Protein 4H0N (pdb70)

InterPro domains:
  IPR001525 C-5 cytosine methyltransferase [PF00145] (4-329)
  IPR001525 C-5 cytosine methyltransferase [PR00105] (4-20)
  IPR001525 C-5 cytosine methyltransferase [PR00105] (110-124)
  IPR001525 C-5 cytosine methyltransferase [PR00105] (153-166)
  IPR001525 C-5 cytosine methyltransferase [PS51679] (3-332)
  IPR001525 C-5 cytosine methyltransferase [TIGR00675] (6-328)
  IPR029063 S-adenosyl-L-methionine-dependent methyltransferase superfamily [G3DSA:3.40.50.150] (5-328)
  IPR029063 S-adenosyl-L-methionine-dependent methyltransferase superfamily [SSF53335] (2-331)
  IPR031303 DNA methylase, C-5 cytosine-specific, conserved site [PS00095] (312-330)
  IPR050750 Cytosine-specific C5-methyltransferase [PTHR46098] (3-331)

GO terms:
  GO:0005634 nucleus (C, EXP)
  GO:0005737 cytoplasm (C, EXP)
  GO:0003886 DNA (cytosine-5-)-methyltransferase activity (F, EXP)

Foldseek 3Di:
DAEEEEECCFLNLVVLLQVVLVDDYDDAEYEHQDPQRVVNNCVLCVPHHYDNDAPLVDALVVLVVSLHQEYEYEFADADQDDPPGGDDQPPRRHGDVVSVLVCVLSNVRHFKYKYKYAPCVCVDPVVVSSVVSLVVNQKDKAKEFEFCQQVQFAEGDTIIMMIIGHPVDDAPDPHDDDYHYHDPDGNDGHAFLQVQDDDPDDLVQFQDLQQLLVVVAAAEGERRHRHKYQAALCVSVHRHSHIHKYAHDDVVLVVVLVVVLVPDDRSDPVNRVSVSVRRIGHDALRSLCVSLPRDPSNDGDPVDDRSVSSNSSNSDHSSNVSSVVVNNSVD/DAEEEEEQCQLNLLVLLVVLLVDDYHYAEHEHQPPQSVVNNCVLPVPHHYDNDDCLVDDLVVVVVSLHQEYEYEFADADQADVPGGDDPPDPRHGPVVRCLVCVLVNLSHFKYKYKYAPPCCVDPSVVSSVVSLVVNQKDKAKEFEFCQQQQFQEGGTIIMMIIGHNPPPQPDPHDPDYHHHDPDRNDGHFFLLVQDDDDDDLVFFLDLQLLLVVVQAAEGERRRSHKYAAALCPSPHNHDRIHKYFHDDPVLVVVLVVVLVPPDRSDDVNSVSVVVRRIGHDALSSLCVSLPRDNSRDGDPVDDRSVSSNSSNSHHRSNVSSVVVSSSVD/DAEEEEELCFLNLVVLLVVVLVDDYDHAEHEHQDPQSVVNNCVQCVPHHYDNDDPLPDDLVVLVVSLHQEYEYEFADADQADPPGGDDPPDPRHGDVVSVLVCVLSNVRHFKYKYKYAPVVCVDPSVVSSVVSLVVSQKDKAKEFEACQLQQFAEGDTIIMMIIGHPVPDAPDDHDPDYHYHDPDGNPGHAFLQVQDDPPDDLVQFQDLQQLLVVVAAAEGERRGSHKAAAALCVNVHGHRRIHKYAHDDPVLVVVLVVVLVVDDRSDDVNSVSSVVSRIGHQALSSLCVSLPRDNSRDGDPVDDRSVSSNSSNSHHRSSVSSSVVNNSVD/DAEEAEEQCQQNLLVLLVVVLVDPYDHQEAEHQDPQSVVLNCVQVVPHHYDNDDPLPDALVVVLVSLHQEYEYEWAPADQDDPPDGDDPVDPSHGDVVSVLVRLQDSLSHFKYKYKYAPCVCVDPVVVSSVVSCVNSQKDKAKEFEFCQQVQFQEGDTIIMMIIGHNPPPAPDPHDPDYHYHDPDHNDGHAFLQVQDDDDDDLVFFQDLQLLLVVVQAAEGENRRRHKYQAALCPSVHNHRRMHKYFHDDPVLVVVLVVVLVVPPGSDPVNSVSVVVRRIGHDQLSSLCVSLVGDNSRDGDPPDDRSVSSNSSNSHHSSSVSSVVVNSSVD

Sequence (1324 aa):
SHKILELYSGIGGMHCAWKESGLDGEIVAAVDINTVANSVYKHNFPETNLLNRNIQQLTPQVIKKWNVDTILMSPPCQPFTRNGKYLDDNDPRTNSFLYLIGILDQLDNVDYILMENVKGFENSTVRNLFIDKLKECNFIYQEFLLCPSTVGVPNSRLRYYCTARRNNLTWPFKRRDEIITRLPKDFGVPHSLESIIEEDVDEKFLVPEKMLRCAKVFDICYKTSKRSCCFTKAYTHYADGTGSIFTDKPREVVQKCYAAAAQNEIGGEKFVELFKELKLRYFTPKEVLMIMCFPKSYNLPTNISMKQCYRLLGNSVNVKVISELLKILFESHKILELYSGIGGMHCAWKESGLDGEIVAAVDINTVANSVYKHNFPETNLLNRNIQQLTPQVIKKWNVDTILMSPPCQPFTRNGKYLDDNDPRTNSFLYLIGILDQLDNVDYILMENVKGFENSTVRNLFIDKLKECNFIYQEFLLCPSTVGVPNSRLRYYCTARRNNLTWPFKRRDEIITRLPKDFGVPHSLESIIEEDVDEKFLVPEKMLRCAKVFDICYKTSKRSCCFTKAYTHYADGTGSIFTDKPREVVQKCYAAAAQNEIGGEKFVELFKELKLRYFTPKEVLMIMCFPKSYNLPTNISMKQCYRLLGNSVNVKVISELLKILFESHKILELYSGIGGMHCAWKESGLDGEIVAAVDINTVANSVYKHNFPETNLLNRNIQQLTPQVIKKWNVDTILMSPPCQPFTRNGKYLDDNDPRTNSFLYLIGILDQLDNVDYILMENVKGFENSTVRNLFIDKLKECNFIYQEFLLCPSTVGVPNSRLRYYCTARRNNLTWPFKRRDEIITRLPKDFGVPHSLESIIEEDVDEKFLVPEKMLRCAKVFDICYKTSKRSCCFTKAYTHYADGTGSIFTDKPREVVQKCYAAAAQNEIGGEKFVELFKELKLRYFTPKEVLMIMCFPKSYNLPTNISMKQCYRLLGNSVNVKVISELLKILFESHKILELYSGIGGMHCAWKESGLDGEIVAAVDINTVANSVYKHNFPETNLLNRNIQQLTPQVIKKWNVDTILMSPPCQPFTRNGKYLDDNDPRTNSFLYLIGILDQLDNVDYILMENVKGFENSTVRNLFIDKLKECNFIYQEFLLCPSTVGVPNSRLRYYCTARRNNLTWPFKRRDEIITRLPKDFGVPHSLESIIEEDVDEKFLVPEKMLRCAKVFDICYKTSKRSCCFTKAYTHYADGTGSIFTDKPREVVQKCYAAAAQNEIGGEKFVELFKELKLRYFTPKEVLMIMCFPKSYNLPTNISMKQCYRLLGNSVNVKVISELLKILFE

Nearest PDB structures (foldseek):
  4h0n-assembly4_D  TM=9.963E-01  e=1.352E-67  Spodoptera frugiperda
  1g55-assembly1_A  TM=9.493E-01  e=4.109E-37  Homo sapiens
  6fdf-assembly2_B  TM=8.638E-01  e=2.612E-30  Schizosaccharomyces pombe
  6fdf-assembly3_C  TM=8.790E-01  e=1.267E-29  Schizosaccharomyces pombe
  6fdf-assembly1_A  TM=8.648E-01  e=6.112E-30  Schizosaccharomyces pombe

CATH classification: 3.40.50.150 (+1 more: 3.90.120.10)

B-factor: mean 42.1, std 19.31, range [3.1, 188.21]

Solvent-accessible surface area: 63057 Å² total; per-residue (Å²): 101,37,59,0,0,0,2,34,5,22,4,0,3,2,11,4,0,7,129,106,13,69,47,101,26,98,7,27,1,0,0,20,78,52,97,41,4,14,44,0,0,122,97,30,5,104,114,13,94,33,38,91,88,37,8,46,121,0,50,12,127,34,5,134,155,56,84,0,16,0,7,0,7,25,8,62,100,48,60,66,74,120,129,79,154,194,33,87,111,118,38,76,148,10,23,14,6,84,62,15,10,42,11,9,85,83,9,103,55,1,36,27,4,0,0,10,15,62,102,27,16,22,123,31,117,28,47,81,90,4,10,69,30,0,118,116,12,88,6,50,16,1,4,0,26,1,19,2,39,44,0,10,5,0,2,49,6,79,44,0,4,1,0,0,9,35,81,118,48,127,30,98,21,186,74,88,104,126,36,14,95,138,5,90,97,28,33,3,89,16,91,26,0,101,91,26,46,58,157,130,36,80,140,128,19,60,10,55,103,127,14,5,129,56,0,121,85,20,45,21,0,22,106,23,14,70,102,0,44,34,4,45,114,24,2,9,78,144,9,80,68,10,7,0,2,2,0,76,67,41,70,48,50,5,111,164,14,35,59,38,3,71,151,51,144,107,6,12,163,127,5,17,79,31,1,124,117,2,87,4,13,15,0,8,13,121,1,1,6,36,1,2,32,3,38,160,99,8,82,31,17,148,128,18,56,72,109,60,6,8,76,8,2,8,81,10,5,2,0,62,1,0,1,19,0,0,87,17,0,34,92,86,16,51,0,1,0,6,30,6,20,6,0,5,5,13,7,0,10,132,50,1,15,27,32,19,94,12,28,0,0,2,21,80,39,94,34,2,13,43,0,0,102,82,28,16,78,180,23,76,38,16,93,100,45,10,57,112,5,49,15,115,53,4,96,170,61,103,0,26,0,5,0,1,25,6,58,103,46,46,61,70,162,132,84,154,189,44,80,98,125,44,103,158,14,22,10,3,83,54,9,7,39,21,8,69,84,6,98,48,3,43,33,1,0,0,15,7,60,108,29,14,21,125,29,107,27,43,81,82,0,11,69,29,0,130,125,15,76,8,48,16,0,6,0,20,0,21,0,41,70,0,12,5,12,1,41,4,70,43,0,2,0,0,0,17,45,57,79,172,72,18,97,29,138,66,91,106,122,48,10,85,182,11,100,122,131,43,45,111,27,54,9,0,46,51,27,28,50,182,135,37,82,140,117,20,63,9,53,101,157,28,6,121,57,0,164,62,25,49,31,1,27,74,73,8,120,115,0,38,39,4,54,123,22,3,34,82,140,27,84,62,9,10,0,11,0,1,81,78,73,109,110,60,3,114,142,13,66,65,39,1,74,155,58,123,114,3,15,140,131,10,18,92,43,2,109,126,3,113,4,9,15,0,5,14,111,1,2,2,26,1,0,39,4,61,148,100,10,67,28,19,140,123,20,55,75,140,71,12,4,77,7,2,9,88,12,7,1,4,52,0,0,1,12,0,0,58,16,0,18,89,88,39,71,0,0,0,4,30,6,19,6,0,3,3,14,5,0,6,134,104,10,67,53,97,20,79,18,31,0,0,0,20,85,47,96,43,4,12,38,0,0,128,87,30,10,98,127,18,69,37,31,87,83,46,9,49,132,3,46,26,122,18,3,61,153,42,94,0,20,0,5,0,5,23,8,65,102,59,53,59,68,143,154,61,153,189,46,96,100,136,36,83,161,14,25,16,5,79,64,18,10,43,26,13,85,102,5,93,48,0,36,27,4,0,0,10,12,63,122,39,16,36,125,30,110,29,49,75,81,6,5,70,32,0,117,106,19,88,8,51,20,0,3,0,30,0,24,1,42,34,0,8,2,0,2,41,4,73,33,0,2,1,0,0,9,43,76,113,50,122,29,92,23,186,81,114,106,108,40,18,93,107,9,93,102,14,31,5,104,17,93,26,0,102,96,18,24,51,144,138,33,72,139,123,20,54,8,48,98,132,14,6,131,58,0,134,93,28,47,32,1,17,76,33,12,81,110,0,40,34,3,45,106,18,1,14,82,103,13,70,52,5,8,0,5,0,1,96,73,46,74,56,58,1,98,156,10,50,66,28,3,69,157,59,139,102,11,16,147,97,2,16,96,28,1,102,85,2,109,4,16,14,0,6,18,130,0,1,9,62,0,0,31,4,54,174,96,14,76,28,22,147,119,18,56,56,100,66,9,4,79,9,2,9,81,11,4,0,0,61,0,0,2,20,0,0,81,13,0,31,97,88,25,61,0,0,0,0,28,7,21,6,0,4,4,10,1,0,9,85,43,1,19,30,35,19,95,14,35,0,0,0,20,78,55,94,39,3,10,38,0,0,128,83,29,18,98,135,17,70,42,34,89,91,29,9,44,105,3,52,27,107,36,3,105,165,55,90,3,15,0,0,0,0,26,9,58,107,57,51,70,66,128,148,83,154,193,40,88,90,119,56,76,174,12,21,12,3,75,56,5,8,34,20,5,69,111,2,80,86,2,38,33,2,0,0,13,7,56,104,28,16,24,130,32,114,29,47,81,88,4,12,70,25,0,128,121,12,70,6,47,18,0,5,0,27,3,20,1,43,49,5,11,11,7,1,47,3,77,46,0,3,1,0,0,16,35,66,77,176,75,21,102,25,158,77,92,113,128,49,11,89,140,15,114,125,116,42,61,77,28,42,8,0,49,49,28,14,51,173,130,34,92,117,124,18,53,8,59,97,169,30,6,135,49,0,166,56,24,50,28,0,31,59,76,7,108,113,0,42,37,3,44,130,28,3,25,80,140,26,85,61,10,14,0,10,0,1,94,70,74,110,104,62,6,115,152,12,68,66,41,1,72,151,32,143,111,16,15,152,131,8,16,79,49,0,101,103,4,90,3,14,12,0,5,16,114,0,1,5,41,0,0,25,3,40,155,104,14,65,28,18,142,129,27,56,60,143,63,8,6,71,6,2,8,89,12,7,3,0,46,1,0,1,10,0,0,93,16,0,19,89

Radius of gyration: 38.42 Å; Cα contacts (8 Å, |Δi|>4): 2451; chains: 4; bounding box: 102×78×95 Å

Structure (mmCIF, N/CA/C/O backbone):
data_4H0N
#
_entry.id   4H0N
#
_cell.length_a   97.394
_cell.length_b   106.154
_cell.length_c   151.016
_cell.angle_alpha   90.00
_cell.angle_beta   90.00
_cell.angle_gamma   90.00
#
_symmetry.space_group_name_H-M   'P 21 21 21'
#
loop_
_entity.id
_entity.type
_entity.pdbx_description
1 polymer DNMT2
2 non-polymer S-ADENOSYL-L-HOMOCYSTEINE
3 non-polymer 'CALCIUM ION'
4 water water
#
loop_
_atom_site.group_PDB
_atom_site.id
_atom_site.type_symbol
_atom_site.label_atom_id
_atom_site.label_alt_id
_atom_site.label_comp_id
_atom_site.label_asym_id
_atom_site.label_entity_id
_atom_site.label_seq_id
_atom_site.pdbx_PDB_ins_code
_atom_site.Cartn_x
_atom_site.Cartn_y
_atom_site.Cartn_z
_atom_site.occupancy
_atom_site.B_iso_or_equiv
_atom_site.auth_seq_id
_atom_site.auth_comp_id
_atom_site.auth_asym_id
_atom_site.auth_atom_id
_atom_site.pdbx_PDB_model_num
ATOM 1 N N . SER A 1 3 ? 93.073 130.328 165.183 1.00 49.61 2 SER A N 1
ATOM 2 C CA . SER A 1 3 ? 94.059 131.232 164.601 1.00 53.76 2 SER A CA 1
ATOM 3 C C . SER A 1 3 ? 94.968 130.473 163.629 1.00 56.12 2 SER A C 1
ATOM 4 O O . SER A 1 3 ? 95.297 130.977 162.555 1.00 69.93 2 SER A O 1
ATOM 7 N N . HIS A 1 4 ? 95.356 129.257 164.003 1.00 31.90 3 HIS A N 1
ATOM 8 C CA . HIS A 1 4 ? 96.214 128.431 163.158 1.00 29.10 3 HIS A CA 1
ATOM 9 C C . HIS A 1 4 ? 95.428 127.354 162.409 1.00 37.50 3 HIS A C 1
ATOM 10 O O . HIS A 1 4 ? 94.559 126.692 162.981 1.00 44.04 3 HIS A O 1
ATOM 17 N N . LYS A 1 5 ? 95.752 127.178 161.130 1.00 29.79 4 LYS A N 1
ATOM 18 C CA . LYS A 1 5 ? 95.151 126.135 160.311 1.00 29.76 4 LYS A CA 1
ATOM 19 C C . LYS A 1 5 ? 96.171 125.016 160.117 1.00 28.52 4 LYS A C 1
ATOM 20 O O . LYS A 1 5 ? 97.227 125.225 159.519 1.00 20.00 4 LYS A O 1
ATOM 26 N N . ILE A 1 6 ? 95.868 123.828 160.626 1.00 28.68 5 ILE A N 1
ATOM 27 C CA . ILE A 1 6 ? 96.839 122.742 160.566 1.00 28.18 5 ILE A CA 1
ATOM 28 C C . ILE A 1 6 ? 96.550 121.726 159.456 1.00 25.42 5 ILE A C 1
ATOM 29 O O . ILE A 1 6 ? 95.410 121.312 159.238 1.00 22.32 5 ILE A O 1
ATOM 34 N N . LEU A 1 7 ? 97.603 121.361 158.735 1.00 22.13 6 LEU A N 1
ATOM 35 C CA . LEU A 1 7 ? 97.566 120.223 157.841 1.00 24.97 6 LEU A CA 1
ATOM 36 C C . LEU A 1 7 ? 98.318 119.097 158.522 1.00 27.84 6 LEU A C 1
ATOM 37 O O . LEU A 1 7 ? 99.495 119.236 158.860 1.00 23.74 6 LEU A O 1
ATOM 42 N N . GLU A 1 8 ? 97.629 117.985 158.738 1.00 32.76 7 GLU A N 1
ATOM 43 C CA . GLU A 1 8 ? 98.202 116.858 159.458 1.00 31.91 7 GLU A CA 1
ATOM 44 C C . GLU A 1 8 ? 98.479 115.705 158.497 1.00 25.88 7 GLU A C 1
ATOM 45 O O . GLU A 1 8 ? 97.562 114.990 158.101 1.00 23.65 7 GLU A O 1
ATOM 51 N N . LEU A 1 9 ? 99.745 115.538 158.123 1.00 20.58 8 LEU A N 1
ATOM 52 C CA . LEU A 1 9 ? 100.136 114.538 157.131 1.00 18.01 8 LEU A CA 1
ATOM 53 C C . LEU A 1 9 ? 100.587 113.242 157.774 1.00 23.21 8 LEU A C 1
ATOM 54 O O . LEU A 1 9 ? 101.232 113.257 158.824 1.00 30.94 8 LEU A O 1
ATOM 59 N N . TYR A 1 10 ? 100.277 112.127 157.117 1.00 19.40 9 TYR A N 1
ATOM 60 C CA . TYR A 1 10 ? 100.506 110.806 157.685 1.00 23.62 9 TYR A CA 1
ATOM 61 C C . TYR A 1 10 ? 99.827 110.757 159.051 1.00 25.09 9 TYR A C 1
ATOM 62 O O . TYR A 1 10 ? 100.429 110.366 160.052 1.00 19.94 9 TYR A O 1
ATOM 71 N N . SER A 1 11 ? 98.559 111.164 159.060 1.00 26.25 10 SER A N 1
ATOM 72 C CA . SER A 1 11 ? 97.805 111.409 160.282 1.00 20.01 10 SER A CA 1
ATOM 73 C C . SER A 1 11 ? 97.666 110.198 161.200 1.00 18.49 10 SER A C 1
ATOM 74 O O . SER A 1 11 ? 97.558 110.357 162.415 1.00 21.72 10 SER A O 1
ATOM 77 N N . GLY A 1 12 ? 97.664 109.000 160.621 1.00 31.67 11 GLY A N 1
ATOM 78 C CA . GLY A 1 12 ? 97.507 107.771 161.382 1.00 24.08 11 GLY A CA 1
ATOM 79 C C . GLY A 1 12 ? 96.229 107.752 162.198 1.00 32.34 11 GLY A C 1
ATOM 80 O O . GLY A 1 12 ? 95.158 108.076 161.688 1.00 40.16 11 GLY A O 1
ATOM 81 N N . ILE A 1 13 ? 96.336 107.379 163.471 1.00 26.22 12 ILE A N 1
ATOM 82 C CA . ILE A 1 13 ? 95.178 107.407 164.359 1.00 29.42 12 ILE A CA 1
ATOM 83 C C . ILE A 1 13 ? 95.033 108.775 165.031 1.00 26.30 12 ILE A C 1
ATOM 84 O O . ILE A 1 13 ? 94.169 108.969 165.887 1.00 24.78 12 ILE A O 1
ATOM 89 N N . GLY A 1 14 ? 95.885 109.717 164.643 1.00 19.27 13 GLY A N 1
ATOM 90 C CA . GLY A 1 14 ? 95.717 111.100 165.049 1.00 20.18 13 GLY A CA 1
ATOM 91 C C . GLY A 1 14 ? 96.380 111.517 166.351 1.00 27.30 13 GLY A C 1
ATOM 92 O O . GLY A 1 14 ? 95.774 112.216 167.162 1.00 28.79 13 GLY A O 1
ATOM 93 N N . GLY A 1 15 ? 97.626 111.099 166.549 1.00 40.34 14 GLY A N 1
ATOM 94 C CA . GLY A 1 15 ? 98.378 111.493 167.728 1.00 40.88 14 GLY A CA 1
ATOM 95 C C . GLY A 1 15 ? 98.728 112.969 167.705 1.00 40.16 14 GLY A C 1
ATOM 96 O O . GLY A 1 15 ? 98.713 113.641 168.738 1.00 40.51 14 GLY A O 1
ATOM 97 N N . MET A 1 16 ? 99.048 113.468 166.515 1.00 43.22 15 MET A N 1
ATOM 98 C CA . MET A 1 16 ? 99.317 114.883 166.312 1.00 34.72 15 MET A CA 1
ATOM 99 C C . MET A 1 16 ? 98.137 115.719 166.795 1.00 32.32 15 MET A C 1
ATOM 100 O O . MET A 1 16 ? 98.302 116.643 167.592 1.00 35.28 15 MET A O 1
ATOM 105 N N . HIS A 1 17 ? 96.948 115.371 166.311 1.00 27.19 16 HIS A N 1
ATOM 106 C CA . HIS A 1 17 ? 95.709 116.038 166.689 1.00 28.18 16 HIS A CA 1
ATOM 107 C C . HIS A 1 17 ? 95.518 116.024 168.204 1.00 37.24 16 HIS A C 1
ATOM 108 O O . HIS A 1 17 ? 95.078 117.010 168.794 1.00 48.93 16 HIS A O 1
ATOM 115 N N . CYS A 1 18 ? 95.858 114.905 168.833 1.00 20.91 17 CYS A N 1
ATOM 116 C CA . CYS A 1 18 ? 95.766 114.805 170.280 1.00 21.81 17 CYS A CA 1
ATOM 117 C C . CYS A 1 18 ? 96.768 115.715 170.966 1.00 21.92 17 CYS A C 1
ATOM 118 O O . CYS A 1 18 ? 96.495 116.251 172.035 1.00 22.99 17 CYS A O 1
ATOM 121 N N . ALA A 1 19 ? 97.925 115.886 170.339 1.00 21.84 18 ALA A N 1
ATOM 122 C CA . ALA A 1 19 ? 98.996 116.685 170.911 1.00 24.43 18 ALA A CA 1
ATOM 123 C C . ALA A 1 19 ? 98.718 118.182 170.771 1.00 32.09 18 ALA A C 1
ATOM 124 O O . ALA A 1 19 ? 99.078 118.976 171.644 1.00 33.42 18 ALA A O 1
ATOM 126 N N . TRP A 1 20 ? 98.075 118.562 169.673 1.00 31.41 19 TRP A N 1
ATOM 127 C CA . TRP A 1 20 ? 97.713 119.956 169.448 1.00 26.30 19 TRP A CA 1
ATOM 128 C C . TRP A 1 20 ? 96.754 120.457 170.525 1.00 32.45 19 TRP A C 1
ATOM 129 O O . TRP A 1 20 ? 96.861 121.596 170.981 1.00 35.92 19 TRP A O 1
ATOM 140 N N . LYS A 1 21 ? 95.817 119.601 170.926 1.00 31.23 20 LYS A N 1
ATOM 141 C CA . LYS A 1 21 ? 94.879 119.934 171.990 1.00 28.15 20 LYS A CA 1
ATOM 142 C C . LYS A 1 21 ? 95.604 120.130 173.308 1.00 31.79 20 LYS A C 1
ATOM 143 O O . LYS A 1 21 ? 95.360 121.100 174.017 1.00 37.59 20 LYS A O 1
ATOM 149 N N . GLU A 1 22 ? 96.499 119.203 173.629 1.00 35.76 21 GLU A N 1
ATOM 150 C CA . GLU A 1 22 ? 97.221 119.253 174.892 1.00 35.81 21 GLU A CA 1
ATOM 151 C C . GLU A 1 22 ? 98.073 120.514 175.037 1.00 35.88 21 GLU A C 1
ATOM 152 O O . GLU A 1 22 ? 98.351 120.949 176.152 1.00 42.22 21 GLU A O 1
ATOM 158 N N . SER A 1 23 ? 98.466 121.106 173.912 1.00 25.11 22 SER A N 1
ATOM 159 C CA . SER A 1 23 ? 99.338 122.283 173.919 1.00 25.12 22 SER A CA 1
ATOM 160 C C . SER A 1 23 ? 98.622 123.543 174.385 1.00 26.52 22 SER A C 1
ATOM 161 O O . SER A 1 23 ? 99.255 124.464 174.901 1.00 31.76 22 SER A O 1
ATOM 164 N N . GLY A 1 24 ? 97.306 123.582 174.191 1.00 47.52 23 GLY A N 1
ATOM 165 C CA . GLY A 1 24 ? 96.499 124.735 174.562 1.00 42.26 23 GLY A CA 1
ATOM 166 C C . GLY A 1 24 ? 96.536 125.822 173.505 1.00 38.21 23 GLY A C 1
ATOM 167 O O . GLY A 1 24 ? 96.040 126.927 173.713 1.00 37.15 23 GLY A O 1
ATOM 168 N N . LEU A 1 25 ? 97.123 125.498 172.360 1.00 39.74 24 LEU A N 1
ATOM 169 C CA . LEU A 1 25 ? 97.325 126.468 171.290 1.00 37.98 24 LEU A CA 1
ATOM 170 C C . LEU A 1 25 ? 96.053 126.729 170.490 1.00 43.03 24 LEU A C 1
ATOM 171 O O . LEU A 1 25 ? 95.182 125.863 170.381 1.00 38.57 24 LEU A O 1
ATOM 176 N N . ASP A 1 26 ? 95.958 127.930 169.927 1.00 40.19 25 ASP A N 1
ATOM 177 C CA . ASP A 1 26 ? 94.772 128.333 169.185 1.00 43.13 25 ASP A CA 1
ATOM 178 C C . ASP A 1 26 ? 94.850 127.872 167.732 1.00 42.15 25 ASP A C 1
ATOM 179 O O . ASP A 1 26 ? 95.632 128.409 166.945 1.00 38.45 25 ASP A O 1
ATOM 184 N N . GLY A 1 27 ? 94.041 126.874 167.383 1.00 34.73 26 GLY A N 1
ATOM 185 C CA . GLY A 1 27 ? 94.046 126.348 166.031 1.00 29.30 26 GLY A CA 1
ATOM 186 C C . GLY A 1 27 ? 93.136 125.165 165.754 1.00 35.46 26 GLY A C 1
ATOM 187 O O . GLY A 1 27 ? 92.732 124.432 166.657 1.00 33.68 26 GLY A O 1
ATOM 188 N N . GLU A 1 28 ? 92.820 124.982 164.478 1.00 43.23 27 GLU A N 1
ATOM 189 C CA . GLU A 1 28 ? 92.000 123.868 164.035 1.00 43.49 27 GLU A CA 1
ATOM 190 C C . GLU A 1 28 ? 92.825 122.973 163.119 1.00 42.48 27 GLU A C 1
ATOM 191 O O . GLU A 1 28 ? 93.782 123.429 162.493 1.00 36.24 27 GLU A O 1
ATOM 197 N N . ILE A 1 29 ? 92.463 121.695 163.057 1.00 44.96 28 ILE A N 1
ATOM 198 C CA . ILE A 1 29 ? 92.992 120.806 162.033 1.00 34.32 28 ILE A CA 1
ATOM 199 C C . ILE A 1 29 ? 92.047 120.898 160.844 1.00 31.02 28 ILE A C 1
ATOM 200 O O . ILE A 1 29 ? 90.924 120.400 160.898 1.00 34.11 28 ILE A O 1
ATOM 205 N N . VAL A 1 30 ? 92.489 121.552 159.778 1.00 31.07 29 VAL A N 1
ATOM 206 C CA . VAL A 1 30 ? 91.627 121.749 158.622 1.00 38.14 29 VAL A CA 1
ATOM 207 C C . VAL A 1 30 ? 91.638 120.523 157.724 1.00 32.92 29 VAL A C 1
ATOM 208 O O . VAL A 1 30 ? 90.739 120.338 156.906 1.00 33.43 29 VAL A O 1
ATOM 212 N N . ALA A 1 31 ? 92.661 119.689 157.883 1.00 31.96 30 ALA A N 1
ATOM 213 C CA . ALA A 1 31 ? 92.819 118.517 157.031 1.00 38.10 30 ALA A CA 1
ATOM 214 C C . ALA A 1 31 ? 93.828 117.529 157.603 1.00 35.99 30 ALA A C 1
ATOM 215 O O . ALA A 1 31 ? 94.883 117.928 158.104 1.00 35.69 30 ALA A O 1
ATOM 217 N N . ALA A 1 32 ? 93.482 116.243 157.525 1.00 21.26 31 ALA A N 1
ATOM 218 C CA . ALA A 1 32 ? 94.376 115.160 157.900 1.00 20.42 31 ALA A CA 1
ATOM 219 C C . ALA A 1 32 ? 94.421 114.181 156.738 1.00 20.77 31 ALA A C 1
ATOM 220 O O . ALA A 1 32 ? 93.379 113.814 156.196 1.00 21.71 31 ALA A O 1
ATOM 222 N N . VAL A 1 33 ? 95.622 113.761 156.350 1.00 36.91 32 VAL A N 1
ATOM 223 C CA . VAL A 1 33 ? 95.792 112.947 155.149 1.00 36.40 32 VAL A CA 1
ATOM 224 C C . VAL A 1 33 ? 96.484 111.620 155.439 1.00 40.36 32 VAL A C 1
ATOM 225 O O . VAL A 1 33 ? 97.610 111.594 155.939 1.00 45.55 32 VAL A O 1
ATOM 229 N N . ASP A 1 34 ? 95.806 110.522 155.117 1.00 22.05 33 ASP A N 1
ATOM 230 C CA . ASP A 1 34 ? 96.356 109.189 155.317 1.00 21.09 33 ASP A CA 1
ATOM 231 C C . ASP A 1 34 ? 95.659 108.220 154.370 1.00 29.74 33 ASP A C 1
ATOM 232 O O . ASP A 1 34 ? 94.461 108.345 154.121 1.00 34.20 33 ASP A O 1
ATOM 237 N N . ILE A 1 35 ? 96.409 107.254 153.847 1.00 43.54 34 ILE A N 1
ATOM 238 C CA . ILE A 1 35 ? 95.863 106.300 152.884 1.00 45.11 34 ILE A CA 1
ATOM 239 C C . ILE A 1 35 ? 95.446 104.980 153.520 1.00 46.51 34 ILE A C 1
ATOM 240 O O . ILE A 1 35 ? 95.032 104.062 152.815 1.00 53.10 34 ILE A O 1
ATOM 245 N N . ASN A 1 36 ? 95.565 104.876 154.841 1.00 39.65 35 ASN A N 1
ATOM 246 C CA . ASN A 1 36 ? 95.193 103.641 155.527 1.00 36.74 35 ASN A CA 1
ATOM 247 C C . ASN A 1 36 ? 93.760 103.647 156.051 1.00 30.35 35 ASN A C 1
ATOM 248 O O . ASN A 1 36 ? 93.420 104.415 156.949 1.00 29.98 35 ASN A O 1
ATOM 253 N N . THR A 1 37 ? 92.932 102.770 155.493 1.00 26.37 36 THR A N 1
ATOM 254 C CA . THR A 1 37 ? 91.505 102.739 155.804 1.00 27.74 36 THR A CA 1
ATOM 255 C C . THR A 1 37 ? 91.187 102.395 157.253 1.00 26.15 36 THR A C 1
ATOM 256 O O . THR A 1 37 ? 90.222 102.906 157.815 1.00 27.78 36 THR A O 1
ATOM 260 N N . VAL A 1 38 ? 91.980 101.519 157.856 1.00 36.89 37 VAL A N 1
ATOM 261 C CA . VAL A 1 38 ? 91.741 101.155 159.244 1.00 42.39 37 VAL A CA 1
ATOM 262 C C . VAL A 1 38 ? 92.093 102.325 160.143 1.00 43.00 37 VAL A C 1
ATOM 263 O O . VAL A 1 38 ? 91.306 102.713 161.006 1.00 51.41 37 VAL A O 1
ATOM 267 N N . ALA A 1 39 ? 93.278 102.885 159.920 1.00 34.67 38 ALA A N 1
ATOM 268 C CA . ALA A 1 39 ? 93.750 104.032 160.684 1.00 30.35 38 ALA A CA 1
ATOM 269 C C . ALA A 1 39 ? 92.779 105.205 160.565 1.00 32.54 38 ALA A C 1
ATOM 270 O O . ALA A 1 39 ? 92.421 105.832 161.566 1.00 34.98 38 ALA A O 1
ATOM 272 N N . ASN A 1 40 ? 92.355 105.489 159.337 1.00 33.71 39 ASN A N 1
ATOM 273 C CA . ASN A 1 40 ? 91.370 106.534 159.083 1.00 32.00 39 ASN A CA 1
ATOM 274 C C . ASN A 1 40 ? 90.086 106.310 159.878 1.00 34.06 39 ASN A C 1
ATOM 275 O O . ASN A 1 40 ? 89.496 107.262 160.396 1.00 35.63 39 ASN A O 1
ATOM 280 N N . SER A 1 41 ? 89.662 105.052 159.981 1.00 26.56 40 SER A N 1
ATOM 281 C CA . SER A 1 41 ? 88.421 104.718 160.673 1.00 28.00 40 SER A CA 1
ATOM 282 C C . SER A 1 41 ? 88.557 105.022 162.156 1.00 26.38 40 SER A C 1
ATOM 283 O O . SER A 1 41 ? 87.630 105.522 162.791 1.00 24.88 40 SER A O 1
ATOM 286 N N . VAL A 1 42 ? 89.728 104.716 162.699 1.00 23.92 41 VAL A N 1
ATOM 287 C CA . VAL A 1 42 ? 90.038 105.017 164.087 1.00 22.94 41 VAL A CA 1
ATOM 288 C C . VAL A 1 42 ? 90.086 106.524 164.283 1.00 22.81 41 VAL A C 1
ATOM 289 O O . VAL A 1 42 ? 89.583 107.050 165.276 1.00 25.74 41 VAL A O 1
ATOM 293 N N . TYR A 1 43 ? 90.688 107.216 163.323 1.00 28.69 42 TYR A N 1
ATOM 294 C CA . TYR A 1 43 ? 90.784 108.670 163.378 1.00 30.94 42 TYR A CA 1
ATOM 295 C C . TYR A 1 43 ? 89.393 109.299 163.349 1.00 34.81 42 TYR A C 1
ATOM 296 O O . TYR A 1 43 ? 89.114 110.230 164.103 1.00 33.24 42 TYR A O 1
ATOM 305 N N . LYS A 1 44 ? 88.527 108.790 162.477 1.00 44.68 43 LYS A N 1
ATOM 306 C CA . LYS A 1 44 ? 87.182 109.341 162.329 1.00 44.16 43 LYS A CA 1
ATOM 307 C C . LYS A 1 44 ? 86.356 109.125 163.589 1.00 44.27 43 LYS A C 1
ATOM 308 O O . LYS A 1 44 ? 85.457 109.903 163.907 1.00 48.06 43 LYS A O 1
ATOM 314 N N . HIS A 1 45 ? 86.676 108.057 164.306 1.00 35.72 44 HIS A N 1
ATOM 315 C CA . HIS A 1 45 ? 85.946 107.702 165.503 1.00 31.36 44 HIS A CA 1
ATOM 316 C C . HIS A 1 45 ? 86.166 108.748 166.585 1.00 32.84 44 HIS A C 1
ATOM 317 O O . HIS A 1 45 ? 85.241 109.111 167.311 1.00 34.14 44 HIS A O 1
ATOM 324 N N . ASN A 1 46 ? 87.395 109.239 166.685 1.00 25.76 45 ASN A N 1
ATOM 325 C CA . ASN A 1 46 ? 87.738 110.193 167.730 1.00 30.24 45 ASN A CA 1
ATOM 326 C C . ASN A 1 46 ? 87.599 111.643 167.301 1.00 31.85 45 ASN A C 1
ATOM 327 O O . ASN A 1 46 ? 87.475 112.538 168.139 1.00 27.78 45 ASN A O 1
ATOM 332 N N . PHE A 1 47 ? 87.620 111.870 165.992 1.00 44.95 46 PHE A N 1
ATOM 333 C CA . PHE A 1 47 ? 87.448 113.214 165.452 1.00 45.38 46 PHE A CA 1
ATOM 334 C C . PHE A 1 47 ? 86.454 113.235 164.294 1.00 43.04 46 PHE A C 1
ATOM 335 O O . PHE A 1 47 ? 86.843 113.480 163.155 1.00 38.81 46 PHE A O 1
ATOM 343 N N . PRO A 1 48 ? 85.164 112.995 164.585 1.00 41.14 47 PRO A N 1
ATOM 344 C CA . PRO A 1 48 ? 84.115 112.996 163.558 1.00 45.76 47 PRO A CA 1
ATOM 345 C C . PRO A 1 48 ? 84.040 114.324 162.808 1.00 53.15 47 PRO A C 1
ATOM 346 O O . PRO A 1 48 ? 83.559 114.371 161.679 1.00 62.38 47 PRO A O 1
ATOM 350 N N . GLU A 1 49 ? 84.515 115.387 163.445 1.00 59.70 48 GLU A N 1
ATOM 351 C CA . GLU A 1 49 ? 84.379 116.743 162.928 1.00 59.43 48 GLU A CA 1
ATOM 352 C C . GLU A 1 49 ? 85.464 117.109 161.916 1.00 48.23 48 GLU A C 1
ATOM 353 O O . GLU A 1 49 ? 85.306 118.047 161.135 1.00 45.84 48 GLU A O 1
ATOM 359 N N . THR A 1 50 ? 86.559 116.359 161.929 1.00 34.77 49 THR A N 1
ATOM 360 C CA . THR A 1 50 ? 87.763 116.752 161.207 1.00 27.55 49 THR A CA 1
ATOM 361 C C . THR A 1 50 ? 87.833 116.247 159.766 1.00 31.25 49 THR A C 1
ATOM 362 O O . THR A 1 50 ? 87.592 115.071 159.496 1.00 39.30 49 THR A O 1
ATOM 366 N N . ASN A 1 51 ? 88.174 117.147 158.847 1.00 41.39 50 ASN A N 1
ATOM 367 C CA . ASN A 1 51 ? 88.417 116.785 157.453 1.00 50.28 50 ASN A CA 1
ATOM 368 C C . ASN A 1 51 ? 89.522 115.743 157.300 1.00 47.68 50 ASN A C 1
ATOM 369 O O . ASN A 1 51 ? 90.707 116.039 157.483 1.00 39.32 50 ASN A O 1
ATOM 374 N N . LEU A 1 52 ? 89.125 114.521 156.960 1.00 45.99 51 LEU A N 1
ATOM 375 C CA . LEU A 1 52 ? 90.072 113.429 156.779 1.00 41.72 51 LEU A CA 1
ATOM 376 C C . LEU A 1 52 ? 90.020 112.902 155.349 1.00 42.64 51 LEU A C 1
ATOM 377 O O . LEU A 1 52 ? 88.966 112.486 154.867 1.00 44.96 51 LEU A O 1
ATOM 382 N N . LEU A 1 53 ? 91.166 112.922 154.676 1.00 34.14 52 LEU A N 1
ATOM 383 C CA . LEU A 1 53 ? 91.221 112.559 153.266 1.00 31.64 52 LEU A CA 1
ATOM 384 C C . LEU A 1 53 ? 92.030 111.294 153.005 1.00 31.25 52 LEU A C 1
ATOM 385 O O . LEU A 1 53 ? 93.210 111.217 153.337 1.00 23.60 52 LEU A O 1
ATOM 390 N N . ASN A 1 54 ? 91.379 110.297 152.416 1.00 42.49 53 ASN A N 1
ATOM 391 C CA . ASN A 1 54 ? 92.077 109.124 151.918 1.00 44.35 53 ASN A CA 1
ATOM 392 C C . ASN A 1 54 ? 92.747 109.516 150.606 1.00 48.71 53 ASN A C 1
ATOM 393 O O . ASN A 1 54 ? 92.157 109.377 149.537 1.00 49.18 53 ASN A O 1
ATOM 398 N N . ARG A 1 55 ? 93.969 110.034 150.701 1.00 44.96 54 ARG A N 1
ATOM 399 C CA . ARG A 1 55 ? 94.692 110.550 149.542 1.00 39.90 54 ARG A CA 1
ATOM 400 C C . ARG A 1 55 ? 96.198 110.382 149.706 1.00 39.96 54 ARG A C 1
ATOM 401 O O . ARG A 1 55 ? 96.727 110.477 150.812 1.00 42.84 54 ARG A O 1
ATOM 409 N N . ASN A 1 56 ? 96.880 110.114 148.597 1.00 35.10 55 ASN A N 1
ATOM 410 C CA . ASN A 1 56 ? 98.334 110.104 148.579 1.00 25.60 55 ASN A CA 1
ATOM 411 C C . ASN A 1 56 ? 98.925 111.491 148.817 1.00 29.50 55 ASN A C 1
ATOM 412 O O . ASN A 1 56 ? 98.440 112.487 148.279 1.00 26.66 55 ASN A O 1
ATOM 417 N N . ILE A 1 57 ? 99.980 111.551 149.620 1.00 35.85 56 ILE A N 1
ATOM 418 C CA . ILE A 1 57 ? 100.682 112.804 149.867 1.00 38.03 56 ILE A CA 1
ATOM 419 C C . ILE A 1 57 ? 101.135 113.441 148.548 1.00 44.48 56 ILE A C 1
ATOM 420 O O . ILE A 1 57 ? 101.170 114.665 148.418 1.00 53.21 56 ILE A O 1
ATOM 425 N N . GLN A 1 58 ? 101.441 112.603 147.562 1.00 52.53 57 GLN A N 1
ATOM 426 C CA . GLN A 1 58 ? 101.929 113.074 146.270 1.00 57.08 57 GLN A CA 1
ATOM 427 C C . GLN A 1 58 ? 100.815 113.601 145.358 1.00 51.51 57 GLN A C 1
ATOM 428 O O . GLN A 1 58 ? 101.088 114.130 144.283 1.00 51.47 57 GLN A O 1
ATOM 434 N N . GLN A 1 59 ? 99.566 113.455 145.795 1.00 38.17 58 GLN A N 1
ATOM 435 C CA . GLN A 1 59 ? 98.425 114.012 145.076 1.00 37.07 58 GLN A CA 1
ATOM 436 C C . GLN A 1 59 ? 98.120 115.395 145.625 1.00 37.90 58 GLN A C 1
ATOM 437 O O . GLN A 1 59 ? 97.303 116.130 145.066 1.00 39.40 58 GLN A O 1
ATOM 443 N N . LEU A 1 60 ? 98.778 115.735 146.732 1.00 53.29 59 LEU A N 1
ATOM 444 C CA . LEU A 1 60 ? 98.624 117.042 147.360 1.00 43.55 59 LEU A CA 1
ATOM 445 C C . LEU A 1 60 ? 99.366 118.109 146.578 1.00 43.05 59 LEU A C 1
ATOM 446 O O . LEU A 1 60 ? 100.579 118.032 146.397 1.00 46.25 59 LEU A O 1
ATOM 451 N N . THR A 1 61 ? 98.627 119.111 146.126 1.00 38.63 60 THR A N 1
ATOM 452 C CA . THR A 1 61 ? 99.211 120.201 145.369 1.00 37.34 60 THR A CA 1
ATOM 453 C C . THR A 1 61 ? 99.315 121.445 146.239 1.00 36.99 60 THR A C 1
ATOM 454 O O . THR A 1 61 ? 98.494 121.649 147.130 1.00 38.70 60 THR A O 1
ATOM 458 N N . PRO A 1 62 ? 100.342 122.272 145.995 1.00 39.26 61 PRO A N 1
ATOM 459 C CA . PRO A 1 62 ? 100.469 123.592 146.628 1.00 39.54 61 PRO A CA 1
ATOM 460 C C . PRO A 1 62 ? 99.160 124.356 146.525 1.00 37.49 61 PRO A C 1
ATOM 461 O O . PRO A 1 62 ? 98.719 124.987 147.481 1.00 39.71 61 PRO A O 1
ATOM 465 N N . GLN A 1 63 ? 98.547 124.267 145.351 1.00 44.18 62 GLN A N 1
ATOM 466 C CA . GLN A 1 63 ? 97.291 124.932 145.051 1.00 49.56 62 GLN A CA 1
ATOM 467 C C . GLN A 1 63 ? 96.201 124.569 146.051 1.00 42.17 62 GLN A C 1
ATOM 468 O O . GLN A 1 63 ? 95.601 125.449 146.665 1.00 41.73 62 GLN A O 1
ATOM 474 N N . VAL A 1 64 ? 95.946 123.275 146.217 1.00 37.61 63 VAL A N 1
ATOM 475 C CA . VAL A 1 64 ? 94.887 122.840 147.122 1.00 40.16 63 VAL A CA 1
ATOM 476 C C . VAL A 1 64 ? 95.269 123.092 148.586 1.00 41.76 63 VAL A C 1
ATOM 477 O O . VAL A 1 64 ? 94.412 123.381 149.426 1.00 36.38 63 VAL A O 1
ATOM 481 N N . ILE A 1 65 ? 96.562 123.004 148.880 1.00 35.82 64 ILE A N 1
ATOM 482 C CA . ILE A 1 65 ? 97.059 123.330 150.208 1.00 39.49 64 ILE A CA 1
ATOM 483 C C . ILE A 1 65 ? 96.851 124.819 150.492 1.00 38.94 64 ILE A C 1
ATOM 484 O O . ILE A 1 65 ? 96.548 125.211 151.621 1.00 38.66 64 ILE A O 1
ATOM 489 N N . LYS A 1 66 ? 96.992 125.640 149.453 1.00 38.72 65 LYS A N 1
ATOM 490 C CA . LYS A 1 66 ? 96.838 127.087 149.586 1.00 35.59 65 LYS A CA 1
ATOM 491 C C . LYS A 1 66 ? 95.382 127.486 149.806 1.00 32.03 65 LYS A C 1
ATOM 492 O O . LYS A 1 66 ? 95.093 128.417 150.554 1.00 34.65 65 LYS A O 1
ATOM 498 N N . LYS A 1 67 ? 94.464 126.783 149.153 1.00 31.17 66 LYS A N 1
ATOM 499 C CA . LYS A 1 67 ? 93.046 127.098 149.287 1.00 42.00 66 LYS A CA 1
ATOM 500 C C . LYS A 1 67 ? 92.534 126.733 150.681 1.00 40.89 66 LYS A C 1
ATOM 501 O O . LYS A 1 67 ? 91.617 127.368 151.200 1.00 41.08 66 LYS A O 1
ATOM 507 N N . TRP A 1 68 ? 93.148 125.720 151.290 1.00 48.97 67 TRP A N 1
ATOM 508 C CA . TRP A 1 68 ? 92.784 125.296 152.638 1.00 42.82 67 TRP A CA 1
ATOM 509 C C . TRP A 1 68 ? 93.244 126.306 153.671 1.00 41.09 67 TRP A C 1
ATOM 510 O O . TRP A 1 68 ? 92.780 126.291 154.811 1.00 41.16 67 TRP A O 1
ATOM 521 N N . ASN A 1 69 ? 94.173 127.163 153.258 1.00 34.73 68 ASN A N 1
ATOM 522 C CA . ASN A 1 69 ? 94.695 128.236 154.092 1.00 35.43 68 ASN A CA 1
ATOM 523 C C . ASN A 1 69 ? 95.482 127.730 155.299 1.00 34.25 68 ASN A C 1
ATOM 524 O O . ASN A 1 69 ? 95.524 128.389 156.337 1.00 38.27 68 ASN A O 1
ATOM 529 N N . VAL A 1 70 ? 96.111 126.565 155.160 1.00 29.85 69 VAL A N 1
ATOM 530 C CA . VAL A 1 70 ? 96.954 126.036 156.228 1.00 27.92 69 VAL A CA 1
ATOM 531 C C . VAL A 1 70 ? 98.192 126.912 156.419 1.00 26.92 69 VAL A C 1
ATOM 532 O O . VAL A 1 70 ? 98.711 127.486 155.459 1.00 27.15 69 VAL A O 1
ATOM 536 N N . ASP A 1 71 ? 98.638 127.036 157.666 1.00 26.34 70 ASP A N 1
ATOM 537 C CA . ASP A 1 71 ? 99.841 127.796 157.987 1.00 25.85 70 ASP A CA 1
ATOM 538 C C . ASP A 1 71 ? 100.796 126.906 158.757 1.00 24.57 70 ASP A C 1
ATOM 539 O O . ASP A 1 71 ? 101.943 127.277 159.013 1.00 24.29 70 ASP A O 1
ATOM 544 N N . THR A 1 72 ? 100.301 125.723 159.115 1.00 37.83 71 THR A N 1
ATOM 545 C CA . THR A 1 72 ? 101.005 124.804 160.001 1.00 33.76 71 THR A CA 1
ATOM 546 C C . THR A 1 72 ? 100.900 123.372 159.498 1.00 29.19 71 THR A C 1
ATOM 547 O O . THR A 1 72 ? 99.806 122.885 159.221 1.00 28.22 71 THR A O 1
ATOM 551 N N . ILE A 1 73 ? 102.040 122.698 159.386 1.00 21.84 72 ILE A N 1
ATOM 552 C CA . ILE A 1 73 ? 102.061 121.298 158.972 1.00 27.65 72 ILE A CA 1
ATOM 553 C C . ILE A 1 73 ? 102.587 120.383 160.087 1.00 31.84 72 ILE A C 1
ATOM 554 O O . ILE A 1 73 ? 103.662 120.619 160.642 1.00 21.40 72 ILE A O 1
ATOM 559 N N . LEU A 1 74 ? 101.806 119.357 160.420 1.00 37.37 73 LEU A N 1
ATOM 560 C CA . LEU A 1 74 ? 102.221 118.323 161.368 1.00 30.86 73 LEU A CA 1
ATOM 561 C C . LEU A 1 74 ? 102.367 117.004 160.623 1.00 30.85 73 LEU A C 1
ATOM 562 O O . LEU A 1 74 ? 101.430 116.539 159.973 1.00 28.74 73 LEU A O 1
ATOM 567 N N . MET A 1 75 ? 103.540 116.395 160.710 1.00 22.23 74 MET A N 1
ATOM 568 C CA . MET A 1 75 ? 103.802 115.235 159.880 1.00 27.27 74 MET A CA 1
ATOM 569 C C . MET A 1 75 ? 104.746 114.214 160.494 1.00 24.17 74 MET A C 1
ATOM 570 O O . MET A 1 75 ? 105.753 114.564 161.097 1.00 22.78 74 MET A O 1
ATOM 575 N N . SER A 1 76 ? 104.413 112.941 160.324 1.00 23.50 75 SER A N 1
ATOM 576 C CA . SER A 1 76 ? 105.309 111.869 160.730 1.00 25.13 75 SER A CA 1
ATOM 577 C C . SER A 1 76 ? 105.456 110.837 159.615 1.00 26.46 75 SER A C 1
ATOM 578 O O . SER A 1 76 ? 104.903 109.742 159.700 1.00 29.92 75 SER A O 1
ATOM 581 N N . PRO A 1 77 ? 106.212 111.192 158.562 1.00 33.97 76 PRO A N 1
ATOM 582 C CA . PRO A 1 77 ? 106.415 110.320 157.401 1.00 29.63 76 PRO A CA 1
ATOM 583 C C . PRO A 1 77 ? 107.159 109.040 157.766 1.00 36.53 76 PRO A C 1
ATOM 584 O O . PRO A 1 77 ? 108.204 109.100 158.414 1.00 43.72 76 PRO A O 1
ATOM 588 N N . PRO A 1 78 ? 106.622 107.885 157.347 1.00 29.38 77 PRO A N 1
ATOM 589 C CA . PRO A 1 78 ? 107.176 106.572 157.678 1.00 27.06 77 PRO A CA 1
ATOM 590 C C . PRO A 1 78 ? 108.479 106.310 156.939 1.00 34.48 77 PRO A C 1
ATOM 591 O O . PRO A 1 78 ? 108.747 106.946 155.918 1.00 25.21 77 PRO A O 1
ATOM 595 N N . CYS A 1 79 ? 109.259 105.350 157.412 1.00 52.57 78 CYS A N 1
ATOM 596 C CA . CYS A 1 79 ? 110.458 104.931 156.706 1.00 51.96 78 CYS A CA 1
ATOM 597 C C . CYS A 1 79 ? 110.124 103.794 155.754 1.00 48.12 78 CYS A C 1
ATOM 598 O O . CYS A 1 79 ? 109.914 102.666 156.148 1.00 42.19 78 CYS A O 1
ATOM 601 N N . GLN A 1 80 ? 110.107 104.132 154.481 1.00 44.90 79 GLN A N 1
ATOM 602 C CA . GLN A 1 80 ? 109.731 103.238 153.435 1.00 44.52 79 GLN A CA 1
ATOM 603 C C . GLN A 1 80 ? 110.797 103.349 152.405 1.00 44.67 79 GLN A C 1
ATOM 604 O O . GLN A 1 80 ? 111.483 104.341 152.345 1.00 55.31 79 GLN A O 1
ATOM 610 N N . PRO A 1 81 ? 110.955 102.305 151.619 1.00 31.04 80 PRO A N 1
ATOM 611 C CA . PRO A 1 81 ? 112.005 102.233 150.614 1.00 31.29 80 PRO A CA 1
ATOM 612 C C . PRO A 1 81 ? 111.795 103.104 149.399 1.00 30.59 80 PRO A C 1
ATOM 613 O O . PRO A 1 81 ? 110.702 103.477 149.075 1.00 31.16 80 PRO A O 1
ATOM 617 N N . PHE A 1 82 ? 112.888 103.441 148.753 1.00 35.19 81 PHE A N 1
ATOM 618 C CA . PHE A 1 82 ? 112.867 103.949 147.409 1.00 40.71 81 PHE A CA 1
ATOM 619 C C . PHE A 1 82 ? 113.299 102.891 146.406 1.00 45.94 81 PHE A C 1
ATOM 620 O O . PHE A 1 82 ? 112.913 102.941 145.275 1.00 53.21 81 PHE A O 1
ATOM 628 N N . THR A 1 83 ? 114.080 101.918 146.835 1.00 42.28 82 THR A N 1
ATOM 629 C CA . THR A 1 83 ? 114.605 100.929 145.918 1.00 46.12 82 THR A CA 1
ATOM 630 C C . THR A 1 83 ? 114.463 99.493 146.412 1.00 49.95 82 THR A C 1
ATOM 631 O O . THR A 1 83 ? 114.535 99.227 147.590 1.00 54.83 82 THR A O 1
ATOM 635 N N . ARG A 1 84 ? 114.229 98.568 145.500 1.00 41.01 83 ARG A N 1
ATOM 636 C CA . ARG A 1 84 ? 114.273 97.165 145.850 1.00 50.64 83 ARG A CA 1
ATOM 637 C C . ARG A 1 84 ? 115.216 96.385 144.946 1.00 62.31 83 ARG A C 1
ATOM 638 O O . ARG A 1 84 ? 115.112 96.433 143.735 1.00 47.14 83 ARG A O 1
ATOM 646 N N . ASN A 1 85 ? 116.120 95.645 145.570 1.00 87.51 84 ASN A N 1
ATOM 647 C CA . ASN A 1 85 ? 117.140 94.874 144.859 1.00 88.57 84 ASN A CA 1
ATOM 648 C C . ASN A 1 85 ? 117.625 95.473 143.540 1.00 81.49 84 ASN A C 1
ATOM 649 O O . ASN A 1 85 ? 117.627 94.806 142.505 1.00 85.53 84 ASN A O 1
ATOM 654 N N . GLY A 1 86 ? 118.030 96.739 143.588 1.00 45.13 85 GLY A N 1
ATOM 655 C CA . GLY A 1 86 ? 118.717 97.355 142.467 1.00 38.45 85 GLY A CA 1
ATOM 656 C C . GLY A 1 86 ? 117.883 98.274 141.595 1.00 43.33 85 GLY A C 1
ATOM 657 O O . GLY A 1 86 ? 118.427 98.963 140.735 1.00 40.70 85 GLY A O 1
ATOM 658 N N . LYS A 1 87 ? 116.569 98.293 141.809 1.00 69.53 86 LYS A N 1
ATOM 659 C CA . LYS A 1 87 ? 115.675 99.098 140.976 1.00 65.67 86 LYS A CA 1
ATOM 660 C C . LYS A 1 87 ? 114.881 100.117 141.789 1.00 61.00 86 LYS A C 1
ATOM 661 O O . LYS A 1 87 ? 114.526 99.862 142.937 1.00 69.18 86 LYS A O 1
ATOM 667 N N . TYR A 1 88 ? 114.600 101.270 141.186 1.00 30.67 87 TYR A N 1
ATOM 668 C CA . TYR A 1 88 ? 113.779 102.289 141.836 1.00 26.44 87 TYR A CA 1
ATOM 669 C C . TYR A 1 88 ? 112.337 101.835 141.953 1.00 30.58 87 TYR A C 1
ATOM 670 O O . TYR A 1 88 ? 111.753 101.332 140.995 1.00 26.43 87 TYR A O 1
ATOM 679 N N . LEU A 1 89 ? 111.765 102.013 143.137 1.00 35.87 88 LEU A N 1
ATOM 680 C CA . LEU A 1 89 ? 110.357 101.718 143.330 1.00 35.48 88 LEU A CA 1
ATOM 681 C C . LEU A 1 89 ? 109.539 102.727 142.528 1.00 36.21 88 LEU A C 1
ATOM 682 O O . LEU A 1 89 ? 110.024 103.813 142.211 1.00 34.47 88 LEU A O 1
ATOM 687 N N . ASP A 1 90 ? 108.308 102.365 142.188 1.00 30.15 89 ASP A N 1
ATOM 688 C CA . ASP A 1 90 ? 107.474 103.215 141.345 1.00 35.60 89 ASP A CA 1
ATOM 689 C C . ASP A 1 90 ? 106.861 104.355 142.162 1.00 42.71 89 ASP A C 1
ATOM 690 O O . ASP A 1 90 ? 106.599 104.186 143.349 1.00 44.01 89 ASP A O 1
ATOM 695 N N . ASP A 1 91 ? 106.629 105.510 141.536 1.00 54.09 90 ASP A N 1
ATOM 696 C CA . ASP A 1 91 ? 106.143 106.679 142.280 1.00 55.27 90 ASP A CA 1
ATOM 697 C C . ASP A 1 91 ? 104.661 106.608 142.664 1.00 51.01 90 ASP A C 1
ATOM 698 O O . ASP A 1 91 ? 104.199 107.393 143.495 1.00 48.42 90 ASP A O 1
ATOM 703 N N . ASN A 1 92 ? 103.923 105.664 142.082 1.00 58.15 91 ASN A N 1
ATOM 704 C CA . ASN A 1 92 ? 102.523 105.477 142.463 1.00 67.21 91 ASN A CA 1
ATOM 705 C C . ASN A 1 92 ? 102.239 104.131 143.137 1.00 65.90 91 ASN A C 1
ATOM 706 O O . ASN A 1 92 ? 101.085 103.737 143.299 1.00 65.12 91 ASN A O 1
ATOM 711 N N . ASP A 1 93 ? 103.300 103.432 143.525 1.00 51.49 92 ASP A N 1
ATOM 712 C CA . ASP A 1 93 ? 103.179 102.250 144.367 1.00 52.46 92 ASP A CA 1
ATOM 713 C C . ASP A 1 93 ? 102.979 102.788 145.779 1.00 55.68 92 ASP A C 1
ATOM 714 O O . ASP A 1 93 ? 103.767 103.614 146.240 1.00 55.14 92 ASP A O 1
ATOM 719 N N . PRO A 1 94 ? 101.904 102.354 146.461 1.00 68.45 93 PRO A N 1
ATOM 720 C CA . PRO A 1 94 ? 101.539 102.960 147.749 1.00 68.68 93 PRO A CA 1
ATOM 721 C C . PRO A 1 94 ? 102.550 102.681 148.850 1.00 68.25 93 PRO A C 1
ATOM 722 O O . PRO A 1 94 ? 102.465 103.271 149.926 1.00 78.76 93 PRO A O 1
ATOM 726 N N . ARG A 1 95 ? 103.493 101.786 148.591 1.00 45.70 94 ARG A N 1
ATOM 727 C CA . ARG A 1 95 ? 104.437 101.391 149.622 1.00 47.79 94 ARG A CA 1
ATOM 728 C C . ARG A 1 95 ? 105.823 101.993 149.421 1.00 38.91 94 ARG A C 1
ATOM 729 O O . ARG A 1 95 ? 106.806 101.492 149.962 1.00 45.06 94 ARG A O 1
ATOM 737 N N . THR A 1 96 ? 105.911 103.071 148.651 1.00 34.86 95 THR A N 1
ATOM 738 C CA . THR A 1 96 ? 107.194 103.750 148.520 1.00 37.46 95 THR A CA 1
ATOM 739 C C . THR A 1 96 ? 107.209 105.131 149.153 1.00 36.52 95 THR A C 1
ATOM 740 O O . THR A 1 96 ? 106.182 105.810 149.237 1.00 28.19 95 THR A O 1
ATOM 744 N N . ASN A 1 97 ? 108.396 105.534 149.588 1.00 31.55 96 ASN A N 1
ATOM 745 C CA . ASN A 1 97 ? 108.563 106.765 150.338 1.00 31.52 96 ASN A CA 1
ATOM 746 C C . ASN A 1 97 ? 108.025 107.981 149.589 1.00 28.13 96 ASN A C 1
ATOM 747 O O . ASN A 1 97 ? 108.286 108.173 148.401 1.00 24.43 96 ASN A O 1
ATOM 752 N N . SER A 1 98 ? 107.263 108.793 150.308 1.00 32.36 97 SER A N 1
ATOM 753 C CA . SER A 1 98 ? 106.529 109.897 149.719 1.00 32.86 97 SER A CA 1
ATOM 754 C C . SER A 1 98 ? 107.132 111.230 150.132 1.00 31.51 97 SER A C 1
ATOM 755 O O . SER A 1 98 ? 106.762 112.275 149.604 1.00 31.78 97 SER A O 1
ATOM 758 N N . PHE A 1 99 ? 108.072 111.179 151.072 1.00 39.64 98 PHE A N 1
ATOM 759 C CA . PHE A 1 99 ? 108.615 112.377 151.710 1.00 30.78 98 PHE A CA 1
ATOM 760 C C . PHE A 1 99 ? 109.355 113.306 150.751 1.00 30.55 98 PHE A C 1
ATOM 761 O O . PHE A 1 99 ? 109.303 114.532 150.898 1.00 29.75 98 PHE A O 1
ATOM 769 N N . LEU A 1 100 ? 110.045 112.720 149.777 1.00 28.12 99 LEU A N 1
ATOM 770 C CA . LEU A 1 100 ? 110.772 113.497 148.780 1.00 31.01 99 LEU A CA 1
ATOM 771 C C . LEU A 1 100 ? 109.862 114.479 148.045 1.00 30.99 99 LEU A C 1
ATOM 772 O O . LEU A 1 100 ? 110.306 115.544 147.617 1.00 34.06 99 LEU A O 1
ATOM 777 N N . TYR A 1 101 ? 108.593 114.111 147.899 1.00 23.81 100 TYR A N 1
ATOM 778 C CA . TYR A 1 101 ? 107.616 114.974 147.260 1.00 21.05 100 TYR A CA 1
ATOM 779 C C . TYR A 1 101 ? 107.384 116.248 148.066 1.00 28.49 100 TYR A C 1
ATOM 780 O O . TYR A 1 101 ? 107.213 117.326 147.495 1.00 31.67 100 TYR A O 1
ATOM 789 N N . LEU A 1 102 ? 107.380 116.119 149.390 1.00 32.21 101 LEU A N 1
ATOM 790 C CA . LEU A 1 102 ? 107.169 117.268 150.267 1.00 34.90 101 LEU A CA 1
ATOM 791 C C . LEU A 1 102 ? 108.317 118.261 150.169 1.00 33.67 101 LEU A C 1
ATOM 792 O O . LEU A 1 102 ? 108.093 119.453 149.958 1.00 40.12 101 LEU A O 1
ATOM 797 N N . ILE A 1 103 ? 109.539 117.759 150.323 1.00 27.88 102 ILE A N 1
ATOM 798 C CA . ILE A 1 103 ? 110.741 118.573 150.191 1.00 34.84 102 ILE A CA 1
ATOM 799 C C . ILE A 1 103 ? 110.701 119.382 148.903 1.00 47.40 102 ILE A C 1
ATOM 800 O O . ILE A 1 103 ? 111.074 120.558 148.877 1.00 57.26 102 ILE A O 1
ATOM 805 N N . GLY A 1 104 ? 110.226 118.744 147.839 1.00 39.76 103 GLY A N 1
ATOM 806 C CA . GLY A 1 104 ? 110.060 119.407 146.563 1.00 30.78 103 GLY A CA 1
ATOM 807 C C . GLY A 1 104 ? 109.127 120.594 146.659 1.00 33.05 103 GLY A C 1
ATOM 808 O O . GLY A 1 104 ? 109.547 121.715 146.410 1.00 38.07 103 GLY A O 1
ATOM 809 N N . ILE A 1 105 ? 107.879 120.356 147.055 1.00 23.05 104 ILE A N 1
ATOM 810 C CA . ILE A 1 105 ? 106.847 121.386 147.008 1.00 23.88 104 ILE A CA 1
ATOM 811 C C . ILE A 1 105 ? 106.949 122.444 148.095 1.00 25.05 104 ILE A C 1
ATOM 812 O O . ILE A 1 105 ? 106.040 123.256 148.239 1.00 27.91 104 ILE A O 1
ATOM 817 N N . LEU A 1 106 ? 108.033 122.449 148.860 1.00 29.72 105 LEU A N 1
ATOM 818 C CA . LEU A 1 106 ? 108.136 123.385 149.976 1.00 35.68 105 LEU A CA 1
ATOM 819 C C . LEU A 1 106 ? 108.210 124.855 149.539 1.00 39.51 105 LEU A C 1
ATOM 820 O O . LEU A 1 106 ? 107.593 125.727 150.152 1.00 29.29 105 LEU A O 1
ATOM 825 N N . ASP A 1 107 ? 108.952 125.124 148.470 1.00 31.79 106 ASP A N 1
ATOM 826 C CA . ASP A 1 107 ? 109.146 126.489 147.992 1.00 29.99 106 ASP A CA 1
ATOM 827 C C . ASP A 1 107 ? 107.859 127.143 147.486 1.00 30.62 106 ASP A C 1
ATOM 828 O O . ASP A 1 107 ? 107.825 128.349 147.235 1.00 36.89 106 ASP A O 1
ATOM 833 N N . GLN A 1 108 ? 106.806 126.354 147.321 1.00 29.65 107 GLN A N 1
ATOM 834 C CA . GLN A 1 108 ? 105.544 126.891 146.835 1.00 33.47 107 GLN A CA 1
ATOM 835 C C . GLN A 1 108 ? 104.431 126.696 147.852 1.00 30.48 107 GLN A C 1
ATOM 836 O O . GLN A 1 108 ? 103.248 126.782 147.522 1.00 33.15 107 GLN A O 1
ATOM 842 N N . LEU A 1 109 ? 104.820 126.423 149.092 1.00 29.27 108 LEU A N 1
ATOM 843 C CA . LEU A 1 109 ? 103.876 126.409 150.198 1.00 34.70 108 LEU A CA 1
ATOM 844 C C . LEU A 1 109 ? 103.991 127.751 150.908 1.00 41.29 108 LEU A C 1
ATOM 845 O O . LEU A 1 109 ? 104.372 127.822 152.078 1.00 42.49 108 LEU A O 1
ATOM 850 N N . ASP A 1 110 ? 103.653 128.809 150.170 1.00 45.42 109 ASP A N 1
ATOM 851 C CA . ASP A 1 110 ? 103.909 130.196 150.566 1.00 43.34 109 ASP A CA 1
ATOM 852 C C . ASP A 1 110 ? 103.291 130.593 151.910 1.00 37.37 109 ASP A C 1
ATOM 853 O O . ASP A 1 110 ? 103.842 131.433 152.621 1.00 37.78 109 ASP A O 1
ATOM 858 N N . ASN A 1 111 ? 102.152 129.989 152.247 1.00 32.02 110 ASN A N 1
ATOM 859 C CA . ASN A 1 111 ? 101.426 130.308 153.475 1.00 36.11 110 ASN A CA 1
ATOM 860 C C . ASN A 1 111 ? 101.949 129.556 154.701 1.00 33.82 110 ASN A C 1
ATOM 861 O O . ASN A 1 111 ? 101.825 130.043 155.829 1.00 35.42 110 ASN A O 1
ATOM 866 N N . VAL A 1 112 ? 102.508 128.369 154.487 1.00 22.46 111 VAL A N 1
ATOM 867 C CA . VAL A 1 112 ? 102.979 127.544 155.592 1.00 21.14 111 VAL A CA 1
ATOM 868 C C . VAL A 1 112 ? 104.069 128.226 156.422 1.00 24.38 111 VAL A C 1
ATOM 869 O O . VAL A 1 112 ? 105.145 128.543 155.916 1.00 21.10 111 VAL A O 1
ATOM 873 N N . ASP A 1 113 ? 103.773 128.445 157.704 1.00 31.36 112 ASP A N 1
ATOM 874 C CA . ASP A 1 113 ? 104.682 129.154 158.607 1.00 37.83 112 ASP A CA 1
ATOM 875 C C . ASP A 1 113 ? 105.392 128.233 159.597 1.00 29.66 112 ASP A C 1
ATOM 876 O O . ASP A 1 113 ? 106.555 128.448 159.941 1.00 26.38 112 ASP A O 1
ATOM 881 N N . TYR A 1 114 ? 104.687 127.216 160.066 1.00 20.38 113 TYR A N 1
ATOM 882 C CA . TYR A 1 114 ? 105.239 126.340 161.078 1.00 19.73 113 TYR A CA 1
ATOM 883 C C . TYR A 1 114 ? 105.193 124.890 160.627 1.00 20.43 113 TYR A C 1
ATOM 884 O O . TYR A 1 114 ? 104.166 124.409 160.158 1.00 25.91 113 TYR A O 1
ATOM 893 N N . ILE A 1 115 ? 106.310 124.193 160.776 1.00 17.58 114 ILE A N 1
ATOM 894 C CA . ILE A 1 115 ? 106.369 122.778 160.440 1.00 16.60 114 ILE A CA 1
ATOM 895 C C . ILE A 1 115 ? 106.908 122.014 161.632 1.00 17.29 114 ILE A C 1
ATOM 896 O O . ILE A 1 115 ? 107.907 122.416 162.226 1.00 19.67 114 ILE A O 1
ATOM 901 N N . LEU A 1 116 ? 106.236 120.925 161.998 1.00 31.97 115 LEU A N 1
ATOM 902 C CA . LEU A 1 116 ? 106.773 119.983 162.981 1.00 30.38 115 LEU A CA 1
ATOM 903 C C . LEU A 1 116 ? 106.768 118.582 162.397 1.00 21.77 115 LEU A C 1
ATOM 904 O O . LEU A 1 116 ? 105.723 118.084 161.984 1.00 16.14 115 LEU A O 1
ATOM 909 N N . MET A 1 117 ? 107.935 117.946 162.376 1.00 15.68 116 MET A N 1
ATOM 910 C CA . MET A 1 117 ? 108.035 116.581 161.886 1.00 15.52 116 MET A CA 1
ATOM 911 C C . MET A 1 117 ? 108.651 115.635 162.909 1.00 16.04 116 MET A C 1
ATOM 912 O O . MET A 1 117 ? 109.675 115.947 163.510 1.00 16.25 116 MET A O 1
ATOM 917 N N . GLU A 1 118 ? 108.015 114.481 163.099 1.00 26.91 117 GLU A N 1
ATOM 918 C CA . GLU A 1 118 ? 108.624 113.364 163.819 1.00 31.65 117 GLU A CA 1
ATOM 919 C C . GLU A 1 118 ? 109.229 112.372 162.818 1.00 28.90 117 GLU A C 1
ATOM 920 O O . GLU A 1 118 ? 108.730 112.219 161.705 1.00 37.45 117 GLU A O 1
ATOM 926 N N . ASN A 1 119 ? 110.309 111.706 163.208 1.00 19.44 118 ASN A N 1
ATOM 927 C CA . ASN A 1 119 ? 110.956 110.749 162.328 1.00 20.35 118 ASN A CA 1
ATOM 928 C C . ASN A 1 119 ? 111.639 109.646 163.128 1.00 19.88 118 ASN A C 1
ATOM 929 O O . ASN A 1 119 ? 111.622 109.674 164.353 1.00 32.32 118 ASN A O 1
ATOM 934 N N . VAL A 1 120 ? 112.227 108.669 162.446 1.00 19.92 119 VAL A N 1
ATOM 935 C CA . VAL A 1 120 ? 112.886 107.570 163.146 1.00 21.43 119 VAL A CA 1
ATOM 936 C C . VAL A 1 120 ? 114.246 108.003 163.651 1.00 29.21 119 VAL A C 1
ATOM 937 O O . VAL A 1 120 ? 114.825 108.966 163.151 1.00 27.92 119 VAL A O 1
ATOM 941 N N . LYS A 1 121 ? 114.748 107.294 164.654 1.00 32.44 120 LYS A N 1
ATOM 942 C CA . LYS A 1 121 ? 116.112 107.485 165.102 1.00 23.94 120 LYS A CA 1
ATOM 943 C C . LYS A 1 121 ? 117.018 107.172 163.922 1.00 30.17 120 LYS A C 1
ATOM 944 O O . LYS A 1 121 ? 116.851 106.150 163.259 1.00 29.84 120 LYS A O 1
ATOM 950 N N . GLY A 1 122 ? 117.975 108.052 163.656 1.00 32.74 121 GLY A N 1
ATOM 951 C CA . GLY A 1 122 ? 118.939 107.807 162.601 1.00 39.39 121 GLY A CA 1
ATOM 952 C C . GLY A 1 122 ? 118.636 108.613 161.357 1.00 38.00 121 GLY A C 1
ATOM 953 O O . GLY A 1 122 ? 119.459 108.692 160.442 1.00 38.33 121 GLY A O 1
ATOM 954 N N . PHE A 1 123 ? 117.445 109.205 161.320 1.00 26.19 122 PHE A N 1
ATOM 955 C CA . PHE A 1 123 ? 117.099 110.107 160.239 1.00 26.22 122 PHE A CA 1
ATOM 956 C C . PHE A 1 123 ? 118.137 111.210 160.146 1.00 27.72 122 PHE A C 1
ATOM 957 O O . PHE A 1 123 ? 118.563 111.568 159.058 1.00 40.45 122 PHE A O 1
ATOM 965 N N . GLU A 1 124 ? 118.570 111.717 161.295 1.00 20.74 123 GLU A N 1
ATOM 966 C CA . GLU A 1 124 ? 119.519 112.829 161.332 1.00 31.26 123 GLU A CA 1
ATOM 967 C C . GLU A 1 124 ? 120.850 112.521 160.637 1.00 36.51 123 GLU A C 1
ATOM 968 O O . GLU A 1 124 ? 121.627 113.432 160.336 1.00 32.46 123 GLU A O 1
ATOM 974 N N . ASN A 1 125 ? 121.110 111.241 160.384 1.00 40.17 124 ASN A N 1
ATOM 975 C CA . ASN A 1 125 ? 122.311 110.841 159.665 1.00 40.01 124 ASN A CA 1
ATOM 976 C C . ASN A 1 125 ? 122.027 110.494 158.201 1.00 43.00 124 ASN A C 1
ATOM 977 O O . ASN A 1 125 ? 122.937 110.137 157.456 1.00 49.55 124 ASN A O 1
ATOM 982 N N . SER A 1 126 ? 120.763 110.607 157.797 1.00 23.01 125 SER A N 1
ATOM 983 C CA . SER A 1 126 ? 120.331 110.220 156.459 1.00 22.91 125 SER A CA 1
ATOM 984 C C . SER A 1 126 ? 120.579 111.297 155.402 1.00 34.95 125 SER A C 1
ATOM 985 O O . SER A 1 126 ? 120.651 112.484 155.722 1.00 41.31 125 SER A O 1
ATOM 988 N N . THR A 1 127 ? 120.687 110.881 154.140 1.00 35.23 126 THR A N 1
ATOM 989 C CA . THR A 1 127 ? 120.825 111.822 153.031 1.00 41.05 126 THR A CA 1
ATOM 990 C C . THR A 1 127 ? 119.559 112.645 152.871 1.00 37.89 126 THR A C 1
ATOM 991 O O . THR A 1 127 ? 119.609 113.807 152.459 1.00 30.75 126 THR A O 1
ATOM 995 N N . VAL A 1 128 ? 118.426 112.029 153.190 1.00 25.38 127 VAL A N 1
ATOM 996 C CA . VAL A 1 128 ? 117.146 112.710 153.109 1.00 22.35 127 VAL A CA 1
ATOM 997 C C . VAL A 1 128 ? 117.105 113.890 154.069 1.00 27.64 127 VAL A C 1
ATOM 998 O O . VAL A 1 128 ? 116.663 114.983 153.709 1.00 30.84 127 VAL A O 1
ATOM 1002 N N . ARG A 1 129 ? 117.573 113.664 155.292 1.00 34.44 128 ARG A N 1
ATOM 1003 C CA . ARG A 1 129 ? 117.602 114.719 156.294 1.00 33.04 128 ARG A CA 1
ATOM 1004 C C . ARG A 1 129 ? 118.442 115.891 155.816 1.00 31.45 128 ARG A C 1
ATOM 1005 O O . ARG A 1 129 ? 118.016 117.039 155.917 1.00 32.58 128 ARG A O 1
ATOM 1013 N N . ASN A 1 130 ? 119.625 115.601 155.282 1.00 29.34 129 ASN A N 1
ATOM 1014 C CA . ASN A 1 130 ? 120.498 116.657 154.781 1.00 31.99 129 ASN A CA 1
ATOM 1015 C C . ASN A 1 130 ? 119.828 117.484 153.690 1.00 33.46 129 ASN A C 1
ATOM 1016 O O . ASN A 1 130 ? 119.994 118.700 153.633 1.00 37.11 129 ASN A O 1
ATOM 1021 N N . LEU A 1 131 ? 119.064 116.818 152.833 1.00 28.76 130 LEU A N 1
ATOM 1022 C CA . LEU A 1 131 ? 118.341 117.497 151.771 1.00 27.63 130 LEU A CA 1
ATOM 1023 C C . LEU A 1 131 ? 117.211 118.309 152.361 1.00 34.63 130 LEU A C 1
ATOM 1024 O O . LEU A 1 131 ? 116.986 119.452 151.968 1.00 45.01 130 LEU A O 1
ATOM 1029 N N . PHE A 1 132 ? 116.498 117.704 153.303 1.00 35.02 131 PHE A N 1
ATOM 1030 C CA . PHE A 1 132 ? 115.333 118.335 153.904 1.00 32.12 131 PHE A CA 1
ATOM 1031 C C . PHE A 1 132 ? 115.683 119.627 154.631 1.00 28.45 131 PHE A C 1
ATOM 1032 O O . PHE A 1 132 ? 114.979 120.626 154.510 1.00 38.91 131 PHE A O 1
ATOM 1040 N N . ILE A 1 133 ? 116.771 119.599 155.389 1.00 20.69 132 ILE A N 1
ATOM 1041 C CA . ILE A 1 133 ? 117.244 120.780 156.098 1.00 23.75 132 ILE A CA 1
ATOM 1042 C C . ILE A 1 133 ? 117.673 121.839 155.094 1.00 29.45 132 ILE A C 1
ATOM 1043 O O . ILE A 1 133 ? 117.421 123.035 155.269 1.00 34.24 132 ILE A O 1
ATOM 1048 N N . ASP A 1 134 ? 118.320 121.374 154.033 1.00 38.36 133 ASP A N 1
ATOM 1049 C CA . ASP A 1 134 ? 118.802 122.234 152.966 1.00 39.73 133 ASP A CA 1
ATOM 1050 C C . ASP A 1 134 ? 117.658 122.972 152.277 1.00 37.29 133 ASP A C 1
ATOM 1051 O O . ASP A 1 134 ? 117.816 124.114 151.850 1.00 30.45 133 ASP A O 1
ATOM 1056 N N . LYS A 1 135 ? 116.509 122.313 152.166 1.00 34.40 134 LYS A N 1
ATOM 1057 C CA . LYS A 1 135 ? 115.349 122.937 151.552 1.00 31.41 134 LYS A CA 1
ATOM 1058 C C . LYS A 1 135 ? 114.739 123.965 152.496 1.00 30.49 134 LYS A C 1
ATOM 1059 O O . LYS A 1 135 ? 114.165 124.956 152.053 1.00 32.95 134 LYS A O 1
ATOM 1065 N N . LEU A 1 136 ? 114.863 123.727 153.797 1.00 20.77 135 LEU A N 1
ATOM 1066 C CA . LEU A 1 136 ? 114.389 124.692 154.784 1.00 30.35 135 LEU A CA 1
ATOM 1067 C C . LEU A 1 136 ? 115.151 126.023 154.684 1.00 32.44 135 LEU A C 1
ATOM 1068 O O . LEU A 1 136 ? 114.541 127.091 154.588 1.00 24.49 135 LEU A O 1
ATOM 1073 N N . LYS A 1 137 ? 116.479 125.947 154.707 1.00 28.13 136 LYS A N 1
ATOM 1074 C CA . LYS A 1 137 ? 117.321 127.134 154.620 1.00 25.46 136 LYS A CA 1
ATOM 1075 C C . LYS A 1 137 ? 117.014 127.924 153.358 1.00 27.52 136 LYS A C 1
ATOM 1076 O O . LYS A 1 137 ? 116.986 129.151 153.377 1.00 33.50 136 LYS A O 1
ATOM 1082 N N . GLU A 1 138 ? 116.792 127.203 152.263 1.00 39.83 137 GLU A N 1
ATOM 1083 C CA . GLU A 1 138 ? 116.504 127.803 150.967 1.00 43.66 137 GLU A CA 1
ATOM 1084 C C . GLU A 1 138 ? 115.208 128.593 151.003 1.00 38.11 137 GLU A C 1
ATOM 1085 O O . GLU A 1 138 ? 115.071 129.600 150.307 1.00 44.17 137 GLU A O 1
ATOM 1091 N N . CYS A 1 139 ? 114.259 128.128 151.812 1.00 28.59 138 CYS A N 1
ATOM 1092 C CA . CYS A 1 139 ? 112.932 128.734 151.869 1.00 31.39 138 CYS A CA 1
ATOM 1093 C C . CYS A 1 139 ? 112.787 129.674 153.061 1.00 29.34 138 CYS A C 1
ATOM 1094 O O . CYS A 1 139 ? 111.673 129.991 153.483 1.00 25.24 138 CYS A O 1
ATOM 1097 N N . ASN A 1 140 ? 113.927 130.111 153.590 1.00 40.65 139 ASN A N 1
ATOM 1098 C CA . ASN A 1 140 ? 113.988 131.019 154.740 1.00 39.97 139 ASN A CA 1
ATOM 1099 C C . ASN A 1 140 ? 113.285 130.500 156.010 1.00 43.71 139 ASN A C 1
ATOM 1100 O O . ASN A 1 140 ? 112.624 131.248 156.737 1.00 31.89 139 ASN A O 1
ATOM 1105 N N . PHE A 1 141 ? 113.455 129.205 156.263 1.00 29.74 140 PHE A N 1
ATOM 1106 C CA . PHE A 1 141 ? 112.996 128.581 157.488 1.00 28.45 140 PHE A CA 1
ATOM 1107 C C . PHE A 1 141 ? 114.141 128.528 158.481 1.00 30.44 140 PHE A C 1
ATOM 1108 O O . PHE A 1 141 ? 115.300 128.324 158.086 1.00 28.50 140 PHE A O 1
ATOM 1116 N N . ILE A 1 142 ? 113.827 128.738 159.759 1.00 27.24 141 ILE A N 1
ATOM 1117 C CA . ILE A 1 142 ? 114.788 128.483 160.825 1.00 26.84 141 ILE A CA 1
ATOM 1118 C C . ILE A 1 142 ? 114.286 127.277 161.605 1.00 25.66 141 ILE A C 1
ATOM 1119 O O . ILE A 1 142 ? 113.085 127.001 161.617 1.00 25.21 141 ILE A O 1
ATOM 1124 N N . TYR A 1 143 ? 115.187 126.548 162.254 1.00 27.93 142 TYR A N 1
ATOM 1125 C CA . TYR A 1 143 ? 114.819 125.245 162.801 1.00 31.06 142 TYR A CA 1
ATOM 1126 C C . TYR A 1 143 ? 115.633 124.797 164.009 1.00 26.32 142 TYR A C 1
ATOM 1127 O O . TYR A 1 143 ? 116.708 125.319 164.292 1.00 25.18 142 TYR A O 1
ATOM 1136 N N . GLN A 1 144 ? 115.099 123.808 164.709 1.00 23.16 143 GLN A N 1
ATOM 1137 C CA . GLN A 1 144 ? 115.859 123.065 165.691 1.00 22.97 143 GLN A CA 1
ATOM 1138 C C . GLN A 1 144 ? 115.578 121.568 165.533 1.00 28.65 143 GLN A C 1
ATOM 1139 O O . GLN A 1 144 ? 114.421 121.155 165.413 1.00 25.32 143 GLN A O 1
ATOM 1145 N N . GLU A 1 145 ? 116.637 120.763 165.511 1.00 22.76 144 GLU A N 1
ATOM 1146 C CA . GLU A 1 145 ? 116.495 119.312 165.511 1.00 22.34 144 GLU A CA 1
ATOM 1147 C C . GLU A 1 145 ? 116.606 118.751 166.924 1.00 21.83 144 GLU A C 1
ATOM 1148 O O . GLU A 1 145 ? 117.407 119.223 167.727 1.00 37.38 144 GLU A O 1
ATOM 1154 N N . PHE A 1 146 ? 115.803 117.736 167.224 1.00 29.14 145 PHE A N 1
ATOM 1155 C CA . PHE A 1 146 ? 115.850 117.090 168.530 1.00 22.38 145 PHE A CA 1
ATOM 1156 C C . PHE A 1 146 ? 116.024 115.583 168.393 1.00 25.49 145 PHE A C 1
ATOM 1157 O O . PHE A 1 146 ? 115.702 114.998 167.362 1.00 33.09 145 PHE A O 1
ATOM 1165 N N . LEU A 1 147 ? 116.537 114.966 169.449 1.00 28.96 146 LEU A N 1
ATOM 1166 C CA . LEU A 1 147 ? 116.474 113.521 169.617 1.00 29.30 146 LEU A CA 1
ATOM 1167 C C . LEU A 1 147 ? 115.939 113.255 171.021 1.00 27.99 146 LEU A C 1
ATOM 1168 O O . LEU A 1 147 ? 116.691 113.232 172.000 1.00 22.65 146 LEU A O 1
ATOM 1173 N N . LEU A 1 148 ? 114.627 113.069 171.108 1.00 21.95 147 LEU A N 1
ATOM 1174 C CA . LEU A 1 148 ? 113.949 112.980 172.387 1.00 18.29 147 LEU A CA 1
ATOM 1175 C C . LEU A 1 148 ? 113.365 111.615 172.669 1.00 31.42 147 LEU A C 1
ATOM 1176 O O . LEU A 1 148 ? 112.890 110.909 171.774 1.00 24.92 147 LEU A O 1
ATOM 1181 N N . CYS A 1 149 ? 113.407 111.267 173.946 1.00 43.33 148 CYS A N 1
ATOM 1182 C CA . CYS A 1 149 ? 112.766 110.087 174.473 1.00 37.46 148 CYS A CA 1
ATOM 1183 C C . CYS A 1 149 ? 111.749 110.603 175.480 1.00 42.41 148 CYS A C 1
ATOM 1184 O O . CYS A 1 149 ? 111.999 111.607 176.146 1.00 46.58 148 CYS A O 1
ATOM 1187 N N . PRO A 1 150 ? 110.585 109.944 175.576 1.00 30.64 149 PRO A N 1
ATOM 1188 C CA . PRO A 1 150 ? 109.565 110.337 176.553 1.00 21.64 149 PRO A CA 1
ATOM 1189 C C . PRO A 1 150 ? 110.044 110.182 177.999 1.00 22.15 149 PRO A C 1
ATOM 1190 O O . PRO A 1 150 ? 109.447 110.757 178.903 1.00 21.35 149 PRO A O 1
ATOM 1194 N N . SER A 1 151 ? 111.100 109.404 178.213 1.00 29.14 150 SER A N 1
ATOM 1195 C CA . SER A 1 151 ? 111.614 109.181 179.559 1.00 30.37 150 SER A CA 1
ATOM 1196 C C . SER A 1 151 ? 112.243 110.435 180.150 1.00 39.43 150 SER A C 1
ATOM 1197 O O . SER A 1 151 ? 112.450 110.514 181.359 1.00 54.84 150 SER A O 1
ATOM 1200 N N . THR A 1 152 ? 112.549 111.414 179.306 1.00 39.36 151 THR A N 1
ATOM 1201 C CA . THR A 1 152 ? 113.081 112.675 179.805 1.00 46.84 151 THR A CA 1
ATOM 1202 C C . THR A 1 152 ? 111.944 113.661 180.039 1.00 49.53 151 THR A C 1
ATOM 1203 O O . THR A 1 152 ? 112.085 114.618 180.797 1.00 68.97 151 THR A O 1
ATOM 1207 N N . VAL A 1 153 ? 110.810 113.403 179.399 1.00 25.83 152 VAL A N 1
ATOM 1208 C CA . VAL A 1 153 ? 109.607 114.211 179.596 1.00 30.32 152 VAL A CA 1
ATOM 1209 C C . VAL A 1 153 ? 108.736 113.622 180.730 1.00 28.26 152 VAL A C 1
ATOM 1210 O O . VAL A 1 153 ? 107.523 113.827 180.787 1.00 22.23 152 VAL A O 1
ATOM 1214 N N . GLY A 1 154 ? 109.367 112.884 181.637 1.00 33.56 153 GLY A N 1
ATOM 1215 C CA . GLY A 1 154 ? 108.667 112.352 182.795 1.00 38.86 153 GLY A CA 1
ATOM 1216 C C . GLY A 1 154 ? 107.676 111.240 182.494 1.00 35.21 153 GLY A C 1
ATOM 1217 O O . GLY A 1 154 ? 106.792 110.952 183.301 1.00 33.82 153 GLY A O 1
ATOM 1218 N N . VAL A 1 155 ? 107.824 110.608 181.336 1.00 30.26 154 VAL A N 1
ATOM 1219 C CA . VAL A 1 155 ? 106.952 109.507 180.946 1.00 32.48 154 VAL A CA 1
ATOM 1220 C C . VAL A 1 155 ? 107.731 108.195 180.950 1.00 34.02 154 VAL A C 1
ATOM 1221 O O . VAL A 1 155 ? 108.780 108.097 180.320 1.00 37.30 154 VAL A O 1
ATOM 1225 N N . PRO A 1 156 ? 107.224 107.183 181.673 1.00 40.96 155 PRO A N 1
ATOM 1226 C CA . PRO A 1 156 ? 107.944 105.918 181.871 1.00 38.55 155 PRO A CA 1
ATOM 1227 C C . PRO A 1 156 ? 107.915 105.026 180.638 1.00 40.56 155 PRO A C 1
ATOM 1228 O O . PRO A 1 156 ? 107.285 103.972 180.654 1.00 42.15 155 PRO A O 1
ATOM 1232 N N . ASN A 1 157 ? 108.606 105.451 179.587 1.00 27.25 156 ASN A N 1
ATOM 1233 C CA . ASN A 1 157 ? 108.651 104.697 178.344 1.00 25.21 156 ASN A CA 1
ATOM 1234 C C . ASN A 1 157 ? 109.769 105.199 177.440 1.00 24.14 156 ASN A C 1
ATOM 1235 O O . ASN A 1 157 ? 110.033 106.402 177.369 1.00 16.61 156 ASN A O 1
ATOM 1240 N N . SER A 1 158 ? 110.434 104.266 176.767 1.00 23.57 157 SER A N 1
ATOM 1241 C CA . SER A 1 158 ? 111.454 104.608 175.788 1.00 25.35 157 SER A CA 1
ATOM 1242 C C . SER A 1 158 ? 110.841 104.700 174.397 1.00 31.03 157 SER A C 1
ATOM 1243 O O . SER A 1 158 ? 110.065 103.839 173.991 1.00 38.54 157 SER A O 1
ATOM 1246 N N . ARG A 1 159 ? 111.188 105.754 173.673 1.00 27.30 158 ARG A N 1
ATOM 1247 C CA . ARG A 1 159 ? 110.699 105.940 172.322 1.00 28.17 158 ARG A CA 1
ATOM 1248 C C . ARG A 1 159 ? 111.538 107.030 171.687 1.00 30.61 158 ARG A C 1
ATOM 1249 O O . ARG A 1 159 ? 111.057 108.127 171.392 1.00 32.13 158 ARG A O 1
ATOM 1257 N N . LEU A 1 160 ? 112.813 106.712 171.509 1.00 25.98 159 LEU A N 1
ATOM 1258 C CA . LEU A 1 160 ? 113.769 107.622 170.914 1.00 22.48 159 LEU A CA 1
ATOM 1259 C C . LEU A 1 160 ? 113.361 107.957 169.477 1.00 23.02 159 LEU A C 1
ATOM 1260 O O . LEU A 1 160 ? 113.242 107.074 168.626 1.00 19.82 159 LEU A O 1
ATOM 1265 N N . ARG A 1 161 ? 113.132 109.242 169.228 1.00 22.12 160 ARG A N 1
ATOM 1266 C CA . ARG A 1 161 ? 112.685 109.718 167.927 1.00 19.23 160 ARG A CA 1
ATOM 1267 C C . ARG A 1 161 ? 113.391 111.015 167.534 1.00 22.75 160 ARG A C 1
ATOM 1268 O O . ARG A 1 161 ? 113.844 111.784 168.388 1.00 24.21 160 ARG A O 1
ATOM 1276 N N . TYR A 1 162 ? 113.474 111.248 166.230 1.00 20.22 161 TYR A N 1
ATOM 1277 C CA . TYR A 1 162 ? 113.996 112.492 165.691 1.00 21.98 161 TYR A CA 1
ATOM 1278 C C . TYR A 1 162 ? 112.864 113.497 165.582 1.00 22.24 161 TYR A C 1
ATOM 1279 O O . TYR A 1 162 ? 111.746 113.140 165.211 1.00 19.97 161 TYR A O 1
ATOM 1288 N N . TYR A 1 163 ? 113.157 114.757 165.890 1.00 22.32 162 TYR A N 1
ATOM 1289 C CA . TYR A 1 163 ? 112.184 115.828 165.700 1.00 23.51 162 TYR A CA 1
ATOM 1290 C C . TYR A 1 163 ? 112.817 117.057 165.080 1.00 25.68 162 TYR A C 1
ATOM 1291 O O . TYR A 1 163 ? 113.979 117.371 165.333 1.00 21.67 162 TYR A O 1
ATOM 1300 N N . CYS A 1 164 ? 112.033 117.755 164.270 1.00 26.68 163 CYS A N 1
ATOM 1301 C CA . CYS A 1 164 ? 112.454 119.027 163.720 1.00 25.22 163 CYS A CA 1
ATOM 1302 C C . CYS A 1 164 ? 111.325 120.043 163.845 1.00 24.99 163 CYS A C 1
ATOM 1303 O O . CYS A 1 164 ? 110.230 119.835 163.320 1.00 27.89 163 CYS A O 1
ATOM 1306 N N . THR A 1 165 ? 111.582 121.126 164.568 1.00 21.18 164 THR A N 1
ATOM 1307 C CA . THR A 1 165 ? 110.642 122.239 164.621 1.00 24.18 164 THR A CA 1
ATOM 1308 C C . THR A 1 165 ? 111.141 123.336 163.688 1.00 23.22 164 THR A C 1
ATOM 1309 O O . THR A 1 165 ? 112.105 124.031 163.998 1.00 25.88 164 THR A O 1
ATOM 1313 N N . ALA A 1 166 ? 110.498 123.464 162.531 1.00 22.96 165 ALA A N 1
ATOM 1314 C CA . ALA A 1 166 ? 110.920 124.418 161.511 1.00 23.88 165 ALA A CA 1
ATOM 1315 C C . ALA A 1 166 ? 109.942 125.577 161.446 1.00 24.52 165 ALA A C 1
ATOM 1316 O O . ALA A 1 166 ? 108.736 125.396 161.605 1.00 24.60 165 ALA A O 1
ATOM 1318 N N . ARG A 1 167 ? 110.471 126.765 161.192 1.00 25.19 166 ARG A N 1
ATOM 1319 C CA . ARG A 1 167 ? 109.718 127.989 161.381 1.00 25.90 166 ARG A CA 1
ATOM 1320 C C . ARG A 1 167 ? 110.225 129.083 160.433 1.00 36.29 166 ARG A C 1
ATOM 1321 O O . ARG A 1 167 ? 111.420 129.146 160.132 1.00 27.04 166 ARG A O 1
ATOM 1329 N N . ARG A 1 168 ? 109.317 129.935 159.958 1.00 27.97 167 ARG A N 1
ATOM 1330 C CA . ARG A 1 168 ? 109.698 131.064 159.106 1.00 29.12 167 ARG A CA 1
ATOM 1331 C C . ARG A 1 168 ? 110.474 132.099 159.907 1.00 29.30 167 ARG A C 1
ATOM 1332 O O . ARG A 1 168 ? 110.092 132.438 161.029 1.00 29.17 167 ARG A O 1
ATOM 1340 N N . ASN A 1 169 ? 111.563 132.605 159.334 1.00 29.82 168 ASN A N 1
ATOM 1341 C CA . ASN A 1 169 ? 112.476 133.453 160.096 1.00 30.14 168 ASN A CA 1
ATOM 1342 C C . ASN A 1 169 ? 112.014 134.880 160.305 1.00 31.31 168 ASN A C 1
ATOM 1343 O O . ASN A 1 169 ? 112.658 135.632 161.027 1.00 73.09 168 ASN A O 1
ATOM 1348 N N . ASN A 1 170 ? 110.900 135.252 159.688 1.00 42.56 169 ASN A N 1
ATOM 1349 C CA . ASN A 1 170 ? 110.380 136.609 159.837 1.00 44.10 169 ASN A CA 1
ATOM 1350 C C . ASN A 1 170 ? 109.356 136.720 160.963 1.00 48.40 169 ASN A C 1
ATOM 1351 O O . ASN A 1 170 ? 108.755 137.773 161.178 1.00 52.04 169 ASN A O 1
ATOM 1356 N N . LEU A 1 171 ? 109.166 135.619 161.677 1.00 47.41 170 LEU A N 1
ATOM 1357 C CA . LEU A 1 171 ? 108.334 135.607 162.864 1.00 47.08 170 LEU A CA 1
ATOM 1358 C C . LEU A 1 171 ? 109.285 135.518 164.047 1.00 55.21 170 LEU A C 1
ATOM 1359 O O . LEU A 1 171 ? 110.165 134.657 164.075 1.00 70.14 170 LEU A O 1
ATOM 1364 N N . THR A 1 172 ? 109.124 136.417 165.009 1.00 44.76 171 THR A N 1
ATOM 1365 C CA . THR A 1 172 ? 110.041 136.499 166.140 1.00 41.93 171 THR A CA 1
ATOM 1366 C C . THR A 1 172 ? 110.012 135.249 166.991 1.00 36.93 171 THR A C 1
ATOM 1367 O O . THR A 1 172 ? 109.007 134.967 167.648 1.00 42.40 171 THR A O 1
ATOM 1371 N N . TRP A 1 173 ? 111.125 134.519 166.985 1.00 31.91 172 TRP A N 1
ATOM 1372 C CA . TRP A 1 173 ? 111.251 133.279 167.742 1.00 28.96 172 TRP A CA 1
ATOM 1373 C C . TRP A 1 173 ? 112.222 133.422 168.911 1.00 30.16 172 TRP A C 1
ATOM 1374 O O . TRP A 1 173 ? 113.439 133.418 168.716 1.00 29.46 172 TRP A O 1
ATOM 1385 N N . PRO A 1 174 ? 111.681 133.535 170.133 1.00 29.76 173 PRO A N 1
ATOM 1386 C CA . PRO A 1 174 ? 112.447 133.703 171.372 1.00 30.46 173 PRO A CA 1
ATOM 1387 C C . PRO A 1 174 ? 113.364 132.520 171.656 1.00 29.41 173 PRO A C 1
ATOM 1388 O O . PRO A 1 174 ? 114.350 132.669 172.370 1.00 30.18 173 PRO A O 1
ATOM 1392 N N . PHE A 1 175 ? 113.042 131.359 171.098 1.00 27.90 174 PHE A N 1
ATOM 1393 C CA . PHE A 1 175 ? 113.802 130.145 171.379 1.00 31.20 174 PHE A CA 1
ATOM 1394 C C . PHE A 1 175 ? 115.262 130.229 170.942 1.00 30.11 174 PHE A C 1
ATOM 1395 O O . PHE A 1 175 ? 115.547 130.493 169.779 1.00 35.92 174 PHE A O 1
ATOM 1403 N N . LYS A 1 176 ? 116.185 129.994 171.872 1.00 31.47 175 LYS A N 1
ATOM 1404 C CA . LYS A 1 176 ? 117.610 130.006 171.543 1.00 36.64 175 LYS A CA 1
ATOM 1405 C C . LYS A 1 176 ? 118.068 128.719 170.844 1.00 40.12 175 LYS A C 1
ATOM 1406 O O . LYS A 1 176 ? 118.643 127.827 171.472 1.00 35.08 175 LYS A O 1
ATOM 1412 N N . ARG A 1 177 ? 117.823 128.637 169.541 1.00 39.21 176 ARG A N 1
ATOM 1413 C CA . ARG A 1 177 ? 118.175 127.449 168.774 1.00 31.12 176 ARG A CA 1
AT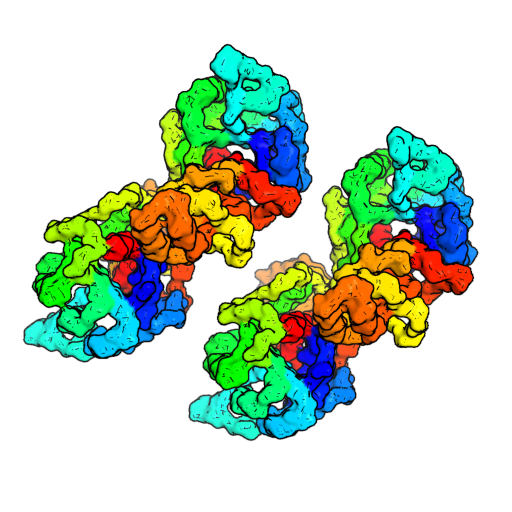OM 1414 C C . ARG A 1 177 ? 119.680 127.322 168.522 1.00 36.38 176 ARG A C 1
ATOM 1415 O O . ARG A 1 177 ? 120.449 128.248 168.791 1.00 40.84 176 ARG A O 1
ATOM 1423 N N . ARG A 1 178 ? 120.084 126.162 168.012 1.00 27.59 177 ARG A N 1
ATOM 1424 C CA . ARG A 1 178 ? 121.489 125.852 167.777 1.00 32.69 177 ARG A CA 1
ATOM 1425 C C . ARG A 1 178 ? 121.592 124.705 166.775 1.00 36.39 177 ARG A C 1
ATOM 1426 O O . ARG A 1 178 ? 120.671 123.889 166.659 1.00 30.11 177 ARG A O 1
ATOM 1434 N N . ASP A 1 179 ? 122.711 124.636 166.059 1.00 43.56 178 ASP A N 1
ATOM 1435 C CA . ASP A 1 179 ? 122.879 123.624 165.018 1.00 46.48 178 ASP A CA 1
ATOM 1436 C C . ASP A 1 179 ? 123.026 122.194 165.551 1.00 46.22 178 ASP A C 1
ATOM 1437 O O . ASP A 1 179 ? 122.603 121.243 164.896 1.00 51.81 178 ASP A O 1
ATOM 1442 N N . GLU A 1 180 ? 123.636 122.039 166.724 1.00 30.97 179 GLU A N 1
ATOM 1443 C CA . GLU A 1 180 ? 123.809 120.712 167.319 1.00 31.96 179 GLU A CA 1
ATOM 1444 C C . GLU A 1 180 ? 122.474 120.197 167.855 1.00 28.08 179 GLU A C 1
ATOM 1445 O O . GLU A 1 180 ? 121.621 120.982 168.280 1.00 28.03 179 GLU A O 1
ATOM 1451 N N . ILE A 1 181 ? 122.302 118.877 167.819 1.00 35.98 180 ILE A N 1
ATOM 1452 C CA . ILE A 1 181 ? 121.051 118.224 168.192 1.00 34.80 180 ILE A CA 1
ATOM 1453 C C . ILE A 1 181 ? 120.793 118.250 169.701 1.00 38.44 180 ILE A C 1
ATOM 1454 O O . ILE A 1 181 ? 121.674 117.937 170.502 1.00 41.22 180 ILE A O 1
ATOM 1459 N N . ILE A 1 182 ? 119.573 118.623 170.072 1.00 35.08 181 ILE A N 1
ATOM 1460 C CA . ILE A 1 182 ? 119.170 118.717 171.469 1.00 30.47 181 ILE A CA 1
ATOM 1461 C C . ILE A 1 182 ? 118.648 117.382 171.991 1.00 30.78 181 ILE A C 1
ATOM 1462 O O . ILE A 1 182 ? 117.766 116.775 171.389 1.00 26.94 181 ILE A O 1
ATOM 1467 N N . THR A 1 183 ? 119.192 116.937 173.120 1.00 33.21 182 THR A N 1
ATOM 1468 C CA . THR A 1 183 ? 118.841 115.638 173.689 1.00 29.19 182 THR A CA 1
ATOM 1469 C C . THR A 1 183 ? 117.734 115.725 174.734 1.00 31.09 182 THR A C 1
ATOM 1470 O O . THR A 1 183 ? 117.128 114.713 175.089 1.00 30.87 182 THR A O 1
ATOM 1474 N N . ARG A 1 184 ? 117.476 116.928 175.232 1.00 35.07 183 ARG A N 1
ATOM 1475 C CA . ARG A 1 184 ? 116.360 117.137 176.146 1.00 40.55 183 ARG A CA 1
ATOM 1476 C C . ARG A 1 184 ? 115.899 118.590 176.181 1.00 36.63 183 ARG A C 1
ATOM 1477 O O . ARG A 1 184 ? 116.709 119.509 176.098 1.00 40.23 183 ARG A O 1
ATOM 1485 N N . LEU A 1 185 ? 114.586 118.777 176.290 1.00 26.43 184 LEU A N 1
ATOM 1486 C CA . LEU A 1 185 ? 113.973 120.102 176.327 1.00 21.94 184 LEU A CA 1
ATOM 1487 C C . LEU A 1 185 ? 114.495 120.912 177.514 1.00 26.00 184 LEU A C 1
ATOM 1488 O O . LEU A 1 185 ? 114.944 120.334 178.509 1.00 31.27 184 LEU A O 1
ATOM 1493 N N . PRO A 1 186 ? 114.449 122.253 177.408 1.00 36.82 185 PRO A N 1
ATOM 1494 C CA . PRO A 1 186 ? 114.868 123.165 178.486 1.00 40.82 185 PRO A CA 1
ATOM 1495 C C . PRO A 1 186 ? 114.071 122.952 179.765 1.00 29.58 185 PRO A C 1
ATOM 1496 O O . PRO A 1 186 ? 114.596 123.110 180.867 1.00 31.43 185 PRO A O 1
ATOM 1500 N N . LYS A 1 187 ? 112.800 122.609 179.601 1.00 28.18 186 LYS A N 1
ATOM 1501 C CA . LYS A 1 187 ? 111.922 122.311 180.719 1.00 32.71 186 LYS A CA 1
ATOM 1502 C C . LYS A 1 187 ? 112.249 120.931 181.281 1.00 42.27 186 LYS A C 1
ATOM 1503 O O . LYS A 1 187 ? 112.292 119.947 180.539 1.00 50.62 186 LYS A O 1
ATOM 1509 N N . ASP A 1 188 ? 112.492 120.867 182.589 1.00 37.43 187 ASP A N 1
ATOM 1510 C CA . ASP A 1 188 ? 112.785 119.605 183.262 1.00 31.31 187 ASP A CA 1
ATOM 1511 C C . ASP A 1 188 ? 111.508 119.028 183.867 1.00 32.73 187 ASP A C 1
ATOM 1512 O O . ASP A 1 188 ? 110.820 119.700 184.643 1.00 26.94 187 ASP A O 1
ATOM 1517 N N . PHE A 1 189 ? 111.195 117.784 183.515 1.00 32.54 188 PHE A N 1
ATOM 1518 C CA . PHE A 1 189 ? 109.985 117.140 184.018 1.00 29.87 188 PHE A CA 1
ATOM 1519 C C . PHE A 1 189 ? 110.272 116.205 185.183 1.00 23.91 188 PHE A C 1
ATOM 1520 O O . PHE A 1 189 ? 109.359 115.599 185.741 1.00 27.49 188 PHE A O 1
ATOM 1528 N N . GLY A 1 190 ? 111.543 116.099 185.551 1.00 37.68 189 GLY A N 1
ATOM 1529 C CA . GLY A 1 190 ? 111.940 115.284 186.685 1.00 47.96 189 GLY A CA 1
ATOM 1530 C C . GLY A 1 190 ? 112.014 113.802 186.371 1.00 45.35 189 GLY A C 1
ATOM 1531 O O . GLY A 1 190 ? 112.417 113.404 185.286 1.00 47.89 189 GLY A O 1
ATOM 1532 N N . VAL A 1 191 ? 111.621 112.978 187.331 1.00 38.33 190 VAL A N 1
ATOM 1533 C CA . VAL A 1 191 ? 111.693 111.534 187.170 1.00 29.76 190 VAL A CA 1
ATOM 1534 C C . VAL A 1 191 ? 110.334 110.992 186.745 1.00 34.08 190 VAL A C 1
ATOM 1535 O O . VAL A 1 191 ? 109.317 111.375 187.319 1.00 36.07 190 VAL A O 1
ATOM 1539 N N . PRO A 1 192 ? 110.309 110.114 185.722 1.00 38.43 191 PRO A N 1
ATOM 1540 C CA . PRO A 1 192 ? 109.040 109.556 185.242 1.00 34.64 191 PRO A CA 1
ATOM 1541 C C . PRO A 1 192 ? 108.292 108.870 186.374 1.00 33.06 191 PRO A C 1
ATOM 1542 O O . PRO A 1 192 ? 108.918 108.258 187.239 1.00 39.50 191 PRO A O 1
ATOM 1546 N N . HIS A 1 193 ? 106.971 108.989 186.384 1.00 25.61 192 HIS A N 1
ATOM 1547 C CA . HIS A 1 193 ? 106.171 108.343 187.416 1.00 31.60 192 HIS A CA 1
ATOM 1548 C C . HIS A 1 193 ? 106.103 106.836 187.178 1.00 28.07 192 HIS A C 1
ATOM 1549 O O . HIS A 1 193 ? 106.357 106.367 186.070 1.00 24.37 192 HIS A O 1
ATOM 1556 N N . SER A 1 194 ? 105.751 106.083 188.216 1.00 28.76 193 SER A N 1
ATOM 1557 C CA . SER A 1 194 ? 105.562 104.644 188.080 1.00 24.30 193 SER A CA 1
ATOM 1558 C C . SER A 1 194 ? 104.391 104.344 187.145 1.00 26.15 193 SER A C 1
ATOM 1559 O O . SER A 1 194 ? 103.756 105.255 186.608 1.00 21.47 193 SER A O 1
ATOM 1562 N N . LEU A 1 195 ? 104.098 103.061 186.958 1.00 35.57 194 LEU A N 1
ATOM 1563 C CA . LEU A 1 195 ? 103.047 102.649 186.037 1.00 26.65 194 LEU A CA 1
ATOM 1564 C C . LEU A 1 195 ? 101.729 102.290 186.724 1.00 37.74 194 LEU A C 1
ATOM 1565 O O . LEU A 1 195 ? 100.854 101.698 186.101 1.00 49.89 194 LEU A O 1
ATOM 1570 N N . GLU A 1 196 ? 101.578 102.642 187.997 1.00 34.94 195 GLU A N 1
ATOM 1571 C CA . GLU A 1 196 ? 100.353 102.311 188.717 1.00 34.75 195 GLU A CA 1
ATOM 1572 C C . GLU A 1 196 ? 99.158 103.125 188.247 1.00 33.79 195 GLU A C 1
ATOM 1573 O O . GLU A 1 196 ? 98.044 102.603 188.168 1.00 33.32 195 GLU A O 1
ATOM 1579 N N . SER A 1 197 ? 99.393 104.404 187.958 1.00 38.80 196 SER A N 1
ATOM 1580 C CA . SER A 1 197 ? 98.339 105.308 187.504 1.00 45.25 196 SER A CA 1
ATOM 1581 C C . SER A 1 197 ? 97.643 104.735 186.281 1.00 42.69 196 SER A C 1
ATOM 1582 O O . SER A 1 197 ? 96.436 104.903 186.096 1.00 41.65 196 SER A O 1
ATOM 1585 N N . ILE A 1 198 ? 98.419 104.037 185.463 1.00 50.12 197 ILE A N 1
ATOM 1586 C CA . ILE A 1 198 ? 97.916 103.475 184.224 1.00 52.69 197 ILE A CA 1
ATOM 1587 C C . ILE A 1 198 ? 98.005 101.943 184.217 1.00 54.51 197 ILE A C 1
ATOM 1588 O O . ILE A 1 198 ? 98.857 101.353 183.550 1.00 71.80 197 ILE A O 1
ATOM 1593 N N . ILE A 1 199 ? 97.115 101.318 184.985 1.00 42.43 198 ILE A N 1
ATOM 1594 C CA . ILE A 1 199 ? 96.968 99.866 185.024 1.00 41.44 198 ILE A CA 1
ATOM 1595 C C . ILE A 1 199 ? 95.602 99.550 185.626 1.00 50.41 198 ILE A C 1
ATOM 1596 O O . ILE A 1 199 ? 95.181 100.185 186.598 1.00 58.17 198 ILE A O 1
ATOM 1601 N N . GLU A 1 200 ? 94.907 98.586 185.031 1.00 45.17 199 GLU A N 1
ATOM 1602 C CA . GLU A 1 200 ? 93.558 98.224 185.446 1.00 59.33 199 GLU A CA 1
ATOM 1603 C C . GLU A 1 200 ? 93.587 96.899 186.205 1.00 69.95 199 GLU A C 1
ATOM 1604 O O . GLU A 1 200 ? 94.468 96.073 185.969 1.00 69.70 199 GLU A O 1
ATOM 1610 N N . GLU A 1 201 ? 92.649 96.698 187.129 1.00 96.86 200 GLU A N 1
ATOM 1611 C CA . GLU A 1 201 ? 92.628 95.456 187.899 1.00 103.84 200 GLU A CA 1
ATOM 1612 C C . GLU A 1 201 ? 91.903 94.338 187.147 1.00 108.13 200 GLU A C 1
ATOM 1613 O O . GLU A 1 201 ? 92.414 93.223 187.040 1.00 113.43 200 GLU A O 1
ATOM 1619 N N . ASP A 1 202 ? 90.730 94.643 186.602 1.00 94.16 201 ASP A N 1
ATOM 1620 C CA . ASP A 1 202 ? 89.937 93.636 185.911 1.00 92.56 201 ASP A CA 1
ATOM 1621 C C . ASP A 1 202 ? 90.423 93.449 184.480 1.00 80.92 201 ASP A C 1
ATOM 1622 O O . ASP A 1 202 ? 89.701 93.749 183.528 1.00 84.85 201 ASP A O 1
ATOM 1627 N N . VAL A 1 203 ? 91.649 92.956 184.327 1.00 54.59 202 VAL A N 1
ATOM 1628 C CA . VAL A 1 203 ? 92.190 92.714 182.993 1.00 44.71 202 VAL A CA 1
ATOM 1629 C C . VAL A 1 203 ? 91.888 91.299 182.506 1.00 44.05 202 VAL A C 1
ATOM 1630 O O . VAL A 1 203 ? 92.160 90.315 183.192 1.00 44.94 202 VAL A O 1
ATOM 1634 N N . ASP A 1 204 ? 91.319 91.217 181.310 1.00 50.58 203 ASP A N 1
ATOM 1635 C CA . ASP A 1 204 ? 90.879 89.956 180.729 1.00 48.62 203 ASP A CA 1
ATOM 1636 C C . ASP A 1 204 ? 92.039 88.993 180.463 1.00 46.08 203 ASP A C 1
ATOM 1637 O O . ASP A 1 204 ? 93.149 89.412 180.121 1.00 44.10 203 ASP A O 1
ATOM 1642 N N . GLU A 1 205 ? 91.773 87.698 180.614 1.00 54.53 204 GLU A N 1
ATOM 1643 C CA . GLU A 1 205 ? 92.799 86.675 180.425 1.00 59.19 204 GLU A CA 1
ATOM 1644 C C . GLU A 1 205 ? 93.288 86.558 178.979 1.00 50.58 204 GLU A C 1
ATOM 1645 O O . GLU A 1 205 ? 94.238 85.829 178.704 1.00 50.14 204 GLU A O 1
ATOM 1651 N N . LYS A 1 206 ? 92.651 87.271 178.057 1.00 52.11 205 LYS A N 1
ATOM 1652 C CA . LYS A 1 206 ? 93.060 87.202 176.658 1.00 52.53 205 LYS A CA 1
ATOM 1653 C C . LYS A 1 206 ? 94.406 87.889 176.417 1.00 51.95 205 LYS A C 1
ATOM 1654 O O . LYS A 1 206 ? 95.044 87.675 175.385 1.00 50.42 205 LYS A O 1
ATOM 1660 N N . PHE A 1 207 ? 94.838 88.704 177.373 1.00 43.99 206 PHE A N 1
ATOM 1661 C CA . PHE A 1 207 ? 96.083 89.446 177.225 1.00 32.11 206 PHE A CA 1
ATOM 1662 C C . PHE A 1 207 ? 97.278 88.690 177.791 1.00 31.19 206 PHE A C 1
ATOM 1663 O O . PHE A 1 207 ? 98.421 89.133 177.655 1.00 29.51 206 PHE A O 1
ATOM 1671 N N . LEU A 1 208 ? 97.010 87.554 178.428 1.00 39.74 207 LEU A N 1
ATOM 1672 C CA . LEU A 1 208 ? 98.078 86.711 178.955 1.00 39.00 207 LEU A CA 1
ATOM 1673 C C . LEU A 1 208 ? 98.961 86.225 177.820 1.00 34.33 207 LEU A C 1
ATOM 1674 O O . LEU A 1 208 ? 98.472 85.819 176.770 1.00 41.16 207 LEU A O 1
ATOM 1679 N N . VAL A 1 209 ? 100.266 86.287 178.031 1.00 30.30 208 VAL A N 1
ATOM 1680 C CA . VAL A 1 209 ? 101.219 85.838 177.031 1.00 29.80 208 VAL A CA 1
ATOM 1681 C C . VAL A 1 209 ? 101.094 84.322 176.819 1.00 31.76 208 VAL A C 1
ATOM 1682 O O . VAL A 1 209 ? 101.135 83.545 177.780 1.00 33.13 208 VAL A O 1
ATOM 1686 N N . PRO A 1 210 ? 100.908 83.901 175.556 1.00 32.95 209 PRO A N 1
ATOM 1687 C CA . PRO A 1 210 ? 100.686 82.498 175.182 1.00 34.62 209 PRO A CA 1
ATOM 1688 C C . PRO A 1 210 ? 101.927 81.629 175.372 1.00 35.54 209 PRO A C 1
ATOM 1689 O O . PRO A 1 210 ? 103.032 82.159 175.465 1.00 34.27 209 PRO A O 1
ATOM 1693 N N . GLU A 1 211 ? 101.735 80.311 175.408 1.00 52.35 210 GLU A N 1
ATOM 1694 C CA . GLU A 1 211 ? 102.819 79.365 175.665 1.00 54.30 210 GLU A CA 1
ATOM 1695 C C . GLU A 1 211 ? 103.931 79.413 174.627 1.00 50.94 210 GLU A C 1
ATOM 1696 O O . GLU A 1 211 ? 105.112 79.414 174.978 1.00 48.32 210 GLU A O 1
ATOM 1702 N N . LYS A 1 212 ? 103.549 79.434 173.354 1.00 40.08 211 LYS A N 1
ATOM 1703 C CA . LYS A 1 212 ? 104.519 79.504 172.266 1.00 47.27 211 LYS A CA 1
ATOM 1704 C C . LYS A 1 212 ? 105.463 80.683 172.485 1.00 47.82 211 LYS A C 1
ATOM 1705 O O . LYS A 1 212 ? 106.673 80.565 172.291 1.00 53.73 211 LYS A O 1
ATOM 1711 N N . MET A 1 213 ? 104.896 81.806 172.921 1.00 41.30 212 MET A N 1
ATOM 1712 C CA . MET A 1 213 ? 105.661 82.998 173.275 1.00 33.50 212 MET A CA 1
ATOM 1713 C C . MET A 1 213 ? 106.532 82.791 174.505 1.00 47.08 212 MET A C 1
ATOM 1714 O O . MET A 1 213 ? 107.667 83.262 174.557 1.00 44.98 212 MET A O 1
ATOM 1719 N N . LEU A 1 214 ? 105.984 82.092 175.498 1.00 47.89 213 LEU A N 1
ATOM 1720 C CA . LEU A 1 214 ? 106.684 81.842 176.749 1.00 34.79 213 LEU A CA 1
ATOM 1721 C C . LEU A 1 214 ? 107.941 81.008 176.534 1.00 36.85 213 LEU A C 1
ATOM 1722 O O . LEU A 1 214 ? 108.786 80.918 177.424 1.00 37.43 213 LEU A O 1
ATOM 1727 N N . ARG A 1 215 ? 108.066 80.396 175.359 1.00 49.25 214 ARG A N 1
ATOM 1728 C CA . ARG A 1 215 ? 109.300 79.704 175.000 1.00 52.58 214 ARG A CA 1
ATOM 1729 C C . ARG A 1 215 ? 110.447 80.703 174.842 1.00 59.48 214 ARG A C 1
ATOM 1730 O O . ARG A 1 215 ? 111.606 80.370 175.084 1.00 64.47 214 ARG A O 1
ATOM 1738 N N . CYS A 1 216 ? 110.118 81.929 174.440 1.00 50.60 215 CYS A N 1
ATOM 1739 C CA . CYS A 1 216 ? 111.125 82.967 174.234 1.00 51.77 215 CYS A CA 1
ATOM 1740 C C . CYS A 1 216 ? 111.312 83.849 175.467 1.00 50.13 215 CYS A C 1
ATOM 1741 O O . CYS A 1 216 ? 111.734 85.001 175.355 1.00 44.91 215 CYS A O 1
ATOM 1744 N N . ALA A 1 217 ? 111.002 83.305 176.638 1.00 48.43 216 ALA A N 1
ATOM 1745 C CA . ALA A 1 217 ? 111.012 84.080 177.877 1.00 40.80 216 ALA A CA 1
ATOM 1746 C C . ALA A 1 217 ? 112.349 84.754 178.188 1.00 40.51 216 ALA A C 1
ATOM 1747 O O . ALA A 1 217 ? 112.387 85.758 178.896 1.00 41.45 216 ALA A O 1
ATOM 1749 N N . LYS A 1 218 ? 113.439 84.217 177.650 1.00 34.66 217 LYS A N 1
ATOM 1750 C CA . LYS A 1 218 ? 114.768 84.704 178.003 1.00 35.25 217 LYS A CA 1
ATOM 1751 C C . LYS A 1 218 ? 115.050 86.137 177.555 1.00 42.73 217 LYS A C 1
ATOM 1752 O O . LYS A 1 218 ? 115.936 86.795 178.101 1.00 52.20 217 LYS A O 1
ATOM 1758 N N . VAL A 1 219 ? 114.297 86.625 176.576 1.00 37.46 218 VAL A N 1
ATOM 1759 C CA . VAL A 1 219 ? 114.561 87.951 176.021 1.00 36.73 218 VAL A CA 1
ATOM 1760 C C . VAL A 1 219 ? 113.418 88.930 176.253 1.00 33.81 218 VAL A C 1
ATOM 1761 O O . VAL A 1 219 ? 113.351 89.981 175.617 1.00 37.36 218 VAL A O 1
ATOM 1765 N N . PHE A 1 220 ? 112.516 88.572 177.156 1.00 32.40 219 PHE A N 1
ATOM 1766 C CA . PHE A 1 220 ? 111.437 89.460 177.549 1.00 26.08 219 PHE A CA 1
ATOM 1767 C C . PHE A 1 220 ? 111.989 90.548 178.446 1.00 25.51 219 PHE A C 1
ATOM 1768 O O . PHE A 1 220 ? 112.892 90.300 179.241 1.00 26.41 219 PHE A O 1
ATOM 1776 N N . ASP A 1 221 ? 111.458 91.758 178.307 1.00 38.78 220 ASP A N 1
ATOM 1777 C CA . ASP A 1 221 ? 111.667 92.789 179.315 1.00 38.47 220 ASP A CA 1
ATOM 1778 C C . ASP A 1 221 ? 110.404 92.906 180.143 1.00 28.37 220 ASP A C 1
ATOM 1779 O O . ASP A 1 221 ? 109.343 93.238 179.620 1.00 30.95 220 ASP A O 1
ATOM 1784 N N . ILE A 1 222 ? 110.516 92.638 181.436 1.00 24.57 221 ILE A N 1
ATOM 1785 C CA . ILE A 1 222 ? 109.344 92.629 182.290 1.00 27.45 221 ILE A CA 1
ATOM 1786 C C . ILE A 1 222 ? 109.163 93.941 183.041 1.00 31.27 221 ILE A C 1
ATOM 1787 O O . ILE A 1 222 ? 110.133 94.557 183.485 1.00 34.50 221 ILE A O 1
ATOM 1792 N N . CYS A 1 223 ? 107.910 94.362 183.173 1.00 44.13 222 CYS A N 1
ATOM 1793 C CA . CYS A 1 223 ? 107.567 95.517 183.991 1.00 41.71 222 CYS A CA 1
ATOM 1794 C C . CYS A 1 223 ? 106.626 95.167 185.136 1.00 40.99 222 CYS A C 1
ATOM 1795 O O . CYS A 1 223 ? 105.863 94.201 185.064 1.00 42.77 222 CYS A O 1
ATOM 1798 N N . TYR A 1 224 ? 106.694 95.971 186.190 1.00 29.60 223 TYR A N 1
ATOM 1799 C CA . TYR A 1 224 ? 105.834 95.812 187.352 1.00 32.02 223 TYR A CA 1
ATOM 1800 C C . TYR A 1 224 ? 105.211 97.170 187.652 1.00 38.65 223 TYR A C 1
ATOM 1801 O O . TYR A 1 224 ? 105.549 98.162 187.006 1.00 39.02 223 TYR A O 1
ATOM 1810 N N . LYS A 1 225 ? 104.296 97.222 188.614 1.00 40.03 224 LYS A N 1
ATOM 1811 C CA . LYS A 1 225 ? 103.611 98.472 188.937 1.00 40.37 224 LYS A CA 1
ATOM 1812 C C . LYS A 1 225 ? 104.564 99.568 189.426 1.00 41.64 224 LYS A C 1
ATOM 1813 O O . LYS A 1 225 ? 104.267 100.756 189.290 1.00 44.46 224 LYS A O 1
ATOM 1819 N N . THR A 1 226 ? 105.708 99.166 189.978 1.00 38.56 225 THR A N 1
ATOM 1820 C CA . THR A 1 226 ? 106.693 100.112 190.494 1.00 39.55 225 THR A CA 1
ATOM 1821 C C . THR A 1 226 ? 107.682 100.578 189.422 1.00 36.89 225 THR A C 1
ATOM 1822 O O . THR A 1 226 ? 108.480 101.483 189.664 1.00 46.21 225 THR A O 1
ATOM 1826 N N . SER A 1 227 ? 107.628 99.959 188.245 1.00 34.19 226 SER A N 1
ATOM 1827 C CA . SER A 1 227 ? 108.504 100.327 187.126 1.00 32.08 226 SER A CA 1
ATOM 1828 C C . SER A 1 227 ? 108.346 101.781 186.680 1.00 36.34 226 SER A C 1
ATOM 1829 O O . SER A 1 227 ? 107.232 102.280 186.507 1.00 35.30 226 SER A O 1
ATOM 1832 N N . LYS A 1 228 ? 109.470 102.452 186.472 1.00 32.55 227 LYS A N 1
ATOM 1833 C CA . LYS A 1 228 ? 109.450 103.821 185.981 1.00 33.38 227 LYS A CA 1
ATOM 1834 C C . LYS A 1 228 ? 109.955 103.894 184.548 1.00 31.58 227 LYS A C 1
ATOM 1835 O O . LYS A 1 228 ? 110.329 104.960 184.061 1.00 32.38 227 LYS A O 1
ATOM 1841 N N . ARG A 1 229 ? 109.948 102.749 183.873 1.00 31.47 228 ARG A N 1
ATOM 1842 C CA . ARG A 1 229 ? 110.426 102.650 182.502 1.00 28.26 228 ARG A CA 1
ATOM 1843 C C . ARG A 1 229 ? 109.739 101.487 181.812 1.00 27.99 228 ARG A C 1
ATOM 1844 O O . ARG A 1 229 ? 109.198 100.599 182.465 1.00 27.06 228 ARG A O 1
ATOM 1852 N N . SER A 1 230 ? 109.764 101.491 180.486 1.00 26.36 229 SER A N 1
ATOM 1853 C CA . SER A 1 230 ? 109.286 100.354 179.708 1.00 24.51 229 SER A CA 1
ATOM 1854 C C . SER A 1 230 ? 109.894 100.432 178.328 1.00 25.29 229 SER A C 1
ATOM 1855 O O . SER A 1 230 ? 110.268 101.512 177.868 1.00 26.04 229 SER A O 1
ATOM 1858 N N . CYS A 1 231 ? 110.001 99.291 177.664 1.00 25.57 230 CYS A N 1
ATOM 1859 C CA . CYS A 1 231 ? 110.558 99.269 176.318 1.00 26.91 230 CYS A CA 1
ATOM 1860 C C . CYS A 1 231 ? 109.615 99.885 175.295 1.00 26.64 230 CYS A C 1
ATOM 1861 O O . CYS A 1 231 ? 108.421 100.030 175.541 1.00 25.53 230 CYS A O 1
ATOM 1864 N N . CYS A 1 232 ? 110.175 100.247 174.147 1.00 32.89 231 CYS A N 1
ATOM 1865 C CA . CYS A 1 232 ? 109.415 100.827 173.040 1.00 33.85 231 CYS A CA 1
ATOM 1866 C C . CYS A 1 232 ? 108.452 99.826 172.394 1.00 33.06 231 CYS A C 1
ATOM 1867 O O . CYS A 1 232 ? 108.863 98.759 171.930 1.00 32.65 231 CYS A O 1
ATOM 1870 N N . PHE A 1 233 ? 107.171 100.173 172.366 1.00 27.25 232 PHE A N 1
ATOM 1871 C CA . PHE A 1 233 ? 106.191 99.357 171.669 1.00 27.53 232 PHE A CA 1
ATOM 1872 C C . PHE A 1 233 ? 106.317 99.540 170.153 1.00 29.61 232 PHE A C 1
ATOM 1873 O O . PHE A 1 233 ? 106.463 100.664 169.659 1.00 30.17 232 PHE A O 1
ATOM 1881 N N . THR A 1 234 ? 106.273 98.433 169.416 1.00 31.37 233 THR A N 1
ATOM 1882 C CA . THR A 1 234 ? 106.294 98.494 167.954 1.00 34.87 233 THR A CA 1
ATOM 1883 C C . THR A 1 234 ? 104.984 97.965 167.392 1.00 34.11 233 THR A C 1
ATOM 1884 O O . THR A 1 234 ? 104.059 97.662 168.144 1.00 33.91 233 THR A O 1
ATOM 1888 N N . LYS A 1 235 ? 104.903 97.858 166.072 1.00 43.80 234 LYS A N 1
ATOM 1889 C CA . LYS A 1 235 ? 103.730 97.272 165.437 1.00 47.92 234 LYS A CA 1
ATOM 1890 C C . LYS A 1 235 ? 103.736 95.755 165.585 1.00 56.27 234 LYS A C 1
ATOM 1891 O O . LYS A 1 235 ? 102.705 95.100 165.426 1.00 68.56 234 LYS A O 1
ATOM 1897 N N . ALA A 1 236 ? 104.903 95.202 165.902 1.00 48.18 235 ALA A N 1
ATOM 1898 C CA . ALA A 1 236 ? 105.057 93.757 166.013 1.00 46.78 235 ALA A CA 1
ATOM 1899 C C . ALA A 1 236 ? 104.845 93.261 167.440 1.00 40.12 235 ALA A C 1
ATOM 1900 O O . ALA A 1 236 ? 105.119 92.100 167.744 1.00 40.84 235 ALA A O 1
ATOM 1902 N N . TYR A 1 237 ? 104.365 94.144 168.312 1.00 35.61 236 TYR A N 1
ATOM 1903 C CA . TYR A 1 237 ? 104.070 93.770 169.691 1.00 42.19 236 TYR A CA 1
ATOM 1904 C C . TYR A 1 237 ? 102.982 92.701 169.692 1.00 46.96 236 TYR A C 1
ATOM 1905 O O . TYR A 1 237 ? 101.942 92.875 169.063 1.00 53.45 236 TYR A O 1
ATOM 1914 N N . THR A 1 238 ? 103.246 91.602 170.399 1.00 48.44 237 THR A N 1
ATOM 1915 C CA . THR A 1 238 ? 102.401 90.392 170.447 1.00 47.83 237 THR A CA 1
ATOM 1916 C C . THR A 1 238 ? 102.478 89.498 169.200 1.00 40.20 237 THR A C 1
ATOM 1917 O O . THR A 1 238 ? 101.812 88.470 169.145 1.00 42.90 237 THR A O 1
ATOM 1921 N N . HIS A 1 239 ? 103.280 89.892 168.211 1.00 42.27 238 HIS A N 1
ATOM 1922 C CA . HIS A 1 239 ? 103.557 89.049 167.047 1.00 46.14 238 HIS A CA 1
ATOM 1923 C C . HIS A 1 239 ? 104.768 88.188 167.359 1.00 49.79 238 HIS A C 1
ATOM 1924 O O . HIS A 1 239 ? 104.823 87.000 167.023 1.00 51.51 238 HIS A O 1
ATOM 1931 N N . TYR A 1 240 ? 105.762 88.836 167.958 1.00 78.16 239 TYR A N 1
ATOM 1932 C CA . TYR A 1 240 ? 107.020 88.211 168.324 1.00 90.41 239 TYR A CA 1
ATOM 1933 C C . TYR A 1 240 ? 107.327 88.650 169.736 1.00 92.34 239 TYR A C 1
ATOM 1934 O O . TYR A 1 240 ? 106.721 89.591 170.247 1.00 85.61 239 TYR A O 1
ATOM 1943 N N . ALA A 1 241 ? 108.278 87.977 170.365 1.00 100.09 240 ALA A N 1
ATOM 1944 C CA . ALA A 1 241 ? 108.452 88.102 171.801 1.00 104.37 240 ALA A CA 1
ATOM 1945 C C . ALA A 1 241 ? 109.412 89.218 172.155 1.00 104.74 240 ALA A C 1
ATOM 1946 O O . ALA A 1 241 ? 109.609 89.536 173.327 1.00 102.54 240 ALA A O 1
ATOM 1948 N N . ASP A 1 242 ? 109.996 89.831 171.137 1.00 92.22 241 ASP A N 1
ATOM 1949 C CA . ASP A 1 242 ? 111.310 90.397 171.340 1.00 89.69 241 ASP A CA 1
ATOM 1950 C C . ASP A 1 242 ? 111.658 91.679 170.579 1.00 64.68 241 ASP A C 1
ATOM 1951 O O . ASP A 1 242 ? 111.705 91.701 169.346 1.00 44.56 241 ASP A O 1
ATOM 1956 N N . GLY A 1 243 ? 111.934 92.734 171.345 1.00 55.36 242 GLY A N 1
ATOM 1957 C CA . GLY A 1 243 ? 112.263 94.033 170.794 1.00 48.79 242 GLY A CA 1
ATOM 1958 C C . GLY A 1 243 ? 111.001 94.818 170.518 1.00 44.77 242 GLY A C 1
ATOM 1959 O O . GLY A 1 243 ? 111.053 95.989 170.154 1.00 45.31 242 GLY A O 1
ATOM 1960 N N . THR A 1 244 ? 109.861 94.169 170.725 1.00 36.08 243 THR A N 1
ATOM 1961 C CA . THR A 1 244 ? 108.573 94.720 170.325 1.00 41.78 243 THR A CA 1
ATOM 1962 C C . THR A 1 244 ? 107.896 95.538 171.422 1.00 36.43 243 THR A C 1
ATOM 1963 O O . THR A 1 244 ? 107.005 96.342 171.145 1.00 32.25 243 THR A O 1
ATOM 1967 N N . GLY A 1 245 ? 108.310 95.325 172.665 1.00 30.28 244 GLY A N 1
ATOM 1968 C CA . GLY A 1 245 ? 107.729 96.045 173.779 1.00 27.84 244 GLY A CA 1
ATOM 1969 C C . GLY A 1 245 ? 107.880 95.282 175.077 1.00 27.16 244 GLY A C 1
ATOM 1970 O O . GLY A 1 245 ? 108.299 94.125 175.078 1.00 28.48 244 GLY A O 1
ATOM 1971 N N . SER A 1 246 ? 107.536 95.930 176.185 1.00 25.52 245 SER A N 1
ATOM 1972 C CA . SER A 1 246 ? 107.650 95.302 177.493 1.00 25.12 245 SER A CA 1
ATOM 1973 C C . SER A 1 246 ? 106.485 94.378 177.818 1.00 24.90 245 SER A C 1
ATOM 1974 O O . SER A 1 246 ? 105.397 94.480 177.245 1.00 24.64 245 SER A O 1
ATOM 1977 N N . ILE A 1 247 ? 106.742 93.477 178.758 1.00 25.35 246 ILE A N 1
ATOM 1978 C CA . ILE A 1 247 ? 105.748 92.546 179.276 1.00 28.82 246 ILE A CA 1
ATOM 1979 C C . ILE A 1 247 ? 105.462 92.916 180.734 1.00 31.41 246 ILE A C 1
ATOM 1980 O O . ILE A 1 247 ? 106.350 93.402 181.437 1.00 34.82 246 ILE A O 1
ATOM 1985 N N . PHE A 1 248 ? 104.225 92.718 181.179 1.00 34.06 247 PHE A N 1
ATOM 1986 C CA . PHE A 1 248 ? 103.838 93.101 182.531 1.00 24.48 247 PHE A CA 1
ATOM 1987 C C . PHE A 1 248 ? 103.380 91.916 183.376 1.00 25.68 247 PHE A C 1
ATOM 1988 O O . PHE A 1 248 ? 102.807 90.955 182.859 1.00 26.51 247 PHE A O 1
ATOM 1996 N N . THR A 1 249 ? 103.630 92.005 184.680 1.00 27.44 248 THR A N 1
ATOM 1997 C CA . THR A 1 249 ? 103.086 91.059 185.646 1.00 29.34 248 THR A CA 1
ATOM 1998 C C . THR A 1 249 ? 102.726 91.787 186.933 1.00 31.16 248 THR A C 1
ATOM 1999 O O . THR A 1 249 ? 103.234 92.874 187.200 1.00 33.04 248 THR A O 1
ATOM 2003 N N . ASP A 1 250 ? 101.842 91.189 187.725 1.00 35.93 249 ASP A N 1
ATOM 2004 C CA . ASP A 1 250 ? 101.434 91.780 188.994 1.00 39.01 249 ASP A CA 1
ATOM 2005 C C . ASP A 1 250 ? 102.288 91.217 190.114 1.00 36.67 249 ASP A C 1
ATOM 2006 O O . ASP A 1 250 ? 102.255 91.707 191.244 1.00 42.97 249 ASP A O 1
ATOM 2011 N N . LYS A 1 251 ? 103.054 90.181 189.785 1.00 32.30 250 LYS A N 1
ATOM 2012 C CA . LYS A 1 251 ? 103.877 89.479 190.762 1.00 33.92 250 LYS A CA 1
ATOM 2013 C C . LYS A 1 251 ? 105.104 90.318 191.126 1.00 33.46 250 LYS A C 1
ATOM 2014 O O . LYS A 1 251 ? 105.541 91.159 190.344 1.00 31.77 250 LYS A O 1
ATOM 2020 N N . PRO A 1 252 ? 105.645 90.118 192.336 1.00 35.47 251 PRO A N 1
ATOM 2021 C CA . PRO A 1 252 ? 106.895 90.772 192.742 1.00 35.60 251 PRO A CA 1
ATOM 2022 C C . PRO A 1 252 ? 108.057 90.354 191.846 1.00 36.93 251 PRO A C 1
ATOM 2023 O O . PRO A 1 252 ? 108.094 89.218 191.370 1.00 36.31 251 PRO A O 1
ATOM 2027 N N . ARG A 1 253 ? 108.996 91.269 191.626 1.00 29.63 252 ARG A N 1
ATOM 2028 C CA . ARG A 1 253 ? 110.147 90.991 190.781 1.00 29.54 252 ARG A CA 1
ATOM 2029 C C . ARG A 1 253 ? 110.997 89.859 191.353 1.00 36.47 252 ARG A C 1
ATOM 2030 O O . ARG A 1 253 ? 111.671 89.141 190.614 1.00 37.17 252 ARG A O 1
ATOM 2038 N N . GLU A 1 254 ? 110.958 89.698 192.671 1.00 40.13 253 GLU A N 1
ATOM 2039 C CA . GLU A 1 254 ? 111.708 88.636 193.326 1.00 39.98 253 GLU A CA 1
ATOM 2040 C C . GLU A 1 254 ? 111.168 87.271 192.912 1.00 40.64 253 GLU A C 1
ATOM 2041 O O . GLU A 1 254 ? 111.930 86.329 192.691 1.00 36.05 253 GLU A O 1
ATOM 2047 N N . VAL A 1 255 ? 109.849 87.175 192.796 1.00 32.24 254 VAL A N 1
ATOM 2048 C CA . VAL A 1 255 ? 109.215 85.948 192.339 1.00 38.75 254 VAL A CA 1
ATOM 2049 C C . VAL A 1 255 ? 109.615 85.640 190.895 1.00 31.82 254 VAL A C 1
ATOM 2050 O O . VAL A 1 255 ? 109.898 84.491 190.547 1.00 33.21 254 VAL A O 1
ATOM 2054 N N . VAL A 1 256 ? 109.652 86.678 190.065 1.00 33.95 255 VAL A N 1
ATOM 2055 C CA . VAL A 1 256 ? 110.054 86.547 188.665 1.00 41.25 255 VAL A CA 1
ATOM 2056 C C . VAL A 1 256 ? 111.470 85.972 188.537 1.00 45.45 255 VAL A C 1
ATOM 2057 O O . VAL A 1 256 ? 111.743 85.155 187.654 1.00 42.13 255 VAL A O 1
ATOM 2061 N N . GLN A 1 257 ? 112.357 86.382 189.436 1.00 54.84 256 GLN A N 1
ATOM 2062 C CA . GLN A 1 257 ? 113.742 85.921 189.420 1.00 56.09 256 GLN A CA 1
ATOM 2063 C C . GLN A 1 257 ? 113.902 84.452 189.814 1.00 56.38 256 GLN A C 1
ATOM 2064 O O . GLN A 1 257 ? 114.732 83.740 189.247 1.00 58.51 256 GLN A O 1
ATOM 2070 N N . LYS A 1 258 ? 113.117 84.009 190.791 1.00 45.17 257 LYS A N 1
ATOM 2071 C CA . LYS A 1 258 ? 113.168 82.621 191.239 1.00 42.05 257 LYS A CA 1
ATOM 2072 C C . LYS A 1 258 ? 112.757 81.696 190.100 1.00 36.57 257 LYS A C 1
ATOM 2073 O O . LYS A 1 258 ? 113.372 80.650 189.881 1.00 37.43 257 LYS A O 1
ATOM 2079 N N . CYS A 1 259 ? 111.719 82.097 189.372 1.00 33.56 258 CYS A N 1
ATOM 2080 C CA . CYS A 1 259 ? 111.229 81.321 188.245 1.00 34.10 258 CYS A CA 1
ATOM 2081 C C . CYS A 1 259 ? 112.301 81.217 187.173 1.00 41.68 258 CYS A C 1
ATOM 2082 O O . CYS A 1 259 ? 112.571 80.132 186.658 1.00 48.64 258 CYS A O 1
ATOM 2085 N N . TYR A 1 260 ? 112.914 82.351 186.848 1.00 30.77 259 TYR A N 1
ATOM 2086 C CA . TYR A 1 260 ? 113.991 82.391 185.866 1.00 36.47 259 TYR A CA 1
ATOM 2087 C C . TYR A 1 260 ? 115.147 81.474 186.253 1.00 41.20 259 TYR A C 1
ATOM 2088 O O . TYR A 1 260 ? 115.757 80.844 185.392 1.00 51.88 259 TYR A O 1
ATOM 2097 N N . ALA A 1 261 ? 115.443 81.406 187.548 1.00 35.60 260 ALA A N 1
ATOM 2098 C CA . ALA A 1 261 ? 116.505 80.542 188.050 1.00 38.86 260 ALA A CA 1
ATOM 2099 C C . ALA A 1 261 ? 116.109 79.074 187.944 1.00 42.16 260 ALA A C 1
ATOM 2100 O O . ALA A 1 261 ? 116.897 78.238 187.501 1.00 42.93 260 ALA A O 1
ATOM 2102 N N . ALA A 1 262 ? 114.885 78.766 188.361 1.00 47.58 261 ALA A N 1
ATOM 2103 C CA . ALA A 1 262 ? 114.384 77.400 188.307 1.00 50.62 261 ALA A CA 1
ATOM 2104 C C . ALA A 1 262 ? 114.251 76.930 186.859 1.00 52.96 261 ALA A C 1
ATOM 2105 O O . ALA A 1 262 ? 114.448 75.756 186.559 1.00 59.72 261 ALA A O 1
ATOM 2107 N N . ALA A 1 263 ? 113.931 77.857 185.961 1.00 45.44 262 ALA A N 1
ATOM 2108 C CA . ALA A 1 263 ? 113.826 77.541 184.541 1.00 43.46 262 ALA A CA 1
ATOM 2109 C C . ALA A 1 263 ? 115.199 77.384 183.901 1.00 44.71 262 ALA A C 1
ATOM 2110 O O . ALA A 1 263 ? 115.312 76.877 182.786 1.00 43.62 262 ALA A O 1
ATOM 2112 N N . ALA A 1 264 ? 116.238 77.824 184.605 1.00 44.01 263 ALA A N 1
ATOM 2113 C CA . ALA A 1 264 ? 117.605 77.719 184.100 1.00 46.10 263 ALA A CA 1
ATOM 2114 C C . ALA A 1 264 ? 118.140 76.295 184.219 1.00 49.72 263 ALA A C 1
ATOM 2115 O O . ALA A 1 264 ? 119.039 75.898 183.477 1.00 47.48 263 ALA A O 1
ATOM 2117 N N . GLN A 1 265 ? 117.585 75.531 185.154 1.00 67.09 264 GLN A N 1
ATOM 2118 C CA . GLN A 1 265 ? 117.971 74.137 185.331 1.00 74.46 264 GLN A CA 1
ATOM 2119 C C . GLN A 1 265 ? 117.077 73.255 184.473 1.00 72.68 264 GLN A C 1
ATOM 2120 O O . GLN A 1 265 ? 116.708 72.150 184.876 1.00 72.45 264 GLN A O 1
ATOM 2126 N N . ASN A 1 266 ? 116.719 73.754 183.295 1.00 63.86 265 ASN A N 1
ATOM 2127 C CA . ASN A 1 266 ? 115.842 73.023 182.394 1.00 56.73 265 ASN A CA 1
ATOM 2128 C C . ASN A 1 266 ? 116.206 73.232 180.935 1.00 60.18 265 ASN A C 1
ATOM 2129 O O . ASN A 1 266 ? 117.024 74.093 180.598 1.00 64.17 265 ASN A O 1
ATOM 2134 N N . GLU A 1 267 ? 115.594 72.435 180.067 1.00 60.43 266 GLU A N 1
ATOM 2135 C CA . GLU A 1 267 ? 115.758 72.635 178.640 1.00 55.57 266 GLU A CA 1
ATOM 2136 C C . GLU A 1 267 ? 115.019 73.910 178.259 1.00 56.86 266 GLU A C 1
ATOM 2137 O O . GLU A 1 267 ? 113.885 74.141 178.693 1.00 52.60 266 GLU A O 1
ATOM 2143 N N . ILE A 1 268 ? 115.691 74.741 177.470 1.00 56.79 267 ILE A N 1
ATOM 2144 C CA . ILE A 1 268 ? 115.165 76.023 177.033 1.00 50.22 267 ILE A CA 1
ATOM 2145 C C . ILE A 1 268 ? 113.920 75.842 176.157 1.00 48.52 267 ILE A C 1
ATOM 2146 O O . ILE A 1 268 ? 113.869 74.959 175.293 1.00 41.62 267 ILE A O 1
ATOM 2151 N N . GLY A 1 269 ? 112.904 76.664 176.412 1.00 48.58 268 GLY A N 1
ATOM 2152 C CA . GLY A 1 269 ? 111.638 76.564 175.711 1.00 47.19 268 GLY A CA 1
ATOM 2153 C C . GLY A 1 269 ? 110.933 75.246 175.975 1.00 47.99 268 GLY A C 1
ATOM 2154 O O . GLY A 1 269 ? 109.929 74.933 175.337 1.00 53.36 268 GLY A O 1
ATOM 2155 N N . GLY A 1 270 ? 111.458 74.478 176.927 1.00 37.42 269 GLY A N 1
ATOM 2156 C CA . GLY A 1 270 ? 110.956 73.148 177.219 1.00 40.65 269 GLY A CA 1
ATOM 2157 C C . GLY A 1 270 ? 109.606 73.126 177.912 1.00 46.45 269 GLY A C 1
ATOM 2158 O O . GLY A 1 270 ? 109.073 74.173 178.291 1.00 38.17 269 GLY A O 1
ATOM 2159 N N . GLU A 1 271 ? 109.059 71.922 178.080 1.00 47.61 270 GLU A N 1
ATOM 2160 C CA . GLU A 1 271 ? 107.750 71.729 178.699 1.00 45.50 270 GLU A CA 1
ATOM 2161 C C . GLU A 1 271 ? 107.760 72.189 180.151 1.00 45.25 270 GLU A C 1
ATOM 2162 O O . GLU A 1 271 ? 106.888 72.948 180.580 1.00 42.79 270 GLU A O 1
ATOM 2168 N N . LYS A 1 272 ? 108.759 71.721 180.896 1.00 54.56 271 LYS A N 1
ATOM 2169 C CA . LYS A 1 272 ? 108.944 72.090 182.295 1.00 58.77 271 LYS A CA 1
ATOM 2170 C C . LYS A 1 272 ? 109.359 73.557 182.417 1.00 59.76 271 LYS A C 1
ATOM 2171 O O . LYS A 1 272 ? 109.050 74.229 183.403 1.00 59.79 271 LYS A O 1
ATOM 2177 N N . PHE A 1 273 ? 110.072 74.038 181.406 1.00 61.87 272 PHE A N 1
ATOM 2178 C CA . PHE A 1 273 ? 110.467 75.439 181.313 1.00 54.22 272 PHE A CA 1
ATOM 2179 C C . PHE A 1 273 ? 109.228 76.336 181.247 1.00 44.80 272 PHE A C 1
ATOM 2180 O O . PHE A 1 273 ? 109.162 77.352 181.932 1.00 45.89 272 PHE A O 1
ATOM 2188 N N . VAL A 1 274 ? 108.244 75.942 180.437 1.00 44.20 273 VAL A N 1
ATOM 2189 C CA . VAL A 1 274 ? 107.030 76.741 180.218 1.00 41.89 273 VAL A CA 1
ATOM 2190 C C . VAL A 1 274 ? 106.064 76.751 181.411 1.00 41.98 273 VAL A C 1
ATOM 2191 O O . VAL A 1 274 ? 105.469 77.789 181.714 1.00 43.05 273 VAL A O 1
ATOM 2195 N N . GLU A 1 275 ? 105.913 75.612 182.088 1.00 43.55 274 GLU A N 1
ATOM 2196 C CA . GLU A 1 275 ? 105.016 75.532 183.243 1.00 49.01 274 GLU A CA 1
ATOM 2197 C C . GLU A 1 275 ? 105.405 76.535 184.330 1.00 49.00 274 GLU A C 1
ATOM 2198 O O . GLU A 1 275 ? 104.539 77.102 185.000 1.00 49.78 274 GLU A O 1
ATOM 2204 N N . LEU A 1 276 ? 106.705 76.762 184.490 1.00 38.54 275 LEU A N 1
ATOM 2205 C CA . LEU A 1 276 ? 107.183 77.721 185.475 1.00 41.3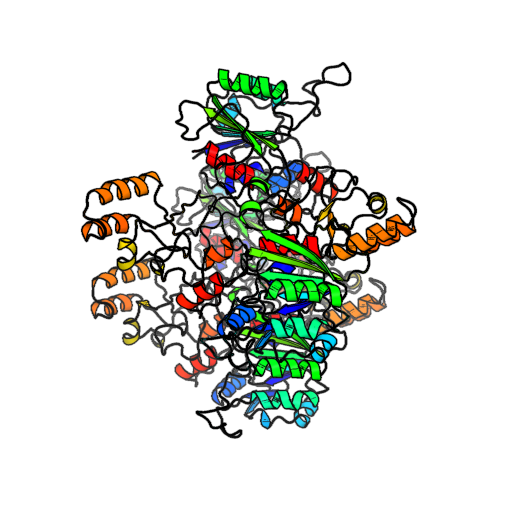6 275 LEU A CA 1
ATOM 2206 C C . LEU A 1 276 ? 106.824 79.151 185.072 1.00 40.07 275 LEU A C 1
ATOM 2207 O O . LEU A 1 276 ? 106.458 79.969 185.914 1.00 44.36 275 LEU A O 1
ATOM 2212 N N . PHE A 1 277 ? 106.923 79.447 183.781 1.00 38.96 276 PHE A N 1
ATOM 2213 C CA . PHE A 1 277 ? 106.585 80.772 183.277 1.00 40.41 276 PHE A CA 1
ATOM 2214 C C . PHE A 1 277 ? 105.085 80.976 183.126 1.00 44.67 276 PHE A C 1
ATOM 2215 O O . PHE A 1 277 ? 104.609 82.109 183.132 1.00 55.75 276 PHE A O 1
ATOM 2223 N N . LYS A 1 278 ? 104.346 79.881 182.980 1.00 38.77 277 LYS A N 1
ATOM 2224 C CA . LYS A 1 278 ? 102.893 79.947 182.903 1.00 29.51 277 LYS A CA 1
ATOM 2225 C C . LYS A 1 278 ? 102.309 80.510 184.199 1.00 40.25 277 LYS A C 1
ATOM 2226 O O . LYS A 1 278 ? 101.291 81.206 184.177 1.00 39.01 277 LYS A O 1
ATOM 2232 N N . GLU A 1 279 ? 102.967 80.224 185.321 1.00 39.95 278 GLU A N 1
ATOM 2233 C CA . GLU A 1 279 ? 102.456 80.613 186.634 1.00 40.43 278 GLU A CA 1
ATOM 2234 C C . GLU A 1 279 ? 102.977 81.967 187.110 1.00 38.41 278 GLU A C 1
ATOM 2235 O O . GLU A 1 279 ? 102.799 82.335 188.275 1.00 38.00 278 GLU A O 1
ATOM 2241 N N . LEU A 1 280 ? 103.611 82.704 186.202 1.00 35.95 279 LEU A N 1
ATOM 2242 C CA . LEU A 1 280 ? 104.012 84.081 186.469 1.00 32.08 279 LEU A CA 1
ATOM 2243 C C . LEU A 1 280 ? 102.920 85.072 186.063 1.00 30.91 279 LEU A C 1
ATOM 2244 O O . LEU A 1 280 ? 103.022 86.260 186.349 1.00 31.30 279 LEU A O 1
ATOM 2249 N N . LYS A 1 281 ? 101.884 84.566 185.399 1.00 34.88 280 LYS A N 1
ATOM 2250 C CA . LYS A 1 281 ? 100.802 85.379 184.838 1.00 34.31 280 LYS A CA 1
ATOM 2251 C C . LYS A 1 281 ? 101.265 86.596 183.999 1.00 32.46 280 LYS A C 1
ATOM 2252 O O . LYS A 1 281 ? 100.614 87.647 183.994 1.00 31.94 280 LYS A O 1
ATOM 2258 N N . LEU A 1 282 ? 102.374 86.441 183.278 1.00 31.66 281 LEU A N 1
ATOM 2259 C CA . LEU A 1 282 ? 102.840 87.490 182.378 1.00 30.10 281 LEU A CA 1
ATOM 2260 C C . LEU A 1 282 ? 101.767 87.792 181.347 1.00 29.80 281 LEU A C 1
ATOM 2261 O O . LEU A 1 282 ? 101.175 86.883 180.778 1.00 33.24 281 LEU A O 1
ATOM 2266 N N . ARG A 1 283 ? 101.511 89.073 181.115 1.00 28.75 282 ARG A N 1
ATOM 2267 C CA . ARG A 1 283 ? 100.505 89.480 180.145 1.00 28.56 282 ARG A CA 1
ATOM 2268 C C . ARG A 1 283 ? 100.989 90.691 179.377 1.00 27.06 282 ARG A C 1
ATOM 2269 O O . ARG A 1 283 ? 101.883 91.403 179.826 1.00 33.49 282 ARG A O 1
ATOM 2277 N N . TYR A 1 284 ? 100.390 90.928 178.218 1.00 34.03 283 TYR A N 1
ATOM 2278 C CA . TYR A 1 284 ? 100.676 92.133 177.458 1.00 26.67 283 TYR A CA 1
ATOM 2279 C C . TYR A 1 284 ? 99.974 93.344 178.071 1.00 25.28 283 TYR A C 1
ATOM 2280 O O . TYR A 1 284 ? 99.030 93.199 178.850 1.00 26.23 283 TYR A O 1
ATOM 2289 N N . PHE A 1 285 ? 100.447 94.540 177.733 1.00 24.11 284 PHE A N 1
ATOM 2290 C CA . PHE A 1 285 ? 99.693 95.742 178.052 1.00 23.91 284 PHE A CA 1
ATOM 2291 C C . PHE A 1 285 ? 98.479 95.782 177.129 1.00 26.05 284 PHE A C 1
ATOM 2292 O O . PHE A 1 285 ? 98.568 95.390 175.964 1.00 24.38 284 PHE A O 1
ATOM 2300 N N . THR A 1 286 ? 97.342 96.230 177.650 1.00 41.99 285 THR A N 1
ATOM 2301 C CA . THR A 1 286 ? 96.142 96.373 176.833 1.00 46.05 285 THR A CA 1
ATOM 2302 C C . THR A 1 286 ? 96.288 97.619 175.968 1.00 50.27 285 THR A C 1
ATOM 2303 O O . THR A 1 286 ? 97.036 98.529 176.332 1.00 57.08 285 THR A O 1
ATOM 2307 N N . PRO A 1 287 ? 95.579 97.668 174.821 1.00 40.52 286 PRO A N 1
ATOM 2308 C CA . PRO A 1 287 ? 95.599 98.843 173.940 1.00 38.71 286 PRO A CA 1
ATOM 2309 C C . PRO A 1 287 ? 95.311 100.135 174.694 1.00 42.50 286 PRO A C 1
ATOM 2310 O O . PRO A 1 287 ? 95.877 101.183 174.377 1.00 43.09 286 PRO A O 1
ATOM 2314 N N . LYS A 1 288 ? 94.435 100.039 175.689 1.00 40.40 287 LYS A N 1
ATOM 2315 C CA . LYS A 1 288 ? 94.074 101.160 176.548 1.00 36.18 287 LYS A CA 1
ATOM 2316 C C . LYS A 1 288 ? 95.280 101.643 177.349 1.00 30.68 287 LYS A C 1
ATOM 2317 O O . LYS A 1 288 ? 95.555 102.842 177.421 1.00 25.50 287 LYS A O 1
ATOM 2323 N N . GLU A 1 289 ? 95.998 100.697 177.945 1.00 24.40 288 GLU A N 1
ATOM 2324 C CA . GLU A 1 289 ? 97.184 101.013 178.729 1.00 25.56 288 GLU A CA 1
ATOM 2325 C C . GLU A 1 289 ? 98.279 101.627 177.867 1.00 22.28 288 GLU A C 1
ATOM 2326 O O . GLU A 1 289 ? 98.914 102.602 178.257 1.00 21.67 288 GLU A O 1
ATOM 2332 N N . VAL A 1 290 ? 98.494 101.058 176.688 1.00 25.94 289 VAL A N 1
ATOM 2333 C CA . VAL A 1 290 ? 99.483 101.594 175.764 1.00 25.04 289 VAL A CA 1
ATOM 2334 C C . VAL A 1 290 ? 99.109 103.020 175.348 1.00 27.33 289 VAL A C 1
ATOM 2335 O O . VAL A 1 290 ? 99.978 103.875 175.187 1.00 28.52 289 VAL A O 1
ATOM 2339 N N . LEU A 1 291 ? 97.811 103.274 175.198 1.00 30.32 290 LEU A N 1
ATOM 2340 C CA . LEU A 1 291 ? 97.318 104.617 174.894 1.00 30.60 290 LEU A CA 1
ATOM 2341 C C . LEU A 1 291 ? 97.642 105.615 176.008 1.00 26.06 290 LEU A C 1
ATOM 2342 O O . LEU A 1 291 ? 98.036 106.750 175.736 1.00 22.23 290 LEU A O 1
ATOM 2347 N N . MET A 1 292 ? 97.477 105.181 177.256 1.00 27.98 291 MET A N 1
ATOM 2348 C CA . MET A 1 292 ? 97.813 106.000 178.422 1.00 26.35 291 MET A CA 1
ATOM 2349 C C . MET A 1 292 ? 99.318 106.177 178.548 1.00 21.07 291 MET A C 1
ATOM 2350 O O . MET A 1 292 ? 99.799 107.252 178.903 1.00 30.63 291 MET A O 1
ATOM 2355 N N . ILE A 1 293 ? 100.052 105.107 178.269 1.00 25.65 292 ILE A N 1
ATOM 2356 C CA . ILE A 1 293 ? 101.508 105.152 178.230 1.00 27.37 292 ILE A CA 1
ATOM 2357 C C . ILE A 1 293 ? 102.017 106.137 177.173 1.00 31.56 292 ILE A C 1
ATOM 2358 O O . ILE A 1 293 ? 102.985 106.859 177.408 1.00 36.16 292 ILE A O 1
ATOM 2363 N N . MET A 1 294 ? 101.358 106.179 176.018 1.00 37.44 293 MET A N 1
ATOM 2364 C CA . MET A 1 294 ? 101.750 107.118 174.967 1.00 38.37 293 MET A CA 1
ATOM 2365 C C . MET A 1 294 ? 101.090 108.486 175.151 1.00 44.69 293 MET A C 1
ATOM 2366 O O . MET A 1 294 ? 101.097 109.324 174.248 1.00 43.56 293 MET A O 1
ATOM 2371 N N . CYS A 1 295 ? 100.521 108.684 176.337 1.00 38.16 294 CYS A N 1
ATOM 2372 C CA . CYS A 1 295 ? 99.990 109.968 176.778 1.00 29.10 294 CYS A CA 1
ATOM 2373 C C . CYS A 1 295 ? 98.819 110.478 175.953 1.00 27.41 294 CYS A C 1
ATOM 2374 O O . CYS A 1 295 ? 98.638 111.684 175.807 1.00 34.36 294 CYS A O 1
ATOM 2377 N N . PHE A 1 296 ? 98.022 109.566 175.416 1.00 23.02 295 PHE A N 1
ATOM 2378 C CA . PHE A 1 296 ? 96.756 109.964 174.820 1.00 29.24 295 PHE A CA 1
ATOM 2379 C C . PHE A 1 296 ? 95.790 110.319 175.947 1.00 39.73 295 PHE A C 1
ATOM 2380 O O . PHE A 1 296 ? 95.956 109.856 177.079 1.00 46.70 295 PHE A O 1
ATOM 2388 N N . PRO A 1 297 ? 94.789 111.161 175.652 1.00 27.83 296 PRO A N 1
ATOM 2389 C CA . PRO A 1 297 ? 93.794 111.494 176.677 1.00 24.61 296 PRO A CA 1
ATOM 2390 C C . PRO A 1 297 ? 92.763 110.377 176.861 1.00 27.40 296 PRO A C 1
ATOM 2391 O O . PRO A 1 297 ? 92.609 109.530 175.983 1.00 27.59 296 PRO A O 1
ATOM 2395 N N . LYS A 1 298 ? 92.066 110.394 177.994 1.00 29.52 297 LYS A N 1
ATOM 2396 C CA . LYS A 1 298 ? 91.132 109.337 178.369 1.00 31.26 297 LYS A CA 1
ATOM 2397 C C . LYS A 1 298 ? 89.866 109.350 177.514 1.00 32.87 297 LYS A C 1
ATOM 2398 O O . LYS A 1 298 ? 89.203 108.323 177.355 1.00 40.23 297 LYS A O 1
ATOM 2404 N N . SER A 1 299 ? 89.538 110.514 176.963 1.00 31.44 298 SER A N 1
ATOM 2405 C CA . SER A 1 299 ? 88.425 110.636 176.029 1.00 32.47 298 SER A CA 1
ATOM 2406 C C . SER A 1 299 ? 88.724 109.882 174.736 1.00 35.28 298 SER A C 1
ATOM 2407 O O . SER A 1 299 ? 87.810 109.490 174.007 1.00 39.90 298 SER A O 1
ATOM 2410 N N . TYR A 1 300 ? 90.009 109.676 174.463 1.00 28.16 299 TYR A N 1
ATOM 2411 C CA . TYR A 1 300 ? 90.428 108.950 173.273 1.00 27.49 299 TYR A CA 1
ATOM 2412 C C . TYR A 1 300 ? 90.232 107.458 173.477 1.00 32.08 299 TYR A C 1
ATOM 2413 O O . TYR A 1 300 ? 90.822 106.861 174.379 1.00 36.58 299 TYR A O 1
ATOM 2422 N N . ASN A 1 301 ? 89.402 106.863 172.629 1.00 39.47 300 ASN A N 1
ATOM 2423 C CA . ASN A 1 301 ? 89.118 105.441 172.711 1.00 50.46 300 ASN A CA 1
ATOM 2424 C C . ASN A 1 301 ? 89.181 104.786 171.344 1.00 51.19 300 ASN A C 1
ATOM 2425 O O . ASN A 1 301 ? 89.012 105.451 170.323 1.00 49.58 300 ASN A O 1
ATOM 2430 N N . LEU A 1 302 ? 89.431 103.480 171.328 1.00 51.59 301 LEU A N 1
ATOM 2431 C CA . LEU A 1 302 ? 89.495 102.735 170.079 1.00 45.18 301 LEU A CA 1
ATOM 2432 C C . LEU A 1 302 ? 88.167 102.052 169.779 1.00 41.73 301 LEU A C 1
ATOM 2433 O O . LEU A 1 302 ? 87.475 101.596 170.690 1.00 34.52 301 LEU A O 1
ATOM 2438 N N . PRO A 1 303 ? 87.802 101.990 168.492 1.00 65.69 302 PRO A N 1
ATOM 2439 C CA . PRO A 1 303 ? 86.620 101.236 168.066 1.00 71.09 302 PRO A CA 1
ATOM 2440 C C . PRO A 1 303 ? 86.750 99.752 168.402 1.00 81.62 302 PRO A C 1
ATOM 2441 O O . PRO A 1 303 ? 87.804 99.155 168.177 1.00 84.22 302 PRO A O 1
ATOM 2445 N N . THR A 1 304 ? 85.681 99.168 168.935 1.00 85.59 303 THR A N 1
ATOM 2446 C CA . THR A 1 304 ? 85.656 97.740 169.242 1.00 83.72 303 THR A CA 1
ATOM 2447 C C . THR A 1 304 ? 85.526 96.881 167.985 1.00 76.48 303 THR A C 1
ATOM 2448 O O . THR A 1 304 ? 85.569 95.653 168.061 1.00 76.37 303 THR A O 1
ATOM 2452 N N . ASN A 1 305 ? 85.363 97.527 166.834 1.00 58.90 304 ASN A N 1
ATOM 2453 C CA . ASN A 1 305 ? 85.224 96.799 165.578 1.00 63.18 304 ASN A CA 1
ATOM 2454 C C . ASN A 1 305 ? 86.568 96.389 164.968 1.00 65.97 304 ASN A C 1
ATOM 2455 O O . ASN A 1 305 ? 86.619 95.515 164.101 1.00 75.38 304 ASN A O 1
ATOM 2460 N N . ILE A 1 306 ? 87.655 97.001 165.430 1.00 61.16 305 ILE A N 1
ATOM 2461 C CA . ILE A 1 306 ? 88.982 96.598 164.971 1.00 58.71 305 ILE A CA 1
ATOM 2462 C C . ILE A 1 306 ? 89.637 95.623 165.959 1.00 56.12 305 ILE A C 1
ATOM 2463 O O . ILE A 1 306 ? 89.453 95.725 167.175 1.00 54.21 305 ILE A O 1
ATOM 2468 N N . SER A 1 307 ? 90.390 94.670 165.420 1.00 45.00 306 SER A N 1
ATOM 2469 C CA . SER A 1 307 ? 90.958 93.583 166.208 1.00 40.85 306 SER A CA 1
ATOM 2470 C C . SER A 1 307 ? 92.148 94.022 167.040 1.00 41.28 306 SER A C 1
ATOM 2471 O O . SER A 1 307 ? 92.684 95.113 166.850 1.00 38.33 306 SER A O 1
ATOM 2474 N N . MET A 1 308 ? 92.570 93.146 167.946 1.00 39.03 307 MET A N 1
ATOM 2475 C CA . MET A 1 308 ? 93.738 93.400 168.781 1.00 41.28 307 MET A CA 1
ATOM 2476 C C . MET A 1 308 ? 95.008 93.593 167.957 1.00 37.85 307 MET A C 1
ATOM 2477 O O . MET A 1 308 ? 95.806 94.485 168.244 1.00 29.61 307 MET A O 1
ATOM 2482 N N . LYS A 1 309 ? 95.196 92.757 166.939 1.00 53.48 308 LYS A N 1
ATOM 2483 C CA . LYS A 1 309 ? 96.410 92.810 166.131 1.00 52.39 308 LYS A CA 1
ATOM 2484 C C . LYS A 1 309 ? 96.490 94.109 165.332 1.00 55.61 308 LYS A C 1
ATOM 2485 O O . LYS A 1 309 ? 97.566 94.685 165.172 1.00 58.95 308 LYS A O 1
ATOM 2491 N N . GLN A 1 310 ? 95.343 94.565 164.851 1.00 49.70 309 GLN A N 1
ATOM 2492 C CA . GLN A 1 310 ? 95.222 95.845 164.197 1.00 44.37 309 GLN A CA 1
ATOM 2493 C C . GLN A 1 310 ? 95.551 96.964 165.153 1.00 48.49 309 GLN A C 1
ATOM 2494 O O . GLN A 1 310 ? 96.214 97.913 164.795 1.00 51.09 309 GLN A O 1
ATOM 2500 N N . CYS A 1 311 ? 95.046 96.842 166.368 1.00 46.12 310 CYS A N 1
ATOM 2501 C CA . CYS A 1 311 ? 95.239 97.828 167.435 1.00 41.42 310 CYS A CA 1
ATOM 2502 C C . CYS A 1 311 ? 96.714 98.068 167.715 1.00 37.96 310 CYS A C 1
ATOM 2503 O O . CYS A 1 311 ? 97.185 99.208 167.731 1.00 24.39 310 CYS A O 1
ATOM 2506 N N . TYR A 1 312 ? 97.435 96.977 167.942 1.00 31.64 311 TYR A N 1
ATOM 2507 C CA . TYR A 1 312 ? 98.854 97.051 168.250 1.00 34.24 311 TYR A CA 1
ATOM 2508 C C . TYR A 1 312 ? 99.677 97.577 167.075 1.00 26.52 311 TYR A C 1
ATOM 2509 O O . TYR A 1 312 ? 100.625 98.331 167.277 1.00 26.57 311 TYR A O 1
ATOM 2518 N N . ARG A 1 313 ? 99.305 97.206 165.853 1.00 25.60 312 ARG A N 1
ATOM 2519 C CA . ARG A 1 313 ? 99.966 97.766 164.678 1.00 26.75 312 ARG A CA 1
ATOM 2520 C C . ARG A 1 313 ? 99.794 99.291 164.615 1.00 29.89 312 ARG A C 1
ATOM 2521 O O . ARG A 1 313 ? 100.770 100.021 164.440 1.00 23.56 312 ARG A O 1
ATOM 2529 N N . LEU A 1 314 ? 98.556 99.761 164.773 1.00 38.00 313 LEU A N 1
ATOM 2530 C CA . LEU A 1 314 ? 98.252 101.195 164.770 1.00 38.72 313 LEU A CA 1
ATOM 2531 C C . LEU A 1 314 ? 98.929 101.954 165.913 1.00 39.82 313 LEU A C 1
ATOM 2532 O O . LEU A 1 314 ? 99.434 103.065 165.717 1.00 39.13 313 LEU A O 1
ATOM 2537 N N . LEU A 1 315 ? 98.918 101.358 167.105 1.00 29.42 314 LEU A N 1
ATOM 2538 C CA . LEU A 1 315 ? 99.544 101.956 168.283 1.00 24.43 314 LEU A CA 1
ATOM 2539 C C . LEU A 1 315 ? 101.056 102.051 168.119 1.00 21.91 314 LEU A C 1
ATOM 2540 O O . LEU A 1 315 ? 101.670 103.043 168.507 1.00 20.95 314 LEU A O 1
ATOM 2545 N N . GLY A 1 316 ? 101.652 101.016 167.535 1.00 25.03 315 GLY A N 1
ATOM 2546 C CA . GLY A 1 316 ? 103.087 100.984 167.311 1.00 26.68 315 GLY A CA 1
ATOM 2547 C C . GLY A 1 316 ? 103.602 102.018 166.321 1.00 29.51 315 GLY A C 1
ATOM 2548 O O . GLY A 1 316 ? 104.791 102.339 166.322 1.00 31.56 315 GLY A O 1
ATOM 2549 N N . ASN A 1 317 ? 102.712 102.537 165.477 1.00 27.72 316 ASN A N 1
ATOM 2550 C CA . ASN A 1 317 ? 103.085 103.534 164.477 1.00 25.29 316 ASN A CA 1
ATOM 2551 C C . ASN A 1 317 ? 102.832 104.966 164.945 1.00 28.73 316 ASN A C 1
ATOM 2552 O O . ASN A 1 317 ? 103.220 105.926 164.275 1.00 30.62 316 ASN A O 1
ATOM 2557 N N . SER A 1 318 ? 102.181 105.112 166.094 1.00 18.78 317 SER A N 1
ATOM 2558 C CA . SER A 1 318 ? 101.736 106.428 166.534 1.00 18.18 317 SER A CA 1
ATOM 2559 C C . SER A 1 318 ? 102.819 107.221 167.260 1.00 20.02 317 SER A C 1
ATOM 2560 O O . SER A 1 318 ? 103.990 106.833 167.287 1.00 22.77 317 SER A O 1
ATOM 2563 N N . VAL A 1 319 ? 102.414 108.341 167.845 1.00 23.89 318 VAL A N 1
ATOM 2564 C CA . VAL A 1 319 ? 103.342 109.255 168.489 1.00 30.36 318 VAL A CA 1
ATOM 2565 C C . VAL A 1 319 ? 103.093 109.310 169.987 1.00 34.56 318 VAL A C 1
ATOM 2566 O O . VAL A 1 319 ? 102.017 108.932 170.455 1.00 39.35 318 VAL A O 1
ATOM 2570 N N . ASN A 1 320 ? 104.083 109.776 170.744 1.00 34.19 319 ASN A N 1
ATOM 2571 C CA . ASN A 1 320 ? 103.831 110.142 172.132 1.00 36.48 319 ASN A CA 1
ATOM 2572 C C . ASN A 1 320 ? 103.225 111.540 172.158 1.00 38.14 319 ASN A C 1
ATOM 2573 O O . ASN A 1 320 ? 103.880 112.515 171.803 1.00 40.10 319 ASN A O 1
ATOM 2578 N N . VAL A 1 321 ? 101.968 111.623 172.573 1.00 16.86 320 VAL A N 1
ATOM 2579 C CA . VAL A 1 321 ? 101.226 112.875 172.556 1.00 17.22 320 VAL A CA 1
ATOM 2580 C C . VAL A 1 321 ? 101.881 113.972 173.407 1.00 17.48 320 VAL A C 1
ATOM 2581 O O . VAL A 1 321 ? 101.827 115.149 173.060 1.00 17.59 320 VAL A O 1
ATOM 2585 N N . LYS A 1 322 ? 102.529 113.581 174.498 1.00 28.03 321 LYS A N 1
ATOM 2586 C CA . LYS A 1 322 ? 103.119 114.555 175.416 1.00 27.82 321 LYS A CA 1
ATOM 2587 C C . LYS A 1 322 ? 104.340 115.267 174.846 1.00 26.23 321 LYS A C 1
ATOM 2588 O O . LYS A 1 322 ? 104.448 116.489 174.925 1.00 35.97 321 LYS A O 1
ATOM 2594 N N . VAL A 1 323 ? 105.260 114.501 174.276 1.00 25.71 322 VAL A N 1
ATOM 2595 C CA . VAL A 1 323 ? 106.473 115.073 173.708 1.00 26.54 322 VAL A CA 1
ATOM 2596 C C . VAL A 1 323 ? 106.156 116.097 172.616 1.00 31.98 322 VAL A C 1
ATOM 2597 O O . VAL A 1 323 ? 106.761 117.170 172.567 1.00 33.67 322 VAL A O 1
ATOM 2601 N N . ILE A 1 324 ? 105.195 115.776 171.756 1.00 18.51 323 ILE A N 1
ATOM 2602 C CA . ILE A 1 324 ? 104.849 116.667 170.650 1.00 21.81 323 ILE A CA 1
ATOM 2603 C C . ILE A 1 324 ? 104.182 117.944 171.150 1.00 25.93 323 ILE A C 1
ATOM 2604 O O . ILE A 1 324 ? 104.437 119.038 170.638 1.00 26.26 323 ILE A O 1
ATOM 2609 N N . SER A 1 325 ? 103.338 117.794 172.163 1.00 25.56 324 SER A N 1
ATOM 2610 C CA . SER A 1 325 ? 102.700 118.931 172.797 1.00 18.46 324 SER A CA 1
ATOM 2611 C C . SER A 1 325 ? 103.766 119.886 173.334 1.00 26.70 324 SER A C 1
ATOM 2612 O O . SER A 1 325 ? 103.660 121.109 173.185 1.00 22.06 324 SER A O 1
ATOM 2615 N N . GLU A 1 326 ? 104.810 119.326 173.936 1.00 19.06 325 GLU A N 1
ATOM 2616 C CA . GLU A 1 326 ? 105.908 120.144 174.446 1.00 19.87 325 GLU A CA 1
ATOM 2617 C C . GLU A 1 326 ? 106.717 120.837 173.350 1.00 19.60 325 GLU A C 1
ATOM 2618 O O . GLU A 1 326 ? 107.189 121.954 173.544 1.00 24.08 325 GLU A O 1
ATOM 2624 N N . LEU A 1 327 ? 106.883 120.177 172.206 1.00 49.35 326 LEU A N 1
ATOM 2625 C CA . LEU A 1 327 ? 107.607 120.771 171.083 1.00 18.54 326 LEU A CA 1
ATOM 2626 C C . LEU A 1 327 ? 106.752 121.835 170.405 1.00 24.18 326 LEU A C 1
ATOM 2627 O O . LEU A 1 327 ? 107.264 122.866 169.961 1.00 25.02 326 LEU A O 1
ATOM 2632 N N . LEU A 1 328 ? 105.447 121.580 170.329 1.00 18.31 327 LEU A N 1
ATOM 2633 C CA . LEU A 1 328 ? 104.503 122.566 169.804 1.00 18.60 327 LEU A CA 1
ATOM 2634 C C . LEU A 1 328 ? 104.551 123.866 170.603 1.00 19.66 327 LEU A C 1
ATOM 2635 O O . LEU A 1 328 ? 104.516 124.950 170.021 1.00 24.39 327 LEU A O 1
ATOM 2640 N N . LYS A 1 329 ? 104.640 123.759 171.928 1.00 22.67 328 LYS A N 1
ATOM 2641 C CA . LYS A 1 329 ? 104.800 124.944 172.774 1.00 28.54 328 LYS A CA 1
ATOM 2642 C C . LYS A 1 329 ? 106.067 125.706 172.406 1.00 27.31 328 LYS A C 1
ATOM 2643 O O . LYS A 1 329 ? 106.055 126.932 172.295 1.00 24.41 328 LYS A O 1
ATOM 2649 N N . ILE A 1 330 ? 107.154 124.972 172.210 1.00 21.57 329 ILE A N 1
ATOM 2650 C CA . ILE A 1 330 ? 108.427 125.580 171.860 1.00 22.16 329 ILE A CA 1
ATOM 2651 C C . ILE A 1 330 ? 108.375 126.210 170.467 1.00 31.72 329 ILE A C 1
ATOM 2652 O O . ILE A 1 330 ? 108.796 127.353 170.274 1.00 31.27 329 ILE A O 1
ATOM 2657 N N . LEU A 1 331 ? 107.832 125.465 169.509 1.00 29.31 330 LEU A N 1
ATOM 2658 C CA . LEU A 1 331 ? 107.747 125.916 168.125 1.00 20.41 330 LEU A CA 1
ATOM 2659 C C . LEU A 1 331 ? 106.964 127.223 167.963 1.00 29.09 330 LEU A C 1
ATOM 2660 O O . LEU A 1 331 ? 107.258 128.026 167.075 1.00 31.91 330 LEU A O 1
ATOM 2665 N N . PHE A 1 332 ? 105.977 127.441 168.824 1.00 21.35 331 PHE A N 1
ATOM 2666 C CA . PHE A 1 332 ? 105.078 128.580 168.676 1.00 22.07 331 PHE A CA 1
ATOM 2667 C C . PHE A 1 332 ? 105.349 129.717 169.659 1.00 32.48 331 PHE A C 1
ATOM 2668 O O . PHE A 1 332 ? 104.650 130.731 169.650 1.00 33.68 331 PHE A O 1
ATOM 2676 N N . GLU A 1 333 ? 106.363 129.561 170.501 1.00 34.21 332 GLU A N 1
ATOM 2677 C CA . GLU A 1 333 ? 106.679 130.611 171.457 1.00 42.82 332 GLU A CA 1
ATOM 2678 C C . GLU A 1 333 ? 107.360 131.783 170.750 1.00 45.73 332 GLU A C 1
ATOM 2679 O O . GLU A 1 333 ? 106.740 132.818 170.491 1.00 44.38 332 GLU A O 1
ATOM 2685 N N . SER B 1 3 ? 107.523 85.032 201.100 1.00 64.05 2 SER B N 1
ATOM 2686 C CA . SER B 1 3 ? 108.026 86.401 201.104 1.00 67.56 2 SER B CA 1
ATOM 2687 C C . SER B 1 3 ? 108.927 86.657 202.308 1.00 64.42 2 SER B C 1
ATOM 2688 O O . SER B 1 3 ? 109.425 85.722 202.937 1.00 65.95 2 SER B O 1
ATOM 2691 N N . HIS B 1 4 ? 109.136 87.931 202.618 1.00 46.97 3 HIS B N 1
ATOM 2692 C CA . HIS B 1 4 ? 109.919 88.316 203.781 1.00 36.78 3 HIS B CA 1
ATOM 2693 C C . HIS B 1 4 ? 109.029 88.990 204.807 1.00 36.71 3 HIS B C 1
ATOM 2694 O O . HIS B 1 4 ? 107.987 89.551 204.472 1.00 36.05 3 HIS B O 1
ATOM 2701 N N . LYS B 1 5 ? 109.443 88.924 206.065 1.00 30.93 4 LYS B N 1
ATOM 2702 C CA . LYS B 1 5 ? 108.726 89.599 207.133 1.00 29.15 4 LYS B CA 1
ATOM 2703 C C . LYS B 1 5 ? 109.649 90.635 207.754 1.00 26.03 4 LYS B C 1
ATOM 2704 O O . LYS B 1 5 ? 110.695 90.293 208.308 1.00 26.81 4 LYS B O 1
ATOM 2710 N N . ILE B 1 6 ? 109.272 91.905 207.644 1.00 33.78 5 ILE B N 1
ATOM 2711 C CA . ILE B 1 6 ? 110.181 92.990 208.013 1.00 30.38 5 ILE B CA 1
ATOM 2712 C C . ILE B 1 6 ? 109.876 93.659 209.347 1.00 25.02 5 ILE B C 1
ATOM 2713 O O . ILE B 1 6 ? 108.729 93.990 209.668 1.00 26.15 5 ILE B O 1
ATOM 2718 N N . LEU B 1 7 ? 110.939 93.835 210.120 1.00 23.40 6 LEU B N 1
ATOM 2719 C CA . LEU B 1 7 ? 110.903 94.586 211.352 1.00 29.78 6 LEU B CA 1
ATOM 2720 C C . LEU B 1 7 ? 111.532 95.947 211.075 1.00 33.12 6 LEU B C 1
ATOM 2721 O O . LEU B 1 7 ? 112.714 96.033 210.737 1.00 21.21 6 LEU B O 1
ATOM 2726 N N . GLU B 1 8 ? 110.738 97.007 211.195 1.00 32.64 7 GLU B N 1
ATOM 2727 C CA . GLU B 1 8 ? 111.233 98.358 210.947 1.00 30.93 7 GLU B CA 1
ATOM 2728 C C . GLU B 1 8 ? 111.506 99.063 212.278 1.00 31.14 7 GLU B C 1
ATOM 2729 O O . GLU B 1 8 ? 110.578 99.435 212.994 1.00 28.74 7 GLU B O 1
ATOM 2735 N N . LEU B 1 9 ? 112.782 99.231 212.612 1.00 26.79 8 LEU B N 1
ATOM 2736 C CA . LEU B 1 9 ? 113.163 99.843 213.882 1.00 24.49 8 LEU B CA 1
ATOM 2737 C C . LEU B 1 9 ? 113.421 101.329 213.703 1.00 28.76 8 LEU B C 1
ATOM 2738 O O . LEU B 1 9 ? 114.006 101.747 212.703 1.00 26.16 8 LEU B O 1
ATOM 2743 N N . TYR B 1 10 ? 112.996 102.118 214.687 1.00 23.71 9 TYR B N 1
ATOM 2744 C CA . TYR B 1 10 ? 113.120 103.565 214.620 1.00 20.68 9 TYR B CA 1
ATOM 2745 C C . TYR B 1 10 ? 112.409 104.069 213.361 1.00 26.06 9 TYR B C 1
ATOM 2746 O O . TYR B 1 10 ? 112.903 104.951 212.654 1.00 20.44 9 TYR B O 1
ATOM 2755 N N . SER B 1 11 ? 111.233 103.497 213.105 1.00 21.02 10 SER B N 1
ATOM 2756 C CA . SER B 1 11 ? 110.482 103.731 211.872 1.00 21.94 10 SER B CA 1
ATOM 2757 C C . SER B 1 11 ? 110.207 105.203 211.516 1.00 25.96 10 SER B C 1
ATOM 2758 O O . SER B 1 11 ? 109.993 105.520 210.346 1.00 25.81 10 SER B O 1
ATOM 2761 N N . GLY B 1 12 ? 110.223 106.090 212.508 1.00 24.06 11 GLY B N 1
ATOM 2762 C CA . GLY B 1 12 ? 110.018 107.510 212.265 1.00 22.02 11 GLY B CA 1
ATOM 2763 C C . GLY B 1 12 ? 108.737 107.806 211.506 1.00 22.65 11 GLY B C 1
ATOM 2764 O O . GLY B 1 12 ? 107.649 107.484 211.974 1.00 35.05 11 GLY B O 1
ATOM 2765 N N . ILE B 1 13 ? 108.857 108.408 210.327 1.00 26.73 12 ILE B N 1
ATOM 2766 C CA . ILE B 1 13 ? 107.674 108.710 209.521 1.00 31.27 12 ILE B CA 1
ATOM 2767 C C . ILE B 1 13 ? 107.454 107.694 208.392 1.00 36.51 12 ILE B C 1
ATOM 2768 O O . ILE B 1 13 ? 106.492 107.796 207.635 1.00 33.92 12 ILE B O 1
ATOM 2773 N N . GLY B 1 14 ? 108.349 106.717 208.284 1.00 42.48 13 GLY B N 1
ATOM 2774 C CA . GLY B 1 14 ? 108.140 105.601 207.378 1.00 37.99 13 GLY B CA 1
ATOM 2775 C C . GLY B 1 14 ? 109.042 105.544 206.162 1.00 37.44 13 GLY B C 1
ATOM 2776 O O . GLY B 1 14 ? 108.654 104.995 205.128 1.00 47.24 13 GLY B O 1
ATOM 2777 N N . GLY B 1 15 ? 110.243 106.100 206.284 1.00 26.86 14 GLY B N 1
ATOM 2778 C CA . GLY B 1 15 ? 111.195 106.125 205.185 1.00 28.29 14 GLY B CA 1
ATOM 2779 C C . GLY B 1 15 ? 111.506 104.752 204.618 1.00 26.75 14 GLY B C 1
ATOM 2780 O O . GLY B 1 15 ? 111.270 104.497 203.441 1.00 24.76 14 GLY B O 1
ATOM 2781 N N . MET B 1 16 ? 112.026 103.866 205.461 1.00 26.15 15 MET B N 1
ATOM 2782 C CA . MET B 1 16 ? 112.351 102.505 205.053 1.00 21.30 15 MET B CA 1
ATOM 2783 C C . MET B 1 16 ? 111.158 101.801 204.409 1.00 23.13 15 MET B C 1
ATOM 2784 O O . MET B 1 16 ? 111.312 101.065 203.434 1.00 31.84 15 MET B O 1
ATOM 2789 N N . HIS B 1 17 ? 109.971 102.033 204.958 1.00 22.45 16 HIS B N 1
ATOM 2790 C CA . HIS B 1 17 ? 108.754 101.392 204.468 1.00 24.54 16 HIS B CA 1
ATOM 2791 C C . HIS B 1 17 ? 108.440 101.819 203.028 1.00 29.92 16 HIS B C 1
ATOM 2792 O O . HIS B 1 17 ? 108.064 100.987 202.199 1.00 30.14 16 HIS B O 1
ATOM 2799 N N . CYS B 1 18 ? 108.602 103.107 202.733 1.00 32.16 17 CYS B N 1
ATOM 2800 C CA . CYS B 1 18 ? 108.421 103.608 201.369 1.00 32.81 17 CYS B CA 1
ATOM 2801 C C . CYS B 1 18 ? 109.460 103.008 200.429 1.00 36.28 17 CYS B C 1
ATOM 2802 O O . CYS B 1 18 ? 109.140 102.598 199.313 1.00 36.09 17 CYS B O 1
ATOM 2805 N N . ALA B 1 19 ? 110.703 102.960 200.897 1.00 31.87 18 ALA B N 1
ATOM 2806 C CA . ALA B 1 19 ? 111.798 102.367 200.147 1.00 24.31 18 ALA B CA 1
ATOM 2807 C C . ALA B 1 19 ? 111.523 100.900 199.837 1.00 32.56 18 ALA B C 1
ATOM 2808 O O . ALA B 1 19 ? 111.902 100.407 198.776 1.00 27.60 18 ALA B O 1
ATOM 2810 N N . TRP B 1 20 ? 110.870 100.202 200.763 1.00 35.06 19 TRP B N 1
ATOM 2811 C CA . TRP B 1 20 ? 110.550 98.795 200.546 1.00 34.99 19 TRP B CA 1
ATOM 2812 C C . TRP B 1 20 ? 109.544 98.615 199.412 1.00 40.13 19 TRP B C 1
ATOM 2813 O O . TRP B 1 20 ? 109.651 97.670 198.631 1.00 45.88 19 TRP B O 1
ATOM 2824 N N . LYS B 1 21 ? 108.569 99.516 199.327 1.00 26.98 20 LYS B N 1
ATOM 2825 C CA . LYS B 1 21 ? 107.578 99.474 198.251 1.00 28.59 20 LYS B CA 1
ATOM 2826 C C . LYS B 1 21 ? 108.181 99.789 196.877 1.00 29.38 20 LYS B C 1
ATOM 2827 O O . LYS B 1 21 ? 107.828 99.170 195.879 1.00 30.77 20 LYS B O 1
ATOM 2833 N N . GLU B 1 22 ? 109.085 100.763 196.840 1.00 42.65 21 GLU B N 1
ATOM 2834 C CA . GLU B 1 22 ? 109.726 101.197 195.601 1.00 37.28 21 GLU B CA 1
ATOM 2835 C C . GLU B 1 22 ? 110.693 100.144 195.065 1.00 33.43 21 GLU B C 1
ATOM 2836 O O . GLU B 1 22 ? 110.966 100.093 193.865 1.00 40.70 21 GLU B O 1
ATOM 2842 N N . SER B 1 23 ? 111.183 99.283 195.952 1.00 28.87 22 SER B N 1
ATOM 2843 C CA . SER B 1 23 ? 112.174 98.277 195.580 1.00 30.43 22 SER B CA 1
ATOM 2844 C C . SER B 1 23 ? 111.552 97.122 194.801 1.00 36.08 22 SER B C 1
ATOM 2845 O O . SER B 1 23 ? 112.236 96.437 194.042 1.00 30.86 22 SER B O 1
ATOM 2848 N N . GLY B 1 24 ? 110.252 96.911 194.990 1.00 42.18 23 GLY B N 1
ATOM 2849 C CA . GLY B 1 24 ? 109.544 95.839 194.311 1.00 41.78 23 GLY B CA 1
ATOM 2850 C C . GLY B 1 24 ? 109.895 94.478 194.881 1.00 44.33 23 GLY B C 1
ATOM 2851 O O . GLY B 1 24 ? 109.680 93.449 194.239 1.00 45.38 23 GLY B O 1
ATOM 2852 N N . LEU B 1 25 ? 110.443 94.477 196.093 1.00 42.55 24 LEU B N 1
ATOM 2853 C CA . LEU B 1 25 ? 110.814 93.244 196.771 1.00 33.98 24 LEU B CA 1
ATOM 2854 C C . LEU B 1 25 ? 109.581 92.577 197.360 1.00 34.24 24 LEU B C 1
ATOM 2855 O O . LEU B 1 25 ? 108.563 93.230 197.587 1.00 38.05 24 LEU B O 1
ATOM 2860 N N . ASP B 1 26 ? 109.680 91.274 197.604 1.00 42.87 25 ASP B N 1
ATOM 2861 C CA . ASP B 1 26 ? 108.542 90.480 198.070 1.00 48.51 25 ASP B CA 1
ATOM 2862 C C . ASP B 1 26 ? 108.497 90.346 199.597 1.00 45.49 25 ASP B C 1
ATOM 2863 O O . ASP B 1 26 ? 109.325 89.662 200.198 1.00 44.09 25 ASP B O 1
ATOM 2868 N N . GLY B 1 27 ? 107.521 91.003 200.215 1.00 37.92 26 GLY B N 1
ATOM 2869 C CA . GLY B 1 27 ? 107.356 90.949 201.655 1.00 42.41 26 GLY B CA 1
ATOM 2870 C C . GLY B 1 27 ? 106.636 92.162 202.217 1.00 44.91 26 GLY B C 1
ATOM 2871 O O . GLY B 1 27 ? 106.277 93.084 201.479 1.00 46.26 26 GLY B O 1
ATOM 2872 N N . GLU B 1 28 ? 106.423 92.160 203.529 1.00 40.52 27 GLU B N 1
ATOM 2873 C CA . GLU B 1 28 ? 105.764 93.278 204.190 1.00 42.43 27 GLU B CA 1
ATOM 2874 C C . GLU B 1 28 ? 106.308 93.523 205.593 1.00 40.00 27 GLU B C 1
ATOM 2875 O O . GLU B 1 28 ? 106.912 92.641 206.205 1.00 38.03 27 GLU B O 1
ATOM 2881 N N . ILE B 1 29 ? 106.083 94.733 206.092 1.00 40.86 28 ILE B N 1
ATOM 2882 C CA . ILE B 1 29 ? 106.506 95.109 207.431 1.00 38.31 28 ILE B CA 1
ATOM 2883 C C . ILE B 1 29 ? 105.540 94.520 208.447 1.00 45.88 28 ILE B C 1
ATOM 2884 O O . ILE B 1 29 ? 104.366 94.891 208.479 1.00 47.66 28 ILE B O 1
ATOM 2889 N N . VAL B 1 30 ? 106.032 93.604 209.276 1.00 49.43 29 VAL B N 1
ATOM 2890 C CA . VAL B 1 30 ? 105.190 92.972 210.287 1.00 46.56 29 VAL B CA 1
ATOM 2891 C C . VAL B 1 30 ? 105.113 93.816 211.560 1.00 39.93 29 VAL B C 1
ATOM 2892 O O . VAL B 1 30 ? 104.147 93.728 212.322 1.00 34.59 29 VAL B O 1
ATOM 2896 N N . ALA B 1 31 ? 106.134 94.637 211.780 1.00 26.39 30 ALA B N 1
ATOM 2897 C CA . ALA B 1 31 ? 106.165 95.502 212.946 1.00 26.08 30 ALA B CA 1
ATOM 2898 C C . ALA B 1 31 ? 107.039 96.730 212.712 1.00 32.71 30 ALA B C 1
ATOM 2899 O O . ALA B 1 31 ? 108.179 96.616 212.260 1.00 40.74 30 ALA B O 1
ATOM 2901 N N . ALA B 1 32 ? 106.487 97.903 213.011 1.00 37.31 31 ALA B N 1
ATOM 2902 C CA . ALA B 1 32 ? 107.231 99.158 212.951 1.00 40.15 31 ALA B CA 1
ATOM 2903 C C . ALA B 1 32 ? 107.297 99.740 214.358 1.00 37.46 31 ALA B C 1
ATOM 2904 O O . ALA B 1 32 ? 106.267 99.903 215.006 1.00 40.32 31 ALA B O 1
ATOM 2906 N N . VAL B 1 33 ? 108.500 100.039 214.840 1.00 23.25 32 VAL B N 1
ATOM 2907 C CA . VAL B 1 33 ? 108.650 100.548 216.202 1.00 23.58 32 VAL B CA 1
ATOM 2908 C C . VAL B 1 33 ? 109.375 101.900 216.298 1.00 30.40 32 VAL B C 1
ATOM 2909 O O . VAL B 1 33 ? 110.391 102.134 215.636 1.00 22.29 32 VAL B O 1
ATOM 2913 N N . ASP B 1 34 ? 108.833 102.779 217.138 1.00 39.39 33 ASP B N 1
ATOM 2914 C CA . ASP B 1 34 ? 109.337 104.138 217.311 1.00 43.60 33 ASP B CA 1
ATOM 2915 C C . ASP B 1 34 ? 108.588 104.734 218.498 1.00 45.98 33 ASP B C 1
ATOM 2916 O O . ASP B 1 34 ? 107.418 104.418 218.711 1.00 47.56 33 ASP B O 1
ATOM 2921 N N . ILE B 1 35 ? 109.243 105.587 219.278 1.00 40.62 34 ILE B N 1
ATOM 2922 C CA . ILE B 1 35 ? 108.589 106.136 220.462 1.00 39.24 34 ILE B CA 1
ATOM 2923 C C . ILE B 1 35 ? 107.933 107.499 220.247 1.00 47.14 34 ILE B C 1
ATOM 2924 O O . ILE B 1 35 ? 107.046 107.887 221.007 1.00 56.49 34 ILE B O 1
ATOM 2929 N N . ASN B 1 36 ? 108.360 108.225 219.220 1.00 45.49 35 ASN B N 1
ATOM 2930 C CA . ASN B 1 36 ? 107.758 109.522 218.934 1.00 42.41 35 ASN B CA 1
ATOM 2931 C C . ASN B 1 36 ? 106.295 109.377 218.525 1.00 36.14 35 ASN B C 1
ATOM 2932 O O . ASN B 1 36 ? 105.991 108.868 217.445 1.00 41.96 35 ASN B O 1
ATOM 2937 N N . THR B 1 37 ? 105.400 109.832 219.399 1.00 30.64 36 THR B N 1
ATOM 2938 C CA . THR B 1 37 ? 103.966 109.800 219.138 1.00 32.21 36 THR B CA 1
ATOM 2939 C C . THR B 1 37 ? 103.636 110.548 217.856 1.00 36.15 36 THR B C 1
ATOM 2940 O O . THR B 1 37 ? 102.788 110.114 217.071 1.00 33.86 36 THR B O 1
ATOM 2944 N N . VAL B 1 38 ? 104.314 111.676 217.657 1.00 34.17 37 VAL B N 1
ATOM 2945 C CA . VAL B 1 38 ? 104.104 112.512 216.483 1.00 35.40 37 VAL B CA 1
ATOM 2946 C C . VAL B 1 38 ? 104.489 111.774 215.204 1.00 32.71 37 VAL B C 1
ATOM 2947 O O . VAL B 1 38 ? 103.697 111.698 214.266 1.00 27.71 37 VAL B O 1
ATOM 2951 N N . ALA B 1 39 ? 105.699 111.225 215.175 1.00 26.33 38 ALA B N 1
ATOM 2952 C CA . ALA B 1 39 ? 106.162 110.463 214.020 1.00 27.07 38 ALA B CA 1
ATOM 2953 C C . ALA B 1 39 ? 105.233 109.288 213.730 1.00 29.61 38 ALA B C 1
ATOM 2954 O O . ALA B 1 39 ? 104.988 108.942 212.570 1.00 35.95 38 ALA B O 1
ATOM 2956 N N . ASN B 1 40 ? 104.712 108.683 214.790 1.00 29.12 39 ASN B N 1
ATOM 2957 C CA . ASN B 1 40 ? 103.829 107.536 214.644 1.00 34.65 39 ASN B CA 1
ATOM 2958 C C . ASN B 1 40 ? 102.491 107.916 214.028 1.00 34.34 39 ASN B C 1
ATOM 2959 O O . ASN B 1 40 ? 101.903 107.137 213.280 1.00 31.28 39 ASN B O 1
ATOM 2964 N N . SER B 1 41 ? 102.018 109.117 214.343 1.00 38.01 40 SER B N 1
ATOM 2965 C CA . SER B 1 41 ? 100.761 109.608 213.797 1.00 41.60 40 SER B CA 1
ATOM 2966 C C . SER B 1 41 ? 100.894 109.801 212.293 1.00 46.39 40 SER B C 1
ATOM 2967 O O . SER B 1 41 ? 99.929 109.630 211.550 1.00 56.54 40 SER B O 1
ATOM 2970 N N . VAL B 1 42 ? 102.096 110.156 211.850 1.00 34.85 41 VAL B N 1
ATOM 2971 C CA . VAL B 1 42 ? 102.354 110.343 210.432 1.00 30.88 41 VAL B CA 1
ATOM 2972 C C . VAL B 1 42 ? 102.422 108.993 209.738 1.00 31.84 41 VAL B C 1
ATOM 2973 O O . VAL B 1 42 ? 101.868 108.812 208.649 1.00 32.21 41 VAL B O 1
ATOM 2977 N N . TYR B 1 43 ? 103.109 108.051 210.380 1.00 26.68 42 TYR B N 1
ATOM 2978 C CA . TYR B 1 43 ? 103.231 106.694 209.871 1.00 26.39 42 TYR B CA 1
ATOM 2979 C C . TYR B 1 43 ? 101.855 106.063 209.822 1.00 27.64 42 TYR B C 1
ATOM 2980 O O . TYR B 1 43 ? 101.486 105.432 208.835 1.00 32.89 42 TYR B O 1
ATOM 2989 N N . LYS B 1 44 ? 101.103 106.236 210.902 1.00 29.35 43 LYS B N 1
ATOM 2990 C CA . LYS B 1 44 ? 99.759 105.686 211.003 1.00 31.85 43 LYS B CA 1
ATOM 2991 C C . LYS B 1 44 ? 98.853 106.276 209.928 1.00 43.51 43 LYS B C 1
ATOM 2992 O O . LYS B 1 44 ? 97.952 105.603 209.426 1.00 53.37 43 LYS B O 1
ATOM 2998 N N . HIS B 1 45 ? 99.105 107.532 209.568 1.00 33.98 44 HIS B N 1
ATOM 2999 C CA . HIS B 1 45 ? 98.313 108.201 208.544 1.00 33.00 44 HIS B CA 1
ATOM 3000 C C . HIS B 1 45 ? 98.628 107.671 207.152 1.00 36.20 44 HIS B C 1
ATOM 3001 O O . HIS B 1 45 ? 97.735 107.525 206.319 1.00 32.97 44 HIS B O 1
ATOM 3008 N N . ASN B 1 46 ? 99.903 107.400 206.900 1.00 35.54 45 ASN B N 1
ATOM 3009 C CA . ASN B 1 46 ? 100.328 106.920 205.593 1.00 30.16 45 ASN B CA 1
ATOM 3010 C C . ASN B 1 46 ? 100.307 105.403 205.439 1.00 34.11 45 ASN B C 1
ATOM 3011 O O . ASN B 1 46 ? 100.129 104.889 204.337 1.00 34.35 45 ASN B O 1
ATOM 3016 N N . PHE B 1 47 ? 100.489 104.685 206.540 1.00 51.80 46 PHE B N 1
ATOM 3017 C CA . PHE B 1 47 ? 100.397 103.232 206.510 1.00 47.85 46 PHE B CA 1
ATOM 3018 C C . PHE B 1 47 ? 99.413 102.758 207.568 1.00 52.89 46 PHE B C 1
ATOM 3019 O O . PHE B 1 47 ? 99.807 102.381 208.670 1.00 61.24 46 PHE B O 1
ATOM 3027 N N . PRO B 1 48 ? 98.120 102.788 207.229 1.00 45.41 47 PRO B N 1
ATOM 3028 C CA . PRO B 1 48 ? 97.012 102.485 208.141 1.00 54.41 47 PRO B CA 1
ATOM 3029 C C . PRO B 1 48 ? 96.961 101.018 208.564 1.00 59.34 47 PRO B C 1
ATOM 3030 O O . PRO B 1 48 ? 96.706 100.726 209.734 1.00 67.18 47 PRO B O 1
ATOM 3034 N N . GLU B 1 49 ? 97.199 100.108 207.626 1.00 48.66 48 GLU B N 1
ATOM 3035 C CA . GLU B 1 49 ? 97.054 98.681 207.904 1.00 51.79 48 GLU B CA 1
ATOM 3036 C C . GLU B 1 49 ? 98.346 98.030 208.409 1.00 51.46 48 GLU B C 1
ATOM 3037 O O . GLU B 1 49 ? 98.387 96.821 208.644 1.00 56.06 48 GLU B O 1
ATOM 3043 N N . THR B 1 50 ? 99.393 98.832 208.585 1.00 51.53 49 THR B N 1
ATOM 3044 C CA . THR B 1 50 ? 100.643 98.326 209.146 1.00 48.27 49 THR B CA 1
ATOM 3045 C C . THR B 1 50 ? 100.610 98.376 210.671 1.00 41.89 49 THR B C 1
ATOM 3046 O O . THR B 1 50 ? 100.242 99.392 211.262 1.00 38.37 49 THR B O 1
ATOM 3050 N N . ASN B 1 51 ? 100.986 97.269 211.301 1.00 44.26 50 ASN B N 1
ATOM 3051 C CA . ASN B 1 51 ? 101.045 97.198 212.753 1.00 42.51 50 ASN B CA 1
ATOM 3052 C C . ASN B 1 51 ? 102.198 98.024 213.318 1.00 38.63 50 ASN B C 1
ATOM 3053 O O . ASN B 1 51 ? 103.364 97.658 213.189 1.00 33.49 50 ASN B O 1
ATOM 3058 N N . LEU B 1 52 ? 101.855 99.144 213.945 1.00 29.08 51 LEU B N 1
ATOM 3059 C CA . LEU B 1 52 ? 102.839 100.065 214.492 1.00 27.91 51 LEU B CA 1
ATOM 3060 C C . LEU B 1 52 ? 102.787 100.044 216.020 1.00 35.69 51 LEU B C 1
ATOM 3061 O O . LEU B 1 52 ? 101.712 100.110 216.620 1.00 39.97 51 LEU B O 1
ATOM 3066 N N . LEU B 1 53 ? 103.953 99.941 216.647 1.00 29.47 52 LEU B N 1
ATOM 3067 C CA . LEU B 1 53 ? 104.028 99.782 218.090 1.00 28.38 52 LEU B CA 1
ATOM 3068 C C . LEU B 1 53 ? 104.756 100.948 218.721 1.00 32.35 52 LEU B C 1
ATOM 3069 O O . LEU B 1 53 ? 105.943 101.142 218.462 1.00 26.89 52 LEU B O 1
ATOM 3074 N N . ASN B 1 54 ? 104.051 101.718 219.549 1.00 43.80 53 ASN B N 1
ATOM 3075 C CA . ASN B 1 54 ? 104.694 102.752 220.351 1.00 45.29 53 ASN B CA 1
ATOM 3076 C C . ASN B 1 54 ? 105.458 102.091 221.490 1.00 44.90 53 ASN B C 1
ATOM 3077 O O . ASN B 1 54 ? 104.938 101.938 222.598 1.00 43.47 53 ASN B O 1
ATOM 3082 N N . ARG B 1 55 ? 106.692 101.692 221.203 1.00 31.26 54 ARG B N 1
ATOM 3083 C CA . ARG B 1 55 ? 107.498 100.955 222.162 1.00 36.40 54 ARG B CA 1
ATOM 3084 C C . ARG B 1 55 ? 108.948 101.368 222.112 1.00 38.50 54 ARG B C 1
ATOM 3085 O O . ARG B 1 55 ? 109.483 101.674 221.046 1.00 39.61 54 ARG B O 1
ATOM 3093 N N . ASN B 1 56 ? 109.585 101.344 223.274 1.00 37.55 55 ASN B N 1
ATOM 3094 C CA . ASN B 1 56 ? 111.029 101.412 223.343 1.00 41.22 55 ASN B CA 1
ATOM 3095 C C . ASN B 1 56 ? 111.575 100.099 222.785 1.00 35.38 55 ASN B C 1
ATOM 3096 O O . ASN B 1 56 ? 110.918 99.061 222.876 1.00 34.73 55 ASN B O 1
ATOM 3101 N N . ILE B 1 57 ? 112.761 100.140 222.191 1.00 32.75 56 ILE B N 1
ATOM 3102 C CA . ILE B 1 57 ? 113.285 98.963 221.502 1.00 37.40 56 ILE B CA 1
ATOM 3103 C C . ILE B 1 57 ? 113.679 97.829 222.466 1.00 44.82 56 ILE B C 1
ATOM 3104 O O . ILE B 1 57 ? 113.696 96.655 222.084 1.00 43.68 56 ILE B O 1
ATOM 3109 N N . GLN B 1 58 ? 113.954 98.177 223.721 1.00 42.74 57 GLN B N 1
ATOM 3110 C CA . GLN B 1 58 ? 114.268 97.172 224.737 1.00 40.72 57 GLN B CA 1
ATOM 3111 C C . GLN B 1 58 ? 113.106 96.212 224.982 1.00 42.79 57 GLN B C 1
ATOM 3112 O O . GLN B 1 58 ? 113.316 95.047 225.306 1.00 46.48 57 GLN B O 1
ATOM 3118 N N . GLN B 1 59 ? 111.880 96.703 224.831 1.00 53.90 58 GLN B N 1
ATOM 3119 C CA . GLN B 1 59 ? 110.697 95.868 225.024 1.00 55.45 58 GLN B CA 1
ATOM 3120 C C . GLN B 1 59 ? 110.591 94.806 223.942 1.00 47.86 58 GLN B C 1
ATOM 3121 O O . GLN B 1 59 ? 109.907 93.800 224.115 1.00 52.97 58 GLN B O 1
ATOM 3127 N N . LEU B 1 60 ? 111.253 95.038 222.817 1.00 39.60 59 LEU B N 1
ATOM 3128 C CA . LEU B 1 60 ? 111.240 94.062 221.744 1.00 36.35 59 LEU B CA 1
ATOM 3129 C C . LEU B 1 60 ? 112.125 92.891 222.114 1.00 39.21 59 LEU B C 1
ATOM 3130 O O . LEU B 1 60 ? 113.346 92.956 221.975 1.00 44.20 59 LEU B O 1
ATOM 3135 N N . THR B 1 61 ? 111.504 91.825 222.602 1.00 52.46 60 THR B N 1
ATOM 3136 C CA . THR B 1 61 ? 112.237 90.627 222.976 1.00 59.37 60 THR B CA 1
ATOM 3137 C C . THR B 1 61 ? 112.400 89.749 221.746 1.00 60.40 60 THR B C 1
ATOM 3138 O O . THR B 1 61 ? 111.595 89.831 220.818 1.00 60.70 60 THR B O 1
ATOM 3142 N N . PRO B 1 62 ? 113.461 88.929 221.720 1.00 56.87 61 PRO B N 1
ATOM 3143 C CA . PRO B 1 62 ? 113.658 87.957 220.638 1.00 52.03 61 PRO B CA 1
ATOM 3144 C C . PRO B 1 62 ? 112.434 87.068 220.435 1.00 57.02 61 PRO B C 1
ATOM 3145 O O . PRO B 1 62 ? 112.133 86.694 219.306 1.00 55.81 61 PRO B O 1
ATOM 3149 N N . GLN B 1 63 ? 111.732 86.751 221.519 1.00 62.02 62 GLN B N 1
ATOM 3150 C CA . GLN B 1 63 ? 110.561 85.880 221.452 1.00 66.54 62 GLN B CA 1
ATOM 3151 C C . GLN B 1 63 ? 109.398 86.483 220.656 1.00 57.59 62 GLN B C 1
ATOM 3152 O O . GLN B 1 63 ? 108.803 85.809 219.814 1.00 55.39 62 GLN B O 1
ATOM 3158 N N . VAL B 1 64 ? 109.075 87.746 220.915 1.00 47.16 63 VAL B N 1
ATOM 3159 C CA . VAL B 1 64 ? 108.030 88.416 220.147 1.00 50.99 63 VAL B CA 1
ATOM 3160 C C . VAL B 1 64 ? 108.487 88.638 218.704 1.00 54.73 63 VAL B C 1
ATOM 3161 O O . VAL B 1 64 ? 107.666 88.713 217.786 1.00 59.99 63 VAL B O 1
ATOM 3165 N N . ILE B 1 65 ? 109.800 88.730 218.510 1.00 54.00 64 ILE B N 1
ATOM 3166 C CA . ILE B 1 65 ? 110.370 88.907 217.180 1.00 42.27 64 ILE B CA 1
ATOM 3167 C C . ILE B 1 65 ? 110.224 87.621 216.375 1.00 41.83 64 ILE B C 1
ATOM 3168 O O . ILE B 1 65 ? 109.848 87.650 215.205 1.00 40.63 64 ILE B O 1
ATOM 3173 N N . LYS B 1 66 ? 110.500 86.489 217.012 1.00 41.78 65 LYS B N 1
ATOM 3174 C CA . LYS B 1 66 ? 110.394 85.209 216.330 1.00 42.74 65 LYS B CA 1
ATOM 3175 C C . LYS B 1 66 ? 108.947 84.886 215.976 1.00 41.94 65 LYS B C 1
ATOM 3176 O O . LYS B 1 66 ? 108.679 84.244 214.961 1.00 38.90 65 LYS B O 1
ATOM 3182 N N . LYS B 1 67 ? 108.014 85.343 216.804 1.00 49.63 66 LYS B N 1
ATOM 3183 C CA . LYS B 1 67 ? 106.601 85.061 216.570 1.00 56.71 66 LYS B CA 1
ATOM 3184 C C . LYS B 1 67 ? 106.082 85.775 215.319 1.00 48.98 66 LYS B C 1
ATOM 3185 O O . LYS B 1 67 ? 105.165 85.296 214.655 1.00 47.65 66 LYS B O 1
ATOM 3191 N N . TRP B 1 68 ? 106.678 86.921 215.005 1.00 47.33 67 TRP B N 1
ATOM 3192 C CA . TRP B 1 68 ? 106.332 87.672 213.802 1.00 47.12 67 TRP B CA 1
ATOM 3193 C C . TRP B 1 68 ? 106.923 87.023 212.552 1.00 43.37 67 TRP B C 1
ATOM 3194 O O . TRP B 1 68 ? 106.552 87.378 211.433 1.00 46.66 67 TRP B O 1
ATOM 3205 N N . ASN B 1 69 ? 107.850 86.089 212.759 1.00 39.65 68 ASN B N 1
ATOM 3206 C CA . ASN B 1 69 ? 108.593 85.435 211.682 1.00 40.82 68 ASN B CA 1
ATOM 3207 C C . ASN B 1 69 ? 109.513 86.375 210.907 1.00 39.19 68 ASN B C 1
ATOM 3208 O O . ASN B 1 69 ? 109.796 86.120 209.736 1.00 41.30 68 ASN B O 1
ATOM 3213 N N . VAL B 1 70 ? 109.989 87.446 211.539 1.00 37.19 69 VAL B N 1
ATOM 3214 C CA . VAL B 1 70 ? 110.845 88.380 210.814 1.00 40.86 69 VAL B CA 1
ATOM 3215 C C . VAL B 1 70 ? 112.133 87.717 210.322 1.00 41.09 69 VAL B C 1
ATOM 3216 O O . VAL B 1 70 ? 112.764 86.929 211.033 1.00 34.89 69 VAL B O 1
ATOM 3220 N N . ASP B 1 71 ? 112.486 88.020 209.077 1.00 32.90 70 ASP B N 1
ATOM 3221 C CA . ASP B 1 71 ? 113.717 87.530 208.483 1.00 30.18 70 ASP B CA 1
ATOM 3222 C C . ASP B 1 71 ? 114.563 88.713 208.050 1.00 23.54 70 ASP B C 1
ATOM 3223 O O . ASP B 1 71 ? 115.689 88.542 207.587 1.00 29.54 70 ASP B O 1
ATOM 3228 N N . THR B 1 72 ? 114.009 89.913 208.214 1.00 26.43 71 THR B N 1
ATOM 3229 C CA . THR B 1 72 ? 114.668 91.136 207.769 1.00 28.20 71 THR B CA 1
ATOM 3230 C C . THR B 1 72 ? 114.563 92.260 208.796 1.00 25.44 71 THR B C 1
ATOM 3231 O O . THR B 1 72 ? 113.496 92.488 209.358 1.00 26.89 71 THR B O 1
ATOM 3235 N N . ILE B 1 73 ? 115.668 92.965 209.030 1.00 21.11 72 ILE B N 1
ATOM 3236 C CA . ILE B 1 73 ? 115.657 94.145 209.891 1.00 20.80 72 ILE B CA 1
ATOM 3237 C C . ILE B 1 73 ? 116.102 95.425 209.171 1.00 32.27 72 ILE B C 1
ATOM 3238 O O . ILE B 1 73 ? 117.244 95.540 208.720 1.00 26.83 72 ILE B O 1
ATOM 3243 N N . LEU B 1 74 ? 115.185 96.383 209.071 1.00 29.41 73 LEU B N 1
ATOM 3244 C CA . LEU B 1 74 ? 115.484 97.703 208.531 1.00 26.51 73 LEU B CA 1
ATOM 3245 C C . LEU B 1 74 ? 115.484 98.686 209.688 1.00 26.73 73 LEU B C 1
ATOM 3246 O O . LEU B 1 74 ? 114.477 98.834 210.385 1.00 25.90 73 LEU B O 1
ATOM 3251 N N . MET B 1 75 ? 116.607 99.356 209.905 1.00 20.50 74 MET B N 1
ATOM 3252 C CA . MET B 1 75 ? 116.708 100.252 211.049 1.00 25.85 74 MET B CA 1
ATOM 3253 C C . MET B 1 75 ? 117.513 101.521 210.771 1.00 29.05 74 MET B C 1
ATOM 3254 O O . MET B 1 75 ? 118.471 101.514 209.992 1.00 29.96 74 MET B O 1
ATOM 3259 N N . SER B 1 76 ? 117.100 102.611 211.409 1.00 33.44 75 SER B N 1
ATOM 3260 C CA . SER B 1 76 ? 117.844 103.863 211.369 1.00 43.46 75 SER B CA 1
ATOM 3261 C C . SER B 1 76 ? 117.986 104.414 212.786 1.00 41.15 75 SER B C 1
ATOM 3262 O O . SER B 1 76 ? 117.234 105.301 213.191 1.00 45.31 75 SER B O 1
ATOM 3265 N N . PRO B 1 77 ? 118.949 103.878 213.551 1.00 32.24 76 PRO B N 1
ATOM 3266 C CA . PRO B 1 77 ? 119.211 104.282 214.938 1.00 33.52 76 PRO B CA 1
ATOM 3267 C C . PRO B 1 77 ? 119.763 105.699 215.050 1.00 38.70 76 PRO B C 1
ATOM 3268 O O . PRO B 1 77 ? 120.778 106.010 214.427 1.00 48.98 76 PRO B O 1
ATOM 3272 N N . PRO B 1 78 ? 119.112 106.547 215.860 1.00 34.14 77 PRO B N 1
ATOM 3273 C CA . PRO B 1 78 ? 119.496 107.955 216.022 1.00 38.21 77 PRO B CA 1
ATOM 3274 C C . PRO B 1 78 ? 120.767 108.085 216.847 1.00 33.37 77 PRO B C 1
ATOM 3275 O O . PRO B 1 78 ? 120.962 107.305 217.781 1.00 29.98 77 PRO B O 1
ATOM 3279 N N . CYS B 1 79 ? 121.624 109.043 216.512 1.00 40.70 78 CYS B N 1
ATOM 3280 C CA . CYS B 1 79 ? 122.810 109.276 217.325 1.00 46.66 78 CYS B CA 1
ATOM 3281 C C . CYS B 1 79 ? 122.413 109.973 218.625 1.00 50.38 78 CYS B C 1
ATOM 3282 O O . CYS B 1 79 ? 122.145 111.176 218.650 1.00 50.77 78 CYS B O 1
ATOM 3285 N N . GLN B 1 80 ? 122.370 109.196 219.702 1.00 49.09 79 GLN B N 1
ATOM 3286 C CA . GLN B 1 80 ? 121.920 109.685 220.994 1.00 43.77 79 GLN B CA 1
ATOM 3287 C C . GLN B 1 80 ? 123.011 109.504 222.037 1.00 41.10 79 GLN B C 1
ATOM 3288 O O . GLN B 1 80 ? 123.857 108.622 221.900 1.00 40.43 79 GLN B O 1
ATOM 3294 N N . PRO B 1 81 ? 122.994 110.338 223.088 1.00 29.58 80 PRO B N 1
ATOM 3295 C CA . PRO B 1 81 ? 124.022 110.253 224.133 1.00 30.22 80 PRO B CA 1
ATOM 3296 C C . PRO B 1 81 ? 123.932 108.966 224.953 1.00 30.97 80 PRO B C 1
ATOM 3297 O O . PRO B 1 81 ? 122.855 108.376 225.082 1.00 29.37 80 PRO B O 1
ATOM 3301 N N . PHE B 1 82 ? 125.064 108.528 225.494 1.00 29.75 81 PHE B N 1
ATOM 3302 C CA . PHE B 1 82 ? 125.061 107.440 226.462 1.00 41.41 81 PHE B CA 1
ATOM 3303 C C . PHE B 1 82 ? 125.352 108.033 227.827 1.00 44.33 81 PHE B C 1
ATOM 3304 O O . PHE B 1 82 ? 124.784 107.624 228.837 1.00 50.13 81 PHE B O 1
ATOM 3312 N N . THR B 1 83 ? 126.248 109.010 227.838 1.00 40.71 82 THR B N 1
ATOM 3313 C CA . THR B 1 83 ? 126.712 109.611 229.076 1.00 40.22 82 THR B CA 1
ATOM 3314 C C . THR B 1 83 ? 126.316 111.087 229.138 1.00 44.51 82 THR B C 1
ATOM 3315 O O . THR B 1 83 ? 125.953 111.679 228.122 1.00 49.06 82 THR B O 1
ATOM 3319 N N . ARG B 1 84 ? 126.362 111.664 230.337 1.00 42.10 83 ARG B N 1
ATOM 3320 C CA . ARG B 1 84 ? 126.105 113.090 230.538 1.00 50.60 83 ARG B CA 1
ATOM 3321 C C . ARG B 1 84 ? 127.007 113.597 231.659 1.00 50.41 83 ARG B C 1
ATOM 3322 O O . ARG B 1 84 ? 126.669 113.478 232.838 1.00 48.09 83 ARG B O 1
ATOM 3330 N N . ASN B 1 85 ? 128.153 114.157 231.282 1.00 58.70 84 ASN B N 1
ATOM 3331 C CA . ASN B 1 85 ? 129.150 114.655 232.232 1.00 66.75 84 ASN B CA 1
ATOM 3332 C C . ASN B 1 85 ? 129.529 113.699 233.358 1.00 70.53 84 ASN B C 1
ATOM 3333 O O . ASN B 1 85 ? 129.331 114.008 234.535 1.00 77.38 84 ASN B O 1
ATOM 3338 N N . GLY B 1 86 ? 130.080 112.545 232.992 1.00 58.30 85 GLY B N 1
ATOM 3339 C CA . GLY B 1 86 ? 130.647 111.639 233.974 1.00 51.30 85 GLY B CA 1
ATOM 3340 C C . GLY B 1 86 ? 129.648 110.698 234.610 1.00 46.93 85 GLY B C 1
ATOM 3341 O O . GLY B 1 86 ? 129.970 109.995 235.571 1.00 47.34 85 GLY B O 1
ATOM 3342 N N . LYS B 1 87 ? 128.428 110.690 234.085 1.00 41.96 86 LYS B N 1
ATOM 3343 C CA . LYS B 1 87 ? 127.413 109.754 234.552 1.00 48.55 86 LYS B CA 1
ATOM 3344 C C . LYS B 1 87 ? 126.717 109.094 233.365 1.00 45.16 86 LYS B C 1
ATOM 3345 O O . LYS B 1 87 ? 126.493 109.735 232.341 1.00 49.06 86 LYS B O 1
ATOM 3351 N N . TYR B 1 88 ? 126.388 107.812 233.495 1.00 41.26 87 TYR B N 1
ATOM 3352 C CA . TYR B 1 88 ? 125.661 107.115 232.437 1.00 46.42 87 TYR B CA 1
ATOM 3353 C C . TYR B 1 88 ? 124.169 107.397 232.541 1.00 36.68 87 TYR B C 1
ATOM 3354 O O . TYR B 1 88 ? 123.615 107.475 233.640 1.00 42.75 87 TYR B O 1
ATOM 3363 N N . LEU B 1 89 ? 123.520 107.554 231.396 1.00 35.38 88 LEU B N 1
ATOM 3364 C CA . LEU B 1 89 ? 122.094 107.831 231.382 1.00 35.87 88 LEU B CA 1
ATOM 3365 C C . LEU B 1 89 ? 121.305 106.567 231.709 1.00 35.56 88 LEU B C 1
ATOM 3366 O O . LEU B 1 89 ? 121.750 105.452 231.430 1.00 34.31 88 LEU B O 1
ATOM 3371 N N . ASP B 1 90 ? 120.141 106.750 232.320 1.00 36.95 89 ASP B N 1
ATOM 3372 C CA . ASP B 1 90 ? 119.270 105.636 232.663 1.00 37.94 89 ASP B CA 1
ATOM 3373 C C . ASP B 1 90 ? 118.751 104.970 231.396 1.00 35.63 89 ASP B C 1
ATOM 3374 O O . ASP B 1 90 ? 118.450 105.644 230.411 1.00 34.46 89 ASP B O 1
ATOM 3379 N N . ASP B 1 91 ? 118.651 103.644 231.429 1.00 53.37 90 ASP B N 1
ATOM 3380 C CA . ASP B 1 91 ? 118.078 102.871 230.331 1.00 54.96 90 ASP B CA 1
ATOM 3381 C C . ASP B 1 91 ? 116.599 103.207 230.156 1.00 58.80 90 ASP B C 1
ATOM 3382 O O . ASP B 1 91 ? 116.031 103.022 229.078 1.00 60.82 90 ASP B O 1
ATOM 3387 N N . ASN B 1 92 ? 115.985 103.708 231.226 1.00 72.28 91 ASN B N 1
ATOM 3388 C CA . ASN B 1 92 ? 114.584 104.114 231.203 1.00 79.34 91 ASN B CA 1
ATOM 3389 C C . ASN B 1 92 ? 114.384 105.470 230.522 1.00 80.01 91 ASN B C 1
ATOM 3390 O O . ASN B 1 92 ? 113.398 105.675 229.817 1.00 81.61 91 ASN B O 1
ATOM 3395 N N . ASP B 1 93 ? 115.323 106.387 230.751 1.00 72.37 92 ASP B N 1
ATOM 3396 C CA . ASP B 1 93 ? 115.276 107.748 230.206 1.00 72.28 92 ASP B CA 1
ATOM 3397 C C . ASP B 1 93 ? 115.084 107.771 228.686 1.00 75.03 92 ASP B C 1
ATOM 3398 O O . ASP B 1 93 ? 115.858 107.170 227.946 1.00 70.20 92 ASP B O 1
ATOM 3403 N N . PRO B 1 94 ? 114.031 108.464 228.222 1.00 88.77 93 PRO B N 1
ATOM 3404 C CA . PRO B 1 94 ? 113.645 108.543 226.808 1.00 85.83 93 PRO B CA 1
ATOM 3405 C C . PRO B 1 94 ? 114.759 108.943 225.836 1.00 80.89 93 PRO B C 1
ATOM 3406 O O . PRO B 1 94 ? 114.836 108.360 224.755 1.00 84.05 93 PRO B O 1
ATOM 3410 N N . ARG B 1 95 ? 115.599 109.909 226.195 1.00 60.19 94 ARG B N 1
ATOM 3411 C CA . ARG B 1 95 ? 116.559 110.438 225.226 1.00 56.67 94 ARG B CA 1
ATOM 3412 C C . ARG B 1 95 ? 117.926 109.755 225.236 1.00 43.61 94 ARG B C 1
ATOM 3413 O O . ARG B 1 95 ? 118.898 110.317 224.737 1.00 49.90 94 ARG B O 1
ATOM 3421 N N . THR B 1 96 ? 118.004 108.545 225.785 1.00 40.95 95 THR B N 1
ATOM 3422 C CA . THR B 1 96 ? 119.266 107.801 225.775 1.00 39.27 95 THR B CA 1
ATOM 3423 C C . THR B 1 96 ? 119.392 106.852 224.578 1.00 37.10 95 THR B C 1
ATOM 3424 O O . THR B 1 96 ? 118.390 106.382 224.033 1.00 35.55 95 THR B O 1
ATOM 3428 N N . ASN B 1 97 ? 120.629 106.560 224.187 1.00 41.37 96 ASN B N 1
ATOM 3429 C CA . ASN B 1 97 ? 120.879 105.660 223.065 1.00 43.85 96 ASN B CA 1
ATOM 3430 C C . ASN B 1 97 ? 120.492 104.212 223.364 1.00 42.76 96 ASN B C 1
ATOM 3431 O O . ASN B 1 97 ? 120.967 103.605 224.326 1.00 49.26 96 ASN B O 1
ATOM 3436 N N . SER B 1 98 ? 119.633 103.668 222.513 1.00 30.43 97 SER B N 1
ATOM 3437 C CA . SER B 1 98 ? 119.054 102.352 222.719 1.00 30.45 97 SER B CA 1
ATOM 3438 C C . SER B 1 98 ? 119.732 101.306 221.850 1.00 31.25 97 SER B C 1
ATOM 3439 O O . SER B 1 98 ? 119.398 100.126 221.912 1.00 31.50 97 SER B O 1
ATOM 3442 N N . PHE B 1 99 ? 120.695 101.740 221.049 1.00 35.35 98 PHE B N 1
ATOM 3443 C CA . PHE B 1 99 ? 121.290 100.881 220.033 1.00 32.16 98 PHE B CA 1
ATOM 3444 C C . PHE B 1 99 ? 122.066 99.678 220.583 1.00 37.70 98 PHE B C 1
ATOM 3445 O O . PHE B 1 99 ? 122.209 98.669 219.897 1.00 40.49 98 PHE B O 1
ATOM 3453 N N . LEU B 1 100 ? 122.565 99.769 221.811 1.00 35.02 99 LEU B N 1
ATOM 3454 C CA . LEU B 1 100 ? 123.320 98.649 222.369 1.00 27.51 99 LEU B CA 1
ATOM 3455 C C . LEU B 1 100 ? 122.464 97.401 222.538 1.00 25.04 99 LEU B C 1
ATOM 3456 O O . LEU B 1 100 ? 122.935 96.285 222.317 1.00 23.94 99 LEU B O 1
ATOM 3461 N N . TYR B 1 101 ? 121.202 97.595 222.904 1.00 22.89 100 TYR B N 1
ATOM 3462 C CA . TYR B 1 101 ? 120.314 96.474 223.189 1.00 23.30 100 TYR B CA 1
ATOM 3463 C C . TYR B 1 101 ? 120.184 95.473 222.041 1.00 42.90 100 TYR B C 1
ATOM 3464 O O . TYR B 1 101 ? 120.355 94.270 222.243 1.00 44.03 100 TYR B O 1
ATOM 3473 N N . LEU B 1 102 ? 119.875 95.954 220.842 1.00 53.17 101 LEU B N 1
ATOM 3474 C CA . LEU B 1 102 ? 119.643 95.026 219.739 1.00 54.07 101 LEU B CA 1
ATOM 3475 C C . LEU B 1 102 ? 120.937 94.421 219.188 1.00 50.57 101 LEU B C 1
ATOM 3476 O O . LEU B 1 102 ? 120.919 93.333 218.610 1.00 48.47 101 LEU B O 1
ATOM 3481 N N . ILE B 1 103 ? 122.056 95.112 219.384 1.00 39.82 102 ILE B N 1
ATOM 3482 C CA . ILE B 1 103 ? 123.353 94.507 219.110 1.00 36.25 102 ILE B CA 1
ATOM 3483 C C . ILE B 1 103 ? 123.472 93.303 220.022 1.00 43.46 102 ILE B C 1
ATOM 3484 O O . ILE B 1 103 ? 123.923 92.232 219.608 1.00 47.33 102 ILE B O 1
ATOM 3489 N N . GLY B 1 104 ? 123.034 93.489 221.266 1.00 40.91 103 GLY B N 1
ATOM 3490 C CA . GLY B 1 104 ? 123.064 92.439 222.267 1.00 34.82 103 GLY B CA 1
ATOM 3491 C C . GLY B 1 104 ? 122.292 91.200 221.868 1.00 27.33 103 GLY B C 1
ATOM 3492 O O . GLY B 1 104 ? 122.831 90.105 221.915 1.00 28.31 103 GLY B O 1
ATOM 3493 N N . ILE B 1 105 ? 121.043 91.380 221.446 1.00 25.74 104 ILE B N 1
ATOM 3494 C CA . ILE B 1 105 ? 120.145 90.258 221.1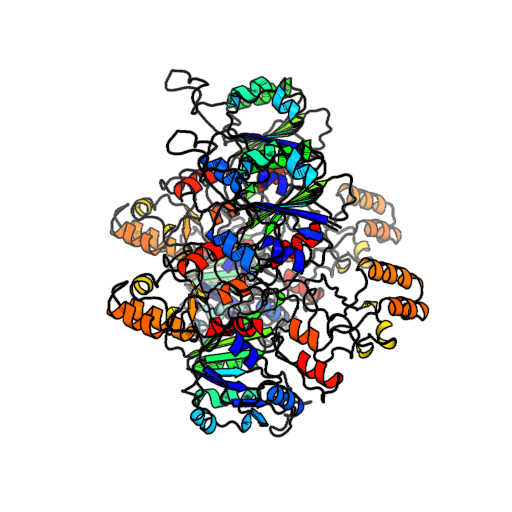85 1.00 29.75 104 ILE B CA 1
ATOM 3495 C C . ILE B 1 105 ? 120.234 89.687 219.775 1.00 34.58 104 ILE B C 1
ATOM 3496 O O . ILE B 1 105 ? 119.397 88.871 219.382 1.00 37.08 104 ILE B O 1
ATOM 3501 N N . LEU B 1 106 ? 121.237 90.103 219.010 1.00 45.63 105 LEU B N 1
ATOM 3502 C CA . LEU B 1 106 ? 121.318 89.698 217.610 1.00 41.97 105 LEU B CA 1
ATOM 3503 C C . LEU B 1 106 ? 121.582 88.202 217.459 1.00 39.14 105 LEU B C 1
ATOM 3504 O O . LEU B 1 106 ? 121.134 87.583 216.498 1.00 38.46 105 LEU B O 1
ATOM 3509 N N . ASP B 1 107 ? 122.288 87.619 218.421 1.00 35.19 106 ASP B N 1
ATOM 3510 C CA . ASP B 1 107 ? 122.616 86.195 218.369 1.00 35.50 106 ASP B CA 1
ATOM 3511 C C . ASP B 1 107 ? 121.413 85.300 218.678 1.00 33.70 106 ASP B C 1
ATOM 3512 O O . ASP B 1 107 ? 121.456 84.086 218.453 1.00 35.49 106 ASP B O 1
ATOM 3517 N N . GLN B 1 108 ? 120.343 85.904 219.188 1.00 31.38 107 GLN B N 1
ATOM 3518 C CA . GLN B 1 108 ? 119.125 85.170 219.516 1.00 33.42 107 GLN B CA 1
ATOM 3519 C C . GLN B 1 108 ? 118.173 85.152 218.324 1.00 33.81 107 GLN B C 1
ATOM 3520 O O . GLN B 1 108 ? 117.122 84.520 218.377 1.00 29.61 107 GLN B O 1
ATOM 3526 N N . LEU B 1 109 ? 118.547 85.852 217.254 1.00 37.07 108 LEU B N 1
ATOM 3527 C CA . LEU B 1 109 ? 117.692 85.990 216.078 1.00 31.52 108 LEU B CA 1
ATOM 3528 C C . LEU B 1 109 ? 118.205 85.164 214.902 1.00 37.66 108 LEU B C 1
ATOM 3529 O O . LEU B 1 109 ? 118.473 85.700 213.822 1.00 40.93 108 LEU B O 1
ATOM 3534 N N . ASP B 1 110 ? 118.326 83.860 215.118 1.00 38.69 109 ASP B N 1
ATOM 3535 C CA . ASP B 1 110 ? 118.785 82.925 214.097 1.00 45.60 109 ASP B CA 1
ATOM 3536 C C . ASP B 1 110 ? 117.930 82.978 212.824 1.00 45.22 109 ASP B C 1
ATOM 3537 O O . ASP B 1 110 ? 118.362 82.555 211.750 1.00 42.45 109 ASP B O 1
ATOM 3542 N N . ASN B 1 111 ? 116.724 83.520 212.955 1.00 48.00 110 ASN B N 1
ATOM 3543 C CA . ASN B 1 111 ? 115.753 83.589 211.865 1.00 53.35 110 ASN B CA 1
ATOM 3544 C C . ASN B 1 111 ? 115.975 84.751 210.891 1.00 44.71 110 ASN B C 1
ATOM 3545 O O . ASN B 1 111 ? 115.406 84.765 209.797 1.00 42.56 110 ASN B O 1
ATOM 3550 N N . VAL B 1 112 ? 116.794 85.721 211.294 1.00 35.91 111 VAL B N 1
ATOM 3551 C CA . VAL B 1 112 ? 117.006 86.935 210.508 1.00 29.16 111 VAL B CA 1
ATOM 3552 C C . VAL B 1 112 ? 118.211 86.827 209.582 1.00 30.95 111 VAL B C 1
ATOM 3553 O O . VAL B 1 112 ? 119.341 86.640 210.037 1.00 25.73 111 VAL B O 1
ATOM 3557 N N . ASP B 1 113 ? 117.965 86.977 208.283 1.00 38.75 112 ASP B N 1
ATOM 3558 C CA . ASP B 1 113 ? 119.009 86.798 207.275 1.00 40.42 112 ASP B CA 1
ATOM 3559 C C . ASP B 1 113 ? 119.406 88.096 206.571 1.00 27.08 112 ASP B C 1
ATOM 3560 O O . ASP B 1 113 ? 120.460 88.160 205.936 1.00 22.28 112 ASP B O 1
ATOM 3565 N N . TYR B 1 114 ? 118.569 89.124 206.684 1.00 25.79 113 TYR B N 1
ATOM 3566 C CA . TYR B 1 114 ? 118.821 90.393 206.002 1.00 28.06 113 TYR B CA 1
ATOM 3567 C C . TYR B 1 114 ? 118.732 91.597 206.937 1.00 28.68 113 TYR B C 1
ATOM 3568 O O . TYR B 1 114 ? 117.702 91.824 207.566 1.00 27.44 113 TYR B O 1
ATOM 3577 N N . ILE B 1 115 ? 119.804 92.381 207.002 1.00 23.66 114 ILE B N 1
ATOM 3578 C CA . ILE B 1 115 ? 119.822 93.594 207.818 1.00 19.72 114 ILE B CA 1
ATOM 3579 C C . ILE B 1 115 ? 120.238 94.800 206.991 1.00 23.46 114 ILE B C 1
ATOM 3580 O O . ILE B 1 115 ? 121.186 94.722 206.208 1.00 19.89 114 ILE B O 1
ATOM 3585 N N . LEU B 1 116 ? 119.526 95.911 207.164 1.00 26.52 115 LEU B N 1
ATOM 3586 C CA . LEU B 1 116 ? 119.935 97.182 206.575 1.00 27.08 115 LEU B CA 1
ATOM 3587 C C . LEU B 1 116 ? 119.929 98.290 207.620 1.00 30.96 115 LEU B C 1
ATOM 3588 O O . LEU B 1 116 ? 118.903 98.570 208.239 1.00 37.45 115 LEU B O 1
ATOM 3593 N N . MET B 1 117 ? 121.082 98.917 207.814 1.00 22.21 116 MET B N 1
ATOM 3594 C CA . MET B 1 117 ? 121.173 100.052 208.722 1.00 19.59 116 MET B CA 1
ATOM 3595 C C . MET B 1 117 ? 121.568 101.339 208.010 1.00 20.14 116 MET B C 1
ATOM 3596 O O . MET B 1 117 ? 122.524 101.367 207.229 1.00 20.37 116 MET B O 1
ATOM 3601 N N . GLU B 1 118 ? 120.819 102.404 208.279 1.00 20.56 117 GLU B N 1
ATOM 3602 C CA . GLU B 1 118 ? 121.280 103.745 207.961 1.00 23.79 117 GLU B CA 1
ATOM 3603 C C . GLU B 1 118 ? 121.786 104.358 209.256 1.00 28.93 117 GLU B C 1
ATOM 3604 O O . GLU B 1 118 ? 121.169 104.200 210.309 1.00 34.39 117 GLU B O 1
ATOM 3610 N N . ASN B 1 119 ? 122.918 105.041 209.186 1.00 29.33 118 ASN B N 1
ATOM 3611 C CA . ASN B 1 119 ? 123.414 105.773 210.336 1.00 27.57 118 ASN B CA 1
ATOM 3612 C C . ASN B 1 119 ? 123.986 107.111 209.890 1.00 29.39 118 ASN B C 1
ATOM 3613 O O . ASN B 1 119 ? 124.072 107.384 208.691 1.00 30.09 118 ASN B O 1
ATOM 3618 N N . VAL B 1 120 ? 124.361 107.952 210.849 1.00 26.28 119 VAL B N 1
ATOM 3619 C CA . VAL B 1 120 ? 124.873 109.272 210.510 1.00 26.39 119 VAL B CA 1
ATOM 3620 C C . VAL B 1 120 ? 126.262 109.176 209.906 1.00 28.39 119 VAL B C 1
ATOM 3621 O O . VAL B 1 120 ? 126.950 108.169 210.059 1.00 28.61 119 VAL B O 1
ATOM 3625 N N . LYS B 1 121 ? 126.657 110.227 209.199 1.00 43.25 120 LYS B N 1
ATOM 3626 C CA . LYS B 1 121 ? 128.013 110.343 208.690 1.00 52.79 120 LYS B CA 1
ATOM 3627 C C . LYS B 1 121 ? 128.988 110.342 209.867 1.00 53.08 120 LYS B C 1
ATOM 3628 O O . LYS B 1 121 ? 128.737 110.983 210.889 1.00 50.98 120 LYS B O 1
ATOM 3634 N N . GLY B 1 122 ? 130.086 109.606 209.731 1.00 48.88 121 GLY B N 1
ATOM 3635 C CA . GLY B 1 122 ? 131.104 109.559 210.766 1.00 42.87 121 GLY B CA 1
ATOM 3636 C C . GLY B 1 122 ? 130.915 108.374 211.690 1.00 34.98 121 GLY B C 1
ATOM 3637 O O . GLY B 1 122 ? 131.798 108.034 212.480 1.00 30.69 121 GLY B O 1
ATOM 3638 N N . PHE B 1 123 ? 129.752 107.741 211.584 1.00 25.78 122 PHE B N 1
ATOM 3639 C CA . PHE B 1 123 ? 129.477 106.517 212.323 1.00 27.48 122 PHE B CA 1
ATOM 3640 C C . PHE B 1 123 ? 130.491 105.428 211.987 1.00 28.82 122 PHE B C 1
ATOM 3641 O O . PHE B 1 123 ? 130.736 104.546 212.798 1.00 26.98 122 PHE B O 1
ATOM 3649 N N . GLU B 1 124 ? 131.092 105.495 210.803 1.00 37.34 123 GLU B N 1
ATOM 3650 C CA . GLU B 1 124 ? 132.055 104.474 210.396 1.00 41.58 123 GLU B CA 1
ATOM 3651 C C . GLU B 1 124 ? 133.361 104.574 211.170 1.00 42.15 123 GLU B C 1
ATOM 3652 O O . GLU B 1 124 ? 134.205 103.683 211.090 1.00 50.36 123 GLU B O 1
ATOM 3658 N N . ASN B 1 125 ? 133.532 105.661 211.911 1.00 29.78 124 ASN B N 1
ATOM 3659 C CA . ASN B 1 125 ? 134.689 105.798 212.786 1.00 27.20 124 ASN B CA 1
ATOM 3660 C C . ASN B 1 125 ? 134.317 105.610 214.245 1.00 26.69 124 ASN B C 1
ATOM 3661 O O . ASN B 1 125 ? 135.136 105.827 215.131 1.00 27.60 124 ASN B O 1
ATOM 3666 N N . SER B 1 126 ? 133.075 105.214 214.490 1.00 30.48 125 SER B N 1
ATOM 3667 C CA . SER B 1 126 ? 132.572 105.072 215.850 1.00 37.05 125 SER B CA 1
ATOM 3668 C C . SER B 1 126 ? 132.996 103.747 216.489 1.00 45.41 125 SER B C 1
ATOM 3669 O O . SER B 1 126 ? 133.138 102.728 215.805 1.00 44.50 125 SER B O 1
ATOM 3672 N N . THR B 1 127 ? 133.204 103.766 217.803 1.00 44.89 126 THR B N 1
ATOM 3673 C CA . THR B 1 127 ? 133.447 102.536 218.548 1.00 39.65 126 THR B CA 1
ATOM 3674 C C . THR B 1 127 ? 132.185 101.669 218.529 1.00 37.12 126 THR B C 1
ATOM 3675 O O . THR B 1 127 ? 132.254 100.438 218.546 1.00 38.11 126 THR B O 1
ATOM 3679 N N . VAL B 1 128 ? 131.035 102.334 218.481 1.00 23.29 127 VAL B N 1
ATOM 3680 C CA . VAL B 1 128 ? 129.742 101.675 218.397 1.00 22.33 127 VAL B CA 1
ATOM 3681 C C . VAL B 1 128 ? 129.634 100.861 217.111 1.00 28.75 127 VAL B C 1
ATOM 3682 O O . VAL B 1 128 ? 129.069 99.763 217.104 1.00 35.73 127 VAL B O 1
ATOM 3686 N N . ARG B 1 129 ? 130.183 101.404 216.027 1.00 31.11 128 ARG B N 1
ATOM 3687 C CA . ARG B 1 129 ? 130.201 100.714 214.741 1.00 29.71 128 ARG B CA 1
ATOM 3688 C C . ARG B 1 129 ? 131.085 99.477 214.803 1.00 33.74 128 ARG B C 1
ATOM 3689 O O . ARG B 1 129 ? 130.690 98.396 214.354 1.00 30.32 128 ARG B O 1
ATOM 3697 N N . ASN B 1 130 ? 132.280 99.651 215.362 1.00 28.86 129 ASN B N 1
ATOM 3698 C CA . ASN B 1 130 ? 133.202 98.548 215.572 1.00 22.90 129 ASN B CA 1
ATOM 3699 C C . ASN B 1 130 ? 132.557 97.403 216.332 1.00 22.40 129 ASN B C 1
ATOM 3700 O O . ASN B 1 130 ? 132.674 96.248 215.940 1.00 22.36 129 ASN B O 1
ATOM 3705 N N . LEU B 1 131 ? 131.882 97.730 217.425 1.00 26.50 130 LEU B N 1
ATOM 3706 C CA . LEU B 1 131 ? 131.168 96.730 218.203 1.00 29.00 130 LEU B CA 1
ATOM 3707 C C . LEU B 1 131 ? 130.126 96.047 217.328 1.00 26.81 130 LEU B C 1
ATOM 3708 O O . LEU B 1 131 ? 130.015 94.822 217.312 1.00 28.46 130 LEU B O 1
ATOM 3713 N N . PHE B 1 132 ? 129.373 96.855 216.590 1.00 23.56 131 PHE B N 1
ATOM 3714 C CA . PHE B 1 132 ? 128.311 96.352 215.729 1.00 26.61 131 PHE B CA 1
ATOM 3715 C C . PHE B 1 132 ? 128.835 95.447 214.607 1.00 31.12 131 PHE B C 1
ATOM 3716 O O . PHE B 1 132 ? 128.269 94.382 214.346 1.00 28.73 131 PHE B O 1
ATOM 3724 N N . ILE B 1 133 ? 129.901 95.883 213.936 1.00 29.23 132 ILE B N 1
ATOM 3725 C CA . ILE B 1 133 ? 130.537 95.081 212.894 1.00 27.52 132 ILE B CA 1
ATOM 3726 C C . ILE B 1 133 ? 131.051 93.794 213.505 1.00 29.48 132 ILE B C 1
ATOM 3727 O O . ILE B 1 133 ? 130.915 92.715 212.931 1.00 33.90 132 ILE B O 1
ATOM 3732 N N . ASP B 1 134 ? 131.622 93.922 214.696 1.00 34.65 133 ASP B N 1
ATOM 3733 C CA . ASP B 1 134 ? 132.136 92.785 215.437 1.00 28.69 133 ASP B CA 1
ATOM 3734 C C . ASP B 1 134 ? 131.038 91.777 215.759 1.00 26.91 133 ASP B C 1
ATOM 3735 O O . ASP B 1 134 ? 131.270 90.569 215.780 1.00 22.54 133 ASP B O 1
ATOM 3740 N N . LYS B 1 135 ? 129.842 92.285 216.024 1.00 26.53 134 LYS B N 1
ATOM 3741 C CA . LYS B 1 135 ? 128.724 91.428 216.372 1.00 24.00 134 LYS B CA 1
ATOM 3742 C C . LYS B 1 135 ? 128.263 90.659 215.145 1.00 27.20 134 LYS B C 1
ATOM 3743 O O . LYS B 1 135 ? 127.891 89.490 215.240 1.00 34.77 134 LYS B O 1
ATOM 3749 N N . LEU B 1 136 ? 128.289 91.327 213.996 1.00 27.28 135 LEU B N 1
ATOM 3750 C CA . LEU B 1 136 ? 127.883 90.712 212.738 1.00 29.30 135 LEU B CA 1
ATOM 3751 C C . LEU B 1 136 ? 128.748 89.499 212.426 1.00 34.16 135 LEU B C 1
ATOM 3752 O O . LEU B 1 136 ? 128.236 88.453 212.031 1.00 32.69 135 LEU B O 1
ATOM 3757 N N . LYS B 1 137 ? 130.058 89.640 212.602 1.00 22.06 136 LYS B N 1
ATOM 3758 C CA . LYS B 1 137 ? 130.963 88.522 212.367 1.00 23.15 136 LYS B CA 1
ATOM 3759 C C . LYS B 1 137 ? 130.690 87.395 213.355 1.00 23.62 136 LYS B C 1
ATOM 3760 O O . LYS B 1 137 ? 130.706 86.225 212.988 1.00 60.88 136 LYS B O 1
ATOM 3766 N N . GLU B 1 138 ? 130.434 87.751 214.608 1.00 29.56 137 GLU B N 1
ATOM 3767 C CA . GLU B 1 138 ? 130.142 86.756 215.631 1.00 34.86 137 GLU B CA 1
ATOM 3768 C C . GLU B 1 138 ? 128.852 85.997 215.331 1.00 40.48 137 GLU B C 1
ATOM 3769 O O . GLU B 1 138 ? 128.657 84.876 215.800 1.00 47.71 137 GLU B O 1
ATOM 3775 N N . CYS B 1 139 ? 127.970 86.602 214.547 1.00 36.40 138 CYS B N 1
ATOM 3776 C CA . CYS B 1 139 ? 126.697 85.960 214.250 1.00 35.46 138 CYS B CA 1
ATOM 3777 C C . CYS B 1 139 ? 126.699 85.346 212.856 1.00 29.53 138 CYS B C 1
ATOM 3778 O O . CYS B 1 139 ? 125.661 84.916 212.355 1.00 33.82 138 CYS B O 1
ATOM 3781 N N . ASN B 1 140 ? 127.884 85.295 212.257 1.00 26.33 139 ASN B N 1
ATOM 3782 C CA . ASN B 1 140 ? 128.084 84.801 210.893 1.00 25.86 139 ASN B CA 1
ATOM 3783 C C . ASN B 1 140 ? 127.279 85.568 209.840 1.00 31.23 139 ASN B C 1
ATOM 3784 O O . ASN B 1 140 ? 126.514 84.985 209.063 1.00 28.95 139 ASN B O 1
ATOM 3789 N N . PHE B 1 141 ? 127.456 86.887 209.839 1.00 34.74 140 PHE B N 1
ATOM 3790 C CA . PHE B 1 141 ? 126.933 87.747 208.790 1.00 32.09 140 PHE B CA 1
ATOM 3791 C C . PHE B 1 141 ? 128.114 88.248 207.970 1.00 31.49 140 PHE B C 1
ATOM 3792 O O . PHE B 1 141 ? 129.219 88.414 208.494 1.00 23.00 140 PHE B O 1
ATOM 3800 N N . ILE B 1 142 ? 127.889 88.460 206.680 1.00 22.48 141 ILE B N 1
ATOM 3801 C CA . ILE B 1 142 ? 128.824 89.230 205.873 1.00 22.00 141 ILE B CA 1
ATOM 3802 C C . ILE B 1 142 ? 128.127 90.529 205.500 1.00 25.63 141 ILE B C 1
ATOM 3803 O O . ILE B 1 142 ? 126.895 90.594 205.450 1.00 29.61 141 ILE B O 1
ATOM 3808 N N . TYR B 1 143 ? 128.908 91.567 205.242 1.00 22.07 142 TYR B N 1
ATOM 3809 C CA . TYR B 1 143 ? 128.339 92.898 205.163 1.00 20.39 142 TYR B CA 1
ATOM 3810 C C . TYR B 1 143 ? 129.026 93.762 204.113 1.00 29.72 142 TYR B C 1
ATOM 3811 O O . TYR B 1 143 ? 130.056 93.383 203.547 1.00 20.50 142 TYR B O 1
ATOM 3820 N N . GLN B 1 144 ? 128.447 94.933 203.871 1.00 22.50 143 GLN B N 1
ATOM 3821 C CA . GLN B 1 144 ? 129.071 95.946 203.040 1.00 19.53 143 GLN B CA 1
ATOM 3822 C C . GLN B 1 144 ? 128.743 97.314 203.624 1.00 43.81 143 GLN B C 1
ATOM 3823 O O . GLN B 1 144 ? 127.586 97.603 203.946 1.00 18.87 143 GLN B O 1
ATOM 3829 N N . GLU B 1 145 ? 129.766 98.147 203.779 1.00 19.31 144 GLU B N 1
ATOM 3830 C CA . GLU B 1 145 ? 129.568 99.490 204.298 1.00 23.44 144 GLU B CA 1
ATOM 3831 C C . GLU B 1 145 ? 129.535 100.499 203.164 1.00 25.53 144 GLU B C 1
ATOM 3832 O O . GLU B 1 145 ? 130.257 100.364 202.177 1.00 29.13 144 GLU B O 1
ATOM 3838 N N . PHE B 1 146 ? 128.687 101.509 203.310 1.00 31.35 145 PHE B N 1
ATOM 3839 C CA . PHE B 1 146 ? 128.538 102.529 202.286 1.00 27.43 145 PHE B CA 1
ATOM 3840 C C . PHE B 1 146 ? 128.573 103.918 202.900 1.00 28.40 145 PHE B C 1
ATOM 3841 O O . PHE B 1 146 ? 128.058 104.134 203.995 1.00 33.41 145 PHE B O 1
ATOM 3849 N N . LEU B 1 147 ? 129.181 104.857 202.185 1.00 28.77 146 LEU B N 1
ATOM 3850 C CA . LEU B 1 147 ? 128.983 106.270 202.455 1.00 24.78 146 LEU B CA 1
ATOM 3851 C C . LEU B 1 147 ? 128.411 106.890 201.188 1.00 26.98 146 LEU B C 1
ATOM 3852 O O . LEU B 1 147 ? 129.132 107.118 200.220 1.00 35.03 146 LEU B O 1
ATOM 3857 N N . LEU B 1 148 ? 127.105 107.141 201.192 1.00 23.38 147 LEU B N 1
ATOM 3858 C CA . LEU B 1 148 ? 126.402 107.544 199.976 1.00 19.81 147 LEU B CA 1
ATOM 3859 C C . LEU B 1 148 ? 125.604 108.836 200.101 1.00 20.65 147 LEU B C 1
ATOM 3860 O O . LEU B 1 148 ? 124.813 109.011 201.024 1.00 30.66 147 LEU B O 1
ATOM 3865 N N . CYS B 1 149 ? 125.814 109.733 199.147 1.00 18.53 148 CYS B N 1
ATOM 3866 C CA . CYS B 1 149 ? 125.038 110.957 199.033 1.00 19.45 148 CYS B CA 1
ATOM 3867 C C . CYS B 1 149 ? 124.019 110.708 197.929 1.00 28.55 148 CYS B C 1
ATOM 3868 O O . CYS B 1 149 ? 124.327 110.027 196.949 1.00 24.08 148 CYS B O 1
ATOM 3871 N N . PRO B 1 150 ? 122.798 111.239 198.081 1.00 18.18 149 PRO B N 1
ATOM 3872 C CA . PRO B 1 150 ? 121.775 111.054 197.049 1.00 25.11 149 PRO B CA 1
ATOM 3873 C C . PRO B 1 150 ? 122.174 111.738 195.748 1.00 30.11 149 PRO B C 1
ATOM 3874 O O . PRO B 1 150 ? 121.750 111.320 194.671 1.00 34.49 149 PRO B O 1
ATOM 3878 N N . SER B 1 151 ? 123.001 112.773 195.857 1.00 29.87 150 SER B N 1
ATOM 3879 C CA . SER B 1 151 ? 123.456 113.528 194.697 1.00 20.85 150 SER B CA 1
ATOM 3880 C C . SER B 1 151 ? 124.243 112.670 193.713 1.00 26.57 150 SER B C 1
ATOM 3881 O O . SER B 1 151 ? 124.397 113.042 192.548 1.00 31.18 150 SER B O 1
ATOM 3884 N N . THR B 1 152 ? 124.754 111.532 194.173 1.00 31.30 151 THR B N 1
ATOM 3885 C CA . THR B 1 152 ? 125.475 110.633 193.277 1.00 32.69 151 THR B CA 1
ATOM 3886 C C . THR B 1 152 ? 124.573 109.534 192.734 1.00 36.10 151 THR B C 1
ATOM 3887 O O . THR B 1 152 ? 125.043 108.629 192.045 1.00 45.80 151 THR B O 1
ATOM 3891 N N . VAL B 1 153 ? 123.281 109.608 193.048 1.00 38.12 152 VAL B N 1
ATOM 3892 C CA . VAL B 1 153 ? 122.313 108.640 192.523 1.00 38.06 152 VAL B CA 1
ATOM 3893 C C . VAL B 1 153 ? 121.160 109.315 191.755 1.00 41.01 152 VAL B C 1
ATOM 3894 O O . VAL B 1 153 ? 120.122 108.704 191.495 1.00 47.86 152 VAL B O 1
ATOM 3898 N N . GLY B 1 154 ? 121.361 110.572 191.369 1.00 35.74 153 GLY B N 1
ATOM 3899 C CA . GLY B 1 154 ? 120.413 111.262 190.513 1.00 37.21 153 GLY B CA 1
ATOM 3900 C C . GLY B 1 154 ? 119.400 112.137 191.232 1.00 41.65 153 GLY B C 1
ATOM 3901 O O . GLY B 1 154 ? 118.361 112.491 190.665 1.00 49.76 153 GLY B O 1
ATOM 3902 N N . VAL B 1 155 ? 119.700 112.490 192.478 1.00 26.23 154 VAL B N 1
ATOM 3903 C CA . VAL B 1 155 ? 118.833 113.359 193.265 1.00 24.79 154 VAL B CA 1
ATOM 3904 C C . VAL B 1 155 ? 119.502 114.719 193.437 1.00 28.65 154 VAL B C 1
ATOM 3905 O O . VAL B 1 155 ? 120.701 114.790 193.704 1.00 28.91 154 VAL B O 1
ATOM 3909 N N . PRO B 1 156 ? 118.737 115.811 193.267 1.00 34.52 155 PRO B N 1
ATOM 3910 C CA . PRO B 1 156 ? 119.283 117.156 193.480 1.00 33.35 155 PRO B CA 1
ATOM 3911 C C . PRO B 1 156 ? 119.334 117.526 194.961 1.00 29.48 155 PRO B C 1
ATOM 3912 O O . PRO B 1 156 ? 118.804 118.561 195.365 1.00 27.07 155 PRO B O 1
ATOM 3916 N N . ASN B 1 157 ? 119.968 116.683 195.764 1.00 24.95 156 ASN B N 1
ATOM 3917 C CA . ASN B 1 157 ? 120.102 116.965 197.184 1.00 29.24 156 ASN B CA 1
ATOM 3918 C C . ASN B 1 157 ? 121.342 116.325 197.783 1.00 28.56 156 ASN B C 1
ATOM 3919 O O . ASN B 1 157 ? 121.734 115.228 197.390 1.00 36.38 156 ASN B O 1
ATOM 3924 N N . SER B 1 158 ? 121.960 117.015 198.733 1.00 19.27 157 SER B N 1
ATOM 3925 C CA . SER B 1 158 ? 123.084 116.448 199.463 1.00 19.17 157 SER B CA 1
ATOM 3926 C C . SER B 1 158 ? 122.606 115.892 200.789 1.00 23.06 157 SER B C 1
ATOM 3927 O O . SER B 1 158 ? 121.776 116.499 201.465 1.00 23.84 157 SER B O 1
ATOM 3930 N N . ARG B 1 159 ? 123.131 114.727 201.150 1.00 38.44 158 ARG B N 1
ATOM 3931 C CA . ARG B 1 159 ? 122.750 114.041 202.380 1.00 37.05 158 ARG B CA 1
ATOM 3932 C C . ARG B 1 159 ? 123.646 112.816 202.560 1.00 36.58 158 ARG B C 1
ATOM 3933 O O . ARG B 1 159 ? 123.223 111.677 202.350 1.00 31.38 158 ARG B O 1
ATOM 3941 N N . LEU B 1 160 ? 124.896 113.063 202.937 1.00 35.47 159 LEU B N 1
ATOM 3942 C CA . LEU B 1 160 ? 125.867 111.992 203.100 1.00 29.46 159 LEU B CA 1
ATOM 3943 C C . LEU B 1 160 ? 125.580 111.172 204.348 1.00 32.18 159 LEU B C 1
ATOM 3944 O O . LEU B 1 160 ? 125.559 111.702 205.466 1.00 21.99 159 LEU B O 1
ATOM 3949 N N . ARG B 1 161 ? 125.361 109.875 204.149 1.00 23.13 160 ARG B N 1
ATOM 3950 C CA . ARG B 1 161 ? 125.043 108.976 205.257 1.00 21.71 160 ARG B CA 1
ATOM 3951 C C . ARG B 1 161 ? 125.874 107.693 205.230 1.00 18.33 160 ARG B C 1
ATOM 3952 O O . ARG B 1 161 ? 126.468 107.343 204.212 1.00 18.18 160 ARG B O 1
ATOM 3960 N N . TYR B 1 162 ? 125.916 107.009 206.368 1.00 18.61 161 TYR B N 1
ATOM 3961 C CA . TYR B 1 162 ? 126.528 105.692 206.463 1.00 18.63 161 TYR B CA 1
ATOM 3962 C C . TYR B 1 162 ? 125.462 104.670 206.166 1.00 18.36 161 TYR B C 1
ATOM 3963 O O . TYR B 1 162 ? 124.296 104.873 206.496 1.00 18.45 161 TYR B O 1
ATOM 3972 N N . TYR B 1 163 ? 125.862 103.562 205.556 1.00 23.88 162 TYR B N 1
ATOM 3973 C CA . TYR B 1 163 ? 124.938 102.465 205.326 1.00 27.76 162 TYR B CA 1
ATOM 3974 C C . TYR B 1 163 ? 125.610 101.125 205.519 1.00 27.27 162 TYR B C 1
ATOM 3975 O O . TYR B 1 163 ? 126.784 100.951 205.184 1.00 18.41 162 TYR B O 1
ATOM 3984 N N . CYS B 1 164 ? 124.849 100.173 206.045 1.00 28.21 163 CYS B N 1
ATOM 3985 C CA . CYS B 1 164 ? 125.324 98.804 206.148 1.00 28.33 163 CYS B CA 1
ATOM 3986 C C . CYS B 1 164 ? 124.278 97.819 205.631 1.00 23.29 163 CYS B C 1
ATOM 3987 O O . CYS B 1 164 ? 123.106 97.895 205.990 1.00 31.47 163 CYS B O 1
ATOM 3990 N N . THR B 1 165 ? 124.707 96.909 204.768 1.00 19.09 164 THR B N 1
ATOM 3991 C CA . THR B 1 165 ? 123.857 95.809 204.328 1.00 26.69 164 THR B CA 1
ATOM 3992 C C . THR B 1 165 ? 124.488 94.504 204.795 1.00 21.38 164 THR B C 1
ATOM 3993 O O . THR B 1 165 ? 125.617 94.189 204.428 1.00 20.13 164 THR B O 1
ATOM 3997 N N . ALA B 1 166 ? 123.765 93.753 205.614 1.00 20.50 165 ALA B N 1
ATOM 3998 C CA . ALA B 1 166 ? 124.297 92.511 206.157 1.00 21.00 165 ALA B CA 1
ATOM 3999 C C . ALA B 1 166 ? 123.455 91.324 205.719 1.00 21.70 165 ALA B C 1
ATOM 4000 O O . ALA B 1 166 ? 122.225 91.380 205.754 1.00 22.16 165 ALA B O 1
ATOM 4002 N N . ARG B 1 167 ? 124.115 90.252 205.300 1.00 21.95 166 ARG B N 1
ATOM 4003 C CA . ARG B 1 167 ? 123.404 89.017 204.985 1.00 22.82 166 ARG B CA 1
ATOM 4004 C C . ARG B 1 167 ? 124.000 87.808 205.689 1.00 23.41 166 ARG B C 1
ATOM 4005 O O . ARG B 1 167 ? 125.203 87.763 205.953 1.00 23.10 166 ARG B O 1
ATOM 4013 N N . ARG B 1 168 ? 123.139 86.846 206.013 1.00 24.41 167 ARG B N 1
ATOM 4014 C CA . ARG B 1 168 ? 123.565 85.572 206.588 1.00 25.17 167 ARG B CA 1
ATOM 4015 C C . ARG B 1 168 ? 124.614 84.918 205.691 1.00 25.75 167 ARG B C 1
ATOM 4016 O O . ARG B 1 168 ? 124.424 84.802 204.477 1.00 25.08 167 ARG B O 1
ATOM 4024 N N . ASN B 1 169 ? 125.726 84.510 206.296 1.00 30.57 168 ASN B N 1
ATOM 4025 C CA . ASN B 1 169 ? 126.854 83.957 205.558 1.00 25.07 168 ASN B CA 1
ATOM 4026 C C . ASN B 1 169 ? 126.633 82.495 205.182 1.00 32.27 168 ASN B C 1
ATOM 4027 O O . ASN B 1 169 ? 127.311 81.600 205.686 1.00 31.53 168 ASN B O 1
ATOM 4032 N N . ASN B 1 170 ? 125.675 82.260 204.293 1.00 26.53 169 ASN B N 1
ATOM 4033 C CA . ASN B 1 170 ? 125.335 80.911 203.867 1.00 27.73 169 ASN B CA 1
ATOM 4034 C C . ASN B 1 170 ? 125.605 80.683 202.383 1.00 43.66 169 ASN B C 1
ATOM 4035 O O . ASN B 1 170 ? 125.126 79.703 201.812 1.00 45.98 169 ASN B O 1
ATOM 4040 N N . LEU B 1 171 ? 126.356 81.599 201.772 1.00 53.33 170 LEU B N 1
ATOM 4041 C CA . LEU B 1 171 ? 126.737 81.508 200.359 1.00 54.12 170 LEU B CA 1
ATOM 4042 C C . LEU B 1 171 ? 125.563 81.712 199.398 1.00 50.44 170 LEU B C 1
ATOM 4043 O O . LEU B 1 171 ? 125.512 81.095 198.335 1.00 41.88 170 LEU B O 1
ATOM 4048 N N . THR B 1 172 ? 124.627 82.581 199.767 1.00 53.16 171 THR B N 1
ATOM 4049 C CA . THR B 1 172 ? 123.482 82.861 198.906 1.00 50.05 171 THR B CA 1
ATOM 4050 C C . THR B 1 172 ? 123.451 84.312 198.445 1.00 53.67 171 THR B C 1
ATOM 4051 O O . THR B 1 172 ? 122.553 84.713 197.704 1.00 60.87 171 THR B O 1
ATOM 4055 N N . TRP B 1 173 ? 124.431 85.094 198.888 1.00 36.95 172 TRP B N 1
ATOM 4056 C CA . TRP B 1 173 ? 124.525 86.500 198.508 1.00 30.46 172 TRP B CA 1
ATOM 4057 C C . TRP B 1 173 ? 125.620 86.705 197.475 1.00 33.32 172 TRP B C 1
ATOM 4058 O O . TRP B 1 173 ? 126.804 86.692 197.808 1.00 24.73 172 TRP B O 1
ATOM 4069 N N . PRO B 1 174 ? 125.226 86.920 196.216 1.00 34.51 173 PRO B N 1
ATOM 4070 C CA . PRO B 1 174 ? 126.194 86.964 195.118 1.00 26.10 173 PRO B CA 1
ATOM 4071 C C . PRO B 1 174 ? 127.035 88.238 195.087 1.00 37.67 173 PRO B C 1
ATOM 4072 O O . PRO B 1 174 ? 128.012 88.279 194.341 1.00 38.99 173 PRO B O 1
ATOM 4076 N N . PHE B 1 175 ? 126.681 89.244 195.885 1.00 31.47 174 PHE B N 1
ATOM 4077 C CA . PHE B 1 175 ? 127.349 90.544 195.811 1.00 29.19 174 PHE B CA 1
ATOM 4078 C C . PHE B 1 175 ? 128.839 90.485 196.140 1.00 31.70 174 PHE B C 1
ATOM 4079 O O . PHE B 1 175 ? 129.247 89.888 197.139 1.00 29.64 174 PHE B O 1
ATOM 4087 N N . LYS B 1 176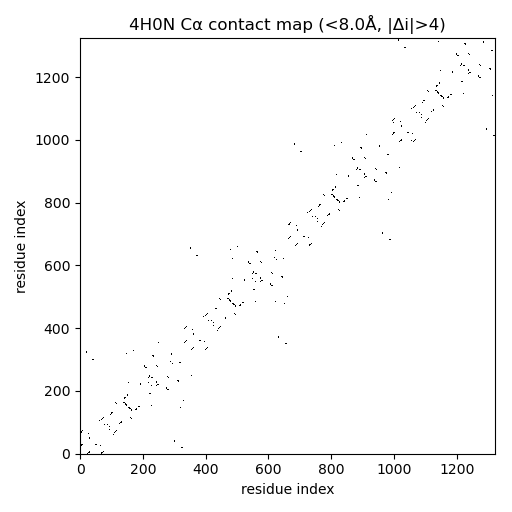 ? 129.643 91.106 195.280 1.00 38.66 175 LYS B N 1
ATOM 4088 C CA . LYS B 1 176 ? 131.088 91.173 195.471 1.00 42.57 175 LYS B CA 1
ATOM 4089 C C . LYS B 1 176 ? 131.413 92.185 196.573 1.00 36.73 175 LYS B C 1
ATOM 4090 O O . LYS B 1 176 ? 131.855 93.301 196.290 1.00 34.03 175 LYS B O 1
ATOM 4096 N N . ARG B 1 177 ? 131.194 91.808 197.829 1.00 31.10 176 ARG B N 1
ATOM 4097 C CA . ARG B 1 177 ? 131.447 92.734 198.928 1.00 29.19 176 ARG B CA 1
ATOM 4098 C C . ARG B 1 177 ? 132.944 92.919 199.201 1.00 28.92 176 ARG B C 1
ATOM 4099 O O . ARG B 1 177 ? 133.750 92.020 198.939 1.00 27.35 176 ARG B O 1
ATOM 4107 N N . ARG B 1 178 ? 133.311 94.091 199.699 1.00 28.00 177 ARG B N 1
ATOM 4108 C CA . ARG B 1 178 ? 134.690 94.399 200.062 1.00 36.07 177 ARG B CA 1
ATOM 4109 C C . ARG B 1 178 ? 134.766 95.041 201.428 1.00 32.03 177 ARG B C 1
ATOM 4110 O O . ARG B 1 178 ? 133.820 95.623 201.869 1.00 30.32 177 ARG B O 1
ATOM 4118 N N . ASP B 1 179 ? 135.894 94.899 202.103 1.00 29.71 178 ASP B N 1
ATOM 4119 C CA . ASP B 1 179 ? 136.106 95.496 203.419 1.00 26.49 178 ASP B CA 1
ATOM 4120 C C . ASP B 1 179 ? 136.171 97.007 203.316 1.00 32.49 178 ASP B C 1
ATOM 4121 O O . ASP B 1 179 ? 135.912 97.714 204.288 1.00 36.36 178 ASP B O 1
ATOM 4126 N N . GLU B 1 180 ? 136.517 97.500 202.130 1.00 45.15 179 GLU B N 1
ATOM 4127 C CA . GLU B 1 180 ? 136.627 98.935 201.896 1.00 44.15 179 GLU B CA 1
ATOM 4128 C C . GLU B 1 180 ? 135.250 99.547 201.676 1.00 46.34 179 GLU B C 1
ATOM 4129 O O . GLU B 1 180 ? 134.406 98.969 200.995 1.00 53.46 179 GLU B O 1
ATOM 4135 N N . ILE B 1 181 ? 135.025 100.713 202.267 1.00 38.31 180 ILE B N 1
ATOM 4136 C CA . ILE B 1 181 ? 133.747 101.402 202.147 1.00 35.61 180 ILE B CA 1
ATOM 4137 C C . ILE B 1 181 ? 133.478 101.805 200.699 1.00 38.06 180 ILE B C 1
ATOM 4138 O O . ILE B 1 181 ? 134.349 102.358 200.031 1.00 41.87 180 ILE B O 1
ATOM 4143 N N . ILE B 1 182 ? 132.276 101.503 200.215 1.00 30.24 181 ILE B N 1
ATOM 4144 C CA . ILE B 1 182 ? 131.851 101.915 198.882 1.00 23.36 181 ILE B CA 1
ATOM 4145 C C . ILE B 1 182 ? 131.200 103.291 198.955 1.00 23.74 181 ILE B C 1
ATOM 4146 O O . ILE B 1 182 ? 130.233 103.484 199.686 1.00 24.22 181 ILE B O 1
ATOM 4151 N N . THR B 1 183 ? 131.731 104.249 198.202 1.00 34.32 182 THR B N 1
ATOM 4152 C CA . THR B 1 183 ? 131.196 105.608 198.229 1.00 32.86 182 THR B CA 1
ATOM 4153 C C . THR B 1 183 ? 130.322 105.923 197.015 1.00 29.90 182 THR B C 1
ATOM 4154 O O . THR B 1 183 ? 129.721 106.991 196.940 1.00 37.18 182 THR B O 1
ATOM 4158 N N . ARG B 1 184 ? 130.240 104.986 196.078 1.00 27.05 183 ARG B N 1
ATOM 4159 C CA . ARG B 1 184 ? 129.496 105.196 194.841 1.00 33.41 183 ARG B CA 1
ATOM 4160 C C . ARG B 1 184 ? 128.908 103.875 194.345 1.00 33.49 183 ARG B C 1
ATOM 4161 O O . ARG B 1 184 ? 129.640 102.923 194.085 1.00 41.54 183 ARG B O 1
ATOM 4169 N N . LEU B 1 185 ? 127.585 103.818 194.224 1.00 24.23 184 LEU B N 1
ATOM 4170 C CA . LEU B 1 185 ? 126.903 102.611 193.759 1.00 20.77 184 LEU B CA 1
ATOM 4171 C C . LEU B 1 185 ? 127.281 102.230 192.326 1.00 35.54 184 LEU B C 1
ATOM 4172 O O . LEU B 1 185 ? 127.593 103.104 191.508 1.00 39.87 184 LEU B O 1
ATOM 4177 N N . PRO B 1 186 ? 127.258 100.919 192.023 1.00 38.46 185 PRO B N 1
ATOM 4178 C CA . PRO B 1 186 ? 127.576 100.321 190.716 1.00 38.06 185 PRO B CA 1
ATOM 4179 C C . PRO B 1 186 ? 126.779 100.864 189.524 1.00 42.13 185 PRO B C 1
ATOM 4180 O O . PRO B 1 186 ? 127.348 100.991 188.436 1.00 44.70 185 PRO B O 1
ATOM 4184 N N . LYS B 1 187 ? 125.493 101.157 189.708 1.00 34.99 186 LYS B N 1
ATOM 4185 C CA . LYS B 1 187 ? 124.694 101.718 188.621 1.00 33.86 186 LYS B CA 1
ATOM 4186 C C . LYS B 1 187 ? 125.017 103.189 188.389 1.00 46.03 186 LYS B C 1
ATOM 4187 O O . LYS B 1 187 ? 125.303 103.937 189.333 1.00 48.68 186 LYS B O 1
ATOM 4193 N N . ASP B 1 188 ? 124.971 103.598 187.126 1.00 50.58 187 ASP B N 1
ATOM 4194 C CA . ASP B 1 188 ? 124.981 105.007 186.793 1.00 53.08 187 ASP B CA 1
ATOM 4195 C C . ASP B 1 188 ? 123.526 105.453 186.802 1.00 54.52 187 ASP B C 1
ATOM 4196 O O . ASP B 1 188 ? 122.677 104.832 186.161 1.00 53.88 187 ASP B O 1
ATOM 4201 N N . PHE B 1 189 ? 123.234 106.515 187.542 1.00 56.17 188 PHE B N 1
ATOM 4202 C CA . PHE B 1 189 ? 121.859 106.971 187.687 1.00 54.19 188 PHE B CA 1
ATOM 4203 C C . PHE B 1 189 ? 121.645 108.266 186.929 1.00 55.43 188 PHE B C 1
ATOM 4204 O O . PHE B 1 189 ? 120.566 108.857 186.976 1.00 55.43 188 PHE B O 1
ATOM 4212 N N . GLY B 1 190 ? 122.687 108.697 186.228 1.00 59.86 189 GLY B N 1
ATOM 4213 C CA . GLY B 1 190 ? 122.633 109.915 185.444 1.00 61.01 189 GLY B CA 1
ATOM 4214 C C . GLY B 1 190 ? 122.876 111.161 186.273 1.00 53.69 189 GLY B C 1
ATOM 4215 O O . GLY B 1 190 ? 123.028 111.098 187.492 1.00 42.15 189 GLY B O 1
ATOM 4216 N N . VAL B 1 191 ? 122.923 112.300 185.594 1.00 53.20 190 VAL B N 1
ATOM 4217 C CA . VAL B 1 191 ? 123.050 113.593 186.251 1.00 44.69 190 VAL B CA 1
ATOM 4218 C C . VAL B 1 191 ? 121.725 113.906 186.946 1.00 43.13 190 VAL B C 1
ATOM 4219 O O . VAL B 1 191 ? 120.658 113.605 186.411 1.00 49.39 190 VAL B O 1
ATOM 4223 N N . PRO B 1 192 ? 121.782 114.470 188.161 1.00 38.64 191 PRO B N 1
ATOM 4224 C CA . PRO B 1 192 ? 120.531 114.782 188.858 1.00 37.38 191 PRO B CA 1
ATOM 4225 C C . PRO B 1 192 ? 119.621 115.703 188.044 1.00 40.32 191 PRO B C 1
ATOM 4226 O O . PRO B 1 192 ? 120.107 116.604 187.360 1.00 35.47 191 PRO B O 1
ATOM 4230 N N . HIS B 1 193 ? 118.315 115.457 188.113 1.00 43.72 192 HIS B N 1
ATOM 4231 C CA . HIS B 1 193 ? 117.327 116.371 187.551 1.00 39.64 192 HIS B CA 1
ATOM 4232 C C . HIS B 1 193 ? 117.324 117.676 188.344 1.00 41.89 192 HIS B C 1
ATOM 4233 O O . HIS B 1 193 ? 118.019 117.802 189.353 1.00 44.23 192 HIS B O 1
ATOM 4240 N N . SER B 1 194 ? 116.544 118.650 187.895 1.00 25.15 193 SER B N 1
ATOM 4241 C CA . SER B 1 194 ? 116.436 119.903 188.632 1.00 24.83 193 SER B CA 1
ATOM 4242 C C . SER B 1 194 ? 115.288 119.847 189.628 1.00 24.43 193 SER B C 1
ATOM 4243 O O . SER B 1 194 ? 114.648 118.807 189.777 1.00 24.96 193 SER B O 1
ATOM 4246 N N . LEU B 1 195 ? 115.034 120.968 190.301 1.00 29.81 194 LEU B N 1
ATOM 4247 C CA . LEU B 1 195 ? 113.952 121.064 191.279 1.00 32.14 194 LEU B CA 1
ATOM 4248 C C . LEU B 1 195 ? 112.641 121.485 190.616 1.00 34.63 194 LEU B C 1
ATOM 4249 O O . LEU B 1 195 ? 111.585 121.470 191.248 1.00 35.95 194 LEU B O 1
ATOM 4254 N N . GLU B 1 196 ? 112.728 121.852 189.341 1.00 26.17 195 GLU B N 1
ATOM 4255 C CA . GLU B 1 196 ? 111.612 122.417 188.582 1.00 29.38 195 GLU B CA 1
ATOM 4256 C C . GLU B 1 196 ? 110.305 121.625 188.682 1.00 36.29 195 GLU B C 1
ATOM 4257 O O . GLU B 1 196 ? 109.230 122.213 188.822 1.00 28.92 195 GLU B O 1
ATOM 4263 N N . SER B 1 197 ? 110.404 120.299 188.610 1.00 27.86 196 SER B N 1
ATOM 4264 C CA . SER B 1 197 ? 109.231 119.432 188.699 1.00 28.66 196 SER B CA 1
ATOM 4265 C C . SER B 1 197 ? 108.599 119.433 190.094 1.00 29.93 196 SER B C 1
ATOM 4266 O O . SER B 1 197 ? 107.416 119.122 190.242 1.00 29.41 196 SER B O 1
ATOM 4269 N N . ILE B 1 198 ? 109.389 119.799 191.102 1.00 29.12 197 ILE B N 1
ATOM 4270 C CA . ILE B 1 198 ? 108.978 119.730 192.505 1.00 34.61 197 ILE B CA 1
ATOM 4271 C C . ILE B 1 198 ? 108.243 120.971 192.986 1.00 40.42 197 ILE B C 1
ATOM 4272 O O . ILE B 1 198 ? 107.246 120.872 193.705 1.00 42.01 197 ILE B O 1
ATOM 4277 N N . ILE B 1 199 ? 108.755 122.135 192.596 1.00 54.23 198 ILE B N 1
ATOM 4278 C CA . ILE B 1 199 ? 108.329 123.414 193.161 1.00 54.46 198 ILE B CA 1
ATOM 4279 C C . ILE B 1 199 ? 106.821 123.652 193.103 1.00 54.23 198 ILE B C 1
ATOM 4280 O O . ILE B 1 199 ? 106.217 123.601 192.031 1.00 64.79 198 ILE B O 1
ATOM 4285 N N . GLU B 1 200 ? 106.226 123.907 194.266 1.00 27.00 199 GLU B N 1
ATOM 4286 C CA . GLU B 1 200 ? 104.799 124.197 194.359 1.00 38.46 199 GLU B CA 1
ATOM 4287 C C . GLU B 1 200 ? 104.449 125.551 193.736 1.00 49.08 199 GLU B C 1
ATOM 4288 O O . GLU B 1 200 ? 105.174 126.535 193.906 1.00 50.47 199 GLU B O 1
ATOM 4294 N N . GLU B 1 201 ? 103.324 125.581 193.028 1.00 47.12 200 GLU B N 1
ATOM 4295 C CA . GLU B 1 201 ? 102.901 126.731 192.238 1.00 52.23 200 GLU B CA 1
ATOM 4296 C C . GLU B 1 201 ? 102.694 127.993 193.078 1.00 57.68 200 GLU B C 1
ATOM 4297 O O . GLU B 1 201 ? 103.247 129.052 192.769 1.00 58.56 200 GLU B O 1
ATOM 4303 N N . ASP B 1 202 ? 101.890 127.878 194.133 1.00 68.06 201 ASP B N 1
ATOM 4304 C CA . ASP B 1 202 ? 101.536 129.031 194.956 1.00 66.81 201 ASP B CA 1
ATOM 4305 C C . ASP B 1 202 ? 101.575 128.708 196.444 1.00 58.28 201 ASP B C 1
ATOM 4306 O O . ASP B 1 202 ? 100.569 128.308 197.042 1.00 55.25 201 ASP B O 1
ATOM 4311 N N . VAL B 1 203 ? 102.745 128.913 197.036 1.00 51.08 202 VAL B N 1
ATOM 4312 C CA . VAL B 1 203 ? 102.988 128.567 198.427 1.00 40.16 202 VAL B CA 1
ATOM 4313 C C . VAL B 1 203 ? 102.565 129.705 199.355 1.00 44.26 202 VAL B C 1
ATOM 4314 O O . VAL B 1 203 ? 102.609 130.874 198.977 1.00 48.83 202 VAL B O 1
ATOM 4318 N N . ASP B 1 204 ? 102.146 129.358 200.567 1.00 45.10 203 ASP B N 1
ATOM 4319 C CA . ASP B 1 204 ? 101.701 130.342 201.548 1.00 48.11 203 ASP B CA 1
ATOM 4320 C C . ASP B 1 204 ? 102.841 131.256 201.988 1.00 37.65 203 ASP B C 1
ATOM 4321 O O . ASP B 1 204 ? 104.014 130.898 201.875 1.00 33.03 203 ASP B O 1
ATOM 4326 N N . GLU B 1 205 ? 102.489 132.435 202.494 1.00 36.15 204 GLU B N 1
ATOM 4327 C CA . GLU B 1 205 ? 103.480 133.376 203.007 1.00 43.05 204 GLU B CA 1
ATOM 4328 C C . GLU B 1 205 ? 104.184 132.784 204.224 1.00 38.30 204 GLU B C 1
ATOM 4329 O O . GLU B 1 205 ? 105.315 133.161 204.539 1.00 34.02 204 GLU B O 1
ATOM 4335 N N . LYS B 1 206 ? 103.485 131.866 204.893 1.00 37.78 205 LYS B N 1
ATOM 4336 C CA . LYS B 1 206 ? 104.013 131.034 205.975 1.00 42.39 205 LYS B CA 1
ATOM 4337 C C . LYS B 1 206 ? 105.511 130.758 205.891 1.00 43.31 205 LYS B C 1
ATOM 4338 O O . LYS B 1 206 ? 106.243 130.934 206.864 1.00 33.71 205 LYS B O 1
ATOM 4344 N N . PHE B 1 207 ? 105.954 130.328 204.715 1.00 41.02 206 PHE B N 1
ATOM 4345 C CA . PHE B 1 207 ? 107.300 129.796 204.545 1.00 32.99 206 PHE B CA 1
ATOM 4346 C C . PHE B 1 207 ? 108.321 130.850 204.160 1.00 31.37 206 PHE B C 1
ATOM 4347 O O . PHE B 1 207 ? 109.470 130.524 203.865 1.00 29.48 206 PHE B O 1
ATOM 4355 N N . LEU B 1 208 ? 107.902 132.110 204.160 1.00 32.86 207 LEU B N 1
ATOM 4356 C CA . LEU B 1 208 ? 108.835 133.203 203.926 1.00 34.93 207 LEU B CA 1
ATOM 4357 C C . LEU B 1 208 ? 109.895 133.237 205.019 1.00 42.42 207 LEU B C 1
ATOM 4358 O O . LEU B 1 208 ? 109.582 133.141 206.209 1.00 45.19 207 LEU B O 1
ATOM 4363 N N . VAL B 1 209 ? 111.150 133.357 204.603 1.00 41.20 208 VAL B N 1
ATOM 4364 C CA . VAL B 1 209 ? 112.244 133.568 205.536 1.00 39.91 208 VAL B CA 1
ATOM 4365 C C . VAL B 1 209 ? 112.050 134.916 206.222 1.00 44.52 208 VAL B C 1
ATOM 4366 O O . VAL B 1 209 ? 112.030 135.954 205.561 1.00 48.67 208 VAL B O 1
ATOM 4370 N N . PRO B 1 210 ? 111.892 134.900 207.555 1.00 40.78 209 PRO B N 1
ATOM 4371 C CA . PRO B 1 210 ? 111.587 136.105 208.333 1.00 37.08 209 PRO B CA 1
ATOM 4372 C C . PRO B 1 210 ? 112.700 137.151 208.337 1.00 37.77 209 PRO B C 1
ATOM 4373 O O . PRO B 1 210 ? 113.876 136.822 208.222 1.00 46.73 209 PRO B O 1
ATOM 4377 N N . GLU B 1 211 ? 112.293 138.408 208.469 1.00 35.64 210 GLU B N 1
ATOM 4378 C CA . GLU B 1 211 ? 113.185 139.562 208.585 1.00 36.96 210 GLU B CA 1
ATOM 4379 C C . GLU B 1 211 ? 114.453 139.344 209.421 1.00 39.37 210 GLU B C 1
ATOM 4380 O O . GLU B 1 211 ? 115.537 139.766 209.024 1.00 44.76 210 GLU B O 1
ATOM 4386 N N . LYS B 1 212 ? 114.318 138.676 210.564 1.00 43.53 211 LYS B N 1
ATOM 4387 C CA . LYS B 1 212 ? 115.423 138.539 211.513 1.00 50.27 211 LYS B CA 1
ATOM 4388 C C . LYS B 1 212 ? 116.561 137.690 210.955 1.00 50.80 211 LYS B C 1
ATOM 4389 O O . LYS B 1 212 ? 117.738 137.951 211.220 1.00 47.32 211 LYS B O 1
ATOM 4395 N N . MET B 1 213 ? 116.203 136.677 210.176 1.00 54.46 212 MET B N 1
ATOM 4396 C CA . MET B 1 213 ? 117.191 135.782 209.588 1.00 53.26 212 MET B CA 1
ATOM 4397 C C . MET B 1 213 ? 117.730 136.329 208.273 1.00 47.61 212 MET B C 1
ATOM 4398 O O . MET B 1 213 ? 118.734 135.843 207.755 1.00 40.24 212 MET B O 1
ATOM 4403 N N . LEU B 1 214 ? 117.066 137.351 207.742 1.00 51.20 213 LEU B N 1
ATOM 4404 C CA . LEU B 1 214 ? 117.540 138.011 206.532 1.00 44.52 213 LEU B CA 1
ATOM 4405 C C . LEU B 1 214 ? 118.799 138.811 206.830 1.00 39.79 213 LEU B C 1
ATOM 4406 O O . LEU B 1 214 ? 119.572 139.124 205.931 1.00 38.72 213 LEU B O 1
ATOM 4411 N N . ARG B 1 215 ? 118.998 139.133 208.104 1.00 40.54 214 ARG B N 1
ATOM 4412 C CA . ARG B 1 215 ? 120.171 139.880 208.534 1.00 38.65 214 ARG B CA 1
ATOM 4413 C C . ARG B 1 215 ? 121.468 139.134 208.258 1.00 35.11 214 ARG B C 1
ATOM 4414 O O . ARG B 1 215 ? 122.515 139.751 208.103 1.00 34.47 214 ARG B O 1
ATOM 4422 N N . CYS B 1 216 ? 121.398 137.808 208.192 1.00 31.97 215 CYS B N 1
ATOM 4423 C CA . CYS B 1 216 ? 122.584 137.004 207.923 1.00 31.51 215 CYS B CA 1
ATOM 4424 C C . CYS B 1 216 ? 122.538 136.448 206.514 1.00 37.76 215 CYS B C 1
ATOM 4425 O O . CYS B 1 216 ? 122.905 135.300 206.283 1.00 41.35 215 CYS B O 1
ATOM 4428 N N . ALA B 1 217 ? 122.093 137.266 205.567 1.00 37.17 216 ALA B N 1
ATOM 4429 C CA . ALA B 1 217 ? 121.911 136.812 204.192 1.00 31.72 216 ALA B CA 1
ATOM 4430 C C . ALA B 1 217 ? 123.224 136.441 203.512 1.00 35.28 216 ALA B C 1
ATOM 4431 O O . ALA B 1 217 ? 123.221 135.951 202.385 1.00 38.30 216 ALA B O 1
ATOM 4433 N N . LYS B 1 218 ? 124.342 136.672 204.194 1.00 43.87 217 LYS B N 1
ATOM 4434 C CA . LYS B 1 218 ? 125.647 136.299 203.662 1.00 45.12 217 LYS B CA 1
ATOM 4435 C C . LYS B 1 218 ? 125.820 134.785 203.596 1.00 45.56 217 LYS B C 1
ATOM 4436 O O . LYS B 1 218 ? 126.415 134.262 202.655 1.00 51.37 217 LYS B O 1
ATOM 4442 N N . VAL B 1 219 ? 125.290 134.087 204.596 1.00 34.38 218 VAL B N 1
ATOM 4443 C CA . VAL B 1 219 ? 125.494 132.647 204.727 1.00 30.10 218 VAL B CA 1
ATOM 4444 C C . VAL B 1 219 ? 124.415 131.805 204.036 1.00 31.89 218 VAL B C 1
ATOM 4445 O O . VAL B 1 219 ? 124.414 130.576 204.137 1.00 32.80 218 VAL B O 1
ATOM 4449 N N . PHE B 1 220 ? 123.502 132.467 203.334 1.00 24.81 219 PHE B N 1
ATOM 4450 C CA . PHE B 1 220 ? 122.409 131.780 202.655 1.00 27.42 219 PHE B CA 1
ATOM 4451 C C . PHE B 1 220 ? 122.879 130.885 201.518 1.00 29.84 219 PHE B C 1
ATOM 4452 O O . PHE B 1 220 ? 123.687 131.295 200.684 1.00 33.87 219 PHE B O 1
ATOM 4460 N N . ASP B 1 221 ? 122.363 129.663 201.480 1.00 31.99 220 ASP B N 1
ATOM 4461 C CA . ASP B 1 221 ? 122.499 128.841 200.291 1.00 26.62 220 ASP B CA 1
ATOM 4462 C C . ASP B 1 221 ? 121.152 128.842 199.585 1.00 29.80 220 ASP B C 1
ATOM 4463 O O . ASP B 1 221 ? 120.158 128.370 200.129 1.00 33.02 220 ASP B O 1
ATOM 4468 N N . ILE B 1 222 ? 121.118 129.382 198.373 1.00 26.02 221 ILE B N 1
ATOM 4469 C CA . ILE B 1 222 ? 119.851 129.639 197.704 1.00 25.27 221 ILE B CA 1
ATOM 4470 C C . ILE B 1 222 ? 119.651 128.755 196.481 1.00 26.51 221 ILE B C 1
ATOM 4471 O O . ILE B 1 222 ? 120.574 128.541 195.700 1.00 32.25 221 ILE B O 1
ATOM 4476 N N . CYS B 1 223 ? 118.438 128.238 196.325 1.00 21.33 222 CYS B N 1
ATOM 4477 C CA . CYS B 1 223 ? 118.113 127.408 195.179 1.00 21.29 222 CYS B CA 1
ATOM 4478 C C . CYS B 1 223 ? 117.065 128.041 194.273 1.00 21.67 222 CYS B C 1
ATOM 4479 O O . CYS B 1 223 ? 116.391 128.993 194.645 1.00 24.68 222 CYS B O 1
ATOM 4482 N N . TYR B 1 224 ? 116.945 127.487 193.075 1.00 28.92 223 TYR B N 1
ATOM 4483 C CA . TYR B 1 224 ? 116.036 127.988 192.064 1.00 23.62 223 TYR B CA 1
ATOM 4484 C C . TYR B 1 224 ? 115.348 126.779 191.445 1.00 22.72 223 TYR B C 1
ATOM 4485 O O . TYR B 1 224 ? 115.725 125.645 191.732 1.00 27.94 223 TYR B O 1
ATOM 4494 N N . LYS B 1 225 ? 114.341 127.008 190.608 1.00 23.83 224 LYS B N 1
ATOM 4495 C CA . LYS B 1 225 ? 113.664 125.905 189.929 1.00 30.99 224 LYS B CA 1
ATOM 4496 C C . LYS B 1 225 ? 114.652 125.090 189.110 1.00 32.71 224 LYS B C 1
ATOM 4497 O O . LYS B 1 225 ? 114.486 123.885 188.938 1.00 37.85 224 LYS B O 1
ATOM 4503 N N . THR B 1 226 ? 115.683 125.761 188.610 1.00 24.07 225 THR B N 1
ATOM 4504 C CA . THR B 1 226 ? 116.640 125.137 187.714 1.00 26.96 225 THR B CA 1
ATOM 4505 C C . THR B 1 226 ? 117.797 124.483 188.445 1.00 30.01 225 THR B C 1
ATOM 4506 O O . THR B 1 226 ? 118.651 123.860 187.814 1.00 39.55 225 THR B O 1
ATOM 4510 N N . SER B 1 227 ? 117.830 124.625 189.766 1.00 27.22 226 SER B N 1
ATOM 4511 C CA . SER B 1 227 ? 118.897 124.038 190.569 1.00 22.40 226 SER B CA 1
ATOM 4512 C C . SER B 1 227 ? 118.960 122.522 190.431 1.00 29.19 226 SER B C 1
ATOM 4513 O O . SER B 1 227 ? 117.933 121.844 190.479 1.00 22.27 226 SER B O 1
ATOM 4516 N N . LYS B 1 228 ? 120.173 122.002 190.260 1.00 31.11 227 LYS B N 1
ATOM 4517 C CA . LYS B 1 228 ? 120.405 120.564 190.273 1.00 37.89 227 LYS B CA 1
ATOM 4518 C C . LYS B 1 228 ? 121.053 120.125 191.592 1.00 33.01 227 LYS B C 1
ATOM 4519 O O . LYS B 1 228 ? 121.416 118.959 191.763 1.00 32.85 227 LYS B O 1
ATOM 4525 N N . ARG B 1 229 ? 121.200 121.064 192.520 1.00 33.41 228 ARG B N 1
ATOM 4526 C CA . ARG B 1 229 ? 121.744 120.748 193.836 1.00 34.90 228 ARG B CA 1
ATOM 4527 C C . ARG B 1 229 ? 121.016 121.519 194.925 1.00 38.01 228 ARG B C 1
ATOM 4528 O O . ARG B 1 229 ? 120.417 122.561 194.661 1.00 48.98 228 ARG B O 1
ATOM 4536 N N . SER B 1 230 ? 121.077 120.995 196.145 1.00 22.94 229 SER B N 1
ATOM 4537 C CA . SER B 1 230 ? 120.546 121.672 197.326 1.00 20.63 229 SER B CA 1
ATOM 4538 C C . SER B 1 230 ? 121.245 121.100 198.547 1.00 20.82 229 SER B C 1
ATOM 4539 O O . SER B 1 230 ? 121.677 119.947 198.536 1.00 22.23 229 SER B O 1
ATOM 4542 N N . CYS B 1 231 ? 121.352 121.899 199.602 1.00 24.26 230 CYS B N 1
ATOM 4543 C CA . CYS B 1 231 ? 122.067 121.479 200.804 1.00 21.54 230 CYS B CA 1
ATOM 4544 C C . CYS B 1 231 ? 121.286 120.461 201.615 1.00 21.47 230 CYS B C 1
ATOM 4545 O O . CYS B 1 231 ? 120.133 120.163 201.311 1.00 21.06 230 CYS B O 1
ATOM 4548 N N . CYS B 1 232 ? 121.919 119.929 202.653 1.00 22.03 231 CYS B N 1
ATOM 4549 C CA . CYS B 1 232 ? 121.298 118.901 203.477 1.00 24.82 231 CYS B CA 1
ATOM 4550 C C . CYS B 1 232 ? 120.306 119.498 204.467 1.00 24.19 231 CYS B C 1
ATOM 4551 O O . CYS B 1 232 ? 120.578 120.525 205.083 1.00 27.26 231 CYS B O 1
ATOM 4554 N N . PHE B 1 233 ? 119.156 118.847 204.614 1.00 25.14 232 PHE B N 1
ATOM 4555 C CA . PHE B 1 233 ? 118.140 119.281 205.571 1.00 29.09 232 PHE B CA 1
ATOM 4556 C C . PHE B 1 233 ? 118.361 118.708 206.969 1.00 34.12 232 PHE B C 1
ATOM 4557 O O . PHE B 1 233 ? 118.232 117.505 207.190 1.00 39.89 232 PHE B O 1
ATOM 4565 N N . THR B 1 234 ? 118.694 119.594 207.903 1.00 35.84 233 THR B N 1
ATOM 4566 C CA . THR B 1 234 ? 118.900 119.259 209.310 1.00 25.95 233 THR B CA 1
ATOM 4567 C C . THR B 1 234 ? 117.555 119.368 210.024 1.00 34.84 233 THR B C 1
ATOM 4568 O O . THR B 1 234 ? 116.644 120.033 209.528 1.00 26.31 233 THR B O 1
ATOM 4572 N N . LYS B 1 235 ? 117.418 118.715 211.176 1.00 54.10 234 LYS B N 1
ATOM 4573 C CA . LYS B 1 235 ? 116.214 118.850 211.992 1.00 57.15 234 LYS B CA 1
ATOM 4574 C C . LYS B 1 235 ? 116.042 120.263 212.544 1.00 57.87 234 LYS B C 1
ATOM 4575 O O . LYS B 1 235 ? 115.020 120.573 213.153 1.00 68.75 234 LYS B O 1
ATOM 4581 N N . ALA B 1 236 ? 117.040 121.117 212.331 1.00 37.74 235 ALA B N 1
ATOM 4582 C CA . ALA B 1 236 ? 116.974 122.501 212.793 1.00 37.71 235 ALA B CA 1
ATOM 4583 C C . ALA B 1 236 ? 116.657 123.500 211.674 1.00 36.82 235 ALA B C 1
ATOM 4584 O O . ALA B 1 236 ? 116.893 124.700 211.824 1.00 48.47 235 ALA B O 1
ATOM 4586 N N . TYR B 1 237 ? 116.126 123.001 210.560 1.00 30.05 236 TYR B N 1
ATOM 4587 C CA . TYR B 1 237 ? 115.735 123.836 209.422 1.00 27.22 236 TYR B CA 1
ATOM 4588 C C . TYR B 1 237 ? 114.713 124.872 209.851 1.00 28.23 236 TYR B C 1
ATOM 4589 O O . TYR B 1 237 ? 113.776 124.548 210.575 1.00 33.10 236 TYR B O 1
ATOM 4598 N N . THR B 1 238 ? 114.905 126.103 209.379 1.00 36.22 237 THR B N 1
ATOM 4599 C CA . THR B 1 238 ? 114.096 127.284 209.732 1.00 41.36 237 THR B CA 1
ATOM 4600 C C . THR B 1 238 ? 114.386 127.873 211.120 1.00 44.28 237 THR B C 1
ATOM 4601 O O . THR B 1 238 ? 113.703 128.800 211.553 1.00 47.87 237 THR B O 1
ATOM 4605 N N . HIS B 1 239 ? 115.400 127.355 211.807 1.00 39.78 238 HIS B N 1
ATOM 4606 C CA . HIS B 1 239 ? 115.767 127.894 213.116 1.00 43.44 238 HIS B CA 1
ATOM 4607 C C . HIS B 1 239 ? 117.090 128.651 213.076 1.00 42.13 238 HIS B C 1
ATOM 4608 O O . HIS B 1 239 ? 117.379 129.461 213.956 1.00 36.45 238 HIS B O 1
ATOM 4615 N N . TYR B 1 240 ? 117.892 128.381 212.053 1.00 74.09 239 TYR B N 1
ATOM 4616 C CA . TYR B 1 240 ? 119.191 129.026 211.906 1.00 84.61 239 TYR B CA 1
ATOM 4617 C C . TYR B 1 240 ? 119.375 129.571 210.497 1.00 91.00 239 TYR B C 1
ATOM 4618 O O . TYR B 1 240 ? 118.706 129.133 209.563 1.00 94.81 239 TYR B O 1
ATOM 4627 N N . ALA B 1 241 ? 120.287 130.525 210.348 1.00 66.58 240 ALA B N 1
ATOM 4628 C CA . ALA B 1 241 ? 120.545 131.128 209.047 1.00 65.60 240 ALA B CA 1
ATOM 4629 C C . ALA B 1 241 ? 121.268 130.173 208.096 1.00 65.80 240 ALA B C 1
ATOM 4630 O O . ALA B 1 241 ? 120.968 130.136 206.900 1.00 64.09 240 ALA B O 1
ATOM 4632 N N . ASP B 1 242 ? 122.212 129.397 208.620 1.00 59.08 241 ASP B N 1
ATOM 4633 C CA . ASP B 1 242 ? 123.002 128.518 207.761 1.00 62.73 241 ASP B CA 1
ATOM 4634 C C . ASP B 1 242 ? 123.308 127.157 208.370 1.00 58.11 241 ASP B C 1
ATOM 4635 O O . ASP B 1 242 ? 123.342 127.000 209.591 1.00 54.01 241 ASP B O 1
ATOM 4640 N N . GLY B 1 243 ? 123.529 126.178 207.496 1.00 55.14 242 GLY B N 1
ATOM 4641 C CA . GLY B 1 243 ? 123.913 124.840 207.906 1.00 44.62 242 GLY B CA 1
ATOM 4642 C C . GLY B 1 243 ? 122.735 123.902 208.057 1.00 40.75 242 GLY B C 1
ATOM 4643 O O . GLY B 1 243 ? 122.913 122.697 208.218 1.00 35.96 242 GLY B O 1
ATOM 4644 N N . THR B 1 244 ? 121.527 124.449 208.002 1.00 63.27 243 THR B N 1
ATOM 4645 C CA . THR B 1 244 ? 120.332 123.648 208.223 1.00 66.20 243 THR B CA 1
ATOM 4646 C C . THR B 1 244 ? 119.661 123.270 206.911 1.00 66.91 243 THR B C 1
ATOM 4647 O O . THR B 1 244 ? 118.786 122.405 206.882 1.00 75.30 243 THR B O 1
ATOM 4651 N N . GLY B 1 245 ? 120.066 123.920 205.825 1.00 42.10 244 GLY B N 1
ATOM 4652 C CA . GLY B 1 245 ? 119.526 123.588 204.521 1.00 38.06 244 GLY B CA 1
ATOM 4653 C C . GLY B 1 245 ? 119.435 124.769 203.580 1.00 34.89 244 GLY B C 1
ATOM 4654 O O . GLY B 1 245 ? 119.687 125.908 203.964 1.00 37.43 244 GLY B O 1
ATOM 4655 N N . SER B 1 246 ? 119.070 124.489 202.334 1.00 27.77 245 SER B N 1
ATOM 4656 C CA . SER B 1 246 ? 118.986 125.525 201.319 1.00 24.53 245 SER B CA 1
ATOM 4657 C C . SER B 1 246 ? 117.702 126.338 201.428 1.00 28.79 245 SER B C 1
ATOM 4658 O O . SER B 1 246 ? 116.755 125.957 202.119 1.00 23.69 245 SER B O 1
ATOM 4661 N N . ILE B 1 247 ? 117.695 127.463 200.724 1.00 26.37 246 ILE B N 1
ATOM 4662 C CA . ILE B 1 247 ? 116.572 128.379 200.706 1.00 22.27 246 ILE B CA 1
ATOM 4663 C C . ILE B 1 247 ? 116.154 128.582 199.254 1.00 22.01 246 ILE B C 1
ATOM 4664 O O . ILE B 1 247 ? 116.965 128.403 198.345 1.00 21.64 246 ILE B O 1
ATOM 4669 N N . PHE B 1 248 ? 114.891 128.929 199.027 1.00 22.43 247 PHE B N 1
ATOM 4670 C CA . PHE B 1 248 ? 114.378 129.015 197.664 1.00 26.07 247 PHE B CA 1
ATOM 4671 C C . PHE B 1 248 ? 113.846 130.407 197.291 1.00 23.03 247 PHE B C 1
ATOM 4672 O O . PHE B 1 248 ? 113.510 131.211 198.154 1.00 23.52 247 PHE B O 1
ATOM 4680 N N . THR B 1 249 ? 113.773 130.676 195.993 1.00 23.11 248 THR B N 1
ATOM 4681 C CA . THR B 1 249 ? 113.181 131.905 195.483 1.00 30.41 248 THR B CA 1
ATOM 4682 C C . THR B 1 249 ? 112.672 131.712 194.054 1.00 30.65 248 THR B C 1
ATOM 4683 O O . THR B 1 249 ? 113.233 130.929 193.284 1.00 27.42 248 THR B O 1
ATOM 4687 N N . ASP B 1 250 ? 111.601 132.420 193.707 1.00 27.68 249 ASP B N 1
ATOM 4688 C CA . ASP B 1 250 ? 111.055 132.348 192.356 1.00 25.86 249 ASP B CA 1
ATOM 4689 C C . ASP B 1 250 ? 111.715 133.378 191.454 1.00 26.04 249 ASP B C 1
ATOM 4690 O O . ASP B 1 250 ? 111.516 133.368 190.246 1.00 26.70 249 ASP B O 1
ATOM 4695 N N . LYS B 1 251 ? 112.502 134.267 192.052 1.00 33.12 250 LYS B N 1
ATOM 4696 C CA . LYS B 1 251 ? 113.193 135.304 191.302 1.00 30.68 250 LYS B CA 1
ATOM 4697 C C . LYS B 1 251 ? 114.297 134.699 190.450 1.00 33.38 250 LYS B C 1
ATOM 4698 O O . LYS B 1 251 ? 114.803 133.624 190.764 1.00 35.12 250 LYS B O 1
ATOM 4704 N N . PRO B 1 252 ? 114.660 135.382 189.353 1.00 25.98 251 PRO B N 1
ATOM 4705 C CA . PRO B 1 252 ? 115.806 134.984 188.534 1.00 25.90 251 PRO B CA 1
ATOM 4706 C C . PRO B 1 252 ? 117.087 134.990 189.355 1.00 27.09 251 PRO B C 1
ATOM 4707 O O . PRO B 1 252 ? 117.152 135.685 190.369 1.00 31.83 251 PRO B O 1
ATOM 4711 N N . ARG B 1 253 ? 118.087 134.231 188.917 1.00 25.82 252 ARG B N 1
ATOM 4712 C CA . ARG B 1 253 ? 119.370 134.167 189.608 1.00 26.58 252 ARG B CA 1
ATOM 4713 C C . ARG B 1 253 ? 120.050 135.529 189.604 1.00 35.26 252 ARG B C 1
ATOM 4714 O O . ARG B 1 253 ? 120.746 135.890 190.550 1.00 41.00 252 ARG B O 1
ATOM 4722 N N . GLU B 1 254 ? 119.828 136.287 188.534 1.00 47.05 253 GLU B N 1
ATOM 4723 C CA . GLU B 1 254 ? 120.473 137.581 188.343 1.00 48.63 253 GLU B CA 1
ATOM 4724 C C . GLU B 1 254 ? 119.882 138.652 189.257 1.00 41.54 253 GLU B C 1
ATOM 4725 O O . GLU B 1 254 ? 120.576 139.590 189.651 1.00 43.03 253 GLU B O 1
ATOM 4731 N N . VAL B 1 255 ? 118.600 138.510 189.584 1.00 38.80 254 VAL B N 1
ATOM 4732 C CA . VAL B 1 255 ? 117.918 139.450 190.474 1.00 36.41 254 VAL B CA 1
ATOM 4733 C C . VAL B 1 255 ? 118.472 139.340 191.891 1.00 33.41 254 VAL B C 1
ATOM 4734 O O . VAL B 1 255 ? 118.709 140.346 192.556 1.00 26.36 254 VAL B O 1
ATOM 4738 N N . VAL B 1 256 ? 118.669 138.106 192.344 1.00 39.05 255 VAL B N 1
ATOM 4739 C CA . VAL B 1 256 ? 119.311 137.850 193.626 1.00 39.61 255 VAL B CA 1
ATOM 4740 C C . VAL B 1 256 ? 120.715 138.442 193.637 1.00 41.94 255 VAL B C 1
ATOM 4741 O O . VAL B 1 256 ? 121.099 139.140 194.574 1.00 43.26 255 VAL B O 1
ATOM 4745 N N . GLN B 1 257 ? 121.472 138.152 192.582 1.00 37.42 256 GLN B N 1
ATOM 4746 C CA . GLN B 1 257 ? 122.836 138.645 192.436 1.00 35.89 256 GLN B CA 1
ATOM 4747 C C . GLN B 1 257 ? 122.887 140.166 192.535 1.00 37.94 256 GLN B C 1
ATOM 4748 O O . GLN B 1 257 ? 123.767 140.724 193.188 1.00 37.86 256 GLN B O 1
ATOM 4754 N N . LYS B 1 258 ? 121.929 140.828 191.892 1.00 34.24 257 LYS B N 1
ATOM 4755 C CA . LYS B 1 258 ? 121.903 142.285 191.833 1.00 39.32 257 LYS B CA 1
ATOM 4756 C C . LYS B 1 258 ? 121.594 142.881 193.198 1.00 38.67 257 LYS B C 1
ATOM 4757 O O . LYS B 1 258 ? 122.058 143.972 193.531 1.00 41.99 257 LYS B O 1
ATOM 4763 N N . CYS B 1 259 ? 120.796 142.160 193.976 1.00 25.04 258 CYS B N 1
ATOM 4764 C CA . CYS B 1 259 ? 120.417 142.601 195.309 1.00 28.34 258 CYS B CA 1
ATOM 4765 C C . CYS B 1 259 ? 121.584 142.427 196.274 1.00 31.02 258 CYS B C 1
ATOM 4766 O O . CYS B 1 259 ? 121.812 143.268 197.146 1.00 25.46 258 CYS B O 1
ATOM 4769 N N . TYR B 1 260 ? 122.321 141.331 196.112 1.00 24.75 259 TYR B N 1
ATOM 4770 C CA . TYR B 1 260 ? 123.497 141.086 196.929 1.00 24.92 259 TYR B CA 1
ATOM 4771 C C . TYR B 1 260 ? 124.502 142.215 196.757 1.00 25.48 259 TYR B C 1
ATOM 4772 O O . TYR B 1 260 ? 124.927 142.835 197.733 1.00 36.12 259 TYR B O 1
ATOM 4781 N N . ALA B 1 261 ? 124.861 142.489 195.510 1.00 29.46 260 ALA B N 1
ATOM 4782 C CA . ALA B 1 261 ? 125.825 143.534 195.198 1.00 28.79 260 ALA B CA 1
ATOM 4783 C C . ALA B 1 261 ? 125.371 144.883 195.730 1.00 27.65 260 ALA B C 1
ATOM 4784 O O . ALA B 1 261 ? 126.188 145.692 196.161 1.00 36.38 260 ALA B O 1
ATOM 4786 N N . ALA B 1 262 ? 124.063 145.116 195.700 1.00 26.24 261 ALA B N 1
ATOM 4787 C CA . ALA B 1 262 ? 123.506 146.399 196.111 1.00 29.12 261 ALA B CA 1
ATOM 4788 C C . ALA B 1 262 ? 123.628 146.601 197.617 1.00 26.94 261 ALA B C 1
ATOM 4789 O O . ALA B 1 262 ? 124.038 147.663 198.076 1.00 42.67 261 ALA B O 1
ATOM 4791 N N . ALA B 1 263 ? 123.285 145.569 198.379 1.00 47.17 262 ALA B N 1
ATOM 4792 C CA . ALA B 1 263 ? 123.323 145.647 199.836 1.00 49.95 262 ALA B CA 1
ATOM 4793 C C . ALA B 1 263 ? 124.744 145.715 200.382 1.00 46.38 262 ALA B C 1
ATOM 4794 O O . ALA B 1 263 ? 124.950 146.097 201.534 1.00 48.76 262 ALA B O 1
ATOM 4796 N N . ALA B 1 264 ? 125.719 145.352 199.554 1.00 36.18 263 ALA B N 1
ATOM 4797 C CA . ALA B 1 264 ? 127.122 145.365 199.960 1.00 33.82 263 ALA B CA 1
ATOM 4798 C C . ALA B 1 264 ? 127.684 146.783 200.055 1.00 39.69 263 ALA B C 1
ATOM 4799 O O . ALA B 1 264 ? 128.889 146.972 200.222 1.00 45.12 263 ALA B O 1
ATOM 4801 N N . GLN B 1 265 ? 126.807 147.776 199.949 1.00 41.03 264 GLN B N 1
ATOM 4802 C CA . GLN B 1 265 ? 127.213 149.170 200.034 1.00 41.96 264 GLN B CA 1
ATOM 4803 C C . GLN B 1 265 ? 126.490 149.893 201.160 1.00 45.29 264 GLN B C 1
ATOM 4804 O O . GLN B 1 265 ? 126.659 151.096 201.334 1.00 51.26 264 GLN B O 1
ATOM 4810 N N . ASN B 1 266 ? 125.682 149.166 201.922 1.00 74.02 265 ASN B N 1
ATOM 4811 C CA . ASN B 1 266 ? 124.864 149.795 202.951 1.00 81.23 265 ASN B CA 1
ATOM 4812 C C . ASN B 1 266 ? 125.406 149.616 204.367 1.00 89.98 265 ASN B C 1
ATOM 4813 O O . ASN B 1 266 ? 126.015 150.530 204.930 1.00 101.57 265 ASN B O 1
ATOM 4818 N N . GLU B 1 267 ? 125.172 148.433 204.926 1.00 60.30 266 GLU B N 1
ATOM 4819 C CA . GLU B 1 267 ? 125.600 148.073 206.274 1.00 64.33 266 GLU B CA 1
ATOM 4820 C C . GLU B 1 267 ? 125.089 146.670 206.489 1.00 61.90 266 GLU B C 1
ATOM 4821 O O . GLU B 1 267 ? 123.882 146.447 206.476 1.00 59.02 266 GLU B O 1
ATOM 4827 N N . ILE B 1 268 ? 126.002 145.729 206.679 1.00 89.47 267 ILE B N 1
ATOM 4828 C CA . ILE B 1 268 ? 125.649 144.317 206.727 1.00 85.17 267 ILE B CA 1
ATOM 4829 C C . ILE B 1 268 ? 124.730 144.009 207.900 1.00 84.40 267 ILE B C 1
ATOM 4830 O O . ILE B 1 268 ? 125.113 144.157 209.062 1.00 90.38 267 ILE B O 1
ATOM 4835 N N . GLY B 1 269 ? 123.509 143.589 207.578 1.00 46.36 268 GLY B N 1
ATOM 4836 C CA . GLY B 1 269 ? 122.465 143.428 208.570 1.00 44.62 268 GLY B CA 1
ATOM 4837 C C . GLY B 1 269 ? 121.686 144.717 208.783 1.00 53.94 268 GLY B C 1
ATOM 4838 O O . GLY B 1 269 ? 120.743 144.754 209.569 1.00 52.25 268 GLY B O 1
ATOM 4839 N N . GLY B 1 270 ? 122.073 145.776 208.076 1.00 73.52 269 GLY B N 1
ATOM 4840 C CA . GLY B 1 270 ? 121.416 147.067 208.196 1.00 69.45 269 GLY B CA 1
ATOM 4841 C C . GLY B 1 270 ? 119.969 147.065 207.742 1.00 68.78 269 GLY B C 1
ATOM 4842 O O . GLY B 1 270 ? 119.457 146.058 207.260 1.00 71.32 269 GLY B O 1
ATOM 4843 N N . GLU B 1 271 ? 119.310 148.207 207.889 1.00 75.94 270 GLU B N 1
ATOM 4844 C CA . GLU B 1 271 ? 117.880 148.310 207.618 1.00 75.52 270 GLU B CA 1
ATOM 4845 C C . GLU B 1 271 ? 117.541 148.228 206.130 1.00 66.84 270 GLU B C 1
ATOM 4846 O O . GLU B 1 271 ? 116.686 147.438 205.727 1.00 61.88 270 GLU B O 1
ATOM 4852 N N . LYS B 1 272 ? 118.206 149.044 205.317 1.00 57.24 271 LYS B N 1
ATOM 4853 C CA . LYS B 1 272 ? 117.983 149.006 203.875 1.00 60.10 271 LYS B CA 1
ATOM 4854 C C . LYS B 1 272 ? 118.598 147.739 203.269 1.00 54.89 271 LYS B C 1
ATOM 4855 O O . LYS B 1 272 ? 118.183 147.281 202.201 1.00 46.34 271 LYS B O 1
ATOM 4861 N N . PHE B 1 273 ? 119.590 147.183 203.961 1.00 65.95 272 PHE B N 1
ATOM 4862 C CA . PHE B 1 273 ? 120.099 145.852 203.650 1.00 60.72 272 PHE B CA 1
ATOM 4863 C C . PHE B 1 273 ? 118.939 144.865 203.720 1.00 65.08 272 PHE B C 1
ATOM 4864 O O . PHE B 1 273 ? 118.666 144.142 202.762 1.00 74.97 272 PHE B O 1
ATOM 4872 N N . VAL B 1 274 ? 118.259 144.850 204.862 1.00 38.19 273 VAL B N 1
ATOM 4873 C CA . VAL B 1 274 ? 117.121 143.962 205.075 1.00 34.62 273 VAL B CA 1
ATOM 4874 C C . VAL B 1 274 ? 115.995 144.199 204.065 1.00 43.04 273 VAL B C 1
ATOM 4875 O O . VAL B 1 274 ? 115.536 143.263 203.408 1.00 43.32 273 VAL B O 1
ATOM 4879 N N . GLU B 1 275 ? 115.560 145.448 203.939 1.00 30.91 274 GLU B N 1
ATOM 4880 C CA . GLU B 1 275 ? 114.481 145.793 203.017 1.00 31.07 274 GLU B CA 1
ATOM 4881 C C . GLU B 1 275 ? 114.766 145.345 201.582 1.00 29.81 274 GLU B C 1
ATOM 4882 O O . GLU B 1 275 ? 113.850 144.973 200.846 1.00 29.81 274 GLU B O 1
ATOM 4888 N N . LEU B 1 276 ? 116.037 145.378 201.193 1.00 28.95 275 LEU B N 1
ATOM 4889 C CA . LEU B 1 276 ? 116.442 144.903 199.880 1.00 29.61 275 LEU B CA 1
ATOM 4890 C C . LEU B 1 276 ? 116.153 143.417 199.713 1.00 35.91 275 LEU B C 1
ATOM 4891 O O . LEU B 1 276 ? 115.549 143.002 198.727 1.00 47.82 275 LEU B O 1
ATOM 4896 N N . PHE B 1 277 ? 116.590 142.616 200.676 1.00 42.41 276 PHE B N 1
ATOM 4897 C CA . PHE B 1 277 ? 116.420 141.170 200.586 1.00 39.97 276 PHE B CA 1
ATOM 4898 C C . PHE B 1 277 ? 114.967 140.734 200.723 1.00 36.62 276 PHE B C 1
ATOM 4899 O O . PHE B 1 277 ? 114.580 139.675 200.236 1.00 40.26 276 PHE B O 1
ATOM 4907 N N . LYS B 1 278 ? 114.168 141.562 201.385 1.00 28.21 277 LYS B N 1
ATOM 4908 C CA . LYS B 1 278 ? 112.745 141.304 201.536 1.00 29.07 277 LYS B CA 1
ATOM 4909 C C . LYS B 1 278 ? 112.096 141.181 200.156 1.00 28.87 277 LYS B C 1
ATOM 4910 O O . LYS B 1 278 ? 111.193 140.372 199.952 1.00 29.11 277 LYS B O 1
ATOM 4916 N N . GLU B 1 279 ? 112.581 141.979 199.208 1.00 34.56 278 GLU B N 1
ATOM 4917 C CA . GLU B 1 279 ? 112.035 142.005 197.853 1.00 42.97 278 GLU B CA 1
ATOM 4918 C C . GLU B 1 279 ? 112.299 140.704 197.090 1.00 39.75 278 GLU B C 1
ATOM 4919 O O . GLU B 1 279 ? 111.614 140.399 196.115 1.00 38.78 278 GLU B O 1
ATOM 4925 N N . LEU B 1 280 ? 113.292 139.944 197.539 1.00 36.51 279 LEU B N 1
ATOM 4926 C CA . LEU B 1 280 ? 113.656 138.691 196.881 1.00 40.35 279 LEU B CA 1
ATOM 4927 C C . LEU B 1 280 ? 112.654 137.556 197.124 1.00 36.85 279 LEU B C 1
ATOM 4928 O O . LEU B 1 280 ? 112.653 136.565 196.394 1.00 30.22 279 LEU B O 1
ATOM 4933 N N . LYS B 1 281 ? 111.819 137.704 198.149 1.00 35.19 280 LYS B N 1
ATOM 4934 C CA . LYS B 1 281 ? 110.793 136.714 198.468 1.00 27.35 280 LYS B CA 1
ATOM 4935 C C . LYS B 1 281 ? 111.396 135.335 198.708 1.00 38.76 280 LYS B C 1
ATOM 4936 O O . LYS B 1 281 ? 110.864 134.318 198.255 1.00 35.22 280 LYS B O 1
ATOM 4942 N N . LEU B 1 282 ? 112.521 135.316 199.414 1.00 25.78 281 LEU B N 1
ATOM 4943 C CA . LEU B 1 282 ? 113.186 134.077 199.775 1.00 25.02 281 LEU B CA 1
ATOM 4944 C C . LEU B 1 282 ? 112.298 133.294 200.728 1.00 31.00 281 LEU B C 1
ATOM 4945 O O . LEU B 1 282 ? 111.689 133.870 201.635 1.00 32.89 281 LEU B O 1
ATOM 4950 N N . ARG B 1 283 ? 112.219 131.983 200.514 1.00 28.88 282 ARG B N 1
ATOM 4951 C CA . ARG B 1 283 ? 111.368 131.141 201.338 1.00 27.54 282 ARG B CA 1
ATOM 4952 C C . ARG B 1 283 ? 112.001 129.790 201.616 1.00 28.13 282 ARG B C 1
ATOM 4953 O O . ARG B 1 283 ? 112.926 129.364 200.923 1.00 24.60 282 ARG B O 1
ATOM 4961 N N . TYR B 1 284 ? 111.490 129.125 202.645 1.00 29.40 283 TYR B N 1
ATOM 4962 C CA . TYR B 1 284 ? 111.867 127.755 202.934 1.00 26.15 283 TYR B CA 1
ATOM 4963 C C . TYR B 1 284 ? 111.126 126.827 201.984 1.00 24.65 283 TYR B C 1
ATOM 4964 O O . TYR B 1 284 ? 110.010 127.124 201.553 1.00 25.33 283 TYR B O 1
ATOM 4973 N N . PHE B 1 285 ? 111.761 125.715 201.636 1.00 23.79 284 PHE B N 1
ATOM 4974 C CA . PHE B 1 285 ? 111.060 124.639 200.960 1.00 23.66 284 PHE B CA 1
ATOM 4975 C C . PHE B 1 285 ? 109.975 124.147 201.897 1.00 24.59 284 PHE B C 1
ATOM 4976 O O . PHE B 1 285 ? 110.216 123.985 203.089 1.00 27.15 284 PHE B O 1
ATOM 4984 N N . THR B 1 286 ? 108.779 123.922 201.368 1.00 25.22 285 THR B N 1
ATOM 4985 C CA . THR B 1 286 ? 107.699 123.368 202.175 1.00 35.67 285 THR B CA 1
ATOM 4986 C C . THR B 1 286 ? 107.988 121.905 202.480 1.00 31.10 285 THR B C 1
ATOM 4987 O O . THR B 1 286 ? 108.765 121.261 201.774 1.00 24.65 285 THR B O 1
ATOM 4991 N N . PRO B 1 287 ? 107.372 121.378 203.545 1.00 32.58 286 PRO B N 1
ATOM 4992 C CA . PRO B 1 287 ? 107.516 119.952 203.830 1.00 40.78 286 PRO B CA 1
ATOM 4993 C C . PRO B 1 287 ? 107.080 119.099 202.645 1.00 36.85 286 PRO B C 1
ATOM 4994 O O . PRO B 1 287 ? 107.681 118.059 202.380 1.00 32.96 286 PRO B O 1
ATOM 4998 N N . LYS B 1 288 ? 106.059 119.552 201.928 1.00 36.37 287 LYS B N 1
ATOM 4999 C CA . LYS B 1 288 ? 105.579 118.832 200.759 1.00 40.70 287 LYS B CA 1
ATOM 5000 C C . LYS B 1 288 ? 106.659 118.749 199.673 1.00 41.13 287 LYS B C 1
ATOM 5001 O O . LYS B 1 288 ? 106.785 117.733 198.994 1.00 42.98 287 LYS B O 1
ATOM 5007 N N . GLU B 1 289 ? 107.440 119.816 199.520 1.00 30.51 288 GLU B N 1
ATOM 5008 C CA . GLU B 1 289 ? 108.531 119.840 198.547 1.00 29.14 288 GLU B CA 1
ATOM 5009 C C . GLU B 1 289 ? 109.756 119.081 199.054 1.00 28.17 288 GLU B C 1
ATOM 5010 O O . GLU B 1 289 ? 110.475 118.459 198.275 1.00 29.99 288 GLU B O 1
ATOM 5016 N N . VAL B 1 290 ? 110.002 119.150 200.357 1.00 22.85 289 VAL B N 1
ATOM 5017 C CA . VAL B 1 290 ? 111.129 118.449 200.948 1.00 22.21 289 VAL B CA 1
ATOM 5018 C C . VAL B 1 290 ? 110.940 116.951 200.759 1.00 24.13 289 VAL B C 1
ATOM 5019 O O . VAL B 1 290 ? 111.889 116.238 200.434 1.00 25.03 289 VAL B O 1
ATOM 5023 N N . LEU B 1 291 ? 109.705 116.490 200.953 1.00 28.20 290 LEU B N 1
ATOM 5024 C CA . LEU B 1 291 ? 109.352 115.086 200.767 1.00 24.44 290 LEU B CA 1
ATOM 5025 C C . LEU B 1 291 ? 109.698 114.622 199.361 1.00 26.68 290 LEU B C 1
ATOM 5026 O O . LEU B 1 291 ? 110.206 113.516 199.172 1.00 28.04 290 LEU B O 1
ATOM 5031 N N . MET B 1 292 ? 109.411 115.469 198.377 1.00 28.85 291 MET B N 1
ATOM 5032 C CA . MET B 1 292 ? 109.735 115.165 196.988 1.00 31.95 291 MET B CA 1
ATOM 5033 C C . MET B 1 292 ? 111.242 115.105 196.777 1.00 30.11 291 MET B C 1
ATOM 5034 O O . MET B 1 292 ? 111.754 114.159 196.184 1.00 32.75 291 MET B O 1
ATOM 5039 N N . ILE B 1 293 ? 111.948 116.117 197.268 1.00 28.74 292 ILE B N 1
ATOM 5040 C CA . ILE B 1 293 ? 113.403 116.127 197.231 1.00 27.42 292 ILE B CA 1
ATOM 5041 C C . ILE B 1 293 ? 113.949 114.914 197.985 1.00 32.45 292 ILE B C 1
ATOM 5042 O O . ILE B 1 293 ? 115.014 114.387 197.655 1.00 30.78 292 ILE B O 1
ATOM 5047 N N . MET B 1 294 ? 113.197 114.472 198.992 1.00 33.66 293 MET B N 1
ATOM 5048 C CA . MET B 1 294 ? 113.572 113.326 199.815 1.00 31.97 293 MET B CA 1
ATOM 5049 C C . MET B 1 294 ? 113.187 112.013 199.132 1.00 29.97 293 MET B C 1
ATOM 5050 O O . MET B 1 294 ? 113.554 110.934 199.601 1.00 22.53 293 MET B O 1
ATOM 5055 N N . CYS B 1 295 ? 112.427 112.126 198.041 1.00 30.73 294 CYS B N 1
ATOM 5056 C CA . CYS B 1 295 ? 112.003 110.992 197.211 1.00 22.64 294 CYS B CA 1
ATOM 5057 C C . CYS B 1 295 ? 110.886 110.113 197.792 1.00 23.42 294 CYS B C 1
ATOM 5058 O O . CYS B 1 295 ? 110.744 108.949 197.415 1.00 24.46 294 CYS B O 1
ATOM 5061 N N . PHE B 1 296 ? 110.085 110.676 198.692 1.00 24.32 295 PHE B N 1
ATOM 5062 C CA . PHE B 1 296 ? 108.822 110.049 199.066 1.00 25.37 295 PHE B CA 1
ATOM 5063 C C . PHE B 1 296 ? 107.851 110.167 197.881 1.00 31.74 295 PHE B C 1
ATOM 5064 O O . PHE B 1 296 ? 107.906 111.135 197.120 1.00 29.81 295 PHE B O 1
ATOM 5072 N N . PRO B 1 297 ? 106.959 109.179 197.713 1.00 36.38 296 PRO B N 1
ATOM 5073 C CA . PRO B 1 297 ? 105.973 109.238 196.625 1.00 29.75 296 PRO B CA 1
ATOM 5074 C C . PRO B 1 297 ? 104.960 110.357 196.817 1.00 34.81 296 PRO B C 1
ATOM 5075 O O . PRO B 1 297 ? 104.777 110.825 197.939 1.00 32.49 296 PRO B O 1
ATOM 5079 N N . LYS B 1 298 ? 104.310 110.766 195.729 1.00 46.21 297 LYS B N 1
ATOM 5080 C CA . LYS B 1 298 ? 103.313 111.837 195.762 1.00 42.91 297 LYS B CA 1
ATOM 5081 C C . LYS B 1 298 ? 102.112 111.488 196.633 1.00 45.00 297 LYS B C 1
ATOM 5082 O O . LYS B 1 298 ? 101.471 112.376 197.197 1.00 45.67 297 LYS B O 1
ATOM 5088 N N . SER B 1 299 ? 101.806 110.197 196.729 1.00 44.76 298 SER B N 1
ATOM 5089 C CA . SER B 1 299 ? 100.676 109.732 197.528 1.00 49.62 298 SER B CA 1
ATOM 5090 C C . SER B 1 299 ? 100.940 109.962 199.012 1.00 45.67 298 SER B C 1
ATOM 5091 O O . SER B 1 299 ? 100.011 110.103 199.806 1.00 50.23 298 SER B O 1
ATOM 5094 N N . TYR B 1 300 ? 102.217 110.006 199.373 1.00 27.93 299 TYR B N 1
ATOM 5095 C CA . TYR B 1 300 ? 102.623 110.242 200.747 1.00 27.73 299 TYR B CA 1
ATOM 5096 C C . TYR B 1 300 ? 102.379 111.689 201.134 1.00 37.36 299 TYR B C 1
ATOM 5097 O O . TYR B 1 300 ? 102.793 112.617 200.432 1.00 27.93 299 TYR B O 1
ATOM 5106 N N . ASN B 1 301 ? 101.715 111.885 202.263 1.00 51.05 300 ASN B N 1
ATOM 5107 C CA . ASN B 1 301 ? 101.480 113.230 202.757 1.00 52.75 300 ASN B CA 1
ATOM 5108 C C . ASN B 1 301 ? 101.473 113.277 204.276 1.00 51.33 300 ASN B C 1
ATOM 5109 O O . ASN B 1 301 ? 101.263 112.265 204.943 1.00 41.13 300 ASN B O 1
ATOM 5114 N N . LEU B 1 302 ? 101.723 114.461 204.815 1.00 49.85 301 LEU B N 1
ATOM 5115 C CA . LEU B 1 302 ? 101.655 114.679 206.244 1.00 43.79 301 LEU B CA 1
ATOM 5116 C C . LEU B 1 302 ? 100.231 115.067 206.594 1.00 50.58 301 LEU B C 1
ATOM 5117 O O . LEU B 1 302 ? 99.613 115.857 205.882 1.00 53.91 301 LEU B O 1
ATOM 5122 N N . PRO B 1 303 ? 99.687 114.493 207.674 1.00 41.02 302 PRO B N 1
ATOM 5123 C CA . PRO B 1 303 ? 98.362 114.948 208.099 1.00 45.25 302 PRO B CA 1
ATOM 5124 C C . PRO B 1 303 ? 98.412 116.394 208.585 1.00 47.52 302 PRO B C 1
ATOM 5125 O O . PRO B 1 303 ? 99.466 116.869 209.009 1.00 48.40 302 PRO B O 1
ATOM 5129 N N . THR B 1 304 ? 97.275 117.076 208.522 1.00 61.46 303 THR B N 1
ATOM 5130 C CA . THR B 1 304 ? 97.202 118.512 208.780 1.00 67.59 303 THR B CA 1
ATOM 5131 C C . THR B 1 304 ? 97.465 118.925 210.233 1.00 71.76 303 THR B C 1
ATOM 5132 O O . THR B 1 304 ? 97.961 120.024 210.486 1.00 74.31 303 THR B O 1
ATOM 5136 N N . ASN B 1 305 ? 97.132 118.048 211.177 1.00 57.29 304 ASN B N 1
ATOM 5137 C CA . ASN B 1 305 ? 97.223 118.369 212.601 1.00 53.73 304 ASN B CA 1
ATOM 5138 C C . ASN B 1 305 ? 98.620 118.761 213.090 1.00 60.33 304 ASN B C 1
ATOM 5139 O O . ASN B 1 305 ? 98.759 119.433 214.116 1.00 65.07 304 ASN B O 1
ATOM 5144 N N . ILE B 1 306 ? 99.645 118.341 212.355 1.00 71.52 305 ILE B N 1
ATOM 5145 C CA . ILE B 1 306 ? 101.027 118.612 212.737 1.00 72.46 305 ILE B CA 1
ATOM 5146 C C . ILE B 1 306 ? 101.435 120.039 212.395 1.00 69.42 305 ILE B C 1
ATOM 5147 O O . ILE B 1 306 ? 101.155 120.530 211.303 1.00 67.22 305 ILE B O 1
ATOM 5152 N N . SER B 1 307 ? 102.104 120.697 213.336 1.00 66.82 306 SER B N 1
ATOM 5153 C CA . SER B 1 307 ? 102.561 122.064 213.140 1.00 59.61 306 SER B CA 1
ATOM 5154 C C . SER B 1 307 ? 103.693 122.117 212.127 1.00 59.44 306 SER B C 1
ATOM 5155 O O . SER B 1 307 ? 104.196 121.087 211.678 1.00 62.15 306 SER B O 1
ATOM 5158 N N . MET B 1 308 ? 104.100 123.330 211.780 1.00 56.97 307 MET B N 1
ATOM 5159 C CA . MET B 1 308 ? 105.195 123.524 210.845 1.00 50.60 307 MET B CA 1
ATOM 5160 C C . MET B 1 308 ? 106.539 123.156 211.472 1.00 46.57 307 MET B C 1
ATOM 5161 O O . MET B 1 308 ? 107.424 122.637 210.798 1.00 44.38 307 MET B O 1
ATOM 5166 N N . LYS B 1 309 ? 106.680 123.421 212.768 1.00 53.36 308 LYS B N 1
ATOM 5167 C CA . LYS B 1 309 ? 107.935 123.168 213.469 1.00 52.19 308 LYS B CA 1
ATOM 5168 C C . LYS B 1 309 ? 108.209 121.673 213.577 1.00 51.58 308 LYS B C 1
ATOM 5169 O O . LYS B 1 309 ? 109.336 121.213 213.376 1.00 46.93 308 LYS B O 1
ATOM 5175 N N . GLN B 1 310 ? 107.168 120.914 213.893 1.00 40.64 309 GLN B N 1
ATOM 5176 C CA . GLN B 1 310 ? 107.308 119.477 214.042 1.00 40.55 309 GLN B CA 1
ATOM 5177 C C . GLN B 1 310 ? 107.540 118.811 212.690 1.00 37.51 309 GLN B C 1
ATOM 5178 O O . GLN B 1 310 ? 108.257 117.813 212.602 1.00 38.49 309 GLN B O 1
ATOM 5184 N N . CYS B 1 311 ? 106.942 119.376 211.641 1.00 39.64 310 CYS B N 1
ATOM 5185 C CA . CYS B 1 311 ? 107.111 118.873 210.272 1.00 44.11 310 CYS B CA 1
ATOM 5186 C C . CYS B 1 311 ? 108.571 118.812 209.846 1.00 29.80 310 CYS B C 1
ATOM 5187 O O . CYS B 1 311 ? 109.077 117.758 209.459 1.00 28.75 310 CYS B O 1
ATOM 5190 N N . TYR B 1 312 ? 109.238 119.957 209.911 1.00 31.97 311 TYR B N 1
ATOM 5191 C CA . TYR B 1 312 ? 110.638 120.064 209.522 1.00 31.09 311 TYR B CA 1
ATOM 5192 C C . TYR B 1 312 ? 111.520 119.196 210.411 1.00 31.98 311 TYR B C 1
ATOM 5193 O O . TYR B 1 312 ? 112.542 118.661 209.973 1.00 32.80 311 TYR B O 1
ATOM 5202 N N . ARG B 1 313 ? 111.103 119.046 211.661 1.00 35.13 312 ARG B N 1
ATOM 5203 C CA . ARG B 1 313 ? 111.824 118.222 212.609 1.00 34.23 312 ARG B CA 1
ATOM 5204 C C . ARG B 1 313 ? 111.808 116.764 212.142 1.00 34.76 312 ARG B C 1
ATOM 5205 O O . ARG B 1 313 ? 112.862 116.145 211.986 1.00 38.43 312 ARG B O 1
ATOM 5213 N N . LEU B 1 314 ? 110.613 116.232 211.895 1.00 34.61 313 LEU B N 1
ATOM 5214 C CA . LEU B 1 314 ? 110.457 114.862 211.403 1.00 31.06 313 LEU B CA 1
ATOM 5215 C C . LEU B 1 314 ? 111.156 114.632 210.063 1.00 32.61 313 LEU B C 1
ATOM 5216 O O . LEU B 1 314 ? 111.734 113.565 209.834 1.00 30.08 313 LEU B O 1
ATOM 5221 N N . LEU B 1 315 ? 111.089 115.624 209.174 1.00 26.76 314 LEU B N 1
ATOM 5222 C CA . LEU B 1 315 ? 111.707 115.503 207.855 1.00 25.26 314 LEU B CA 1
ATOM 5223 C C . LEU B 1 315 ? 113.225 115.442 207.931 1.00 24.73 314 LEU B C 1
ATOM 5224 O O . LEU B 1 315 ? 113.846 114.594 207.295 1.00 36.41 314 LEU B O 1
ATOM 5229 N N . GLY B 1 316 ? 113.820 116.333 208.717 1.00 39.00 315 GLY B N 1
ATOM 5230 C CA . GLY B 1 316 ? 115.264 116.335 208.894 1.00 39.92 315 GLY B CA 1
ATOM 5231 C C . GLY B 1 316 ? 115.811 115.023 209.431 1.00 32.00 315 GLY B C 1
ATOM 5232 O O . GLY B 1 316 ? 116.969 114.675 209.192 1.00 25.51 315 GLY B O 1
ATOM 5233 N N . ASN B 1 317 ? 114.965 114.296 210.155 1.00 33.36 316 ASN B N 1
ATOM 5234 C CA . ASN B 1 317 ? 115.342 113.041 210.786 1.00 31.11 316 ASN B CA 1
ATOM 5235 C C . ASN B 1 317 ? 115.203 111.847 209.860 1.00 36.17 316 ASN B C 1
ATOM 5236 O O . ASN B 1 317 ? 115.610 110.742 210.202 1.00 41.12 316 ASN B O 1
ATOM 5241 N N . SER B 1 318 ? 114.623 112.072 208.687 1.00 41.64 317 SER B N 1
ATOM 5242 C CA . SER B 1 318 ? 114.254 110.970 207.806 1.00 35.15 317 SER B CA 1
ATOM 5243 C C . SER B 1 318 ? 115.396 110.492 206.906 1.00 29.79 317 SER B C 1
ATOM 5244 O O . SER B 1 318 ? 116.557 110.856 207.095 1.00 33.86 317 SER B O 1
ATOM 5247 N N . VAL B 1 319 ? 115.049 109.665 205.929 1.00 28.29 318 VAL B N 1
ATOM 5248 C CA . VAL B 1 319 ? 116.020 109.103 205.000 1.00 29.25 318 VAL B CA 1
ATOM 5249 C C . VAL B 1 319 ? 115.650 109.466 203.565 1.00 32.81 318 VAL B C 1
ATOM 5250 O O . VAL B 1 319 ? 114.502 109.810 203.277 1.00 38.81 318 VAL B O 1
ATOM 5254 N N . ASN B 1 320 ? 116.617 109.401 202.660 1.00 34.99 319 ASN B N 1
ATOM 5255 C CA . ASN B 1 320 ? 116.289 109.512 201.249 1.00 33.72 319 ASN B CA 1
ATOM 5256 C C . ASN B 1 320 ? 115.792 108.169 200.722 1.00 36.87 319 ASN B C 1
ATOM 5257 O O . ASN B 1 320 ? 116.550 107.195 200.663 1.00 41.57 319 ASN B O 1
ATOM 5262 N N . VAL B 1 321 ? 114.516 108.129 200.345 1.00 22.19 320 VAL B N 1
ATOM 5263 C CA . VAL B 1 321 ? 113.843 106.881 200.000 1.00 23.17 320 VAL B CA 1
ATOM 5264 C C . VAL B 1 321 ? 114.559 106.094 198.904 1.00 26.33 320 VAL B C 1
ATOM 5265 O O . VAL B 1 321 ? 114.717 104.878 199.004 1.00 27.47 320 VAL B O 1
ATOM 5269 N N . LYS B 1 322 ? 115.026 106.804 197.885 1.00 39.89 321 LYS B N 1
ATOM 5270 C CA . LYS B 1 322 ? 115.643 106.181 196.720 1.00 32.20 321 LYS B CA 1
ATOM 5271 C C . LYS B 1 322 ? 116.932 105.425 197.033 1.00 32.27 321 LYS B C 1
ATOM 5272 O O . LYS B 1 322 ? 117.127 104.308 196.556 1.00 38.80 321 LYS B O 1
ATOM 5278 N N . VAL B 1 323 ? 117.816 106.043 197.813 1.00 20.22 322 VAL B N 1
ATOM 5279 C CA . VAL B 1 323 ? 119.076 105.415 198.191 1.00 20.59 322 VAL B CA 1
ATOM 5280 C C . VAL B 1 323 ? 118.822 104.088 198.883 1.00 29.25 322 VAL B C 1
ATOM 5281 O O . VAL B 1 323 ? 119.432 103.070 198.541 1.00 32.29 322 VAL B O 1
ATOM 5285 N N . ILE B 1 324 ? 117.909 104.102 199.851 1.00 30.92 323 ILE B N 1
ATOM 5286 C CA . ILE B 1 324 ? 117.541 102.889 200.570 1.00 30.96 323 ILE B CA 1
ATOM 5287 C C . ILE B 1 324 ? 116.960 101.851 199.614 1.00 24.79 323 ILE B C 1
ATOM 5288 O O . ILE B 1 324 ? 117.355 100.685 199.636 1.00 24.53 323 ILE B O 1
ATOM 5293 N N . SER B 1 325 ? 116.032 102.294 198.771 1.00 24.50 324 SER B N 1
ATOM 5294 C CA . SER B 1 325 ? 115.439 101.456 197.734 1.00 27.11 324 SER B CA 1
ATOM 5295 C C . SER B 1 325 ? 116.500 100.812 196.848 1.00 23.99 324 SER B C 1
ATOM 5296 O O . SER B 1 325 ? 116.371 99.659 196.438 1.00 24.60 324 SER B O 1
ATOM 5299 N N . GLU B 1 326 ? 117.552 101.560 196.550 1.00 25.28 325 GLU B N 1
ATOM 5300 C CA . GLU B 1 326 ? 118.628 101.017 195.743 1.00 26.56 325 GLU B CA 1
ATOM 5301 C C . GLU B 1 326 ? 119.516 100.074 196.555 1.00 31.47 325 GLU B C 1
ATOM 5302 O O . GLU B 1 326 ? 119.986 99.059 196.034 1.00 35.99 325 GLU B O 1
ATOM 5308 N N . LEU B 1 327 ? 119.732 100.399 197.827 1.00 31.16 326 LEU B N 1
ATOM 5309 C CA . LEU B 1 327 ? 120.526 99.544 198.711 1.00 28.23 326 LEU B CA 1
ATOM 5310 C C . LEU B 1 327 ? 119.833 98.216 198.984 1.00 26.46 326 LEU B C 1
ATOM 5311 O O . LEU B 1 327 ? 120.468 97.162 198.982 1.00 29.41 326 LEU B O 1
ATOM 5316 N N . LEU B 1 328 ? 118.529 98.284 199.230 1.00 23.69 327 LEU B N 1
ATOM 5317 C CA . LEU B 1 328 ? 117.708 97.095 199.385 1.00 27.46 327 LEU B CA 1
ATOM 5318 C C . LEU B 1 328 ? 117.921 96.123 198.224 1.00 28.92 327 LEU B C 1
ATOM 5319 O O . LEU B 1 328 ? 118.180 94.936 198.438 1.00 31.02 327 LEU B O 1
ATOM 5324 N N . LYS B 1 329 ? 117.827 96.633 196.999 1.00 21.91 328 LYS B N 1
ATOM 5325 C CA . LYS B 1 329 ? 118.013 95.804 195.809 1.00 27.44 328 LYS B CA 1
ATOM 5326 C C . LYS B 1 329 ? 119.351 95.067 195.803 1.00 27.37 328 LYS B C 1
ATOM 5327 O O . LYS B 1 329 ? 119.413 93.893 195.441 1.00 30.96 328 LYS B O 1
ATOM 5333 N N . ILE B 1 330 ? 120.411 95.756 196.212 1.00 23.46 329 ILE B N 1
ATOM 5334 C CA . ILE B 1 330 ? 121.717 95.131 196.393 1.00 24.38 329 ILE B CA 1
ATOM 5335 C C . ILE B 1 330 ? 121.671 94.056 197.478 1.00 25.81 329 ILE B C 1
ATOM 5336 O O . ILE B 1 330 ? 122.134 92.931 197.277 1.00 27.35 329 ILE B O 1
ATOM 5341 N N . LEU B 1 331 ? 121.103 94.415 198.625 1.00 29.72 330 LEU B N 1
ATOM 5342 C CA . LEU B 1 331 ? 121.034 93.525 199.777 1.00 31.58 330 LEU B CA 1
ATOM 5343 C C . LEU B 1 331 ? 120.306 92.220 199.470 1.00 28.43 330 LEU B C 1
ATOM 5344 O O . LEU B 1 331 ? 120.697 91.159 199.943 1.00 24.49 330 LEU B O 1
ATOM 5349 N N . PHE B 1 332 ? 119.245 92.299 198.679 1.00 23.67 331 PHE B N 1
ATOM 5350 C CA . PHE B 1 332 ? 118.448 91.114 198.387 1.00 23.41 331 PHE B CA 1
ATOM 5351 C C . PHE B 1 332 ? 118.817 90.449 197.057 1.00 29.22 331 PHE B C 1
ATOM 5352 O O . PHE B 1 332 ? 118.019 89.701 196.488 1.00 27.99 331 PHE B O 1
ATOM 5360 N N . GLU B 1 333 ? 120.028 90.704 196.569 1.00 35.10 332 GLU B N 1
ATOM 5361 C CA . GLU B 1 333 ? 120.508 90.037 195.358 1.00 46.52 332 GLU B CA 1
ATOM 5362 C C . GLU B 1 333 ? 120.551 88.508 195.478 1.00 53.54 332 GLU B C 1
ATOM 5363 O O . GLU B 1 333 ? 120.524 87.948 196.577 1.00 56.14 332 GLU B O 1
ATOM 5369 N N . SER C 1 3 ? 143.241 132.688 167.141 1.00 48.46 2 SER C N 1
ATOM 5370 C CA . SER C 1 3 ? 143.044 131.244 167.216 1.00 51.70 2 SER C CA 1
ATOM 5371 C C . SER C 1 3 ? 143.764 130.536 166.073 1.00 58.80 2 SER C C 1
ATOM 5372 O O . SER C 1 3 ? 144.100 131.153 165.066 1.00 69.78 2 SER C O 1
ATOM 5375 N N . HIS C 1 4 ? 143.994 129.237 166.228 1.00 48.66 3 HIS C N 1
ATOM 5376 C CA . HIS C 1 4 ? 144.772 128.490 165.250 1.00 36.69 3 HIS C CA 1
ATOM 5377 C C . HIS C 1 4 ? 143.957 127.457 164.495 1.00 40.18 3 HIS C C 1
ATOM 5378 O O . HIS C 1 4 ? 142.979 126.907 165.010 1.00 37.89 3 HIS C O 1
ATOM 5385 N N . LYS C 1 5 ? 144.387 127.191 163.267 1.00 30.94 4 LYS C N 1
ATOM 5386 C CA . LYS C 1 5 ? 143.754 126.196 162.418 1.00 29.06 4 LYS C CA 1
ATOM 5387 C C . LYS C 1 5 ? 144.754 125.087 162.106 1.00 30.97 4 LYS C C 1
ATOM 5388 O O . LYS C 1 5 ? 145.741 125.306 161.403 1.00 31.48 4 LYS C O 1
ATOM 5394 N N . ILE C 1 6 ? 144.501 123.897 162.642 1.00 25.91 5 ILE C N 1
ATOM 5395 C CA . ILE C 1 6 ? 145.461 122.802 162.554 1.00 24.82 5 ILE C CA 1
ATOM 5396 C C . ILE C 1 6 ? 145.123 121.791 161.460 1.00 31.72 5 ILE C C 1
ATOM 5397 O O . ILE C 1 6 ? 143.987 121.323 161.357 1.00 36.56 5 ILE C O 1
ATOM 5402 N N . LEU C 1 7 ? 146.118 121.468 160.637 1.00 27.23 6 LEU C N 1
ATOM 5403 C CA . LEU C 1 7 ? 146.016 120.343 159.720 1.00 25.72 6 LEU C CA 1
ATOM 5404 C C . LEU C 1 7 ? 146.748 119.160 160.345 1.00 35.53 6 LEU C C 1
ATOM 5405 O O . LEU C 1 7 ? 147.919 119.267 160.721 1.00 26.76 6 LEU C O 1
ATOM 5410 N N . GLU C 1 8 ? 146.048 118.038 160.466 1.00 40.18 7 GLU C N 1
ATOM 5411 C CA . GLU C 1 8 ? 146.575 116.877 161.171 1.00 33.80 7 GLU C CA 1
ATOM 5412 C C . GLU C 1 8 ? 146.769 115.707 160.217 1.00 31.07 7 GLU C C 1
ATOM 5413 O O . GLU C 1 8 ? 145.811 115.039 159.842 1.00 26.40 7 GLU C O 1
ATOM 5419 N N . LEU C 1 9 ? 148.019 115.461 159.838 1.00 25.46 8 LEU C N 1
ATOM 5420 C CA . LEU C 1 9 ? 148.333 114.485 158.804 1.00 26.43 8 LEU C CA 1
ATOM 5421 C C . LEU C 1 9 ? 148.693 113.135 159.389 1.00 35.37 8 LEU C C 1
ATOM 5422 O O . LEU C 1 9 ? 149.343 113.069 160.430 1.00 32.36 8 LEU C O 1
ATOM 5427 N N . TYR C 1 10 ? 148.284 112.071 158.699 1.00 27.58 9 TYR C N 1
ATOM 5428 C CA . TYR C 1 10 ? 148.457 110.708 159.182 1.00 27.95 9 TYR C CA 1
ATOM 5429 C C . TYR C 1 10 ? 147.826 110.613 160.557 1.00 27.20 9 TYR C C 1
ATOM 5430 O O . TYR C 1 10 ? 148.426 110.079 161.481 1.00 30.75 9 TYR C O 1
ATOM 5439 N N . SER C 1 11 ? 146.612 111.140 160.683 1.00 28.08 10 SER C N 1
ATOM 5440 C CA . SER C 1 11 ? 146.003 111.419 161.986 1.00 26.52 10 SER C CA 1
ATOM 5441 C C . SER C 1 11 ? 145.766 110.207 162.890 1.00 26.85 10 SER C C 1
ATOM 5442 O O . SER C 1 11 ? 145.665 110.357 164.102 1.00 32.95 10 SER C O 1
ATOM 5445 N N . GLY C 1 12 ? 145.675 109.018 162.305 1.00 38.67 11 GLY C N 1
ATOM 5446 C CA . GLY C 1 12 ? 145.482 107.802 163.072 1.00 28.50 11 GLY C CA 1
ATOM 5447 C C . GLY C 1 12 ? 144.301 107.880 164.020 1.00 37.88 11 GLY C C 1
ATOM 5448 O O . GLY C 1 12 ? 143.195 108.244 163.612 1.00 36.55 11 GLY C O 1
ATOM 5449 N N . ILE C 1 13 ? 144.540 107.558 165.291 1.00 28.31 12 ILE C N 1
ATOM 5450 C CA . ILE C 1 13 ? 143.472 107.552 166.288 1.00 28.65 12 ILE C CA 1
ATOM 5451 C C . ILE C 1 13 ? 143.353 108.883 167.014 1.00 27.70 12 ILE C C 1
ATOM 5452 O O . ILE C 1 13 ? 142.512 109.041 167.893 1.00 34.02 12 ILE C O 1
ATOM 5457 N N . GLY C 1 14 ? 144.202 109.834 166.646 1.00 26.68 13 GLY C N 1
ATOM 5458 C CA . GLY C 1 14 ? 144.047 111.200 167.114 1.00 35.64 13 GLY C CA 1
ATOM 5459 C C . GLY C 1 14 ? 144.915 111.561 168.297 1.00 38.99 13 GLY C C 1
ATOM 5460 O O . GLY C 1 14 ? 144.506 112.339 169.159 1.00 42.37 13 GLY C O 1
ATOM 5461 N N . GLY C 1 15 ? 146.117 110.995 168.338 1.00 37.49 14 GLY C N 1
ATOM 5462 C CA . GLY C 1 15 ? 147.076 111.326 169.373 1.00 36.04 14 GLY C CA 1
ATOM 5463 C C . GLY C 1 15 ? 147.484 112.787 169.328 1.00 33.69 14 GLY C C 1
ATOM 5464 O O . GLY C 1 15 ? 147.700 113.405 170.367 1.00 29.28 14 GLY C O 1
ATOM 5465 N N . MET C 1 16 ? 147.590 113.338 168.121 1.00 42.31 15 MET C N 1
ATOM 5466 C CA . MET C 1 16 ? 147.948 114.742 167.946 1.00 31.50 15 MET C CA 1
ATOM 5467 C C . MET C 1 16 ? 146.806 115.629 168.410 1.00 31.20 15 MET C C 1
ATOM 5468 O O . MET C 1 16 ? 147.018 116.639 169.075 1.00 28.50 15 MET C O 1
ATOM 5473 N N . HIS C 1 17 ? 145.589 115.232 168.056 1.00 35.76 16 HIS C N 1
ATOM 5474 C CA . HIS C 1 17 ? 144.401 115.984 168.419 1.00 34.33 16 HIS C CA 1
ATOM 5475 C C . HIS C 1 17 ? 144.243 116.000 169.936 1.00 45.77 16 HIS C C 1
ATOM 5476 O O . HIS C 1 17 ? 143.863 117.017 170.518 1.00 53.56 16 HIS C O 1
ATOM 5483 N N . CYS C 1 18 ? 144.545 114.876 170.574 1.00 24.39 17 CYS C N 1
ATOM 5484 C CA . CYS C 1 18 ? 144.512 114.808 172.029 1.00 29.76 17 CYS C CA 1
ATOM 5485 C C . CYS C 1 18 ? 145.544 115.744 172.637 1.00 29.88 17 CYS C C 1
ATOM 5486 O O . CYS C 1 18 ? 145.259 116.466 173.594 1.00 30.71 17 CYS C O 1
ATOM 5489 N N . ALA C 1 19 ? 146.741 115.731 172.063 1.00 23.47 18 ALA C N 1
ATOM 5490 C CA . ALA C 1 19 ? 147.844 116.530 172.566 1.00 23.09 18 ALA C CA 1
ATOM 5491 C C . ALA C 1 19 ? 147.561 118.021 172.425 1.00 31.26 18 ALA C C 1
ATOM 5492 O O . ALA C 1 19 ? 147.984 118.828 173.250 1.00 32.19 18 ALA C O 1
ATOM 5494 N N . TRP C 1 20 ? 146.844 118.386 171.373 1.00 34.34 19 TRP C N 1
ATOM 5495 C CA . TRP C 1 20 ? 146.526 119.782 171.154 1.00 31.86 19 TRP C CA 1
ATOM 5496 C C . TRP C 1 20 ? 145.608 120.298 172.252 1.00 23.87 19 TRP C C 1
ATOM 5497 O O . TRP C 1 20 ? 145.821 121.380 172.786 1.00 24.26 19 TRP C O 1
ATOM 5508 N N . LYS C 1 21 ? 144.588 119.515 172.584 1.00 26.68 20 LYS C N 1
ATOM 5509 C CA . LYS C 1 21 ? 143.640 119.888 173.627 1.00 38.22 20 LYS C CA 1
ATOM 5510 C C . LYS C 1 21 ? 144.327 119.955 174.991 1.00 40.37 20 LYS C C 1
ATOM 5511 O O . LYS C 1 21 ? 143.994 120.793 175.831 1.00 39.92 20 LYS C O 1
ATOM 5517 N N . GLU C 1 22 ? 145.295 119.068 175.197 1.00 36.52 21 GLU C N 1
ATOM 5518 C CA . GLU C 1 22 ? 146.031 118.990 176.453 1.00 28.34 21 GLU C CA 1
ATOM 5519 C C . GLU C 1 22 ? 147.020 120.147 176.586 1.00 28.84 21 GLU C C 1
ATOM 5520 O O . GLU C 1 22 ? 147.406 120.517 177.692 1.00 29.85 21 GLU C O 1
ATOM 5526 N N . SER C 1 23 ? 147.429 120.714 175.455 1.00 24.38 22 SER C N 1
ATOM 5527 C CA . SER C 1 23 ? 148.384 121.817 175.463 1.00 28.12 22 SER C CA 1
ATOM 5528 C C . SER C 1 23 ? 147.769 123.049 176.107 1.00 28.62 22 SER C C 1
ATOM 5529 O O . SER C 1 23 ? 148.445 123.786 176.823 1.00 29.01 22 SER C O 1
ATOM 5532 N N . GLY C 1 24 ? 146.482 123.263 175.853 1.00 32.34 23 GLY C N 1
ATOM 5533 C CA . GLY C 1 24 ? 145.792 124.433 176.363 1.00 35.25 23 GLY C CA 1
ATOM 5534 C C . GLY C 1 24 ? 145.872 125.610 175.410 1.00 41.43 23 GLY C C 1
ATOM 5535 O O . GLY C 1 24 ? 145.289 126.664 175.670 1.00 45.14 23 GLY C O 1
ATOM 5536 N N . LEU C 1 25 ? 146.598 125.435 174.308 1.00 27.26 24 LEU C N 1
ATOM 5537 C CA . LEU C 1 25 ? 146.699 126.476 173.291 1.00 25.37 24 LEU C CA 1
ATOM 5538 C C . LEU C 1 25 ? 145.380 126.632 172.543 1.00 33.04 24 LEU C C 1
ATOM 5539 O O . LEU C 1 25 ? 144.583 125.696 172.464 1.00 37.24 24 LEU C O 1
ATOM 5544 N N . ASP C 1 26 ? 145.157 127.820 171.991 1.00 53.31 25 ASP C N 1
ATOM 5545 C CA . ASP C 1 26 ? 143.896 128.137 171.329 1.00 56.27 25 ASP C CA 1
ATOM 5546 C C . ASP C 1 26 ? 143.935 127.744 169.858 1.00 50.39 25 ASP C C 1
ATOM 5547 O O . ASP C 1 26 ? 144.694 128.314 169.076 1.00 47.59 25 ASP C O 1
ATOM 5552 N N . GLY C 1 27 ? 143.120 126.766 169.482 1.00 35.50 26 GLY C N 1
ATOM 5553 C CA . GLY C 1 27 ? 143.103 126.311 168.105 1.00 39.45 26 GLY C CA 1
ATOM 5554 C C . GLY C 1 27 ? 142.074 125.238 167.807 1.00 43.85 26 GLY C C 1
ATOM 5555 O O . GLY C 1 27 ? 141.512 124.626 168.713 1.00 46.53 26 GLY C O 1
ATOM 5556 N N . GLU C 1 28 ? 141.826 125.011 166.521 1.00 47.57 27 GLU C N 1
ATOM 5557 C CA . GLU C 1 28 ? 140.866 124.004 166.096 1.00 50.72 27 GLU C CA 1
ATOM 5558 C C . GLU C 1 28 ? 141.503 123.094 165.060 1.00 47.00 27 GLU C C 1
ATOM 5559 O O . GLU C 1 28 ? 142.349 123.537 164.281 1.00 46.02 27 GLU C O 1
ATOM 5565 N N . ILE C 1 29 ? 141.107 121.823 165.063 1.00 40.22 28 ILE C N 1
ATOM 5566 C CA . ILE C 1 29 ? 141.506 120.889 164.013 1.00 32.07 28 ILE C CA 1
ATOM 5567 C C . ILE C 1 29 ? 140.535 121.038 162.846 1.00 31.74 28 ILE C C 1
ATOM 5568 O O . ILE C 1 29 ? 139.352 120.715 162.963 1.00 34.71 28 ILE C O 1
ATOM 5573 N N . VAL C 1 30 ? 141.029 121.532 161.719 1.00 28.40 29 VAL C N 1
ATOM 5574 C CA . VAL C 1 30 ? 140.157 121.815 160.588 1.00 31.85 29 VAL C CA 1
ATOM 5575 C C . VAL C 1 30 ? 140.126 120.648 159.630 1.00 30.39 29 VAL C C 1
ATOM 5576 O O . VAL C 1 30 ? 139.211 120.515 158.822 1.00 43.39 29 VAL C O 1
ATOM 5580 N N . ALA C 1 31 ? 141.132 119.796 159.730 1.00 36.41 30 ALA C N 1
ATOM 5581 C CA . ALA C 1 31 ? 141.218 118.646 158.855 1.00 38.94 30 ALA C CA 1
ATOM 5582 C C . ALA C 1 31 ? 142.145 117.611 159.451 1.00 38.95 30 ALA C C 1
ATOM 5583 O O . ALA C 1 31 ? 143.240 117.934 159.912 1.00 45.79 30 ALA C O 1
ATOM 5585 N N . ALA C 1 32 ? 141.686 116.367 159.459 1.00 29.08 31 ALA C N 1
ATOM 5586 C CA . ALA C 1 32 ? 142.533 115.251 159.823 1.00 28.37 31 ALA C CA 1
ATOM 5587 C C . ALA C 1 32 ? 142.556 114.323 158.624 1.00 29.47 31 ALA C C 1
ATOM 5588 O O . ALA C 1 32 ? 141.511 114.041 158.040 1.00 32.14 31 ALA C O 1
ATOM 5590 N N . VAL C 1 33 ? 143.744 113.867 158.238 1.00 34.96 32 VAL C N 1
ATOM 5591 C CA . VAL C 1 33 ? 143.881 113.037 157.045 1.00 36.52 32 VAL C CA 1
ATOM 5592 C C . VAL C 1 33 ? 144.587 111.707 157.318 1.00 36.19 32 VAL C C 1
ATOM 5593 O O . VAL C 1 33 ? 145.715 111.685 157.818 1.00 29.32 32 VAL C O 1
ATOM 5597 N N . ASP C 1 34 ? 143.908 110.609 156.977 1.00 34.58 33 ASP C N 1
ATOM 5598 C CA . ASP C 1 34 ? 144.449 109.255 157.092 1.00 37.77 33 ASP C CA 1
ATOM 5599 C C . ASP C 1 34 ? 143.688 108.297 156.153 1.00 40.32 33 ASP C C 1
ATOM 5600 O O . ASP C 1 34 ? 142.495 108.474 155.907 1.00 34.83 33 ASP C O 1
ATOM 5605 N N . ILE C 1 35 ? 144.379 107.285 155.631 1.00 43.87 34 ILE C N 1
ATOM 5606 C CA . ILE C 1 35 ? 143.770 106.339 154.691 1.00 47.44 34 ILE C CA 1
ATOM 5607 C C . ILE C 1 35 ? 143.370 105.005 155.324 1.00 48.97 34 ILE C C 1
ATOM 5608 O O . ILE C 1 35 ? 142.864 104.113 154.637 1.00 47.74 34 ILE C O 1
ATOM 5613 N N . ASN C 1 36 ? 143.605 104.860 156.623 1.00 44.01 35 ASN C N 1
ATOM 5614 C CA . ASN C 1 36 ? 143.215 103.638 157.311 1.00 40.81 35 ASN C CA 1
ATOM 5615 C C . ASN C 1 36 ? 141.805 103.735 157.867 1.00 37.58 35 ASN C C 1
ATOM 5616 O O . ASN C 1 36 ? 141.564 104.423 158.856 1.00 37.18 35 ASN C O 1
ATOM 5621 N N . THR C 1 37 ? 140.881 103.031 157.226 1.00 42.68 36 THR C N 1
ATOM 5622 C CA . THR C 1 37 ? 139.471 103.100 157.584 1.00 44.46 36 THR C CA 1
ATOM 5623 C C . THR C 1 37 ? 139.207 102.694 159.031 1.00 45.41 36 THR C C 1
ATOM 5624 O O . THR C 1 37 ? 138.354 103.283 159.703 1.00 46.39 36 THR C O 1
ATOM 5628 N N . VAL C 1 38 ? 139.951 101.700 159.510 1.00 39.66 37 VAL C N 1
ATOM 5629 C CA . VAL C 1 38 ? 139.831 101.251 160.894 1.00 39.29 37 VAL C CA 1
ATOM 5630 C C . VAL C 1 38 ? 140.267 102.335 161.875 1.00 37.17 37 VAL C C 1
ATOM 5631 O O . VAL C 1 38 ? 139.549 102.653 162.822 1.00 36.96 37 VAL C O 1
ATOM 5635 N N . ALA C 1 39 ? 141.447 102.898 161.640 1.00 43.53 38 ALA C N 1
ATOM 5636 C CA . ALA C 1 39 ? 141.955 103.989 162.464 1.00 45.19 38 ALA C CA 1
ATOM 5637 C C . ALA C 1 39 ? 141.004 105.187 162.458 1.00 33.56 38 ALA C C 1
ATOM 5638 O O . ALA C 1 39 ? 140.771 105.799 163.496 1.00 32.75 38 ALA C O 1
ATOM 5640 N N . ASN C 1 40 ? 140.454 105.512 161.290 1.00 43.07 39 ASN C N 1
ATOM 5641 C CA . ASN C 1 40 ? 139.488 106.603 161.178 1.00 39.07 39 ASN C CA 1
ATOM 5642 C C . ASN C 1 40 ? 138.228 106.319 161.974 1.00 42.47 39 ASN C C 1
ATOM 5643 O O . ASN C 1 40 ? 137.622 107.228 162.542 1.00 49.71 39 ASN C O 1
ATOM 5648 N N . SER C 1 41 ? 137.835 105.050 161.998 1.00 36.85 40 SER C N 1
ATOM 5649 C CA . SER C 1 41 ? 136.686 104.615 162.779 1.00 38.09 40 SER C CA 1
ATOM 5650 C C . SER C 1 41 ? 136.871 105.000 164.244 1.00 36.93 40 SER C C 1
ATOM 5651 O O . SER C 1 41 ? 135.926 105.427 164.905 1.00 41.11 40 SER C O 1
ATOM 5654 N N . VAL C 1 42 ? 138.100 104.866 164.733 1.00 42.12 41 VAL C N 1
ATOM 5655 C CA . VAL C 1 42 ? 138.436 105.208 166.112 1.00 34.52 41 VAL C CA 1
ATOM 5656 C C . VAL C 1 42 ? 138.479 106.719 166.330 1.00 36.16 41 VAL C C 1
ATOM 5657 O O . VAL C 1 42 ? 137.941 107.235 167.313 1.00 38.81 41 VAL C O 1
ATOM 5661 N N . TYR C 1 43 ? 139.132 107.419 165.409 1.00 32.35 42 TYR C N 1
ATOM 5662 C CA . TYR C 1 43 ? 139.190 108.875 165.426 1.00 32.06 42 TYR C CA 1
ATOM 5663 C C . TYR C 1 43 ? 137.786 109.488 165.393 1.00 38.07 42 TYR C C 1
ATOM 5664 O O . TYR C 1 43 ? 137.507 110.447 166.111 1.00 36.20 42 TYR C O 1
ATOM 5673 N N . LYS C 1 44 ? 136.916 108.945 164.546 1.00 34.04 43 LYS C N 1
ATOM 5674 C CA . LYS C 1 44 ? 135.560 109.465 164.399 1.00 39.85 43 LYS C CA 1
ATOM 5675 C C . LYS C 1 44 ? 134.765 109.230 165.674 1.00 37.46 43 LYS C C 1
ATOM 5676 O O . LYS C 1 44 ? 134.000 110.086 166.117 1.00 42.92 43 LYS C O 1
ATOM 5682 N N . HIS C 1 45 ? 134.963 108.057 166.258 1.00 36.59 44 HIS C N 1
ATOM 5683 C CA . HIS C 1 45 ? 134.337 107.687 167.516 1.00 37.48 44 HIS C CA 1
ATOM 5684 C C . HIS C 1 45 ? 134.691 108.658 168.643 1.00 54.11 44 HIS C C 1
ATOM 5685 O O . HIS C 1 45 ? 133.851 108.975 169.484 1.00 37.40 44 HIS C O 1
ATOM 5692 N N . ASN C 1 46 ? 135.934 109.130 168.659 1.00 34.45 45 ASN C N 1
ATOM 5693 C CA . ASN C 1 46 ? 136.398 109.999 169.734 1.00 33.70 45 ASN C CA 1
ATOM 5694 C C . ASN C 1 46 ? 136.261 111.472 169.391 1.00 43.31 45 ASN C C 1
ATOM 5695 O O . ASN C 1 46 ? 136.109 112.318 170.279 1.00 41.65 45 ASN C O 1
ATOM 5700 N N . PHE C 1 47 ? 136.316 111.772 168.098 1.00 59.10 46 PHE C N 1
ATOM 5701 C CA . PHE C 1 47 ? 136.148 113.137 167.619 1.00 53.77 46 PHE C CA 1
ATOM 5702 C C . PHE C 1 47 ? 135.104 113.191 166.511 1.00 56.31 46 PHE C C 1
ATOM 5703 O O . PHE C 1 47 ? 135.442 113.398 165.344 1.00 57.01 46 PHE C O 1
ATOM 5711 N N . PRO C 1 48 ? 133.825 113.000 166.879 1.00 53.26 47 PRO C N 1
ATOM 5712 C CA . PRO C 1 48 ? 132.720 112.997 165.915 1.00 59.28 47 PRO C CA 1
ATOM 5713 C C . PRO C 1 48 ? 132.589 114.332 165.195 1.00 68.10 47 PRO C C 1
ATOM 5714 O O . PRO C 1 48 ? 132.271 114.361 164.008 1.00 72.74 47 PRO C O 1
ATOM 5718 N N . GLU C 1 49 ? 132.845 115.416 165.917 1.00 63.65 48 GLU C N 1
ATOM 5719 C CA . GLU C 1 49 ? 132.671 116.773 165.404 1.00 65.60 48 GLU C CA 1
ATOM 5720 C C . GLU C 1 49 ? 133.699 117.168 164.338 1.00 53.06 48 GLU C C 1
ATOM 5721 O O . GLU C 1 49 ? 133.420 118.007 163.482 1.00 46.38 48 GLU C O 1
ATOM 5727 N N . THR C 1 50 ? 134.882 116.560 164.394 1.00 50.18 49 THR C N 1
ATOM 5728 C CA . THR C 1 50 ? 136.012 116.974 163.566 1.00 33.12 49 THR C CA 1
ATOM 5729 C C . THR C 1 50 ? 135.901 116.484 162.126 1.00 33.92 49 THR C C 1
ATOM 5730 O O . THR C 1 50 ? 135.439 115.376 161.867 1.00 42.57 49 THR C O 1
ATOM 5734 N N . ASN C 1 51 ? 136.307 117.335 161.193 1.00 33.82 50 ASN C N 1
ATOM 5735 C CA . ASN C 1 51 ? 136.375 116.974 159.790 1.00 42.98 50 ASN C CA 1
ATOM 5736 C C . ASN C 1 51 ? 137.500 115.971 159.536 1.00 43.14 50 ASN C C 1
ATOM 5737 O O . ASN C 1 51 ? 138.677 116.333 159.535 1.00 43.18 50 ASN C O 1
ATOM 5742 N N . LEU C 1 52 ? 137.130 114.709 159.328 1.00 45.07 51 LEU C N 1
ATOM 5743 C CA . LEU C 1 52 ? 138.102 113.653 159.035 1.00 47.07 51 LEU C CA 1
ATOM 5744 C C . LEU C 1 52 ? 138.018 113.197 157.572 1.00 48.69 51 LEU C C 1
ATOM 5745 O O . LEU C 1 52 ? 136.931 112.963 157.042 1.00 52.19 51 LEU C O 1
ATOM 5750 N N . LEU C 1 53 ? 139.176 113.075 156.928 1.00 39.91 52 LEU C N 1
ATOM 5751 C CA . LEU C 1 53 ? 139.233 112.792 155.497 1.00 43.54 52 LEU C CA 1
ATOM 5752 C C . LEU C 1 53 ? 139.942 111.485 155.160 1.00 50.34 52 LEU C C 1
ATOM 5753 O O . LEU C 1 53 ? 141.138 111.343 155.416 1.00 56.44 52 LEU C O 1
ATOM 5758 N N . ASN C 1 54 ? 139.224 110.536 154.568 1.00 53.32 53 ASN C N 1
ATOM 5759 C CA . ASN C 1 54 ? 139.897 109.368 154.021 1.00 52.65 53 ASN C CA 1
ATOM 5760 C C . ASN C 1 54 ? 140.463 109.720 152.655 1.00 52.84 53 ASN C C 1
ATOM 5761 O O . ASN C 1 54 ? 139.868 109.425 151.617 1.00 61.35 53 ASN C O 1
ATOM 5766 N N . ARG C 1 55 ? 141.620 110.370 152.680 1.00 39.10 54 ARG C N 1
ATOM 5767 C CA . ARG C 1 55 ? 142.268 110.864 151.481 1.00 44.29 54 ARG C CA 1
ATOM 5768 C C . ARG C 1 55 ? 143.747 110.530 151.570 1.00 37.74 54 ARG C C 1
ATOM 5769 O O . ARG C 1 55 ? 144.308 110.480 152.659 1.00 38.99 54 ARG C O 1
ATOM 5777 N N . ASN C 1 56 ? 144.385 110.277 150.436 1.00 55.99 55 ASN C N 1
ATOM 5778 C CA . ASN C 1 56 ? 145.823 110.071 150.455 1.00 53.16 55 ASN C CA 1
ATOM 5779 C C . ASN C 1 56 ? 146.508 111.422 150.571 1.00 52.41 55 ASN C C 1
ATOM 5780 O O . ASN C 1 56 ? 145.952 112.444 150.166 1.00 52.96 55 ASN C O 1
ATOM 5785 N N . ILE C 1 57 ? 147.710 111.424 151.136 1.00 55.15 56 ILE C N 1
ATOM 5786 C CA . ILE C 1 57 ? 148.457 112.656 151.344 1.00 43.02 56 ILE C CA 1
ATOM 5787 C C . ILE C 1 57 ? 148.888 113.275 150.012 1.00 45.47 56 ILE C C 1
ATOM 5788 O O . ILE C 1 57 ? 148.993 114.495 149.893 1.00 54.07 56 ILE C O 1
ATOM 5793 N N . GLN C 1 58 ? 149.116 112.438 149.004 1.00 42.07 57 GLN C N 1
ATOM 5794 C CA . GLN C 1 58 ? 149.547 112.936 147.698 1.00 52.47 57 GLN C CA 1
ATOM 5795 C C . GLN C 1 58 ? 148.413 113.620 146.945 1.00 47.40 57 GLN C C 1
ATOM 5796 O O . GLN C 1 58 ? 148.646 114.329 145.969 1.00 46.15 57 GLN C O 1
ATOM 5802 N N . GLN C 1 59 ? 147.188 113.406 147.417 1.00 52.13 58 GLN C N 1
ATOM 5803 C CA . GLN C 1 59 ? 146.008 114.058 146.860 1.00 54.12 58 GLN C CA 1
ATOM 5804 C C . GLN C 1 59 ? 145.692 115.343 147.626 1.00 51.12 58 GLN C C 1
ATOM 5805 O O . GLN C 1 59 ? 144.681 115.999 147.371 1.00 44.00 58 GLN C O 1
ATOM 5811 N N . LEU C 1 60 ? 146.553 115.691 148.578 1.00 45.48 59 LEU C N 1
ATOM 5812 C CA . LEU C 1 60 ? 146.435 116.966 149.274 1.00 41.63 59 LEU C CA 1
ATOM 5813 C C . LEU C 1 60 ? 147.084 118.061 148.446 1.00 45.09 59 LEU C C 1
ATOM 5814 O O . LEU C 1 60 ? 148.266 117.983 148.112 1.00 42.86 59 LEU C O 1
ATOM 5819 N N . THR C 1 61 ? 146.303 119.082 148.119 1.00 57.93 60 THR C N 1
ATOM 5820 C CA . THR C 1 61 ? 146.780 120.165 147.272 1.00 59.63 60 THR C CA 1
ATOM 5821 C C . THR C 1 61 ? 146.924 121.455 148.079 1.00 50.76 60 THR C C 1
ATOM 5822 O O . THR C 1 61 ? 146.149 121.700 149.005 1.00 45.77 60 THR C O 1
ATOM 5826 N N . PRO C 1 62 ? 147.942 122.267 147.751 1.00 48.19 61 PRO C N 1
ATOM 5827 C CA . PRO C 1 62 ? 148.122 123.587 148.368 1.00 44.56 61 PRO C CA 1
ATOM 5828 C C . PRO C 1 62 ? 146.833 124.405 148.365 1.00 42.85 61 PRO C C 1
ATOM 5829 O O . PRO C 1 62 ? 146.542 125.087 149.342 1.00 47.36 61 PRO C O 1
ATOM 5833 N N . GLN C 1 63 ? 146.070 124.314 147.283 1.00 40.40 62 GLN C N 1
ATOM 5834 C CA . GLN C 1 63 ? 144.817 125.047 147.148 1.00 50.06 62 GLN C CA 1
ATOM 5835 C C . GLN C 1 63 ? 143.824 124.723 148.261 1.00 54.87 62 GLN C C 1
ATOM 5836 O O . GLN C 1 63 ? 143.238 125.633 148.851 1.00 55.15 62 GLN C O 1
ATOM 5842 N N . VAL C 1 64 ? 143.630 123.437 148.548 1.00 39.81 63 VAL C N 1
ATOM 5843 C CA . VAL C 1 64 ? 142.684 123.051 149.594 1.00 42.72 63 VAL C CA 1
ATOM 5844 C C . VAL C 1 64 ? 143.223 123.334 151.007 1.00 45.45 63 VAL C C 1
ATOM 5845 O O . VAL C 1 64 ? 142.450 123.540 151.944 1.00 46.63 63 VAL C O 1
ATOM 5849 N N . ILE C 1 65 ? 144.546 123.352 151.153 1.00 45.74 64 ILE C N 1
ATOM 5850 C CA . ILE C 1 65 ? 145.168 123.694 152.427 1.00 45.42 64 ILE C CA 1
ATOM 5851 C C . ILE C 1 65 ? 145.021 125.203 152.676 1.00 50.21 64 ILE C C 1
ATOM 5852 O O . ILE C 1 65 ? 144.866 125.646 153.818 1.00 49.05 64 ILE C O 1
ATOM 5857 N N . LYS C 1 66 ? 145.040 125.981 151.593 1.00 45.18 65 LYS C N 1
ATOM 5858 C CA . LYS C 1 66 ? 144.799 127.419 151.665 1.00 40.60 65 LYS C CA 1
ATOM 5859 C C . LYS C 1 66 ? 143.346 127.714 151.995 1.00 36.93 65 LYS C C 1
ATOM 5860 O O . LYS C 1 66 ? 143.052 128.653 152.729 1.00 38.39 65 LYS C O 1
ATOM 5866 N N . LYS C 1 67 ? 142.435 126.930 151.429 1.00 46.40 66 LYS C N 1
ATOM 5867 C CA . LYS C 1 67 ? 141.008 127.182 151.615 1.00 49.15 66 LYS C CA 1
ATOM 5868 C C . LYS C 1 67 ? 140.582 126.856 153.043 1.00 44.62 66 LYS C C 1
ATOM 5869 O O . LYS C 1 67 ? 139.616 127.421 153.565 1.00 41.22 66 LYS C O 1
ATOM 5875 N N . TRP C 1 68 ? 141.343 125.970 153.679 1.00 54.80 67 TRP C N 1
ATOM 5876 C CA . TRP C 1 68 ? 141.099 125.577 155.063 1.00 51.04 67 TRP C CA 1
ATOM 5877 C C . TRP C 1 68 ? 141.636 126.588 156.076 1.00 47.21 67 TRP C C 1
ATOM 5878 O O . TRP C 1 68 ? 141.251 126.556 157.243 1.00 46.26 67 TRP C O 1
ATOM 5889 N N . ASN C 1 69 ? 142.539 127.456 155.623 1.00 56.86 68 ASN C N 1
ATOM 5890 C CA . ASN C 1 69 ? 143.162 128.484 156.461 1.00 55.80 68 ASN C CA 1
ATOM 5891 C C . ASN C 1 69 ? 144.147 127.942 157.492 1.00 54.72 68 ASN C C 1
ATOM 5892 O O . ASN C 1 69 ? 144.459 128.623 158.468 1.00 58.39 68 ASN C O 1
ATOM 5897 N N . VAL C 1 70 ? 144.644 126.728 157.280 1.00 38.24 69 VAL C N 1
ATOM 5898 C CA . VAL C 1 70 ? 145.568 126.147 158.244 1.00 34.58 69 VAL C CA 1
ATOM 5899 C C . VAL C 1 70 ? 146.861 126.948 158.319 1.00 34.55 69 VAL C C 1
ATOM 5900 O O . VAL C 1 70 ? 147.380 127.431 157.308 1.00 35.97 69 VAL C O 1
ATOM 5904 N N . ASP C 1 71 ? 147.346 127.119 159.542 1.00 33.30 70 ASP C N 1
ATOM 5905 C CA . ASP C 1 71 ? 148.619 127.774 159.792 1.00 33.38 70 ASP C CA 1
ATOM 5906 C C . ASP C 1 71 ? 149.527 126.819 160.551 1.00 31.25 70 ASP C C 1
ATOM 5907 O O . ASP C 1 71 ? 150.725 127.060 160.683 1.00 31.26 70 ASP C O 1
ATOM 5912 N N . THR C 1 72 ? 148.944 125.730 161.043 1.00 29.82 71 THR C N 1
ATOM 5913 C CA . THR C 1 72 ? 149.698 124.735 161.795 1.00 37.88 71 THR C CA 1
ATOM 5914 C C . THR C 1 72 ? 149.519 123.346 161.210 1.00 34.99 71 THR C C 1
ATOM 5915 O O . THR C 1 72 ? 148.404 122.952 160.866 1.00 39.54 71 THR C O 1
ATOM 5919 N N . ILE C 1 73 ? 150.619 122.609 161.096 1.00 26.60 72 ILE C N 1
ATOM 5920 C CA . ILE C 1 73 ? 150.567 121.215 160.669 1.00 25.98 72 ILE C CA 1
ATOM 5921 C C . ILE C 1 73 ? 151.123 120.280 161.744 1.00 27.07 72 ILE C C 1
ATOM 5922 O O . ILE C 1 73 ? 152.268 120.427 162.182 1.00 24.79 72 ILE C O 1
ATOM 5927 N N . LEU C 1 74 ? 150.294 119.335 162.181 1.00 26.29 73 LEU C N 1
ATOM 5928 C CA . LEU C 1 74 ? 150.727 118.282 163.090 1.00 24.36 73 LEU C CA 1
ATOM 5929 C C . LEU C 1 74 ? 150.733 116.964 162.329 1.00 35.81 73 LEU C C 1
ATOM 5930 O O . LEU C 1 74 ? 149.722 116.568 161.750 1.00 25.07 73 LEU C O 1
ATOM 5935 N N . MET C 1 75 ? 151.865 116.274 162.328 1.00 24.31 74 MET C N 1
ATOM 5936 C CA . MET C 1 75 ? 151.980 115.087 161.499 1.00 24.65 74 MET C CA 1
ATOM 5937 C C . MET C 1 75 ? 152.917 114.021 162.049 1.00 25.04 74 MET C C 1
ATOM 5938 O O . MET C 1 75 ? 153.932 114.321 162.681 1.00 24.63 74 MET C O 1
ATOM 5943 N N . SER C 1 76 ? 152.570 112.769 161.779 1.00 25.51 75 SER C N 1
ATOM 5944 C CA . SER C 1 76 ? 153.406 111.637 162.147 1.00 36.10 75 SER C CA 1
ATOM 5945 C C . SER C 1 76 ? 153.514 110.675 160.970 1.00 38.38 75 SER C C 1
ATOM 5946 O O . SER C 1 76 ? 152.848 109.641 160.944 1.00 49.06 75 SER C O 1
ATOM 5949 N N . PRO C 1 77 ? 154.351 111.023 159.980 1.00 36.46 76 PRO C N 1
ATOM 5950 C CA . PRO C 1 77 ? 154.522 110.204 158.776 1.00 35.65 76 PRO C CA 1
ATOM 5951 C C . PRO C 1 77 ? 155.223 108.889 159.090 1.00 39.08 76 PRO C C 1
ATOM 5952 O O . PRO C 1 77 ? 156.322 108.901 159.646 1.00 42.48 76 PRO C O 1
ATOM 5956 N N . PRO C 1 78 ? 154.600 107.760 158.720 1.00 40.12 77 PRO C N 1
ATOM 5957 C CA . PRO C 1 78 ? 155.119 106.439 159.074 1.00 35.61 77 PRO C CA 1
ATOM 5958 C C . PRO C 1 78 ? 156.389 106.129 158.297 1.00 39.72 77 PRO C C 1
ATOM 5959 O O . PRO C 1 78 ? 156.664 106.759 157.271 1.00 30.11 77 PRO C O 1
ATOM 5963 N N . CYS C 1 79 ? 157.152 105.159 158.784 1.00 40.37 78 CYS C N 1
ATOM 5964 C CA . CYS C 1 79 ? 158.352 104.726 158.089 1.00 45.42 78 CYS C CA 1
ATOM 5965 C C . CYS C 1 79 ? 158.034 103.612 157.091 1.00 51.64 78 CYS C C 1
ATOM 5966 O O . CYS C 1 79 ? 157.911 102.442 157.460 1.00 52.80 78 CYS C O 1
ATOM 5969 N N . GLN C 1 80 ? 157.902 103.994 155.824 1.00 50.93 79 GLN C N 1
ATOM 5970 C CA . GLN C 1 80 ? 157.580 103.061 154.751 1.00 41.34 79 GLN C CA 1
ATOM 5971 C C . GLN C 1 80 ? 158.682 103.079 153.697 1.00 35.05 79 GLN C C 1
ATOM 5972 O O . GLN C 1 80 ? 159.408 104.065 153.576 1.00 38.51 79 GLN C O 1
ATOM 5978 N N . PRO C 1 81 ? 158.824 101.979 152.940 1.00 40.43 80 PRO C N 1
ATOM 5979 C CA . PRO C 1 81 ? 159.877 101.878 151.921 1.00 39.34 80 PRO C CA 1
ATOM 5980 C C . PRO C 1 81 ? 159.619 102.756 150.709 1.00 38.05 80 PRO C C 1
ATOM 5981 O O . PRO C 1 81 ? 158.483 103.158 150.465 1.00 40.80 80 PRO C O 1
ATOM 5985 N N . PHE C 1 82 ? 160.674 103.049 149.958 1.00 36.32 81 PHE C N 1
ATOM 5986 C CA . PHE C 1 82 ? 160.521 103.688 148.655 1.00 36.52 81 PHE C CA 1
ATOM 5987 C C . PHE C 1 82 ? 160.915 102.689 147.578 1.00 38.10 81 PHE C C 1
ATOM 5988 O O . PHE C 1 82 ? 160.542 102.829 146.413 1.00 38.79 81 PHE C O 1
ATOM 5996 N N . THR C 1 83 ? 161.684 101.682 147.982 1.00 48.04 82 THR C N 1
ATOM 5997 C CA . THR C 1 83 ? 162.209 100.695 147.053 1.00 48.99 82 THR C CA 1
ATOM 5998 C C . THR C 1 83 ? 161.878 99.277 147.503 1.00 51.51 82 THR C C 1
ATOM 5999 O O . THR C 1 83 ? 161.525 99.057 148.659 1.00 50.03 82 THR C O 1
ATOM 6003 N N . ARG C 1 84 ? 161.978 98.327 146.572 1.00 53.17 83 ARG C N 1
ATOM 6004 C CA . ARG C 1 84 ? 161.927 96.898 146.879 1.00 59.94 83 ARG C CA 1
ATOM 6005 C C . ARG C 1 84 ? 163.061 96.193 146.131 1.00 70.06 83 ARG C C 1
ATOM 6006 O O . ARG C 1 84 ? 163.259 96.416 144.933 1.00 49.22 83 ARG C O 1
ATOM 6014 N N . ASN C 1 85 ? 163.774 95.324 146.847 1.00 106.09 84 ASN C N 1
ATOM 6015 C CA . ASN C 1 85 ? 165.122 94.874 146.471 1.00 109.74 84 ASN C CA 1
ATOM 6016 C C . ASN C 1 85 ? 165.954 95.860 145.638 1.00 108.70 84 ASN C C 1
ATOM 6017 O O . ASN C 1 85 ? 166.858 96.507 146.168 1.00 114.05 84 ASN C O 1
ATOM 6022 N N . GLY C 1 86 ? 165.643 95.986 144.352 1.00 74.24 85 GLY C N 1
ATOM 6023 C CA . GLY C 1 86 ? 166.383 96.891 143.491 1.00 49.91 85 GLY C CA 1
ATOM 6024 C C . GLY C 1 86 ? 165.499 97.739 142.597 1.00 51.32 85 GLY C C 1
ATOM 6025 O O . GLY C 1 86 ? 165.963 98.294 141.601 1.00 51.01 85 GLY C O 1
ATOM 6026 N N . LYS C 1 87 ? 164.221 97.841 142.952 1.00 73.02 86 LYS C N 1
ATOM 6027 C CA . LYS C 1 87 ? 163.258 98.603 142.162 1.00 69.51 86 LYS C CA 1
ATOM 6028 C C . LYS C 1 87 ? 162.651 99.737 142.979 1.00 70.46 86 LYS C C 1
ATOM 6029 O O . LYS C 1 87 ? 162.669 99.695 144.201 1.00 73.19 86 LYS C O 1
ATOM 6035 N N . TYR C 1 88 ? 162.119 100.750 142.303 1.00 45.89 87 TYR C N 1
ATOM 6036 C CA . TYR C 1 88 ? 161.385 101.814 142.980 1.00 42.97 87 TYR C CA 1
ATOM 6037 C C . TYR C 1 88 ? 159.899 101.478 143.035 1.00 43.58 87 TYR C C 1
ATOM 6038 O O . TYR C 1 88 ? 159.336 100.972 142.065 1.00 45.45 87 TYR C O 1
ATOM 6047 N N . LEU C 1 89 ? 159.262 101.779 144.161 1.00 42.25 88 LEU C N 1
ATOM 6048 C CA . LEU C 1 89 ? 157.823 101.582 144.303 1.00 42.92 88 LEU C CA 1
ATOM 6049 C C . LEU C 1 89 ? 157.010 102.704 143.650 1.00 49.77 88 LEU C C 1
ATOM 6050 O O . LEU C 1 89 ? 157.426 103.866 143.643 1.00 52.02 88 LEU C O 1
ATOM 6055 N N . ASP C 1 90 ? 155.846 102.350 143.115 1.00 44.50 89 ASP C N 1
ATOM 6056 C CA . ASP C 1 90 ? 154.932 103.325 142.519 1.00 57.74 89 ASP C CA 1
ATOM 6057 C C . ASP C 1 90 ? 154.267 104.198 143.572 1.00 53.36 89 ASP C C 1
ATOM 6058 O O . ASP C 1 90 ? 153.902 103.708 144.629 1.00 50.39 89 ASP C O 1
ATOM 6063 N N . ASP C 1 91 ? 154.089 105.483 143.268 1.00 61.85 90 ASP C N 1
ATOM 6064 C CA . ASP C 1 91 ? 153.326 106.384 144.132 1.00 58.38 90 ASP C CA 1
ATOM 6065 C C . ASP C 1 91 ? 151.861 105.960 144.258 1.00 58.29 90 ASP C C 1
ATOM 6066 O O . ASP C 1 91 ? 151.186 106.310 145.230 1.00 54.44 90 ASP C O 1
ATOM 6071 N N . ASN C 1 92 ? 151.382 105.200 143.275 1.00 52.01 91 ASN C N 1
ATOM 6072 C CA . ASN C 1 92 ? 150.018 104.679 143.281 1.00 54.76 91 ASN C CA 1
ATOM 6073 C C . ASN C 1 92 ? 149.917 103.391 144.087 1.00 51.96 91 ASN C C 1
ATOM 6074 O O . ASN C 1 92 ? 148.926 102.663 144.006 1.00 53.87 91 ASN C O 1
ATOM 6079 N N . ASP C 1 93 ? 150.964 103.112 144.855 1.00 46.18 92 ASP C N 1
ATOM 6080 C CA . ASP C 1 93 ? 150.990 101.970 145.748 1.00 49.45 92 ASP C CA 1
ATOM 6081 C C . ASP C 1 93 ? 150.717 102.491 147.150 1.00 48.55 92 ASP C C 1
ATOM 6082 O O . ASP C 1 93 ? 151.287 103.498 147.559 1.00 42.26 92 ASP C O 1
ATOM 6087 N N . PRO C 1 94 ? 149.819 101.827 147.886 1.00 70.10 93 PRO C N 1
ATOM 6088 C CA . PRO C 1 94 ? 149.498 102.304 149.235 1.00 68.54 93 PRO C CA 1
ATOM 6089 C C . PRO C 1 94 ? 150.657 102.088 150.204 1.00 69.35 93 PRO C C 1
ATOM 6090 O O . PRO C 1 94 ? 150.750 102.776 151.221 1.00 68.98 93 PRO C O 1
ATOM 6094 N N . ARG C 1 95 ? 151.539 101.150 149.871 1.00 60.10 94 ARG C N 1
ATOM 6095 C CA . ARG C 1 95 ? 152.593 100.711 150.784 1.00 58.64 94 ARG C CA 1
ATOM 6096 C C . ARG C 1 95 ? 153.812 101.626 150.827 1.00 45.93 94 ARG C C 1
ATOM 6097 O O . ARG C 1 95 ? 154.573 101.608 151.789 1.00 42.22 94 ARG C O 1
ATOM 6105 N N . THR C 1 96 ? 154.010 102.417 149.784 1.00 39.44 95 THR C N 1
ATOM 6106 C CA . THR C 1 96 ? 155.211 103.235 149.701 1.00 39.94 95 THR C CA 1
ATOM 6107 C C . THR C 1 96 ? 155.081 104.540 150.473 1.00 35.79 95 THR C C 1
ATOM 6108 O O . THR C 1 96 ? 153.981 104.970 150.819 1.00 37.28 95 THR C O 1
ATOM 6112 N N . ASN C 1 97 ? 156.224 105.169 150.719 1.00 34.13 96 ASN C N 1
ATOM 6113 C CA . ASN C 1 97 ? 156.295 106.355 151.549 1.00 32.40 96 ASN C CA 1
ATOM 6114 C C . ASN C 1 97 ? 155.919 107.632 150.802 1.00 42.02 96 ASN C C 1
ATOM 6115 O O . ASN C 1 97 ? 156.466 107.933 149.740 1.00 42.55 96 ASN C O 1
ATOM 6120 N N . SER C 1 98 ? 154.993 108.385 151.388 1.00 44.25 97 SER C N 1
ATOM 6121 C CA . SER C 1 98 ? 154.428 109.569 150.757 1.00 41.99 97 SER C CA 1
ATOM 6122 C C . SER C 1 98 ? 155.020 110.866 151.293 1.00 41.28 97 SER C C 1
ATOM 6123 O O . SER C 1 98 ? 154.598 111.948 150.895 1.00 46.57 97 SER C O 1
ATOM 6126 N N . PHE C 1 99 ? 155.992 110.762 152.192 1.00 43.14 98 PHE C N 1
ATOM 6127 C CA . PHE C 1 99 ? 156.518 111.943 152.872 1.00 40.68 98 PHE C CA 1
ATOM 6128 C C . PHE C 1 99 ? 157.238 112.913 151.943 1.00 41.51 98 PHE C C 1
ATOM 6129 O O . PHE C 1 99 ? 157.237 114.121 152.181 1.00 40.36 98 PHE C O 1
ATOM 6137 N N . LEU C 1 100 ? 157.855 112.387 150.890 1.00 33.77 99 LEU C N 1
ATOM 6138 C CA . LEU C 1 100 ? 158.572 113.237 149.948 1.00 38.64 99 LEU C CA 1
ATOM 6139 C C . LEU C 1 100 ? 157.634 114.208 149.241 1.00 41.14 99 LEU C C 1
ATOM 6140 O O . LEU C 1 100 ? 158.035 115.313 148.884 1.00 47.06 99 LEU C O 1
ATOM 6145 N N . TYR C 1 101 ? 156.386 113.792 149.045 1.00 39.70 100 TYR C N 1
ATOM 6146 C CA . TYR C 1 101 ? 155.380 114.668 148.461 1.00 38.42 100 TYR C CA 1
ATOM 6147 C C . TYR C 1 101 ? 155.185 115.923 149.309 1.00 43.99 100 TYR C C 1
ATOM 6148 O O . TYR C 1 101 ? 155.046 117.023 148.774 1.00 40.35 100 TYR C O 1
ATOM 6157 N N . LEU C 1 102 ? 155.184 115.752 150.630 1.00 54.99 101 LEU C N 1
ATOM 6158 C CA . LEU C 1 102 ? 155.018 116.872 151.556 1.00 53.12 101 LEU C CA 1
ATOM 6159 C C . LEU C 1 102 ? 156.121 117.904 151.422 1.00 49.24 101 LEU C C 1
ATOM 6160 O O . LEU C 1 102 ? 155.849 119.096 151.287 1.00 56.15 101 LEU C O 1
ATOM 6165 N N . ILE C 1 103 ? 157.363 117.435 151.488 1.00 35.07 102 ILE C N 1
ATOM 6166 C CA . ILE C 1 103 ? 158.535 118.284 151.309 1.00 35.20 102 ILE C CA 1
ATOM 6167 C C . ILE C 1 103 ? 158.446 119.068 150.005 1.00 42.15 102 ILE C C 1
ATOM 6168 O O . ILE C 1 103 ? 158.845 120.231 149.938 1.00 50.38 102 ILE C O 1
ATOM 6173 N N . GLY C 1 104 ? 157.909 118.425 148.975 1.00 35.29 103 GLY C N 1
ATOM 6174 C CA . GLY C 1 104 ? 157.710 119.076 147.699 1.00 40.65 103 GLY C CA 1
ATOM 6175 C C . GLY C 1 104 ? 156.850 120.318 147.820 1.00 46.37 103 GLY C C 1
ATOM 6176 O O . GLY C 1 104 ? 157.281 121.411 147.458 1.00 51.55 103 GLY C O 1
ATOM 6177 N N . ILE C 1 105 ? 155.645 120.157 148.360 1.00 27.51 104 ILE C N 1
ATOM 6178 C CA . ILE C 1 105 ? 154.654 121.228 148.344 1.00 30.05 104 ILE C CA 1
ATOM 6179 C C . ILE C 1 105 ? 154.797 122.257 149.466 1.00 30.52 104 ILE C C 1
ATOM 6180 O O . ILE C 1 105 ? 153.951 123.148 149.606 1.00 27.21 104 ILE C O 1
ATOM 6185 N N . LEU C 1 106 ? 155.868 122.151 150.247 1.00 34.17 105 LEU C N 1
ATOM 6186 C CA . LEU C 1 106 ? 156.059 123.054 151.378 1.00 34.14 105 LEU C CA 1
ATOM 6187 C C . LEU C 1 106 ? 156.244 124.511 150.947 1.00 32.57 105 LEU C C 1
ATOM 6188 O O . LEU C 1 106 ? 155.759 125.424 151.612 1.00 36.51 105 LEU C O 1
ATOM 6193 N N . ASP C 1 107 ? 156.924 124.729 149.827 1.00 33.35 106 ASP C N 1
ATOM 6194 C CA . ASP C 1 107 ? 157.153 126.087 149.336 1.00 38.21 106 ASP C CA 1
ATOM 6195 C C . ASP C 1 107 ? 155.868 126.746 148.838 1.00 41.08 106 ASP C C 1
ATOM 6196 O O . ASP C 1 107 ? 155.856 127.932 148.518 1.00 51.10 106 ASP C O 1
ATOM 6201 N N . GLN C 1 108 ? 154.787 125.977 148.769 1.00 33.03 107 GLN C N 1
ATOM 6202 C CA . GLN C 1 108 ? 153.515 126.527 148.331 1.00 36.31 107 GLN C CA 1
ATOM 6203 C C . GLN C 1 108 ? 152.472 126.520 149.443 1.00 34.83 107 GLN C C 1
ATOM 6204 O O . GLN C 1 108 ? 151.305 126.839 149.205 1.00 41.00 107 GLN C O 1
ATOM 6210 N N . LEU C 1 109 ? 152.899 126.167 150.655 1.00 39.20 108 LEU C N 1
ATOM 6211 C CA . LEU C 1 109 ? 152.012 126.190 151.820 1.00 45.26 108 LEU C CA 1
ATOM 6212 C C . LEU C 1 109 ? 152.113 127.530 152.553 1.00 47.49 108 LEU C C 1
ATOM 6213 O O . LEU C 1 109 ? 152.402 127.590 153.751 1.00 45.39 108 LEU C O 1
ATOM 6218 N N . ASP C 1 110 ? 151.842 128.593 151.800 1.00 44.49 109 ASP C N 1
ATOM 6219 C CA . ASP C 1 110 ? 152.079 129.983 152.192 1.00 40.32 109 ASP C CA 1
ATOM 6220 C C . ASP C 1 110 ? 151.564 130.417 153.569 1.00 40.49 109 ASP C C 1
ATOM 6221 O O . ASP C 1 110 ? 152.166 131.282 154.207 1.00 39.57 109 ASP C O 1
ATOM 6226 N N . ASN C 1 111 ? 150.465 129.817 154.021 1.00 46.48 110 ASN C N 1
ATOM 6227 C CA . ASN C 1 111 ? 149.831 130.186 155.292 1.00 58.34 110 ASN C CA 1
ATOM 6228 C C . ASN C 1 111 ? 150.435 129.475 156.526 1.00 50.52 110 ASN C C 1
ATOM 6229 O O . ASN C 1 111 ? 150.471 130.042 157.621 1.00 48.02 110 ASN C O 1
ATOM 6234 N N . VAL C 1 112 ? 150.918 128.247 156.342 1.00 34.73 111 VAL C N 1
ATOM 6235 C CA . VAL C 1 112 ? 151.485 127.461 157.440 1.00 25.63 111 VAL C CA 1
ATOM 6236 C C . VAL C 1 112 ? 152.647 128.157 158.155 1.00 24.71 111 VAL C C 1
ATOM 6237 O O . VAL C 1 112 ? 153.685 128.430 157.557 1.00 24.10 111 VAL C O 1
ATOM 6241 N N . ASP C 1 113 ? 152.454 128.427 159.444 1.00 33.85 112 ASP C N 1
ATOM 6242 C CA . ASP C 1 113 ? 153.447 129.114 160.264 1.00 35.56 112 ASP C CA 1
ATOM 6243 C C . ASP C 1 113 ? 154.154 128.158 161.225 1.00 34.98 112 ASP C C 1
ATOM 6244 O O . ASP C 1 113 ? 155.306 128.381 161.602 1.00 35.89 112 ASP C O 1
ATOM 6249 N N . TYR C 1 114 ? 153.453 127.099 161.620 1.00 34.34 113 TYR C N 1
ATOM 6250 C CA . TYR C 1 114 ? 153.929 126.192 162.655 1.00 23.13 113 TYR C CA 1
ATOM 6251 C C . TYR C 1 114 ? 153.826 124.745 162.193 1.00 22.75 113 TYR C C 1
ATOM 6252 O O . TYR C 1 114 ? 152.789 124.320 161.685 1.00 23.41 113 TYR C O 1
ATOM 6261 N N . ILE C 1 115 ? 154.896 123.983 162.386 1.00 21.94 114 ILE C N 1
ATOM 6262 C CA . ILE C 1 115 ? 154.902 122.573 162.034 1.00 21.79 114 ILE C CA 1
ATOM 6263 C C . ILE C 1 115 ? 155.508 121.774 163.177 1.00 21.80 114 ILE C C 1
ATOM 6264 O O . ILE C 1 115 ? 156.590 122.105 163.654 1.00 21.38 114 ILE C O 1
ATOM 6269 N N . LEU C 1 116 ? 154.803 120.736 163.624 1.00 22.54 115 LEU C N 1
ATOM 6270 C CA . LEU C 1 116 ? 155.355 119.774 164.578 1.00 23.05 115 LEU C CA 1
ATOM 6271 C C . LEU C 1 116 ? 155.328 118.365 163.983 1.00 25.37 115 LEU C C 1
ATOM 6272 O O . LEU C 1 116 ? 154.264 117.834 163.653 1.00 23.81 115 LEU C O 1
ATOM 6277 N N . MET C 1 117 ? 156.500 117.751 163.869 1.00 22.63 116 MET C N 1
ATOM 6278 C CA . MET C 1 117 ? 156.586 116.399 163.334 1.00 24.92 116 MET C CA 1
ATOM 6279 C C . MET C 1 117 ? 157.148 115.408 164.349 1.00 29.82 116 MET C C 1
ATOM 6280 O O . MET C 1 117 ? 158.185 115.654 164.961 1.00 30.25 116 MET C O 1
ATOM 6285 N N . GLU C 1 118 ? 156.454 114.287 164.523 1.00 42.06 117 GLU C N 1
ATOM 6286 C CA . GLU C 1 118 ? 156.989 113.171 165.289 1.00 41.44 117 GLU C CA 1
ATOM 6287 C C . GLU C 1 118 ? 157.510 112.118 164.321 1.00 46.00 117 GLU C C 1
ATOM 6288 O O . GLU C 1 118 ? 156.943 111.917 163.248 1.00 51.36 117 GLU C O 1
ATOM 6294 N N . ASN C 1 119 ? 158.594 111.450 164.696 1.00 34.43 118 ASN C N 1
ATOM 6295 C CA . ASN C 1 119 ? 159.185 110.439 163.833 1.00 28.83 118 ASN C CA 1
ATOM 6296 C C . ASN C 1 119 ? 159.968 109.405 164.629 1.00 30.33 118 ASN C C 1
ATOM 6297 O O . ASN C 1 119 ? 160.322 109.638 165.782 1.00 31.97 118 ASN C O 1
ATOM 6302 N N . VAL C 1 120 ? 160.235 108.261 164.008 1.00 29.80 119 VAL C N 1
ATOM 6303 C CA . VAL C 1 120 ? 160.957 107.183 164.676 1.00 33.89 119 VAL C CA 1
ATOM 6304 C C . VAL C 1 120 ? 162.399 107.574 164.992 1.00 31.29 119 VAL C C 1
ATOM 6305 O O . VAL C 1 120 ? 162.989 108.408 164.308 1.00 29.91 119 VAL C O 1
ATOM 6309 N N . LYS C 1 121 ? 162.950 106.979 166.045 1.00 32.88 120 LYS C N 1
ATOM 6310 C CA . LYS C 1 121 ? 164.369 107.124 166.359 1.00 33.27 120 LYS C CA 1
ATOM 6311 C C . LYS C 1 121 ? 165.222 106.661 165.178 1.00 33.44 120 LYS C C 1
ATOM 6312 O O . LYS C 1 121 ? 164.920 105.646 164.546 1.00 34.99 120 LYS C O 1
ATOM 6318 N N . GLY C 1 122 ? 166.278 107.408 164.868 1.00 41.47 121 GLY C N 1
ATOM 6319 C CA . GLY C 1 122 ? 167.116 107.070 163.730 1.00 48.78 121 GLY C CA 1
ATOM 6320 C C . GLY C 1 122 ? 166.771 107.882 162.493 1.00 42.29 121 GLY C C 1
ATOM 6321 O O . GLY C 1 122 ? 167.551 107.949 161.544 1.00 33.96 121 GLY C O 1
ATOM 6322 N N . PHE C 1 123 ? 165.588 108.491 162.506 1.00 39.02 122 PHE C N 1
ATOM 6323 C CA . PHE C 1 123 ? 165.188 109.420 161.463 1.00 37.16 122 PHE C CA 1
ATOM 6324 C C . PHE C 1 123 ? 166.201 110.555 161.389 1.00 43.28 122 PHE C C 1
ATOM 6325 O O . PHE C 1 123 ? 166.574 110.997 160.307 1.00 42.49 122 PHE C O 1
ATOM 6333 N N . GLU C 1 124 ? 166.670 110.993 162.554 1.00 27.50 123 GLU C N 1
ATOM 6334 C CA . GLU C 1 124 ? 167.628 112.090 162.657 1.00 28.20 123 GLU C CA 1
ATOM 6335 C C . GLU C 1 124 ? 168.958 111.838 161.941 1.00 33.50 123 GLU C C 1
ATOM 6336 O O . GLU C 1 124 ? 169.765 112.757 161.774 1.00 27.70 123 GLU C O 1
ATOM 6342 N N . ASN C 1 125 ? 169.185 110.598 161.521 1.00 38.06 124 ASN C N 1
ATOM 6343 C CA . ASN C 1 125 ? 170.365 110.267 160.734 1.00 40.90 124 ASN C CA 1
ATOM 6344 C C . ASN C 1 125 ? 169.997 109.854 159.312 1.00 41.14 124 ASN C C 1
ATOM 6345 O O . ASN C 1 125 ? 170.843 109.388 158.550 1.00 46.03 124 ASN C O 1
ATOM 6350 N N . SER C 1 126 ? 168.728 110.030 158.961 1.00 29.25 125 SER C N 1
ATOM 6351 C CA . SER C 1 126 ? 168.245 109.661 157.637 1.00 35.54 125 SER C CA 1
ATOM 6352 C C . SER C 1 126 ? 168.449 110.768 156.606 1.00 28.50 125 SER C C 1
ATOM 6353 O O . SER C 1 126 ? 168.383 111.954 156.925 1.00 30.12 125 SER C O 1
ATOM 6356 N N . THR C 1 127 ? 168.690 110.364 155.364 1.00 31.87 126 THR C N 1
ATOM 6357 C CA . THR C 1 127 ? 168.822 111.289 154.249 1.00 31.09 126 THR C CA 1
ATOM 6358 C C . THR C 1 127 ? 167.496 112.015 154.002 1.00 34.99 126 THR C C 1
ATOM 6359 O O . THR C 1 127 ? 167.470 113.115 153.441 1.00 41.45 126 THR C O 1
ATOM 6363 N N . VAL C 1 128 ? 166.400 111.395 154.433 1.00 31.55 127 VAL C N 1
ATOM 6364 C CA . VAL C 1 128 ? 165.080 112.008 154.352 1.00 30.15 127 VAL C CA 1
ATOM 6365 C C . VAL C 1 128 ? 164.961 113.166 155.335 1.00 31.52 127 VAL C C 1
ATOM 6366 O O . VAL C 1 128 ? 164.398 114.206 155.009 1.00 34.57 127 VAL C O 1
ATOM 6370 N N . ARG C 1 129 ? 165.487 112.980 156.543 1.00 37.00 128 ARG C N 1
ATOM 6371 C CA . ARG C 1 129 ? 165.517 114.055 157.529 1.00 32.10 128 ARG C CA 1
ATOM 6372 C C . ARG C 1 129 ? 166.292 115.229 156.976 1.00 29.21 128 ARG C C 1
ATOM 6373 O O . ARG C 1 129 ? 165.884 116.377 157.127 1.00 31.80 128 ARG C O 1
ATOM 6381 N N . ASN C 1 130 ? 167.415 114.932 156.335 1.00 24.31 129 ASN C N 1
ATOM 6382 C CA . ASN C 1 130 ? 168.289 115.978 155.828 1.00 28.55 129 ASN C CA 1
ATOM 6383 C C . ASN C 1 130 ? 167.610 116.858 154.789 1.00 24.21 129 ASN C C 1
ATOM 6384 O O . ASN C 1 130 ? 167.761 118.079 154.802 1.00 25.73 129 ASN C O 1
ATOM 6389 N N . LEU C 1 131 ? 166.850 116.225 153.904 1.00 30.07 130 LEU C N 1
ATOM 6390 C CA . LEU C 1 131 ? 166.110 116.930 152.869 1.00 30.70 130 LEU C CA 1
ATOM 6391 C C . LEU C 1 131 ? 165.044 117.816 153.485 1.00 34.92 130 LEU C C 1
ATOM 6392 O O . LEU C 1 131 ? 164.883 118.972 153.106 1.00 39.05 130 LEU C O 1
ATOM 6397 N N . PHE C 1 132 ? 164.308 117.245 154.431 1.00 38.70 131 PHE C N 1
ATOM 6398 C CA . PHE C 1 132 ? 163.240 117.945 155.129 1.00 30.38 131 PHE C CA 1
ATOM 6399 C C . PHE C 1 132 ? 163.750 119.179 155.877 1.00 31.26 131 PHE C C 1
ATOM 6400 O O . PHE C 1 132 ? 163.120 120.234 155.839 1.00 39.28 131 PHE C O 1
ATOM 6408 N N . ILE C 1 133 ? 164.885 119.037 156.560 1.00 21.00 132 ILE C N 1
ATOM 6409 C CA . ILE C 1 133 ? 165.529 120.155 157.249 1.00 20.77 132 ILE C CA 1
ATOM 6410 C C . ILE C 1 133 ? 165.997 121.188 156.231 1.00 27.14 132 ILE C C 1
ATOM 6411 O O . ILE C 1 133 ? 165.872 122.399 156.443 1.00 32.52 132 ILE C O 1
ATOM 6416 N N . ASP C 1 134 ? 166.535 120.692 155.122 1.00 24.63 133 ASP C N 1
ATOM 6417 C CA . ASP C 1 134 ? 166.991 121.539 154.029 1.00 26.22 133 ASP C CA 1
ATOM 6418 C C . ASP C 1 134 ? 165.840 122.372 153.492 1.00 23.67 133 ASP C C 1
ATOM 6419 O O . ASP C 1 134 ? 165.997 123.555 153.200 1.00 23.13 133 ASP C O 1
ATOM 6424 N N . LYS C 1 135 ? 164.676 121.748 153.365 1.00 21.81 134 LYS C N 1
ATOM 6425 C CA . LYS C 1 135 ? 163.531 122.423 152.773 1.00 28.04 134 LYS C CA 1
ATOM 6426 C C . LYS C 1 135 ? 162.973 123.475 153.726 1.00 24.15 134 LYS C C 1
ATOM 6427 O O . LYS C 1 135 ? 162.464 124.505 153.292 1.00 24.98 134 LYS C O 1
ATOM 6433 N N . LEU C 1 136 ? 163.085 123.223 155.023 1.00 27.84 135 LEU C N 1
ATOM 6434 C CA . LEU C 1 136 ? 162.658 124.205 156.010 1.00 31.77 135 LEU C CA 1
ATOM 6435 C C . LEU C 1 136 ? 163.486 125.489 155.920 1.00 33.29 135 LEU C C 1
ATOM 6436 O O . LEU C 1 136 ? 162.945 126.594 156.017 1.00 32.71 135 LEU C O 1
ATOM 6441 N N . LYS C 1 137 ? 164.795 125.338 155.738 1.00 24.34 136 LYS C N 1
ATOM 6442 C CA . LYS C 1 137 ? 165.686 126.489 155.661 1.00 26.00 136 LYS C CA 1
ATOM 6443 C C . LYS C 1 137 ? 165.427 127.307 154.404 1.00 33.24 136 LYS C C 1
ATOM 6444 O O . LYS C 1 137 ? 165.532 128.531 154.424 1.00 43.96 136 LYS C O 1
ATOM 6450 N N . GLU C 1 138 ? 165.087 126.626 153.314 1.00 36.09 137 GLU C N 1
ATOM 6451 C CA . GLU C 1 138 ? 164.752 127.301 152.065 1.00 42.40 137 GLU C CA 1
ATOM 6452 C C . GLU C 1 138 ? 163.436 128.038 152.183 1.00 41.65 137 GLU C C 1
ATOM 6453 O O . GLU C 1 138 ? 163.206 129.020 151.478 1.00 45.32 137 GLU C O 1
ATOM 6459 N N . CYS C 1 139 ? 162.570 127.552 153.068 1.00 41.21 138 CYS C N 1
ATOM 6460 C CA . CYS C 1 139 ? 161.254 128.152 153.254 1.00 34.65 138 CYS C CA 1
ATOM 6461 C C . CYS C 1 139 ? 161.228 129.121 154.431 1.00 35.22 138 CYS C C 1
ATOM 6462 O O . CYS C 1 139 ? 160.158 129.511 154.900 1.00 35.92 138 CYS C O 1
ATOM 6465 N N . ASN C 1 140 ? 162.415 129.508 154.891 1.00 31.81 139 ASN C N 1
ATOM 6466 C CA . ASN C 1 140 ? 162.567 130.462 155.988 1.00 31.84 139 ASN C CA 1
ATOM 6467 C C . ASN C 1 140 ? 161.900 130.024 157.288 1.00 37.36 139 ASN C C 1
ATOM 6468 O O . ASN C 1 140 ? 161.228 130.816 157.951 1.00 29.00 139 ASN C O 1
ATOM 6473 N N . PHE C 1 141 ? 162.087 128.757 157.641 1.00 29.07 140 PHE C N 1
ATOM 6474 C CA . PHE C 1 141 ? 161.698 128.273 158.956 1.00 27.84 140 PHE C CA 1
ATOM 6475 C C . PHE C 1 141 ? 162.914 128.262 159.872 1.00 27.50 140 PHE C C 1
ATOM 6476 O O . PHE C 1 141 ? 164.055 128.171 159.416 1.00 28.28 140 PHE C O 1
ATOM 6484 N N . ILE C 1 142 ? 162.660 128.381 161.167 1.00 33.55 141 ILE C N 1
ATOM 6485 C CA . ILE C 1 142 ? 163.647 128.035 162.177 1.00 30.31 141 ILE C CA 1
ATOM 6486 C C . ILE C 1 142 ? 163.077 126.832 162.893 1.00 28.05 141 ILE C C 1
ATOM 6487 O O . ILE C 1 142 ? 161.860 126.694 163.019 1.00 28.41 141 ILE C O 1
ATOM 6492 N N . TYR C 1 143 ? 163.952 125.953 163.352 1.00 33.35 142 TYR C N 1
ATOM 6493 C CA . TYR C 1 143 ? 163.503 124.665 163.844 1.00 29.77 142 TYR C CA 1
ATOM 6494 C C . TYR C 1 143 ? 164.310 124.233 165.055 1.00 30.89 142 TYR C C 1
ATOM 6495 O O . TYR C 1 143 ? 165.408 124.734 165.295 1.00 31.37 142 TYR C O 1
ATOM 6504 N N . GLN C 1 144 ? 163.764 123.288 165.809 1.00 36.11 143 GLN C N 1
ATOM 6505 C CA . GLN C 1 144 ? 164.539 122.575 166.814 1.00 31.48 143 GLN C CA 1
ATOM 6506 C C . GLN C 1 144 ? 164.196 121.091 166.758 1.00 33.42 143 GLN C C 1
ATOM 6507 O O . GLN C 1 144 ? 163.021 120.716 166.772 1.00 28.35 143 GLN C O 1
ATOM 6513 N N . GLU C 1 145 ? 165.227 120.253 166.679 1.00 27.68 144 GLU C N 1
ATOM 6514 C CA . GLU C 1 145 ? 165.049 118.807 166.683 1.00 25.38 144 GLU C CA 1
ATOM 6515 C C . GLU C 1 145 ? 165.241 118.243 168.088 1.00 27.32 144 GLU C C 1
ATOM 6516 O O . GLU C 1 145 ? 166.096 118.707 168.841 1.00 27.56 144 GLU C O 1
ATOM 6522 N N . PHE C 1 146 ? 164.444 117.237 168.436 1.00 24.58 145 PHE C N 1
ATOM 6523 C CA . PHE C 1 146 ? 164.547 116.597 169.744 1.00 24.39 145 PHE C CA 1
ATOM 6524 C C . PHE C 1 146 ? 164.641 115.081 169.600 1.00 25.03 145 PHE C C 1
ATOM 6525 O O . PHE C 1 146 ? 164.267 114.511 168.575 1.00 33.02 145 PHE C O 1
ATOM 6533 N N . LEU C 1 147 ? 165.149 114.433 170.635 1.00 32.58 146 LEU C N 1
ATOM 6534 C CA . LEU C 1 147 ? 165.050 112.990 170.763 1.00 31.44 146 LEU C CA 1
ATOM 6535 C C . LEU C 1 147 ? 164.541 112.714 172.171 1.00 31.89 146 LEU C C 1
ATOM 6536 O O . LEU C 1 147 ? 165.303 112.761 173.135 1.00 39.27 146 LEU C O 1
ATOM 6541 N N . LEU C 1 148 ? 163.243 112.452 172.292 1.00 24.14 147 LEU C N 1
ATOM 6542 C CA . LEU C 1 148 ? 162.621 112.398 173.608 1.00 23.41 147 LEU C CA 1
ATOM 6543 C C . LEU C 1 148 ? 162.012 111.065 173.994 1.00 31.07 147 LEU C C 1
ATOM 6544 O O . LEU C 1 148 ? 161.542 110.288 173.159 1.00 28.18 147 LEU C O 1
ATOM 6549 N N . CYS C 1 149 ? 162.021 110.831 175.296 1.00 38.72 148 CYS C N 1
ATOM 6550 C CA . CYS C 1 149 ? 161.417 109.661 175.884 1.00 36.35 148 CYS C CA 1
ATOM 6551 C C . CYS C 1 149 ? 160.427 110.186 176.907 1.00 31.99 148 CYS C C 1
ATOM 6552 O O . CYS C 1 149 ? 160.702 111.180 177.579 1.00 34.70 148 CYS C O 1
ATOM 6555 N N . PRO C 1 150 ? 159.256 109.548 177.005 1.00 22.24 149 PRO C N 1
ATOM 6556 C CA . PRO C 1 150 ? 158.232 109.919 177.985 1.00 25.12 149 PRO C CA 1
ATOM 6557 C C . PRO C 1 150 ? 158.762 110.019 179.421 1.00 25.75 149 PRO C C 1
ATOM 6558 O O . PRO C 1 150 ? 158.216 110.800 180.195 1.00 22.74 149 PRO C O 1
ATOM 6562 N N . SER C 1 151 ? 159.800 109.256 179.762 1.00 43.13 150 SER C N 1
ATOM 6563 C CA . SER C 1 151 ? 160.378 109.308 181.102 1.00 44.46 150 SER C CA 1
ATOM 6564 C C . SER C 1 151 ? 160.876 110.707 181.426 1.00 59.25 150 SER C C 1
ATOM 6565 O O . SER C 1 151 ? 160.735 111.182 182.553 1.00 71.05 150 SER C O 1
ATOM 6568 N N . THR C 1 152 ? 161.450 111.362 180.423 1.00 52.83 151 THR C N 1
ATOM 6569 C CA . THR C 1 152 ? 161.890 112.755 180.523 1.00 52.95 151 THR C CA 1
ATOM 6570 C C . THR C 1 152 ? 160.730 113.674 180.937 1.00 47.49 151 THR C C 1
ATOM 6571 O O . THR C 1 152 ? 160.934 114.774 181.451 1.00 55.99 151 THR C O 1
ATOM 6575 N N . VAL C 1 153 ? 159.509 113.191 180.739 1.00 35.49 152 VAL C N 1
ATOM 6576 C CA . VAL C 1 153 ? 158.307 113.955 181.048 1.00 31.67 152 VAL C CA 1
ATOM 6577 C C . VAL C 1 153 ? 157.515 113.274 182.183 1.00 32.27 152 VAL C C 1
ATOM 6578 O O . VAL C 1 153 ? 156.302 113.448 182.317 1.00 22.09 152 VAL C O 1
ATOM 6582 N N . GLY C 1 154 ? 158.219 112.493 182.999 1.00 38.88 153 GLY C N 1
ATOM 6583 C CA . GLY C 1 154 ? 157.637 111.908 184.197 1.00 37.53 153 GLY C CA 1
ATOM 6584 C C . GLY C 1 154 ? 156.656 110.771 183.976 1.00 33.98 153 GLY C C 1
ATOM 6585 O O . GLY C 1 154 ? 155.834 110.477 184.840 1.00 30.96 153 GLY C O 1
ATOM 6586 N N . VAL C 1 155 ? 156.745 110.123 182.821 1.00 34.67 154 VAL C N 1
ATOM 6587 C CA . VAL C 1 155 ? 155.852 109.024 182.490 1.00 28.90 154 VAL C CA 1
ATOM 6588 C C . VAL C 1 155 ? 156.637 107.723 182.530 1.00 33.44 154 VAL C C 1
ATOM 6589 O O . VAL C 1 155 ? 157.741 107.657 181.999 1.00 37.01 154 VAL C O 1
ATOM 6593 N N . PRO C 1 156 ? 156.082 106.687 183.182 1.00 38.51 155 PRO C N 1
ATOM 6594 C CA . PRO C 1 156 ? 156.771 105.401 183.339 1.00 41.46 155 PRO C CA 1
ATOM 6595 C C . PRO C 1 156 ? 156.795 104.576 182.055 1.00 46.50 155 PRO C C 1
ATOM 6596 O O . PRO C 1 156 ? 156.233 103.482 182.019 1.00 51.39 155 PRO C O 1
ATOM 6600 N N . ASN C 1 157 ? 157.450 105.087 181.020 1.00 38.53 156 ASN C N 1
ATOM 6601 C CA . ASN C 1 157 ? 157.487 104.387 179.746 1.00 36.42 156 ASN C CA 1
ATOM 6602 C C . ASN C 1 157 ? 158.613 104.850 178.826 1.00 32.64 156 ASN C C 1
ATOM 6603 O O . ASN C 1 157 ? 158.945 106.032 178.772 1.00 27.68 156 ASN C O 1
ATOM 6608 N N . SER C 1 158 ? 159.203 103.903 178.109 1.00 36.33 157 SER C N 1
ATOM 6609 C CA . SER C 1 158 ? 160.220 104.226 177.121 1.00 34.18 157 SER C CA 1
ATOM 6610 C C . SER C 1 158 ? 159.612 104.244 175.723 1.00 40.69 157 SER C C 1
ATOM 6611 O O . SER C 1 158 ? 159.017 103.269 175.281 1.00 52.15 157 SER C O 1
ATOM 6614 N N . ARG C 1 159 ? 159.751 105.365 175.032 1.00 38.55 158 ARG C N 1
ATOM 6615 C CA . ARG C 1 159 ? 159.256 105.481 173.670 1.00 40.88 158 ARG C CA 1
ATOM 6616 C C . ARG C 1 159 ? 160.075 106.555 172.983 1.00 38.81 158 ARG C C 1
ATOM 6617 O O . ARG C 1 159 ? 159.575 107.626 172.643 1.00 52.86 158 ARG C O 1
ATOM 6625 N N . LEU C 1 160 ? 161.355 106.254 172.810 1.00 26.36 159 LEU C N 1
ATOM 6626 C CA . LEU C 1 160 ? 162.327 107.190 172.277 1.00 26.55 159 LEU C CA 1
ATOM 6627 C C . LEU C 1 160 ? 161.974 107.612 170.846 1.00 26.68 159 LEU C C 1
ATOM 6628 O O . LEU C 1 160 ? 162.050 106.819 169.915 1.00 27.88 159 LEU C O 1
ATOM 6633 N N . ARG C 1 161 ? 161.578 108.871 170.687 1.00 25.62 160 ARG C N 1
ATOM 6634 C CA . ARG C 1 161 ? 161.114 109.362 169.400 1.00 25.73 160 ARG C CA 1
ATOM 6635 C C . ARG C 1 161 ? 161.833 110.632 168.968 1.00 25.57 160 ARG C C 1
ATOM 6636 O O . ARG C 1 161 ? 162.301 111.411 169.799 1.00 24.95 160 ARG C O 1
ATOM 6644 N N . TYR C 1 162 ? 161.908 110.819 167.653 1.00 26.30 161 TYR C N 1
ATOM 6645 C CA . TYR C 1 162 ? 162.374 112.059 167.047 1.00 26.21 161 TYR C CA 1
ATOM 6646 C C . TYR C 1 162 ? 161.214 113.032 166.963 1.00 25.09 161 TYR C C 1
ATOM 6647 O O . TYR C 1 162 ? 160.099 112.655 166.602 1.00 25.10 161 TYR C O 1
ATOM 6656 N N . TYR C 1 163 ? 161.481 114.289 167.288 1.00 24.40 162 TYR C N 1
ATOM 6657 C CA . TYR C 1 163 ? 160.511 115.349 167.067 1.00 23.68 162 TYR C CA 1
ATOM 6658 C C . TYR C 1 163 ? 161.215 116.524 166.427 1.00 27.17 162 TYR C C 1
ATOM 6659 O O . TYR C 1 163 ? 162.409 116.745 166.656 1.00 24.25 162 TYR C O 1
ATOM 6668 N N . CYS C 1 164 ? 160.473 117.271 165.616 1.00 34.45 163 CYS C N 1
ATOM 6669 C CA . CYS C 1 164 ? 160.950 118.545 165.103 1.00 31.47 163 CYS C CA 1
ATOM 6670 C C . CYS C 1 164 ? 159.867 119.603 165.271 1.00 33.06 163 CYS C C 1
ATOM 6671 O O . CYS C 1 164 ? 158.721 119.396 164.874 1.00 39.41 163 CYS C O 1
ATOM 6674 N N . THR C 1 165 ? 160.229 120.726 165.883 1.00 22.93 164 THR C N 1
ATOM 6675 C CA . THR C 1 165 ? 159.324 121.864 165.983 1.00 22.63 164 THR C CA 1
ATOM 6676 C C . THR C 1 165 ? 159.817 122.971 165.059 1.00 23.16 164 THR C C 1
ATOM 6677 O O . THR C 1 165 ? 160.862 123.570 165.297 1.00 23.27 164 THR C O 1
ATOM 6681 N N . ALA C 1 166 ? 159.070 123.220 163.991 1.00 23.69 165 ALA C N 1
ATOM 6682 C CA . ALA C 1 166 ? 159.469 124.192 162.987 1.00 24.36 165 ALA C CA 1
ATOM 6683 C C . ALA C 1 166 ? 158.510 125.362 163.034 1.00 26.37 165 ALA C C 1
ATOM 6684 O O . 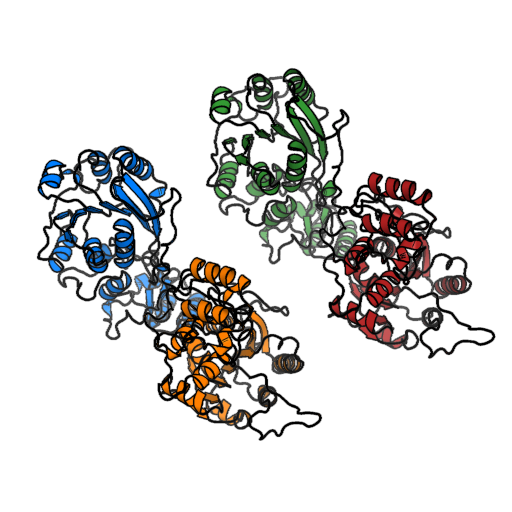ALA C 1 166 ? 157.359 125.217 163.440 1.00 24.23 165 ALA C O 1
ATOM 6686 N N . ARG C 1 167 ? 158.985 126.522 162.603 1.00 24.78 166 ARG C N 1
ATOM 6687 C CA . ARG C 1 167 ? 158.281 127.761 162.862 1.00 24.90 166 ARG C CA 1
ATOM 6688 C C . ARG C 1 167 ? 158.828 128.849 161.941 1.00 25.67 166 ARG C C 1
ATOM 6689 O O . ARG C 1 167 ? 160.039 129.026 161.843 1.00 36.62 166 ARG C O 1
ATOM 6697 N N . ARG C 1 168 ? 157.953 129.566 161.246 1.00 32.55 167 ARG C N 1
ATOM 6698 C CA . ARG C 1 168 ? 158.424 130.627 160.356 1.00 40.48 167 ARG C CA 1
ATOM 6699 C C . ARG C 1 168 ? 159.153 131.723 161.152 1.00 45.96 167 ARG C C 1
ATOM 6700 O O . ARG C 1 168 ? 158.706 132.125 162.227 1.00 55.48 167 ARG C O 1
ATOM 6708 N N . ASN C 1 169 ? 160.284 132.184 160.621 1.00 36.84 168 ASN C N 1
ATOM 6709 C CA . ASN C 1 169 ? 161.258 132.959 161.395 1.00 32.07 168 ASN C CA 1
ATOM 6710 C C . ASN C 1 169 ? 160.922 134.426 161.664 1.00 28.11 168 ASN C C 1
ATOM 6711 O O . ASN C 1 169 ? 161.707 135.142 162.285 1.00 28.37 168 ASN C O 1
ATOM 6716 N N . ASN C 1 170 ? 159.764 134.871 161.198 1.00 41.77 169 ASN C N 1
ATOM 6717 C CA . ASN C 1 170 ? 159.359 136.251 161.404 1.00 42.31 169 ASN C CA 1
ATOM 6718 C C . ASN C 1 170 ? 158.293 136.378 162.487 1.00 47.32 169 ASN C C 1
ATOM 6719 O O . ASN C 1 170 ? 157.539 137.350 162.515 1.00 44.57 169 ASN C O 1
ATOM 6724 N N . LEU C 1 171 ? 158.239 135.399 163.387 1.00 40.68 170 LEU C N 1
ATOM 6725 C CA . LEU C 1 171 ? 157.197 135.372 164.409 1.00 38.02 170 LEU C CA 1
ATOM 6726 C C . LEU C 1 171 ? 157.720 135.530 165.837 1.00 43.12 170 LEU C C 1
ATOM 6727 O O . LEU C 1 171 ? 156.963 135.356 166.793 1.00 53.47 170 LEU C O 1
ATOM 6732 N N . THR C 1 172 ? 159.001 135.872 165.976 1.00 34.21 171 THR C N 1
ATOM 6733 C CA . THR C 1 172 ? 159.635 136.091 167.288 1.00 41.12 171 THR C CA 1
ATOM 6734 C C . THR C 1 172 ? 159.533 134.907 168.253 1.00 40.39 171 THR C C 1
ATOM 6735 O O . THR C 1 172 ? 158.570 134.788 169.018 1.00 32.24 171 THR C O 1
ATOM 6739 N N . TRP C 1 173 ? 160.547 134.049 168.221 1.00 34.48 172 TRP C N 1
ATOM 6740 C CA . TRP C 1 173 ? 160.553 132.827 169.010 1.00 25.63 172 TRP C CA 1
ATOM 6741 C C . TRP C 1 173 ? 161.519 132.953 170.172 1.00 26.50 172 TRP C C 1
ATOM 6742 O O . TRP C 1 173 ? 162.734 132.879 169.985 1.00 26.38 172 TRP C O 1
ATOM 6753 N N . PRO C 1 174 ? 160.984 133.127 171.382 1.00 26.24 173 PRO C N 1
ATOM 6754 C CA . PRO C 1 174 ? 161.853 133.316 172.545 1.00 26.95 173 PRO C CA 1
ATOM 6755 C C . PRO C 1 174 ? 162.658 132.063 172.875 1.00 26.44 173 PRO C C 1
ATOM 6756 O O . PRO C 1 174 ? 163.685 132.167 173.544 1.00 27.27 173 PRO C O 1
ATOM 6760 N N . PHE C 1 175 ? 162.208 130.903 172.410 1.00 25.34 174 PHE C N 1
ATOM 6761 C CA . PHE C 1 175 ? 162.921 129.664 172.685 1.00 24.99 174 PHE C CA 1
ATOM 6762 C C . PHE C 1 175 ? 164.352 129.746 172.161 1.00 29.83 174 PHE C C 1
ATOM 6763 O O . PHE C 1 175 ? 164.606 130.278 171.076 1.00 25.97 174 PHE C O 1
ATOM 6771 N N . LYS C 1 176 ? 165.288 129.234 172.949 1.00 38.72 175 LYS C N 1
ATOM 6772 C CA . LYS C 1 176 ? 166.699 129.306 172.601 1.00 37.64 175 LYS C CA 1
ATOM 6773 C C . LYS C 1 176 ? 167.127 128.045 171.846 1.00 38.84 175 LYS C C 1
ATOM 6774 O O . LYS C 1 176 ? 167.582 127.065 172.443 1.00 34.89 175 LYS C O 1
ATOM 6780 N N . ARG C 1 177 ? 166.977 128.077 170.526 1.00 33.40 176 ARG C N 1
ATOM 6781 C CA . ARG C 1 177 ? 167.253 126.904 169.705 1.00 28.74 176 ARG C CA 1
ATOM 6782 C C . ARG C 1 177 ? 168.744 126.708 169.430 1.00 28.81 176 ARG C C 1
ATOM 6783 O O . ARG C 1 177 ? 169.550 127.620 169.627 1.00 29.33 176 ARG C O 1
ATOM 6791 N N . ARG C 1 178 ? 169.098 125.507 168.981 1.00 28.36 177 ARG C N 1
ATOM 6792 C CA . ARG C 1 178 ? 170.474 125.176 168.629 1.00 30.06 177 ARG C CA 1
ATOM 6793 C C . ARG C 1 178 ? 170.487 123.962 167.705 1.00 31.58 177 ARG C C 1
ATOM 6794 O O . ARG C 1 178 ? 169.535 123.178 167.682 1.00 28.94 177 ARG C O 1
ATOM 6802 N N . ASP C 1 179 ? 171.568 123.801 166.951 1.00 43.51 178 ASP C N 1
ATOM 6803 C CA . ASP C 1 179 ? 171.661 122.717 165.975 1.00 50.47 178 ASP C CA 1
ATOM 6804 C C . ASP C 1 179 ? 171.731 121.330 166.602 1.00 49.03 178 ASP C C 1
ATOM 6805 O O . ASP C 1 179 ? 171.280 120.351 166.006 1.00 32.20 178 ASP C O 1
ATOM 6810 N N . GLU C 1 180 ? 172.303 121.251 167.798 1.00 48.84 179 GLU C N 1
ATOM 6811 C CA . GLU C 1 180 ? 172.385 119.985 168.507 1.00 50.35 179 GLU C CA 1
ATOM 6812 C C . GLU C 1 180 ? 170.983 119.486 168.818 1.00 41.30 179 GLU C C 1
ATOM 6813 O O . GLU C 1 180 ? 170.102 120.271 169.171 1.00 41.37 179 GLU C O 1
ATOM 6819 N N . ILE C 1 181 ? 170.777 118.183 168.661 1.00 32.29 180 ILE C N 1
ATOM 6820 C CA . ILE C 1 181 ? 169.541 117.550 169.090 1.00 32.91 180 ILE C CA 1
ATOM 6821 C C . ILE C 1 181 ? 169.388 117.795 170.589 1.00 32.48 180 ILE C C 1
ATOM 6822 O O . ILE C 1 181 ? 170.379 117.878 171.312 1.00 39.98 180 ILE C O 1
ATOM 6827 N N . ILE C 1 182 ? 168.153 117.938 171.052 1.00 27.36 181 ILE C N 1
ATOM 6828 C CA . ILE C 1 182 ? 167.894 118.079 172.478 1.00 26.91 181 ILE C CA 1
ATOM 6829 C C . ILE C 1 182 ? 167.328 116.773 173.022 1.00 26.49 181 ILE C C 1
ATOM 6830 O O . ILE C 1 182 ? 166.372 116.228 172.480 1.00 25.61 181 ILE C O 1
ATOM 6835 N N . THR C 1 183 ? 167.932 116.268 174.090 1.00 37.76 182 THR C N 1
ATOM 6836 C CA . THR C 1 183 ? 167.569 114.960 174.626 1.00 43.52 182 THR C CA 1
ATOM 6837 C C . THR C 1 183 ? 166.645 115.042 175.844 1.00 41.81 182 THR C C 1
ATOM 6838 O O . THR C 1 183 ? 166.128 114.024 176.311 1.00 40.66 182 THR C O 1
ATOM 6842 N N . ARG C 1 184 ? 166.439 116.253 176.354 1.00 25.80 183 ARG C N 1
ATOM 6843 C CA . ARG C 1 184 ? 165.481 116.463 177.434 1.00 30.36 183 ARG C CA 1
ATOM 6844 C C . ARG C 1 184 ? 165.000 117.908 177.514 1.00 30.56 183 ARG C C 1
ATOM 6845 O O . ARG C 1 184 ? 165.778 118.840 177.326 1.00 35.87 183 ARG C O 1
ATOM 6853 N N . LEU C 1 185 ? 163.710 118.072 177.800 1.00 30.57 184 LEU C N 1
ATOM 6854 C CA . LEU C 1 185 ? 163.051 119.380 177.842 1.00 28.48 184 LEU C CA 1
ATOM 6855 C C . LEU C 1 185 ? 163.601 120.329 178.924 1.00 29.35 184 LEU C C 1
ATOM 6856 O O . LEU C 1 185 ? 164.223 119.884 179.892 1.00 30.29 184 LEU C O 1
ATOM 6861 N N . PRO C 1 186 ? 163.381 121.647 178.758 1.00 26.42 185 PRO C N 1
ATOM 6862 C CA . PRO C 1 186 ? 163.856 122.626 179.747 1.00 29.39 185 PRO C CA 1
ATOM 6863 C C . PRO C 1 186 ? 163.088 122.532 181.065 1.00 37.75 185 PRO C C 1
ATOM 6864 O O . PRO C 1 186 ? 163.654 122.749 182.138 1.00 48.24 185 PRO C O 1
ATOM 6868 N N . LYS C 1 187 ? 161.799 122.226 180.972 1.00 33.31 186 LYS C N 1
ATOM 6869 C CA . LYS C 1 187 ? 160.971 122.007 182.149 1.00 32.00 186 LYS C CA 1
ATOM 6870 C C . LYS C 1 187 ? 161.233 120.614 182.737 1.00 34.02 186 LYS C C 1
ATOM 6871 O O . LYS C 1 187 ? 161.202 119.612 182.018 1.00 35.69 186 LYS C O 1
ATOM 6877 N N . ASP C 1 188 ? 161.498 120.559 184.039 1.00 33.96 187 ASP C N 1
ATOM 6878 C CA . ASP C 1 188 ? 161.802 119.304 184.727 1.00 33.22 187 ASP C CA 1
ATOM 6879 C C . ASP C 1 188 ? 160.540 118.733 185.383 1.00 37.17 187 ASP C C 1
ATOM 6880 O O . ASP C 1 188 ? 159.880 119.402 186.183 1.00 27.49 187 ASP C O 1
ATOM 6885 N N . PHE C 1 189 ? 160.209 117.492 185.038 1.00 38.01 188 PHE C N 1
ATOM 6886 C CA . PHE C 1 189 ? 158.983 116.866 185.521 1.00 33.88 188 PHE C CA 1
ATOM 6887 C C . PHE C 1 189 ? 159.272 115.906 186.659 1.00 33.18 188 PHE C C 1
ATOM 6888 O O . PHE C 1 189 ? 158.367 115.260 187.187 1.00 35.17 188 PHE C O 1
ATOM 6896 N N . GLY C 1 190 ? 160.544 115.820 187.029 1.00 29.35 189 GLY C N 1
ATOM 6897 C CA . GLY C 1 190 ? 160.975 114.921 188.080 1.00 36.28 189 GLY C CA 1
ATOM 6898 C C . GLY C 1 190 ? 160.883 113.463 187.680 1.00 38.65 189 GLY C C 1
ATOM 6899 O O . GLY C 1 190 ? 160.629 113.136 186.522 1.00 36.54 189 GLY C O 1
ATOM 6900 N N . VAL C 1 191 ? 161.090 112.585 188.655 1.00 45.16 190 VAL C N 1
ATOM 6901 C CA . VAL C 1 191 ? 161.052 111.146 188.435 1.00 41.76 190 VAL C CA 1
ATOM 6902 C C . VAL C 1 191 ? 159.632 110.710 188.092 1.00 33.14 190 VAL C C 1
ATOM 6903 O O . VAL C 1 191 ? 158.675 111.179 188.705 1.00 32.30 190 VAL C O 1
ATOM 6907 N N . PRO C 1 192 ? 159.487 109.812 187.103 1.00 32.92 191 PRO C N 1
ATOM 6908 C CA . PRO C 1 192 ? 158.171 109.277 186.738 1.00 36.07 191 PRO C CA 1
ATOM 6909 C C . PRO C 1 192 ? 157.446 108.626 187.916 1.00 31.25 191 PRO C C 1
ATOM 6910 O O . PRO C 1 192 ? 158.098 108.145 188.844 1.00 35.90 191 PRO C O 1
ATOM 6914 N N . HIS C 1 193 ? 156.117 108.612 187.868 1.00 27.89 192 HIS C N 1
ATOM 6915 C CA . HIS C 1 193 ? 155.308 107.899 188.855 1.00 39.62 192 HIS C CA 1
ATOM 6916 C C . HIS C 1 193 ? 155.279 106.395 188.570 1.00 41.09 192 HIS C C 1
ATOM 6917 O O . HIS C 1 193 ? 155.684 105.945 187.501 1.00 43.38 192 HIS C O 1
ATOM 6924 N N . SER C 1 194 ? 154.794 105.619 189.530 1.00 27.33 193 SER C N 1
ATOM 6925 C CA . SER C 1 194 ? 154.667 104.185 189.338 1.00 28.57 193 SER C CA 1
ATOM 6926 C C . SER C 1 194 ? 153.457 103.882 188.462 1.00 32.34 193 SER C C 1
ATOM 6927 O O . SER C 1 194 ? 152.722 104.787 188.062 1.00 31.47 193 SER C O 1
ATOM 6930 N N . LEU C 1 195 ? 153.250 102.601 188.176 1.00 35.12 194 LEU C N 1
ATOM 6931 C CA . LEU C 1 195 ? 152.155 102.172 187.315 1.00 33.58 194 LEU C CA 1
ATOM 6932 C C . LEU C 1 195 ? 150.849 101.927 188.079 1.00 33.15 194 LEU C C 1
ATOM 6933 O O . LEU C 1 195 ? 149.812 101.668 187.471 1.00 41.31 194 LEU C O 1
ATOM 6938 N N . GLU C 1 196 ? 150.910 102.030 189.404 1.00 27.47 195 GLU C N 1
ATOM 6939 C CA . GLU C 1 196 ? 149.773 101.768 190.286 1.00 33.23 195 GLU C CA 1
ATOM 6940 C C . GLU C 1 196 ? 148.482 102.482 189.878 1.00 36.30 195 GLU C C 1
ATOM 6941 O O . GLU C 1 196 ? 147.417 101.860 189.797 1.00 28.58 195 GLU C O 1
ATOM 6947 N N . SER C 1 197 ? 148.590 103.783 189.617 1.00 42.25 196 SER C N 1
ATOM 6948 C CA . SER C 1 197 ? 147.442 104.619 189.263 1.00 45.86 196 SER C CA 1
ATOM 6949 C C . SER C 1 197 ? 146.731 104.150 187.996 1.00 47.13 196 SER C C 1
ATOM 6950 O O . SER C 1 197 ? 145.522 104.325 187.853 1.00 50.73 196 SER C O 1
ATOM 6953 N N . ILE C 1 198 ? 147.494 103.552 187.087 1.00 42.52 197 ILE C N 1
ATOM 6954 C CA . ILE C 1 198 ? 146.983 103.114 185.793 1.00 41.67 197 ILE C CA 1
ATOM 6955 C C . ILE C 1 198 ? 146.270 101.763 185.835 1.00 39.76 197 ILE C C 1
ATOM 6956 O O . ILE C 1 198 ? 145.157 101.622 185.324 1.00 44.34 197 ILE C O 1
ATOM 6961 N N . ILE C 1 199 ? 146.931 100.777 186.435 1.00 48.43 198 ILE C N 1
ATOM 6962 C CA . ILE C 1 199 ? 146.464 99.389 186.461 1.00 47.14 198 ILE C CA 1
ATOM 6963 C C . ILE C 1 199 ? 144.995 99.234 186.858 1.00 49.60 198 ILE C C 1
ATOM 6964 O O . ILE C 1 199 ? 144.536 99.865 187.812 1.00 47.02 198 ILE C O 1
ATOM 6969 N N . GLU C 1 200 ? 144.258 98.412 186.110 1.00 50.02 199 GLU C N 1
ATOM 6970 C CA . GLU C 1 200 ? 142.860 98.137 186.441 1.00 57.83 199 GLU C CA 1
ATOM 6971 C C . GLU C 1 200 ? 142.646 96.773 187.102 1.00 55.90 199 GLU C C 1
ATOM 6972 O O . GLU C 1 200 ? 143.392 95.825 186.861 1.00 50.92 199 GLU C O 1
ATOM 6978 N N . GLU C 1 201 ? 141.618 96.696 187.942 1.00 67.06 200 GLU C N 1
ATOM 6979 C CA . GLU C 1 201 ? 141.256 95.468 188.634 1.00 78.42 200 GLU C CA 1
ATOM 6980 C C . GLU C 1 201 ? 140.304 94.650 187.763 1.00 87.76 200 GLU C C 1
ATOM 6981 O O . GLU C 1 201 ? 139.660 95.193 186.862 1.00 90.04 200 GLU C O 1
ATOM 6987 N N . ASP C 1 202 ? 140.233 93.347 188.032 1.00 92.58 201 ASP C N 1
ATOM 6988 C CA . ASP C 1 202 ? 139.343 92.432 187.319 1.00 88.97 201 ASP C CA 1
ATOM 6989 C C . ASP C 1 202 ? 139.656 92.412 185.826 1.00 72.68 201 ASP C C 1
ATOM 6990 O O . ASP C 1 202 ? 138.761 92.499 184.986 1.00 71.74 201 ASP C O 1
ATOM 6995 N N . VAL C 1 203 ? 140.936 92.310 185.497 1.00 56.80 202 VAL C N 1
ATOM 6996 C CA . VAL C 1 203 ? 141.327 92.197 184.100 1.00 52.53 202 VAL C CA 1
ATOM 6997 C C . VAL C 1 203 ? 140.941 90.815 183.573 1.00 54.98 202 VAL C C 1
ATOM 6998 O O . VAL C 1 203 ? 141.269 89.791 184.174 1.00 54.68 202 VAL C O 1
ATOM 7002 N N . ASP C 1 204 ? 140.211 90.815 182.462 1.00 49.65 203 ASP C N 1
ATOM 7003 C CA . ASP C 1 204 ? 139.762 89.605 181.781 1.00 52.90 203 ASP C CA 1
ATOM 7004 C C . ASP C 1 204 ? 140.894 88.590 181.563 1.00 51.14 203 ASP C C 1
ATOM 7005 O O . ASP C 1 204 ? 142.015 88.961 181.211 1.00 46.28 203 ASP C O 1
ATOM 7010 N N . GLU C 1 205 ? 140.571 87.313 181.773 1.00 63.88 204 GLU C N 1
ATOM 7011 C CA . GLU C 1 205 ? 141.460 86.188 181.480 1.00 66.55 204 GLU C CA 1
ATOM 7012 C C . GLU C 1 205 ? 142.116 86.283 180.101 1.00 60.73 204 GLU C C 1
ATOM 7013 O O . GLU C 1 205 ? 143.242 85.822 179.908 1.00 61.00 204 GLU C O 1
ATOM 7019 N N . LYS C 1 206 ? 141.397 86.870 179.147 1.00 46.64 205 LYS C N 1
ATOM 7020 C CA . LYS C 1 206 ? 141.845 86.952 177.761 1.00 39.51 205 LYS C CA 1
ATOM 7021 C C . LYS C 1 206 ? 143.202 87.648 177.616 1.00 39.50 205 LYS C C 1
ATOM 7022 O O . LYS C 1 206 ? 143.974 87.355 176.695 1.00 37.84 205 LYS C O 1
ATOM 7028 N N . PHE C 1 207 ? 143.502 88.553 178.540 1.00 44.44 206 PHE C N 1
ATOM 7029 C CA . PHE C 1 207 ? 144.751 89.299 178.467 1.00 37.53 206 PHE C CA 1
ATOM 7030 C C . PHE C 1 207 ? 145.939 88.532 179.023 1.00 32.06 206 PHE C C 1
ATOM 7031 O O . PHE C 1 207 ? 147.064 89.027 178.985 1.00 33.71 206 PHE C O 1
ATOM 7039 N N . LEU C 1 208 ? 145.698 87.330 179.538 1.00 33.87 207 LEU C N 1
ATOM 7040 C CA . LEU C 1 208 ? 146.792 86.514 180.056 1.00 31.25 207 LEU C CA 1
ATOM 7041 C C . LEU C 1 208 ? 147.703 86.068 178.917 1.00 35.26 207 LEU C C 1
ATOM 7042 O O . LEU C 1 208 ? 147.259 85.879 177.784 1.00 39.03 207 LEU C O 1
ATOM 7047 N N . VAL C 1 209 ? 148.983 85.918 179.226 1.00 25.45 208 VAL C N 1
ATOM 7048 C CA . VAL C 1 209 ? 149.969 85.546 178.226 1.00 29.09 208 VAL C CA 1
ATOM 7049 C C . VAL C 1 209 ? 149.882 84.047 177.932 1.00 32.95 208 VAL C C 1
ATOM 7050 O O . VAL C 1 209 ? 149.979 83.226 178.843 1.00 33.56 208 VAL C O 1
ATOM 7054 N N . PRO C 1 210 ? 149.683 83.691 176.653 1.00 31.00 209 PRO C N 1
ATOM 7055 C CA . PRO C 1 210 ? 149.448 82.316 176.192 1.00 30.14 209 PRO C CA 1
ATOM 7056 C C . PRO C 1 210 ? 150.597 81.354 176.498 1.00 44.68 209 PRO C C 1
ATOM 7057 O O . PRO C 1 210 ? 151.741 81.789 176.643 1.00 42.46 209 PRO C O 1
ATOM 7061 N N . GLU C 1 211 ? 150.285 80.061 176.582 1.00 47.60 210 GLU C N 1
ATOM 7062 C CA . GLU C 1 211 ? 151.290 79.028 176.827 1.00 46.58 210 GLU C CA 1
ATOM 7063 C C . GLU C 1 211 ? 152.360 79.001 175.740 1.00 43.03 210 GLU C C 1
ATOM 7064 O O . GLU C 1 211 ? 153.536 78.773 176.025 1.00 41.35 210 GLU C O 1
ATOM 7070 N N . LYS C 1 212 ? 151.954 79.229 174.495 1.00 42.33 211 LYS C N 1
ATOM 7071 C CA . LYS C 1 212 ? 152.911 79.301 173.399 1.00 47.34 211 LYS C CA 1
ATOM 7072 C C . LYS C 1 212 ? 153.955 80.382 173.690 1.00 43.73 211 LYS C C 1
ATOM 7073 O O . LYS C 1 212 ? 155.155 80.166 173.520 1.00 40.11 211 LYS C O 1
ATOM 7079 N N . MET C 1 213 ? 153.484 81.532 174.166 1.00 41.04 212 MET C N 1
ATOM 7080 C CA . MET C 1 213 ? 154.352 82.653 174.506 1.00 43.94 212 MET C CA 1
ATOM 7081 C C . MET C 1 213 ? 155.182 82.407 175.757 1.00 42.34 212 MET C C 1
ATOM 7082 O O . MET C 1 213 ? 156.355 82.773 175.807 1.00 38.97 212 MET C O 1
ATOM 7087 N N . LEU C 1 214 ? 154.568 81.792 176.766 1.00 45.11 213 LEU C N 1
ATOM 7088 C CA . LEU C 1 214 ? 155.236 81.512 178.037 1.00 39.11 213 LEU C CA 1
ATOM 7089 C C . LEU C 1 214 ? 156.550 80.742 177.862 1.00 45.01 213 LEU C C 1
ATOM 7090 O O . LEU C 1 214 ? 157.358 80.656 178.788 1.00 45.56 213 LEU C O 1
ATOM 7095 N N . ARG C 1 215 ? 156.760 80.190 176.671 1.00 45.47 214 ARG C N 1
ATOM 7096 C CA . ARG C 1 215 ? 157.993 79.483 176.353 1.00 46.26 214 ARG C CA 1
ATOM 7097 C C . ARG C 1 215 ? 159.129 80.450 176.054 1.00 50.79 214 ARG C C 1
ATOM 7098 O O . ARG C 1 215 ? 160.299 80.086 176.148 1.00 56.78 214 ARG C O 1
ATOM 7106 N N . CYS C 1 216 ? 158.774 81.681 175.692 1.00 56.14 215 CYS C N 1
ATOM 7107 C CA . CYS C 1 216 ? 159.756 82.724 175.410 1.00 49.70 215 CYS C CA 1
ATOM 7108 C C . CYS C 1 216 ? 159.996 83.585 176.648 1.00 47.88 215 CYS C C 1
ATOM 7109 O O . CYS C 1 216 ? 160.277 84.778 176.541 1.00 42.77 215 CYS C O 1
ATOM 7112 N N . ALA C 1 217 ? 159.886 82.973 177.822 1.00 53.80 216 ALA C N 1
ATOM 7113 C CA . ALA C 1 217 ? 159.948 83.706 179.082 1.00 42.86 216 ALA C CA 1
ATOM 7114 C C . ALA C 1 217 ? 161.297 84.373 179.330 1.00 36.45 216 ALA C C 1
ATOM 7115 O O . ALA C 1 217 ? 161.365 85.424 179.956 1.00 42.23 216 ALA C O 1
ATOM 7117 N N . LYS C 1 218 ? 162.365 83.766 178.828 1.00 45.63 217 LYS C N 1
ATOM 7118 C CA . LYS C 1 218 ? 163.714 84.276 179.060 1.00 50.12 217 LYS C CA 1
ATOM 7119 C C . LYS C 1 218 ? 163.923 85.721 178.584 1.00 52.76 217 LYS C C 1
ATOM 7120 O O . LYS C 1 218 ? 164.801 86.419 179.090 1.00 61.99 217 LYS C O 1
ATOM 7126 N N . VAL C 1 219 ? 163.117 86.175 177.625 1.00 39.01 218 VAL C N 1
ATOM 7127 C CA . VAL C 1 219 ? 163.290 87.520 177.071 1.00 35.84 218 VAL C CA 1
ATOM 7128 C C . VAL C 1 219 ? 162.134 88.471 177.370 1.00 27.65 218 VAL C C 1
ATOM 7129 O O . VAL C 1 219 ? 162.024 89.528 176.753 1.00 26.81 218 VAL C O 1
ATOM 7133 N N . PHE C 1 220 ? 161.275 88.093 178.310 1.00 40.14 219 PHE C N 1
ATOM 7134 C CA . PHE C 1 220 ? 160.206 88.976 178.756 1.00 28.01 219 PHE C CA 1
ATOM 7135 C C . PHE C 1 220 ? 160.772 90.100 179.603 1.00 28.41 219 PHE C C 1
ATOM 7136 O O . PHE C 1 220 ? 161.780 89.924 180.289 1.00 28.11 219 PHE C O 1
ATOM 7144 N N . ASP C 1 221 ? 160.123 91.255 179.556 1.00 29.41 220 ASP C N 1
ATOM 7145 C CA . ASP C 1 221 ? 160.381 92.294 180.538 1.00 32.70 220 ASP C CA 1
ATOM 7146 C C . ASP C 1 221 ? 159.155 92.416 181.416 1.00 29.43 220 ASP C C 1
ATOM 7147 O O . ASP C 1 221 ? 158.045 92.575 180.918 1.00 35.72 220 ASP C O 1
ATOM 7152 N N . ILE C 1 222 ? 159.348 92.344 182.724 1.00 29.96 221 ILE C N 1
ATOM 7153 C CA . ILE C 1 222 ? 158.207 92.280 183.625 1.00 30.84 221 ILE C CA 1
ATOM 7154 C C . ILE C 1 222 ? 158.068 93.518 184.503 1.00 30.85 221 ILE C C 1
ATOM 7155 O O . ILE C 1 222 ? 159.025 93.950 185.146 1.00 34.21 221 ILE C O 1
ATOM 7160 N N . CYS C 1 223 ? 156.869 94.089 184.510 1.00 27.21 222 CYS C N 1
ATOM 7161 C CA . CYS C 1 223 ? 156.562 95.212 185.384 1.00 27.75 222 CYS C CA 1
ATOM 7162 C C . CYS C 1 223 ? 155.639 94.802 186.518 1.00 25.28 222 CYS C C 1
ATOM 7163 O O . CYS C 1 223 ? 155.011 93.742 186.473 1.00 25.28 222 CYS C O 1
ATOM 7166 N N . TYR C 1 224 ? 155.571 95.652 187.538 1.00 24.48 223 TYR C N 1
ATOM 7167 C CA . TYR C 1 224 ? 154.712 95.418 188.691 1.00 26.48 223 TYR C CA 1
ATOM 7168 C C . TYR C 1 224 ? 154.009 96.726 189.011 1.00 33.69 223 TYR C C 1
ATOM 7169 O O . TYR C 1 224 ? 154.207 97.726 188.320 1.00 39.43 223 TYR C O 1
ATOM 7178 N N . LYS C 1 225 ? 153.193 96.727 190.058 1.00 31.47 224 LYS C N 1
ATOM 7179 C CA . LYS C 1 225 ? 152.507 97.942 190.478 1.00 35.19 224 LYS C CA 1
ATOM 7180 C C . LYS C 1 225 ? 153.502 98.989 190.979 1.00 37.33 224 LYS C C 1
ATOM 7181 O O . LYS C 1 225 ? 153.195 100.176 191.042 1.00 35.59 224 LYS C O 1
ATOM 7187 N N . THR C 1 226 ? 154.702 98.535 191.323 1.00 37.69 225 THR C N 1
ATOM 7188 C CA . THR C 1 226 ? 155.718 99.398 191.898 1.00 35.41 225 THR C CA 1
ATOM 7189 C C . THR C 1 226 ? 156.656 99.966 190.832 1.00 33.39 225 THR C C 1
ATOM 7190 O O . THR C 1 226 ? 157.441 100.864 191.114 1.00 38.93 225 THR C O 1
ATOM 7194 N N . SER C 1 227 ? 156.569 99.442 189.612 1.00 30.41 226 SER C N 1
ATOM 7195 C CA . SER C 1 227 ? 157.476 99.832 188.528 1.00 29.40 226 SER C CA 1
ATOM 7196 C C . SER C 1 227 ? 157.293 101.273 188.053 1.00 31.12 226 SER C C 1
ATOM 7197 O O . SER C 1 227 ? 156.167 101.735 187.858 1.00 31.88 226 SER C O 1
ATOM 7200 N N . LYS C 1 228 ? 158.403 101.974 187.844 1.00 30.60 227 LYS C N 1
ATOM 7201 C CA . LYS C 1 228 ? 158.338 103.342 187.342 1.00 36.26 227 LYS C CA 1
ATOM 7202 C C . LYS C 1 228 ? 158.893 103.470 185.923 1.00 37.25 227 LYS C C 1
ATOM 7203 O O . LYS C 1 228 ? 159.215 104.568 185.468 1.00 40.33 227 LYS C O 1
ATOM 7209 N N . ARG C 1 229 ? 158.991 102.339 185.230 1.00 45.01 228 ARG C N 1
ATOM 7210 C CA . ARG C 1 229 ? 159.406 102.302 183.828 1.00 37.09 228 ARG C CA 1
ATOM 7211 C C . ARG C 1 229 ? 158.677 101.178 183.116 1.00 29.93 228 ARG C C 1
ATOM 7212 O O . ARG C 1 229 ? 158.015 100.362 183.757 1.00 28.44 228 ARG C O 1
ATOM 7220 N N . SER C 1 230 ? 158.797 101.140 181.794 1.00 25.04 229 SER C N 1
ATOM 7221 C CA . SER C 1 230 ? 158.302 100.011 181.008 1.00 23.48 229 SER C CA 1
ATOM 7222 C C . SER C 1 230 ? 158.847 100.088 179.593 1.00 23.52 229 SER C C 1
ATOM 7223 O O . SER C 1 230 ? 159.085 101.175 179.072 1.00 24.45 229 SER C O 1
ATOM 7226 N N . CYS C 1 231 ? 159.034 98.932 178.972 1.00 37.40 230 CYS C N 1
ATOM 7227 C CA . CYS C 1 231 ? 159.511 98.870 177.595 1.00 33.45 230 CYS C CA 1
ATOM 7228 C C . CYS C 1 231 ? 158.532 99.520 176.631 1.00 27.81 230 CYS C C 1
ATOM 7229 O O . CYS C 1 231 ? 157.371 99.767 176.977 1.00 22.55 230 CYS C O 1
ATOM 7232 N N . CYS C 1 232 ? 159.017 99.794 175.422 1.00 27.15 231 CYS C N 1
ATOM 7233 C CA . CYS C 1 232 ? 158.222 100.426 174.372 1.00 24.43 231 CYS C CA 1
ATOM 7234 C C . CYS C 1 232 ? 157.158 99.495 173.805 1.00 24.03 231 CYS C C 1
ATOM 7235 O O . CYS C 1 232 ? 157.459 98.365 173.416 1.00 28.67 231 CYS C O 1
ATOM 7238 N N . PHE C 1 233 ? 155.918 99.976 173.756 1.00 23.57 232 PHE C N 1
ATOM 7239 C CA . PHE C 1 233 ? 154.833 99.238 173.113 1.00 26.10 232 PHE C CA 1
ATOM 7240 C C . PHE C 1 233 ? 154.904 99.382 171.602 1.00 26.91 232 PHE C C 1
ATOM 7241 O O . PHE C 1 233 ? 154.863 100.492 171.071 1.00 33.07 232 PHE C O 1
ATOM 7249 N N . THR C 1 234 ? 155.012 98.259 170.906 1.00 35.22 233 THR C N 1
ATOM 7250 C CA . THR C 1 234 ? 154.997 98.280 169.452 1.00 40.55 233 THR C CA 1
ATOM 7251 C C . THR C 1 234 ? 153.638 97.810 168.943 1.00 45.69 233 THR C C 1
ATOM 7252 O O . THR C 1 234 ? 152.755 97.470 169.733 1.00 47.38 233 THR C O 1
ATOM 7256 N N . LYS C 1 235 ? 153.479 97.807 167.624 1.00 50.57 234 LYS C N 1
ATOM 7257 C CA . LYS C 1 235 ? 152.269 97.309 166.976 1.00 57.48 234 LYS C CA 1
ATOM 7258 C C . LYS C 1 235 ? 152.182 95.789 167.085 1.00 65.46 234 LYS C C 1
ATOM 7259 O O . LYS C 1 235 ? 151.114 95.192 166.912 1.00 70.04 234 LYS C O 1
ATOM 7265 N N . ALA C 1 236 ? 153.322 95.168 167.361 1.00 53.21 235 ALA C N 1
ATOM 7266 C CA . ALA C 1 236 ? 153.417 93.721 167.355 1.00 46.20 235 ALA C CA 1
ATOM 7267 C C . ALA C 1 236 ? 153.262 93.162 168.758 1.00 41.76 235 ALA C C 1
ATOM 7268 O O . ALA C 1 236 ? 153.512 91.978 168.991 1.00 36.76 235 ALA C O 1
ATOM 7270 N N . TYR C 1 237 ? 152.856 94.025 169.687 1.00 38.32 236 TYR C N 1
ATOM 7271 C CA . TYR C 1 237 ? 152.553 93.615 171.052 1.00 39.96 236 TYR C CA 1
ATOM 7272 C C . TYR C 1 237 ? 151.485 92.526 171.016 1.00 46.30 236 TYR C C 1
ATOM 7273 O O . TYR C 1 237 ? 150.408 92.730 170.455 1.00 55.12 236 TYR C O 1
ATOM 7282 N N . THR C 1 238 ? 151.823 91.377 171.610 1.00 40.76 237 THR C N 1
ATOM 7283 C CA . THR C 1 238 ? 151.029 90.130 171.622 1.00 44.73 237 THR C CA 1
ATOM 7284 C C . THR C 1 238 ? 151.204 89.205 170.398 1.00 49.56 237 THR C C 1
ATOM 7285 O O . THR C 1 238 ? 150.862 88.026 170.471 1.00 49.39 237 THR C O 1
ATOM 7289 N N . HIS C 1 239 ? 151.756 89.649 169.286 1.00 43.46 238 HIS C N 1
ATOM 7290 C CA . HIS C 1 239 ? 152.086 88.687 168.257 1.00 57.75 238 HIS C CA 1
ATOM 7291 C C . HIS C 1 239 ? 153.182 87.774 168.660 1.00 64.61 238 HIS C C 1
ATOM 7292 O O . HIS C 1 239 ? 153.118 86.554 168.481 1.00 60.17 238 HIS C O 1
ATOM 7299 N N . TYR C 1 240 ? 154.223 88.353 169.216 1.00 97.74 239 TYR C N 1
ATOM 7300 C CA . TYR C 1 240 ? 155.370 87.572 169.623 1.00 110.45 239 TYR C CA 1
ATOM 7301 C C . TYR C 1 240 ? 156.161 88.297 170.702 1.00 107.66 239 TYR C C 1
ATOM 7302 O O . TYR C 1 240 ? 156.091 89.505 170.828 1.00 99.34 239 TYR C O 1
ATOM 7311 N N . ALA C 1 241 ? 156.912 87.521 171.469 1.00 121.97 240 ALA C N 1
ATOM 7312 C CA . ALA C 1 241 ? 157.498 87.941 172.728 1.00 122.66 240 ALA C CA 1
ATOM 7313 C C . ALA C 1 241 ? 158.539 89.057 172.690 1.00 126.54 240 ALA C C 1
ATOM 7314 O O . ALA C 1 241 ? 158.569 89.921 173.565 1.00 124.98 240 ALA C O 1
ATOM 7316 N N . ASP C 1 242 ? 159.416 89.004 171.702 1.00 117.13 241 ASP C N 1
ATOM 7317 C CA . ASP C 1 242 ? 160.588 89.868 171.652 1.00 117.16 241 ASP C CA 1
ATOM 7318 C C . ASP C 1 242 ? 160.512 91.231 172.344 1.00 92.47 241 ASP C C 1
ATOM 7319 O O . ASP C 1 242 ? 160.409 91.327 173.545 1.00 93.84 241 ASP C O 1
ATOM 7324 N N . GLY C 1 243 ? 160.605 92.274 171.547 1.00 54.96 242 GLY C N 1
ATOM 7325 C CA . GLY C 1 243 ? 160.765 93.630 171.994 1.00 39.77 242 GLY C CA 1
ATOM 7326 C C . GLY C 1 243 ? 159.495 94.409 171.866 1.00 38.17 242 GLY C C 1
ATOM 7327 O O . GLY C 1 243 ? 159.514 95.601 171.722 1.00 50.36 242 GLY C O 1
ATOM 7328 N N . THR C 1 244 ? 158.393 93.698 171.846 1.00 41.37 243 THR C N 1
ATOM 7329 C CA . THR C 1 244 ? 157.079 94.265 171.666 1.00 43.08 243 THR C CA 1
ATOM 7330 C C . THR C 1 244 ? 156.533 95.109 172.809 1.00 40.82 243 THR C C 1
ATOM 7331 O O . THR C 1 244 ? 155.594 95.831 172.627 1.00 35.94 243 THR C O 1
ATOM 7335 N N . GLY C 1 245 ? 157.082 94.965 174.004 1.00 43.96 244 GLY C N 1
ATOM 7336 C CA . GLY C 1 245 ? 156.592 95.694 175.159 1.00 39.19 244 GLY C CA 1
ATOM 7337 C C . GLY C 1 245 ? 156.690 94.907 176.449 1.00 37.51 244 GLY C C 1
ATOM 7338 O O . GLY C 1 245 ? 156.997 93.716 176.446 1.00 33.55 244 GLY C O 1
ATOM 7339 N N . SER C 1 246 ? 156.429 95.583 177.562 1.00 34.84 245 SER C N 1
ATOM 7340 C CA . SER C 1 246 ? 156.461 94.941 178.870 1.00 31.38 245 SER C CA 1
ATOM 7341 C C . SER C 1 246 ? 155.197 94.133 179.132 1.00 25.66 245 SER C C 1
ATOM 7342 O O . SER C 1 246 ? 154.142 94.402 178.558 1.00 29.75 245 SER C O 1
ATOM 7345 N N . ILE C 1 247 ? 155.320 93.131 179.995 1.00 23.79 246 ILE C N 1
ATOM 7346 C CA . ILE C 1 247 ? 154.168 92.374 180.475 1.00 26.54 246 ILE C CA 1
ATOM 7347 C C . ILE C 1 247 ? 154.044 92.561 181.980 1.00 27.62 246 ILE C C 1
ATOM 7348 O O . ILE C 1 247 ? 155.014 92.940 182.643 1.00 33.79 246 ILE C O 1
ATOM 7353 N N . PHE C 1 248 ? 152.859 92.292 182.518 1.00 24.45 247 PHE C N 1
ATOM 7354 C CA . PHE C 1 248 ? 152.563 92.641 183.902 1.00 24.89 247 PHE C CA 1
ATOM 7355 C C . PHE C 1 248 ? 152.193 91.433 184.765 1.00 26.42 247 PHE C C 1
ATOM 7356 O O . PHE C 1 248 ? 151.683 90.428 184.262 1.00 27.50 247 PHE C O 1
ATOM 7364 N N . THR C 1 249 ? 152.460 91.543 186.065 1.00 26.95 248 THR C N 1
ATOM 7365 C CA . THR C 1 249 ? 152.008 90.560 187.046 1.00 32.08 248 THR C CA 1
ATOM 7366 C C . THR C 1 249 ? 151.678 91.249 188.362 1.00 31.19 248 THR C C 1
ATOM 7367 O O . THR C 1 249 ? 152.203 92.319 188.664 1.00 30.55 248 THR C O 1
ATOM 7371 N N . ASP C 1 250 ? 150.795 90.637 189.139 1.00 43.03 249 ASP C N 1
ATOM 7372 C CA . ASP C 1 250 ? 150.444 91.171 190.443 1.00 43.89 249 ASP C CA 1
ATOM 7373 C C . ASP C 1 250 ? 151.319 90.536 191.510 1.00 44.22 249 ASP C C 1
ATOM 7374 O O . ASP C 1 250 ? 151.459 91.069 192.611 1.00 50.36 249 ASP C O 1
ATOM 7379 N N . LYS C 1 251 ? 151.916 89.399 191.168 1.00 34.37 250 LYS C N 1
ATOM 7380 C CA . LYS C 1 251 ? 152.823 88.704 192.069 1.00 35.32 250 LYS C CA 1
ATOM 7381 C C . LYS C 1 251 ? 154.003 89.600 192.405 1.00 34.39 250 LYS C C 1
ATOM 7382 O O . LYS C 1 251 ? 154.412 90.427 191.590 1.00 32.49 250 LYS C O 1
ATOM 7388 N N . PRO C 1 252 ? 154.543 89.453 193.621 1.00 53.18 251 PRO C N 1
ATOM 7389 C CA . PRO C 1 252 ? 155.726 90.223 194.000 1.00 55.20 251 PRO C CA 1
ATOM 7390 C C . PRO C 1 252 ? 156.905 89.770 193.165 1.00 58.58 251 PRO C C 1
ATOM 7391 O O . PRO C 1 252 ? 156.952 88.618 192.732 1.00 57.89 251 PRO C O 1
ATOM 7395 N N . ARG C 1 253 ? 157.841 90.681 192.943 1.00 48.19 252 ARG C N 1
ATOM 7396 C CA . ARG C 1 253 ? 159.047 90.390 192.190 1.00 42.21 252 ARG C CA 1
ATOM 7397 C C . ARG C 1 253 ? 159.767 89.146 192.719 1.00 43.34 252 ARG C C 1
ATOM 7398 O O . ARG C 1 253 ? 160.129 88.262 191.944 1.00 44.65 252 ARG C O 1
ATOM 7406 N N . GLU C 1 254 ? 159.950 89.069 194.034 1.00 40.20 253 GLU C N 1
ATOM 7407 C CA . GLU C 1 254 ? 160.656 87.943 194.651 1.00 42.49 253 GLU C CA 1
ATOM 7408 C C . GLU C 1 254 ? 160.066 86.573 194.298 1.00 39.01 253 GLU C C 1
ATOM 7409 O O . GLU C 1 254 ? 160.778 85.569 194.284 1.00 33.94 253 GLU C O 1
ATOM 7415 N N . VAL C 1 255 ? 158.769 86.534 194.007 1.00 39.25 254 VAL C N 1
ATOM 7416 C CA . VAL C 1 255 ? 158.122 85.293 193.588 1.00 45.31 254 VAL C CA 1
ATOM 7417 C C . VAL C 1 255 ? 158.485 84.959 192.143 1.00 43.59 254 VAL C C 1
ATOM 7418 O O . VAL C 1 255 ? 158.702 83.797 191.794 1.00 39.80 254 VAL C O 1
ATOM 7422 N N . VAL C 1 256 ? 158.550 85.988 191.304 1.00 39.10 255 VAL C N 1
ATOM 7423 C CA . VAL C 1 256 ? 158.912 85.808 189.904 1.00 39.31 255 VAL C CA 1
ATOM 7424 C C . VAL C 1 256 ? 160.340 85.264 189.782 1.00 39.38 255 VAL C C 1
ATOM 7425 O O . VAL C 1 256 ? 160.593 84.349 188.998 1.00 37.06 255 VAL C O 1
ATOM 7429 N N . GLN C 1 257 ? 161.260 85.814 190.571 1.00 50.57 256 GLN C N 1
ATOM 7430 C CA . GLN C 1 257 ? 162.657 85.383 190.543 1.00 58.54 256 GLN C CA 1
ATOM 7431 C C . GLN C 1 257 ? 162.799 83.935 191.007 1.00 58.75 256 GLN C C 1
ATOM 7432 O O . GLN C 1 257 ? 163.676 83.206 190.539 1.00 62.99 256 GLN C O 1
ATOM 7438 N N . LYS C 1 258 ? 161.941 83.529 191.937 1.00 53.30 257 LYS C N 1
ATOM 7439 C CA . LYS C 1 258 ? 161.948 82.161 192.437 1.00 53.46 257 LYS C CA 1
ATOM 7440 C C . LYS C 1 258 ? 161.552 81.219 191.308 1.00 48.28 257 LYS C C 1
ATOM 7441 O O . LYS C 1 258 ? 162.102 80.126 191.163 1.00 47.92 257 LYS C O 1
ATOM 7447 N N . CYS C 1 259 ? 160.593 81.663 190.505 1.00 40.89 258 CYS C N 1
ATOM 7448 C CA . CYS C 1 259 ? 160.099 80.865 189.396 1.00 34.01 258 CYS C CA 1
ATOM 7449 C C . CYS C 1 259 ? 161.155 80.705 188.307 1.00 32.91 258 CYS C C 1
ATOM 7450 O O . CYS C 1 259 ? 161.345 79.608 187.778 1.00 32.26 258 CYS C O 1
ATOM 7453 N N . TYR C 1 260 ? 161.847 81.792 187.981 1.00 34.11 259 TYR C N 1
ATOM 7454 C CA . TYR C 1 260 ? 162.866 81.747 186.939 1.00 40.53 259 TYR C CA 1
ATOM 7455 C C . TYR C 1 260 ? 163.991 80.793 187.289 1.00 46.48 259 TYR C C 1
ATOM 7456 O O . TYR C 1 260 ? 164.430 80.008 186.449 1.00 58.75 259 TYR C O 1
ATOM 7465 N N . ALA C 1 261 ? 164.455 80.865 188.531 1.00 34.61 260 ALA C N 1
ATOM 7466 C CA . ALA C 1 261 ? 165.548 80.021 188.987 1.00 37.21 260 ALA C CA 1
ATOM 7467 C C . ALA C 1 261 ? 165.105 78.560 189.065 1.00 44.81 260 ALA C C 1
ATOM 7468 O O . ALA C 1 261 ? 165.929 77.643 189.039 1.00 40.75 260 ALA C O 1
ATOM 7470 N N . ALA C 1 262 ? 163.796 78.353 189.160 1.00 41.12 261 ALA C N 1
ATOM 7471 C CA . ALA C 1 262 ? 163.232 77.012 189.130 1.00 38.34 261 ALA C CA 1
ATOM 7472 C C . ALA C 1 262 ? 163.212 76.485 187.695 1.00 39.99 261 ALA C C 1
ATOM 7473 O O . ALA C 1 262 ? 163.643 75.364 187.429 1.00 43.20 261 ALA C O 1
ATOM 7475 N N . ALA C 1 263 ? 162.714 77.304 186.775 1.00 48.33 262 ALA C N 1
ATOM 7476 C CA . ALA C 1 263 ? 162.677 76.951 185.359 1.00 48.46 262 ALA C CA 1
ATOM 7477 C C . ALA C 1 263 ? 164.078 76.751 184.791 1.00 54.54 262 ALA C C 1
ATOM 7478 O O . ALA C 1 263 ? 164.269 75.986 183.845 1.00 63.33 262 ALA C O 1
ATOM 7480 N N . ALA C 1 264 ? 165.057 77.439 185.372 1.00 43.87 263 ALA C N 1
ATOM 7481 C CA . ALA C 1 264 ? 166.441 77.330 184.924 1.00 48.09 263 ALA C CA 1
ATOM 7482 C C . ALA C 1 264 ? 167.038 75.953 185.219 1.00 51.88 263 ALA C C 1
ATOM 7483 O O . ALA C 1 264 ? 168.148 75.647 184.783 1.00 63.24 263 ALA C O 1
ATOM 7485 N N . GLN C 1 265 ? 166.299 75.127 185.957 1.00 45.22 264 GLN C N 1
ATOM 7486 C CA . GLN C 1 265 ? 166.720 73.758 186.241 1.00 52.09 264 GLN C CA 1
ATOM 7487 C C . GLN C 1 265 ? 165.981 72.756 185.354 1.00 55.94 264 GLN C C 1
ATOM 7488 O O . GLN C 1 265 ? 166.021 71.549 185.596 1.00 53.35 264 GLN C O 1
ATOM 7494 N N . ASN C 1 266 ? 165.296 73.263 184.336 1.00 68.58 265 ASN C N 1
ATOM 7495 C CA . ASN C 1 266 ? 164.539 72.416 183.429 1.00 64.89 265 ASN C CA 1
ATOM 7496 C C . ASN C 1 266 ? 164.946 72.694 181.992 1.00 68.18 265 ASN C C 1
ATOM 7497 O O . ASN C 1 266 ? 165.837 73.508 181.740 1.00 69.14 265 ASN C O 1
ATOM 7502 N N . GLU C 1 267 ? 164.298 72.022 181.048 1.00 58.10 266 GLU C N 1
ATOM 7503 C CA . GLU C 1 267 ? 164.578 72.268 179.644 1.00 57.32 266 GLU C CA 1
ATOM 7504 C C . GLU C 1 267 ? 163.861 73.529 179.201 1.00 56.60 266 GLU C C 1
ATOM 7505 O O . GLU C 1 267 ? 162.689 73.729 179.519 1.00 54.54 266 GLU C O 1
ATOM 7511 N N . ILE C 1 268 ? 164.583 74.378 178.477 1.00 60.63 267 ILE C N 1
ATOM 7512 C CA . ILE C 1 268 ? 164.048 75.641 177.984 1.00 53.35 267 ILE C CA 1
ATOM 7513 C C . ILE C 1 268 ? 162.818 75.403 177.109 1.00 56.48 267 ILE C C 1
ATOM 7514 O O . ILE C 1 268 ? 162.769 74.437 176.341 1.00 63.77 267 ILE C O 1
ATOM 7519 N N . GLY C 1 269 ? 161.819 76.271 177.250 1.00 54.08 268 GLY C N 1
ATOM 7520 C CA . GLY C 1 269 ? 160.576 76.152 176.507 1.00 59.56 268 GLY C CA 1
ATOM 7521 C C . GLY C 1 269 ? 159.917 74.795 176.685 1.00 65.83 268 GLY C C 1
ATOM 7522 O O . GLY C 1 269 ? 159.222 74.309 175.795 1.00 69.09 268 GLY C O 1
ATOM 7523 N N . GLY C 1 270 ? 160.139 74.185 177.845 1.00 80.69 269 GLY C N 1
ATOM 7524 C CA . GLY C 1 270 ? 159.678 72.833 178.103 1.00 77.65 269 GLY C CA 1
ATOM 7525 C C . GLY C 1 270 ? 158.361 72.760 178.850 1.00 76.53 269 GLY C C 1
ATOM 7526 O O . GLY C 1 270 ? 157.752 73.781 179.157 1.00 81.02 269 GLY C O 1
ATOM 7527 N N . GLU C 1 271 ? 157.932 71.540 179.156 1.00 57.41 270 GLU C N 1
ATOM 7528 C CA . GLU C 1 271 ? 156.628 71.307 179.766 1.00 56.90 270 GLU C CA 1
ATOM 7529 C C . GLU C 1 271 ? 156.563 71.698 181.245 1.00 59.13 270 GLU C C 1
ATOM 7530 O O . GLU C 1 271 ? 155.594 72.327 181.681 1.00 56.25 270 GLU C O 1
ATOM 7536 N N . LYS C 1 272 ? 157.587 71.331 182.012 1.00 72.71 271 LYS C N 1
ATOM 7537 C CA . LYS C 1 272 ? 157.684 71.767 183.403 1.00 75.81 271 LYS C CA 1
ATOM 7538 C C . LYS C 1 272 ? 158.129 73.228 183.446 1.00 74.42 271 LYS C C 1
ATOM 7539 O O . LYS C 1 272 ? 157.913 73.935 184.432 1.00 76.20 271 LYS C O 1
ATOM 7545 N N . PHE C 1 273 ? 158.753 73.667 182.359 1.00 68.55 272 PHE C N 1
ATOM 7546 C CA . PHE C 1 273 ? 159.176 75.050 182.192 1.00 58.87 272 PHE C CA 1
ATOM 7547 C C . PHE C 1 273 ? 157.950 75.955 182.091 1.00 56.44 272 PHE C C 1
ATOM 7548 O O . PHE C 1 273 ? 157.835 76.941 182.817 1.00 55.65 272 PHE C O 1
ATOM 7556 N N . VAL C 1 274 ? 157.031 75.605 181.194 1.00 49.56 273 VAL C N 1
ATOM 7557 C CA . VAL C 1 274 ? 155.806 76.377 181.003 1.00 49.11 273 VAL C CA 1
ATOM 7558 C C . VAL C 1 274 ? 154.879 76.250 182.207 1.00 47.75 273 VAL C C 1
ATOM 7559 O O . VAL C 1 274 ? 154.267 77.232 182.631 1.00 48.22 273 VAL C O 1
ATOM 7563 N N . GLU C 1 275 ? 154.787 75.039 182.750 1.00 53.14 274 GLU C N 1
ATOM 7564 C CA . GLU C 1 275 ? 154.010 74.781 183.959 1.00 54.61 274 GLU C CA 1
ATOM 7565 C C . GLU C 1 275 ? 154.309 75.811 185.039 1.00 46.09 274 GLU C C 1
ATOM 7566 O O . GLU C 1 275 ? 153.412 76.235 185.760 1.00 41.93 274 GLU C O 1
ATOM 7572 N N . LEU C 1 276 ? 155.572 76.220 185.124 1.00 45.23 275 LEU C N 1
ATOM 7573 C CA . LEU C 1 276 ? 156.032 77.142 186.158 1.00 49.01 275 LEU C CA 1
ATOM 7574 C C . LEU C 1 276 ? 155.727 78.627 185.897 1.00 48.13 275 LEU C C 1
ATOM 7575 O O . LEU C 1 276 ? 155.499 79.386 186.835 1.00 45.47 275 LEU C O 1
ATOM 7580 N N . PHE C 1 277 ? 155.733 79.054 184.640 1.00 41.15 276 PHE C N 1
ATOM 7581 C CA . PHE C 1 277 ? 155.454 80.455 184.352 1.00 37.93 276 PHE C CA 1
ATOM 7582 C C . PHE C 1 277 ? 153.955 80.695 184.260 1.00 39.85 276 PHE C C 1
ATOM 7583 O O . PHE C 1 277 ? 153.483 81.829 184.324 1.00 36.86 276 PHE C O 1
ATOM 7591 N N . LYS C 1 278 ? 153.215 79.602 184.123 1.00 41.71 277 LYS C N 1
ATOM 7592 C CA . LYS C 1 278 ? 151.767 79.651 184.042 1.00 42.71 277 LYS C CA 1
ATOM 7593 C C . LYS C 1 278 ? 151.142 80.211 185.325 1.00 41.99 277 LYS C C 1
ATOM 7594 O O . LYS C 1 278 ? 150.151 80.942 185.265 1.00 39.03 277 LYS C O 1
ATOM 7600 N N . GLU C 1 279 ? 151.725 79.876 186.477 1.00 49.49 278 GLU C N 1
ATOM 7601 C CA . GLU C 1 279 ? 151.152 80.265 187.767 1.00 57.10 278 GLU C CA 1
ATOM 7602 C C . GLU C 1 279 ? 151.589 81.649 188.237 1.00 58.17 278 GLU C C 1
ATOM 7603 O O . GLU C 1 279 ? 151.180 82.107 189.308 1.00 63.84 278 GLU C O 1
ATOM 7609 N N . LEU C 1 280 ? 152.415 82.318 187.440 1.00 63.77 279 LEU C N 1
ATOM 7610 C CA . LEU C 1 280 ? 152.755 83.706 187.730 1.00 56.48 279 LEU C CA 1
ATOM 7611 C C . LEU C 1 280 ? 151.568 84.588 187.366 1.00 54.61 279 LEU C C 1
ATOM 7612 O O . LEU C 1 280 ? 151.449 85.721 187.839 1.00 49.73 279 LEU C O 1
ATOM 7617 N N . LYS C 1 281 ? 150.683 84.030 186.542 1.00 47.86 280 LYS C N 1
ATOM 7618 C CA . LYS C 1 281 ? 149.513 84.731 186.025 1.00 50.15 280 LYS C CA 1
ATOM 7619 C C . LYS C 1 281 ? 149.937 85.999 185.297 1.00 43.29 280 LYS C C 1
ATOM 7620 O O . LYS C 1 281 ? 149.421 87.084 185.560 1.00 40.74 280 LYS C O 1
ATOM 7626 N N . LEU C 1 282 ? 150.892 85.845 184.385 1.00 22.60 281 LEU C N 1
ATOM 7627 C CA . LEU C 1 282 ? 151.410 86.968 183.616 1.00 28.70 281 LEU C CA 1
ATOM 7628 C C . LEU C 1 282 ? 150.411 87.392 182.548 1.00 28.47 281 LEU C C 1
ATOM 7629 O O . LEU C 1 282 ? 149.875 86.557 181.824 1.00 28.97 281 LEU C O 1
ATOM 7634 N N . ARG C 1 283 ? 150.162 88.693 182.461 1.00 32.28 282 ARG C N 1
ATOM 7635 C CA . ARG C 1 283 ? 149.213 89.221 181.491 1.00 30.65 282 ARG C CA 1
ATOM 7636 C C . ARG C 1 283 ? 149.769 90.435 180.758 1.00 26.92 282 ARG C C 1
ATOM 7637 O O . ARG C 1 283 ? 150.705 91.086 181.230 1.00 23.05 282 ARG C O 1
ATOM 7645 N N . TYR C 1 284 ? 149.187 90.730 179.599 1.00 22.02 283 TYR C N 1
ATOM 7646 C CA . TYR C 1 284 ? 149.544 91.918 178.844 1.00 21.66 283 TYR C CA 1
ATOM 7647 C C . TYR C 1 284 ? 148.805 93.093 179.440 1.00 22.08 283 TYR C C 1
ATOM 7648 O O . TYR C 1 284 ? 147.774 92.908 180.091 1.00 21.85 283 TYR C O 1
ATOM 7657 N N . PHE C 1 285 ? 149.327 94.299 179.222 1.00 20.84 284 PHE C N 1
ATOM 7658 C CA . PHE C 1 285 ? 148.584 95.504 179.565 1.00 20.81 284 PHE C CA 1
ATOM 7659 C C . PHE C 1 285 ? 147.404 95.571 178.605 1.00 21.68 284 PHE C C 1
ATOM 7660 O O . PHE C 1 285 ? 147.539 95.255 177.420 1.00 22.06 284 PHE C O 1
ATOM 7668 N N . THR C 1 286 ? 146.241 95.949 179.120 1.00 26.81 285 THR C N 1
ATOM 7669 C CA . THR C 1 286 ? 145.053 96.085 178.291 1.00 29.87 285 THR C CA 1
ATOM 7670 C C . THR C 1 286 ? 145.175 97.357 177.454 1.00 34.14 285 THR C C 1
ATOM 7671 O O . THR C 1 286 ? 146.006 98.216 177.750 1.00 40.68 285 THR C O 1
ATOM 7675 N N . PRO C 1 287 ? 144.357 97.484 176.398 1.00 34.20 286 PRO C N 1
ATOM 7676 C CA . PRO C 1 287 ? 144.381 98.734 175.633 1.00 37.69 286 PRO C CA 1
ATOM 7677 C C . PRO C 1 287 ? 144.004 99.943 176.492 1.00 37.88 286 PRO C C 1
ATOM 7678 O O . PRO C 1 287 ? 144.470 101.054 176.232 1.00 37.52 286 PRO C O 1
ATOM 7682 N N . LYS C 1 288 ? 143.175 99.718 177.507 1.00 29.33 287 LYS C N 1
ATOM 7683 C CA . LYS C 1 288 ? 142.767 100.781 178.419 1.00 30.31 287 LYS C CA 1
ATOM 7684 C C . LYS C 1 288 ? 143.969 101.291 179.215 1.00 27.31 287 LYS C C 1
ATOM 7685 O O . LYS C 1 288 ? 144.093 102.485 179.475 1.00 35.82 287 LYS C O 1
ATOM 7691 N N . GLU C 1 289 ? 144.861 100.378 179.582 1.00 23.47 288 GLU C N 1
ATOM 7692 C CA . GLU C 1 289 ? 146.044 100.724 180.361 1.00 27.83 288 GLU C CA 1
ATOM 7693 C C . GLU C 1 289 ? 147.125 101.367 179.497 1.00 27.99 288 GLU C C 1
ATOM 7694 O O . GLU C 1 289 ? 147.796 102.301 179.938 1.00 27.01 288 GLU C O 1
ATOM 7700 N N . VAL C 1 290 ? 147.295 100.860 178.275 1.00 30.50 289 VAL C N 1
ATOM 7701 C CA . VAL C 1 290 ? 148.280 101.396 177.337 1.00 20.35 289 VAL C CA 1
ATOM 7702 C C . VAL C 1 290 ? 147.947 102.842 176.976 1.00 24.39 289 VAL C C 1
ATOM 7703 O O . VAL C 1 290 ? 148.828 103.704 176.928 1.00 25.04 289 VAL C O 1
ATOM 7707 N N . LEU C 1 291 ? 146.667 103.105 176.733 1.00 21.41 290 LEU C N 1
ATOM 7708 C CA . LEU C 1 291 ? 146.200 104.470 176.511 1.00 21.75 290 LEU C CA 1
ATOM 7709 C C . LEU C 1 291 ? 146.570 105.393 177.674 1.00 21.36 290 LEU C C 1
ATOM 7710 O O . LEU C 1 291 ? 147.069 106.489 177.457 1.00 21.04 290 LEU C O 1
ATOM 7715 N N . MET C 1 292 ? 146.328 104.944 178.902 1.00 26.35 291 MET C N 1
ATOM 7716 C CA . MET C 1 292 ? 146.716 105.707 180.089 1.00 25.92 291 MET C CA 1
ATOM 7717 C C . MET C 1 292 ? 148.231 105.890 180.168 1.00 28.10 291 MET C C 1
ATOM 7718 O O . MET C 1 292 ? 148.711 106.962 180.535 1.00 35.69 291 MET C O 1
ATOM 7723 N N . ILE C 1 293 ? 148.981 104.844 179.829 1.00 25.36 292 ILE C N 1
ATOM 7724 C CA . ILE C 1 293 ? 150.440 104.928 179.825 1.00 30.51 292 ILE C CA 1
ATOM 7725 C C . ILE C 1 293 ? 150.903 105.963 178.798 1.00 36.09 292 ILE C C 1
ATOM 7726 O O . ILE C 1 293 ? 151.862 106.696 179.034 1.00 41.15 292 ILE C O 1
ATOM 7731 N N . MET C 1 294 ? 150.194 106.044 177.675 1.00 37.04 293 MET C N 1
ATOM 7732 C CA . MET C 1 294 ? 150.535 107.003 176.624 1.00 33.31 293 MET C CA 1
ATOM 7733 C C . MET C 1 294 ? 149.852 108.362 176.789 1.00 29.54 293 MET C C 1
ATOM 7734 O O . MET C 1 294 ? 149.953 109.223 175.917 1.00 34.62 293 MET C O 1
ATOM 7739 N N . CYS C 1 295 ? 149.148 108.527 177.905 1.00 27.22 294 CYS C N 1
ATOM 7740 C CA . CYS C 1 295 ? 148.635 109.824 178.360 1.00 28.96 294 CYS C CA 1
ATOM 7741 C C . CYS C 1 295 ? 147.427 110.353 177.603 1.00 26.00 294 CYS C C 1
ATOM 7742 O O . CYS C 1 295 ? 147.161 111.552 177.615 1.00 26.42 294 CYS C O 1
ATOM 7745 N N . PHE C 1 296 ? 146.693 109.462 176.950 1.00 21.65 295 PHE C N 1
ATOM 7746 C CA . PHE C 1 296 ? 145.401 109.838 176.400 1.00 22.82 295 PHE C CA 1
ATOM 7747 C C . PHE C 1 296 ? 144.461 110.075 177.576 1.00 34.22 295 PHE C C 1
ATOM 7748 O O . PHE C 1 296 ? 144.522 109.351 178.570 1.00 39.86 295 PHE C O 1
ATOM 7756 N N . PRO C 1 297 ? 143.588 111.090 177.472 1.00 42.32 296 PRO C N 1
ATOM 7757 C CA . PRO C 1 297 ? 142.652 111.410 178.558 1.00 40.21 296 PRO C CA 1
ATOM 7758 C C . PRO C 1 297 ? 141.735 110.235 178.890 1.00 34.15 296 PRO C C 1
ATOM 7759 O O . PRO C 1 297 ? 141.475 109.404 178.022 1.00 32.84 296 PRO C O 1
ATOM 7763 N N . LYS C 1 298 ? 141.260 110.168 180.130 1.00 39.31 297 LYS C N 1
ATOM 7764 C CA . LYS C 1 298 ? 140.387 109.081 180.565 1.00 48.57 297 LYS C CA 1
ATOM 7765 C C . LYS C 1 298 ? 139.064 109.054 179.793 1.00 49.25 297 LYS C C 1
ATOM 7766 O O . LYS C 1 298 ? 138.408 108.015 179.699 1.00 48.17 297 LYS C O 1
ATOM 7772 N N . SER C 1 299 ? 138.673 110.200 179.249 1.00 46.91 298 SER C N 1
ATOM 7773 C CA . SER C 1 299 ? 137.440 110.292 178.480 1.00 46.61 298 SER C CA 1
ATOM 7774 C C . SER C 1 299 ? 137.611 109.670 177.096 1.00 47.17 298 SER C C 1
ATOM 7775 O O . SER C 1 299 ? 136.634 109.307 176.442 1.00 48.78 298 SER C O 1
ATOM 7778 N N . TYR C 1 300 ? 138.858 109.549 176.655 1.00 30.78 299 TYR C N 1
ATOM 7779 C CA . TYR C 1 300 ? 139.155 108.942 175.367 1.00 30.26 299 TYR C CA 1
ATOM 7780 C C . TYR C 1 300 ? 139.040 107.420 175.472 1.00 32.32 299 TYR C C 1
ATOM 7781 O O . TYR C 1 300 ? 139.619 106.804 176.368 1.00 35.61 299 TYR C O 1
ATOM 7790 N N . ASN C 1 301 ? 138.304 106.805 174.555 1.00 39.42 300 ASN C N 1
ATOM 7791 C CA . ASN C 1 301 ? 138.192 105.355 174.581 1.00 42.95 300 ASN C CA 1
ATOM 7792 C C . ASN C 1 301 ? 138.026 104.719 173.208 1.00 46.48 300 ASN C C 1
ATOM 7793 O O . ASN C 1 301 ? 137.542 105.351 172.266 1.00 43.90 300 ASN C O 1
ATOM 7798 N N . LEU C 1 302 ? 138.443 103.460 173.119 1.00 50.48 301 LEU C N 1
ATOM 7799 C CA . LEU C 1 302 ? 138.348 102.677 171.899 1.00 49.05 301 LEU C CA 1
ATOM 7800 C C . LEU C 1 302 ? 136.963 102.055 171.772 1.00 50.00 301 LEU C C 1
ATOM 7801 O O . LEU C 1 302 ? 136.397 101.583 172.758 1.00 52.05 301 LEU C O 1
ATOM 7806 N N . PRO C 1 303 ? 136.407 102.057 170.554 1.00 39.09 302 PRO C N 1
ATOM 7807 C CA . PRO C 1 303 ? 135.096 101.440 170.338 1.00 44.60 302 PRO C CA 1
ATOM 7808 C C . PRO C 1 303 ? 135.180 99.920 170.464 1.00 51.51 302 PRO C C 1
ATOM 7809 O O . PRO C 1 303 ? 136.233 99.340 170.199 1.00 51.61 302 PRO C O 1
ATOM 7813 N N . THR C 1 304 ? 134.086 99.286 170.869 1.00 72.17 303 THR C N 1
ATOM 7814 C CA . THR C 1 304 ? 134.097 97.849 171.130 1.00 75.33 303 THR C CA 1
ATOM 7815 C C . THR C 1 304 ? 134.025 96.978 169.869 1.00 81.28 303 THR C C 1
ATOM 7816 O O . THR C 1 304 ? 134.060 95.748 169.959 1.00 78.29 303 THR C O 1
ATOM 7820 N N . ASN C 1 305 ? 133.931 97.606 168.700 1.00 70.40 304 ASN C N 1
ATOM 7821 C CA . ASN C 1 305 ? 133.870 96.852 167.451 1.00 64.62 304 ASN C CA 1
ATOM 7822 C C . ASN C 1 305 ? 135.253 96.511 166.897 1.00 57.01 304 ASN C C 1
ATOM 7823 O O . ASN C 1 305 ? 135.381 95.725 165.961 1.00 57.50 304 ASN C O 1
ATOM 7828 N N . ILE C 1 306 ? 136.286 97.106 167.479 1.00 57.16 305 ILE C N 1
ATOM 7829 C CA . ILE C 1 306 ? 137.656 96.822 167.075 1.00 54.37 305 ILE C CA 1
ATOM 7830 C C . ILE C 1 306 ? 138.163 95.612 167.861 1.00 54.23 305 ILE C C 1
ATOM 7831 O O . ILE C 1 306 ? 137.926 95.505 169.066 1.00 57.11 305 ILE C O 1
ATOM 7836 N N . SER C 1 307 ? 138.838 94.689 167.179 1.00 39.91 306 SER C N 1
ATOM 7837 C CA . SER C 1 307 ? 139.368 93.501 167.838 1.00 39.01 306 SER C CA 1
ATOM 7838 C C . SER C 1 307 ? 140.566 93.840 168.719 1.00 36.15 306 SER C C 1
ATOM 7839 O O . SER C 1 307 ? 141.067 94.962 168.704 1.00 39.80 306 SER C O 1
ATOM 7842 N N . MET C 1 308 ? 141.026 92.860 169.487 1.00 38.80 307 MET C N 1
ATOM 7843 C CA . MET C 1 308 ? 142.162 93.053 170.377 1.00 41.42 307 MET C CA 1
ATOM 7844 C C . MET C 1 308 ? 143.431 93.360 169.577 1.00 42.00 307 MET C C 1
ATOM 7845 O O . MET C 1 308 ? 144.146 94.321 169.873 1.00 30.89 307 MET C O 1
ATOM 7850 N N . LYS C 1 309 ? 143.697 92.542 168.560 1.00 46.96 308 LYS C N 1
ATOM 7851 C CA . LYS C 1 309 ? 144.930 92.652 167.783 1.00 47.79 308 LYS C CA 1
ATOM 7852 C C . LYS C 1 309 ? 145.020 93.970 167.017 1.00 46.27 308 LYS C C 1
ATOM 7853 O O . LYS C 1 309 ? 146.106 94.534 166.876 1.00 47.00 308 LYS C O 1
ATOM 7859 N N . GLN C 1 310 ? 143.881 94.458 166.529 1.00 52.96 309 GLN C N 1
ATOM 7860 C CA . GLN C 1 310 ? 143.833 95.743 165.834 1.00 53.64 309 GLN C CA 1
ATOM 7861 C C . GLN C 1 310 ? 144.127 96.890 166.795 1.00 50.93 309 GLN C C 1
ATOM 7862 O O . GLN C 1 310 ? 144.859 97.818 166.455 1.00 46.89 309 GLN C O 1
ATOM 7868 N N . CYS C 1 311 ? 143.541 96.817 167.990 1.00 49.51 310 CYS C N 1
ATOM 7869 C CA . CYS C 1 311 ? 143.785 97.790 169.052 1.00 47.70 310 CYS C CA 1
ATOM 7870 C C . CYS C 1 311 ? 145.273 97.997 169.293 1.00 45.32 310 CYS C C 1
ATOM 7871 O O . CYS C 1 311 ? 145.769 99.126 169.291 1.00 37.30 310 CYS C O 1
ATOM 7874 N N . TYR C 1 312 ? 145.976 96.892 169.507 1.00 39.64 311 TYR C N 1
ATOM 7875 C CA . TYR C 1 312 ? 147.403 96.931 169.774 1.00 31.44 311 TYR C CA 1
ATOM 7876 C C . TYR C 1 312 ? 148.199 97.455 168.583 1.00 34.68 311 TYR C C 1
ATOM 7877 O O . TYR C 1 312 ? 149.192 98.161 168.762 1.00 29.62 311 TYR C O 1
ATOM 7886 N N . ARG C 1 313 ? 147.757 97.131 167.371 1.00 29.55 312 ARG C N 1
ATOM 7887 C CA . ARG C 1 313 ? 148.398 97.691 166.187 1.00 31.72 312 ARG C CA 1
ATOM 7888 C C . ARG C 1 313 ? 148.225 99.210 166.156 1.00 29.73 312 ARG C C 1
ATOM 7889 O O . ARG C 1 313 ? 149.174 99.940 165.874 1.00 32.95 312 ARG C O 1
ATOM 7897 N N . LEU C 1 314 ? 147.015 99.675 166.459 1.00 29.81 313 LEU C N 1
ATOM 7898 C CA . LEU C 1 314 ? 146.723 101.102 166.482 1.00 29.28 313 LEU C CA 1
ATOM 7899 C C . LEU C 1 314 ? 147.518 101.825 167.560 1.00 27.14 313 LEU C C 1
ATOM 7900 O O . LEU C 1 314 ? 148.173 102.828 167.281 1.00 26.65 313 LEU C O 1
ATOM 7905 N N . LEU C 1 315 ? 147.467 101.307 168.784 1.00 26.07 314 LEU C N 1
ATOM 7906 C CA . LEU C 1 315 ? 148.176 101.918 169.909 1.00 36.73 314 LEU C CA 1
ATOM 7907 C C . LEU C 1 315 ? 149.684 101.970 169.689 1.00 32.81 314 LEU C C 1
ATOM 7908 O O . LEU C 1 315 ? 150.345 102.914 170.112 1.00 28.76 314 LEU C O 1
ATOM 7913 N N . GLY C 1 316 ? 150.221 100.955 169.022 1.00 37.85 315 GLY C N 1
ATOM 7914 C CA . GLY C 1 316 ? 151.645 100.896 168.757 1.00 40.12 315 GLY C CA 1
ATOM 7915 C C . GLY C 1 316 ? 152.123 101.986 167.814 1.00 43.54 315 GLY C C 1
ATOM 7916 O O . GLY C 1 316 ? 153.291 102.376 167.847 1.00 44.66 315 GLY C O 1
ATOM 7917 N N . ASN C 1 317 ? 151.217 102.480 166.974 1.00 34.95 316 ASN C N 1
ATOM 7918 C CA . ASN C 1 317 ? 151.567 103.494 165.987 1.00 35.20 316 ASN C CA 1
ATOM 7919 C C . ASN C 1 317 ? 151.309 104.927 166.456 1.00 37.40 316 ASN C C 1
ATOM 7920 O O . ASN C 1 317 ? 151.659 105.887 165.765 1.00 35.36 316 ASN C O 1
ATOM 7925 N N . SER C 1 318 ? 150.715 105.072 167.639 1.00 28.73 317 SER C N 1
ATOM 7926 C CA . SER C 1 318 ? 150.312 106.390 168.123 1.00 24.25 317 SER C CA 1
ATOM 7927 C C . SER C 1 318 ? 151.433 107.162 168.827 1.00 24.78 317 SER C C 1
ATOM 7928 O O . SER C 1 318 ? 152.586 106.726 168.859 1.00 24.95 317 SER C O 1
ATOM 7931 N N . VAL C 1 319 ? 151.079 108.316 169.384 1.00 29.87 318 VAL C N 1
ATOM 7932 C CA . VAL C 1 319 ? 152.048 109.203 170.017 1.00 30.56 318 VAL C CA 1
ATOM 7933 C C . VAL C 1 319 ? 151.875 109.204 171.525 1.00 29.58 318 VAL C C 1
ATOM 7934 O O . VAL C 1 319 ? 150.898 108.661 172.046 1.00 29.72 318 VAL C O 1
ATOM 7938 N N . ASN C 1 320 ? 152.823 109.814 172.230 1.00 42.19 319 ASN C N 1
ATOM 7939 C CA . ASN C 1 320 ? 152.615 110.110 173.642 1.00 42.78 319 ASN C CA 1
ATOM 7940 C C . ASN C 1 320 ? 152.046 111.519 173.794 1.00 49.28 319 ASN C C 1
ATOM 7941 O O . ASN C 1 320 ? 152.753 112.513 173.617 1.00 47.02 319 ASN C O 1
ATOM 7946 N N . VAL C 1 321 ? 150.759 111.577 174.121 1.00 19.55 320 VAL C N 1
ATOM 7947 C CA . VAL C 1 321 ? 150.003 112.818 174.177 1.00 22.36 320 VAL C CA 1
ATOM 7948 C C . VAL C 1 321 ? 150.677 113.893 175.028 1.00 24.40 320 VAL C C 1
ATOM 7949 O O . VAL C 1 321 ? 150.683 115.074 174.670 1.00 25.71 320 VAL C O 1
ATOM 7953 N N . LYS C 1 322 ? 151.268 113.470 176.139 1.00 33.94 321 LYS C N 1
ATOM 7954 C CA . LYS C 1 322 ? 151.929 114.391 177.057 1.00 29.12 321 LYS C CA 1
ATOM 7955 C C . LYS C 1 322 ? 153.167 115.032 176.436 1.00 25.52 321 LYS C C 1
ATOM 7956 O O . LYS C 1 322 ? 153.373 116.235 176.559 1.00 31.91 321 LYS C O 1
ATOM 7962 N N . VAL C 1 323 ? 153.986 114.229 175.765 1.00 22.19 322 VAL C N 1
ATOM 7963 C CA . VAL C 1 323 ? 155.212 114.737 175.159 1.00 24.03 322 VAL C CA 1
ATOM 7964 C C . VAL C 1 323 ? 154.920 115.755 174.055 1.00 22.57 322 VAL C C 1
ATOM 7965 O O . VAL C 1 323 ? 155.601 116.777 173.961 1.00 29.55 322 VAL C O 1
ATOM 7969 N N . ILE C 1 324 ? 153.909 115.488 173.230 1.00 19.19 323 ILE C N 1
ATOM 7970 C CA . ILE C 1 324 ? 153.541 116.429 172.173 1.00 23.69 323 ILE C CA 1
ATOM 7971 C C . ILE C 1 324 ? 152.996 117.721 172.783 1.00 28.34 323 ILE C C 1
ATOM 7972 O O . ILE C 1 324 ? 153.254 118.816 172.284 1.00 20.15 323 ILE C O 1
ATOM 7977 N N . SER C 1 325 ? 152.251 117.582 173.875 1.00 28.30 324 SER C N 1
ATOM 7978 C CA . SER C 1 325 ? 151.693 118.730 174.576 1.00 20.66 324 SER C CA 1
ATOM 7979 C C . SER C 1 325 ? 152.782 119.666 175.066 1.00 20.65 324 SER C C 1
ATOM 7980 O O . SER C 1 325 ? 152.676 120.882 174.932 1.00 40.01 324 SER C O 1
ATOM 7983 N N . GLU C 1 326 ? 153.835 119.093 175.634 1.00 20.25 325 GLU C N 1
ATOM 7984 C CA . GLU C 1 326 ? 154.951 119.888 176.128 1.00 21.34 325 GLU C CA 1
ATOM 7985 C C . GLU C 1 326 ? 155.782 120.503 174.996 1.00 22.40 325 GLU C C 1
ATOM 7986 O O . GLU C 1 326 ? 156.409 121.548 175.178 1.00 26.16 325 GLU C O 1
ATOM 7992 N N . LEU C 1 327 ? 155.776 119.868 173.826 1.00 24.13 326 LEU C N 1
ATOM 7993 C CA . LEU C 1 327 ? 156.475 120.421 172.666 1.00 24.32 326 LEU C CA 1
ATOM 7994 C C . LEU C 1 327 ? 155.642 121.461 171.940 1.00 22.05 326 LEU C C 1
ATOM 7995 O O . LEU C 1 327 ? 156.190 122.373 171.323 1.00 21.49 326 LEU C O 1
ATOM 8000 N N . LEU C 1 328 ? 154.323 121.320 172.013 1.00 20.63 327 LEU C N 1
ATOM 8001 C CA . LEU C 1 328 ? 153.420 122.343 171.493 1.00 21.22 327 LEU C CA 1
ATOM 8002 C C . LEU C 1 328 ? 153.539 123.649 172.286 1.00 22.56 327 LEU C C 1
ATOM 8003 O O . LEU C 1 328 ? 153.560 124.734 171.704 1.00 22.08 327 LEU C O 1
ATOM 8008 N N . LYS C 1 329 ? 153.613 123.546 173.611 1.00 21.72 328 LYS C N 1
ATOM 8009 C CA . LYS C 1 329 ? 153.826 124.725 174.447 1.00 32.92 328 LYS C CA 1
ATOM 8010 C C . LYS C 1 329 ? 155.124 125.436 174.063 1.00 26.20 328 LYS C C 1
ATOM 8011 O O . LYS C 1 329 ? 155.191 126.664 174.043 1.00 28.13 328 LYS C O 1
ATOM 8017 N N . ILE C 1 330 ? 156.154 124.655 173.756 1.00 25.55 329 ILE C N 1
ATOM 8018 C CA . ILE C 1 330 ? 157.437 125.212 173.349 1.00 28.14 329 ILE C CA 1
ATOM 8019 C C . ILE C 1 330 ? 157.352 125.850 171.965 1.00 33.87 329 ILE C C 1
ATOM 8020 O O . ILE C 1 330 ? 157.833 126.964 171.753 1.00 32.83 329 ILE C O 1
ATOM 8025 N N . LEU C 1 331 ? 156.731 125.135 171.032 1.00 26.52 330 LEU C N 1
ATOM 8026 C CA . LEU C 1 331 ? 156.601 125.602 169.663 1.00 22.08 330 LEU C CA 1
ATOM 8027 C C . LEU C 1 331 ? 155.903 126.955 169.574 1.00 25.94 330 LEU C C 1
ATOM 8028 O O . LEU C 1 331 ? 156.241 127.778 168.724 1.00 28.10 330 LEU C O 1
ATOM 8033 N N . PHE C 1 332 ? 154.937 127.186 170.457 1.00 22.82 331 PHE C N 1
ATOM 8034 C CA . PHE C 1 332 ? 154.097 128.379 170.366 1.00 24.65 331 PHE C CA 1
ATOM 8035 C C . PHE C 1 332 ? 154.468 129.454 171.376 1.00 29.90 331 PHE C C 1
ATOM 8036 O O . PHE C 1 332 ? 153.676 130.351 171.666 1.00 31.77 331 PHE C O 1
ATOM 8044 N N . GLU C 1 333 ? 155.686 129.355 171.892 1.00 43.11 332 GLU C N 1
ATOM 8045 C CA . GLU C 1 333 ? 156.245 130.368 172.769 1.00 41.41 332 GLU C CA 1
ATOM 8046 C C . GLU C 1 333 ? 156.183 131.743 172.107 1.00 45.36 332 GLU C C 1
ATOM 8047 O O . GLU C 1 333 ? 155.891 132.748 172.758 1.00 49.32 332 GLU C O 1
ATOM 8053 N N . SER D 1 3 ? 157.402 85.394 202.395 1.00 59.80 2 SER D N 1
ATOM 8054 C CA . SER D 1 3 ? 157.066 86.775 202.728 1.00 55.43 2 SER D CA 1
ATOM 8055 C C . SER D 1 3 ? 157.724 87.195 204.035 1.00 54.13 2 SER D C 1
ATOM 8056 O O . SER D 1 3 ? 157.623 86.496 205.046 1.00 54.73 2 SER D O 1
ATOM 8059 N N . HIS D 1 4 ? 158.389 88.346 204.007 1.00 33.86 3 HIS D N 1
ATOM 8060 C CA . HIS D 1 4 ? 159.190 88.802 205.135 1.00 29.15 3 HIS D CA 1
ATOM 8061 C C . HIS D 1 4 ? 158.369 89.499 206.207 1.00 31.98 3 HIS D C 1
ATOM 8062 O O . HIS D 1 4 ? 157.276 89.997 205.945 1.00 37.40 3 HIS D O 1
ATOM 8069 N N . LYS D 1 5 ? 158.911 89.533 207.420 1.00 28.97 4 LYS D N 1
ATOM 8070 C CA . LYS D 1 5 ? 158.256 90.197 208.536 1.00 34.30 4 LYS D CA 1
ATOM 8071 C C . LYS D 1 5 ? 159.216 91.204 209.158 1.00 36.03 4 LYS D C 1
ATOM 8072 O O . LYS D 1 5 ? 160.276 90.830 209.675 1.00 28.77 4 LYS D O 1
ATOM 8078 N N . ILE D 1 6 ? 158.841 92.481 209.112 1.00 33.47 5 ILE D N 1
ATOM 8079 C CA . ILE D 1 6 ? 159.741 93.557 209.526 1.00 24.46 5 ILE D CA 1
ATOM 8080 C C . ILE D 1 6 ? 159.450 94.157 210.907 1.00 22.48 5 ILE D C 1
ATOM 8081 O O . ILE D 1 6 ? 158.314 94.498 211.240 1.00 22.97 5 ILE D O 1
ATOM 8086 N N . LEU D 1 7 ? 160.503 94.265 211.708 1.00 28.21 6 LEU D N 1
ATOM 8087 C CA . LEU D 1 7 ? 160.469 95.033 212.938 1.00 26.26 6 LEU D CA 1
ATOM 8088 C C . LEU D 1 7 ? 161.065 96.404 212.631 1.00 29.25 6 LEU D C 1
ATOM 8089 O O . LEU D 1 7 ? 162.263 96.529 212.380 1.00 30.22 6 LEU D O 1
ATOM 8094 N N . GLU D 1 8 ? 160.225 97.431 212.621 1.00 35.58 7 GLU D N 1
ATOM 8095 C CA . GLU D 1 8 ? 160.689 98.777 212.313 1.00 35.30 7 GLU D CA 1
ATOM 8096 C C . GLU D 1 8 ? 160.964 99.540 213.606 1.00 38.12 7 GLU D C 1
ATOM 8097 O O . GLU D 1 8 ? 160.036 99.948 214.304 1.00 41.25 7 GLU D O 1
ATOM 8103 N N . LEU D 1 9 ? 162.242 99.726 213.923 1.00 31.61 8 LEU D N 1
ATOM 8104 C CA . LEU D 1 9 ? 162.638 100.334 215.189 1.00 22.14 8 LEU D CA 1
ATOM 8105 C C . LEU D 1 9 ? 162.914 101.820 215.059 1.00 27.32 8 LEU D C 1
ATOM 8106 O O . LEU D 1 9 ? 163.459 102.273 214.049 1.00 24.84 8 LEU D O 1
ATOM 8111 N N . TYR D 1 10 ? 162.560 102.563 216.106 1.00 25.25 9 TYR D N 1
ATOM 8112 C CA . TYR D 1 10 ? 162.675 104.014 216.105 1.00 26.02 9 TYR D CA 1
ATOM 8113 C C . TYR D 1 10 ? 161.896 104.571 214.906 1.00 30.65 9 TYR D C 1
ATOM 8114 O O . TYR D 1 10 ? 162.356 105.484 214.215 1.00 26.17 9 TYR D O 1
ATOM 8123 N N . SER D 1 11 ? 160.706 104.011 214.684 1.00 26.34 10 SER D N 1
ATOM 8124 C CA . SER D 1 11 ? 159.945 104.207 213.449 1.00 23.20 10 SER D CA 1
ATOM 8125 C C . SER D 1 11 ? 159.708 105.660 213.032 1.00 23.45 10 SER D C 1
ATOM 8126 O O . SER D 1 11 ? 159.635 105.957 211.839 1.00 23.25 10 SER D O 1
ATOM 8129 N N . GLY D 1 12 ? 159.585 106.558 214.005 1.00 24.22 11 GLY D N 1
ATOM 8130 C CA . GLY D 1 12 ? 159.351 107.961 213.708 1.00 24.87 11 GLY D CA 1
ATOM 8131 C C . GLY D 1 12 ? 158.059 108.190 212.948 1.00 30.01 11 GLY D C 1
ATOM 8132 O O . GLY D 1 12 ? 156.981 107.909 213.463 1.00 35.09 11 GLY D O 1
ATOM 8133 N N . ILE D 1 13 ? 158.159 108.696 211.721 1.00 25.01 12 ILE D N 1
ATOM 8134 C CA . ILE D 1 13 ? 156.965 108.975 210.920 1.00 25.71 12 ILE D CA 1
ATOM 8135 C C . ILE D 1 13 ? 156.801 108.007 209.743 1.00 24.65 12 ILE D C 1
ATOM 8136 O O . ILE D 1 13 ? 155.945 108.200 208.880 1.00 24.92 12 ILE D O 1
ATOM 8141 N N . GLY D 1 14 ? 157.622 106.962 209.725 1.00 23.85 13 GLY D N 1
ATOM 8142 C CA . GLY D 1 14 ? 157.476 105.890 208.759 1.00 23.30 13 GLY D CA 1
ATOM 8143 C C . GLY D 1 14 ? 158.308 106.035 207.505 1.00 29.02 13 GLY D C 1
ATOM 8144 O O . GLY D 1 14 ? 157.879 105.628 206.430 1.00 34.05 13 GLY D O 1
ATOM 8145 N N . GLY D 1 15 ? 159.496 106.613 207.632 1.00 32.66 14 GLY D N 1
ATOM 8146 C CA . GLY D 1 15 ? 160.413 106.684 206.510 1.00 34.85 14 GLY D CA 1
ATOM 8147 C C . GLY D 1 15 ? 160.796 105.304 206.012 1.00 33.13 14 GLY D C 1
ATOM 8148 O O . GLY D 1 15 ? 160.772 105.060 204.820 1.00 30.21 14 GLY D O 1
ATOM 8149 N N . MET D 1 16 ? 161.134 104.409 206.937 1.00 32.56 15 MET D N 1
ATOM 8150 C CA . MET D 1 16 ? 161.511 103.024 206.636 1.00 21.31 15 MET D CA 1
ATOM 8151 C C . MET D 1 16 ? 160.343 102.215 206.073 1.00 21.35 15 MET D C 1
ATOM 8152 O O . MET D 1 16 ? 160.464 101.501 205.080 1.00 21.28 15 MET D O 1
ATOM 8157 N N . HIS D 1 17 ? 159.196 102.337 206.718 1.00 23.86 16 HIS D N 1
ATOM 8158 C CA . HIS D 1 17 ? 157.970 101.776 206.167 1.00 21.90 16 HIS D CA 1
ATOM 8159 C C . HIS D 1 17 ? 157.850 102.195 204.709 1.00 33.94 16 HIS D C 1
ATOM 8160 O O . HIS D 1 17 ? 157.837 101.338 203.807 1.00 27.49 16 HIS D O 1
ATOM 8167 N N . CYS D 1 18 ? 157.681 103.499 204.507 1.00 22.47 17 CYS D N 1
ATOM 8168 C CA . CYS D 1 18 ? 157.563 104.096 203.198 1.00 22.89 17 CYS D CA 1
ATOM 8169 C C . CYS D 1 18 ? 158.582 103.535 202.199 1.00 28.59 17 CYS D C 1
ATOM 8170 O O . CYS D 1 18 ? 158.228 103.252 201.053 1.00 23.03 17 CYS D O 1
ATOM 8173 N N . ALA D 1 19 ? 159.831 103.349 202.630 1.00 29.18 18 ALA D N 1
ATOM 8174 C CA . ALA D 1 19 ? 160.870 102.872 201.718 1.00 24.70 18 ALA D CA 1
ATOM 8175 C C . ALA D 1 19 ? 160.608 101.445 201.301 1.00 23.29 18 ALA D C 1
ATOM 8176 O O . ALA D 1 19 ? 161.036 101.017 200.233 1.00 22.38 18 ALA D O 1
ATOM 8178 N N . TRP D 1 20 ? 159.923 100.708 202.170 1.00 22.10 19 TRP D N 1
ATOM 8179 C CA . TRP D 1 20 ? 159.642 99.305 201.926 1.00 22.94 19 TRP D CA 1
ATOM 8180 C C . TRP D 1 20 ? 158.573 99.048 200.851 1.00 31.60 19 TRP D C 1
ATOM 8181 O O . TRP D 1 20 ? 158.720 98.078 200.089 1.00 39.90 19 TRP D O 1
ATOM 8192 N N . LYS D 1 21 ? 157.509 99.860 200.771 1.00 29.09 20 LYS D N 1
ATOM 8193 C CA . LYS D 1 21 ? 156.568 99.705 199.644 1.00 39.50 20 LYS D CA 1
ATOM 8194 C C . LYS D 1 21 ? 157.278 100.038 198.328 1.00 35.24 20 LYS D C 1
ATOM 8195 O O . LYS D 1 21 ? 157.076 99.412 197.273 1.00 28.90 20 LYS D O 1
ATOM 8201 N N . GLU D 1 22 ? 158.121 101.057 198.414 1.00 31.33 21 GLU D N 1
ATOM 8202 C CA . GLU D 1 22 ? 158.751 101.603 197.234 1.00 39.90 21 GLU D CA 1
ATOM 8203 C C . GLU D 1 22 ? 159.603 100.528 196.604 1.00 33.63 21 GLU D C 1
ATOM 8204 O O . GLU D 1 22 ? 159.669 100.411 195.382 1.00 34.93 21 GLU D O 1
ATOM 8210 N N . SER D 1 23 ? 160.195 99.696 197.452 1.00 34.67 22 SER D N 1
ATOM 8211 C CA . SER D 1 23 ? 161.143 98.695 196.990 1.00 32.52 22 SER D CA 1
ATOM 8212 C C . SER D 1 23 ? 160.503 97.558 196.187 1.00 34.89 22 SER D C 1
ATOM 8213 O O . SER D 1 23 ? 161.139 96.996 195.290 1.00 31.52 22 SER D O 1
ATOM 8216 N N . GLY D 1 24 ? 159.253 97.225 196.503 1.00 40.71 23 GLY D N 1
ATOM 8217 C CA . GLY D 1 24 ? 158.571 96.122 195.846 1.00 44.80 23 GLY D CA 1
ATOM 8218 C C . GLY D 1 24 ? 158.961 94.780 196.439 1.00 44.47 23 GLY D C 1
ATOM 8219 O O . GLY D 1 24 ? 158.774 93.730 195.822 1.00 52.04 23 GLY D O 1
ATOM 8220 N N . LEU D 1 25 ? 159.513 94.816 197.646 1.00 26.31 24 LEU D N 1
ATOM 8221 C CA . LEU D 1 25 ? 159.907 93.599 198.340 1.00 27.60 24 LEU D CA 1
ATOM 8222 C C . LEU D 1 25 ? 158.702 92.942 199.006 1.00 26.45 24 LEU D C 1
ATOM 8223 O O . LEU D 1 25 ? 157.761 93.625 199.420 1.00 24.14 24 LEU D O 1
ATOM 8228 N N . ASP D 1 26 ? 158.735 91.614 199.083 1.00 35.13 25 ASP D N 1
ATOM 8229 C CA . ASP D 1 26 ? 157.622 90.825 199.602 1.00 37.83 25 ASP D CA 1
ATOM 8230 C C . ASP D 1 26 ? 157.655 90.771 201.122 1.00 42.50 25 ASP D C 1
ATOM 8231 O O . ASP D 1 26 ? 158.465 90.047 201.706 1.00 42.85 25 ASP D O 1
ATOM 8236 N N . GLY D 1 27 ? 156.777 91.533 201.766 1.00 37.49 26 GLY D N 1
ATOM 8237 C CA . GLY D 1 27 ? 156.755 91.549 203.214 1.00 43.73 26 GLY D CA 1
ATOM 8238 C C . GLY D 1 27 ? 155.792 92.534 203.845 1.00 44.83 26 GLY D C 1
ATOM 8239 O O . GLY D 1 27 ? 155.085 93.271 203.154 1.00 46.09 26 GLY D O 1
ATOM 8240 N N . GLU D 1 28 ? 155.766 92.527 205.175 1.00 40.30 27 GLU D N 1
ATOM 8241 C CA . GLU D 1 28 ? 154.931 93.433 205.949 1.00 45.28 27 GLU D CA 1
ATOM 8242 C C . GLU D 1 28 ? 155.657 93.870 207.217 1.00 45.34 27 GLU D C 1
ATOM 8243 O O . GLU D 1 28 ? 156.398 93.091 207.828 1.00 41.16 27 GLU D O 1
ATOM 8249 N N . ILE D 1 29 ? 155.446 95.120 207.609 1.00 35.47 28 ILE D N 1
ATOM 8250 C CA . ILE D 1 29 ? 155.874 95.569 208.921 1.00 29.58 28 ILE D CA 1
ATOM 8251 C C . ILE D 1 29 ? 154.910 94.978 209.934 1.00 32.27 28 ILE D C 1
ATOM 8252 O O . ILE D 1 29 ? 153.715 95.270 209.915 1.00 39.78 28 ILE D O 1
ATOM 8257 N N . VAL D 1 30 ? 155.418 94.126 210.809 1.00 34.71 29 VAL D N 1
ATOM 8258 C CA . VAL D 1 30 ? 154.564 93.522 211.808 1.00 42.44 29 VAL D CA 1
ATOM 8259 C C . VAL D 1 30 ? 154.615 94.334 213.093 1.00 45.95 29 VAL D C 1
ATOM 8260 O O . VAL D 1 30 ? 153.725 94.231 213.938 1.00 44.75 29 VAL D O 1
ATOM 8264 N N . ALA D 1 31 ? 155.655 95.150 213.231 1.00 44.62 30 ALA D N 1
ATOM 8265 C CA . ALA D 1 31 ? 155.783 96.012 214.398 1.00 41.35 30 ALA D CA 1
ATOM 8266 C C . ALA D 1 31 ? 156.565 97.287 214.100 1.00 37.97 30 ALA D C 1
ATOM 8267 O O . ALA D 1 31 ? 157.659 97.250 213.531 1.00 35.31 30 ALA D O 1
ATOM 8269 N N . ALA D 1 32 ? 155.979 98.414 214.486 1.00 32.52 31 ALA D N 1
ATOM 8270 C CA . ALA D 1 32 ? 156.637 99.705 214.408 1.00 24.09 31 ALA D CA 1
ATOM 8271 C C . ALA D 1 32 ? 156.731 100.237 215.832 1.00 24.75 31 ALA D C 1
ATOM 8272 O O . ALA D 1 32 ? 155.721 100.315 216.539 1.00 26.32 31 ALA D O 1
ATOM 8274 N N . VAL D 1 33 ? 157.941 100.585 216.259 1.00 24.37 32 VAL D N 1
ATOM 8275 C CA . VAL D 1 33 ? 158.179 100.979 217.645 1.00 25.08 32 VAL D CA 1
ATOM 8276 C C . VAL D 1 33 ? 158.800 102.371 217.786 1.00 26.87 32 VAL D C 1
ATOM 8277 O O . VAL D 1 33 ? 159.838 102.661 217.194 1.00 24.34 32 VAL D O 1
ATOM 8281 N N . ASP D 1 34 ? 158.162 103.224 218.586 1.00 34.85 33 ASP D N 1
ATOM 8282 C CA . ASP D 1 34 ? 158.640 104.587 218.820 1.00 36.23 33 ASP D CA 1
ATOM 8283 C C . ASP D 1 34 ? 157.972 105.154 220.072 1.00 37.64 33 ASP D C 1
ATOM 8284 O O . ASP D 1 34 ? 156.814 104.842 220.346 1.00 37.55 33 ASP D O 1
ATOM 8289 N N . ILE D 1 35 ? 158.690 105.977 220.833 1.00 43.87 34 ILE D N 1
ATOM 8290 C CA . ILE D 1 35 ? 158.123 106.543 222.061 1.00 47.42 34 ILE D CA 1
ATOM 8291 C C . ILE D 1 35 ? 157.489 107.918 221.868 1.00 51.13 34 ILE D C 1
ATOM 8292 O O . ILE D 1 35 ? 156.754 108.391 222.737 1.00 61.07 34 ILE D O 1
ATOM 8297 N N . ASN D 1 36 ? 157.770 108.558 220.737 1.00 46.28 35 ASN D N 1
ATOM 8298 C CA . ASN D 1 36 ? 157.224 109.887 220.465 1.00 46.75 35 ASN D CA 1
ATOM 8299 C C . ASN D 1 36 ? 155.760 109.831 220.043 1.00 45.88 35 ASN D C 1
ATOM 8300 O O . ASN D 1 36 ? 155.428 109.327 218.969 1.00 50.85 35 ASN D O 1
ATOM 8305 N N . THR D 1 37 ? 154.892 110.358 220.897 1.00 37.13 36 THR D N 1
ATOM 8306 C CA . THR D 1 37 ? 153.455 110.262 220.691 1.00 41.45 36 THR D CA 1
ATOM 8307 C C . THR D 1 37 ? 153.002 111.032 219.461 1.00 38.80 36 THR D C 1
ATOM 8308 O O . THR D 1 37 ? 152.091 110.598 218.756 1.00 37.69 36 THR D O 1
ATOM 8312 N N . VAL D 1 38 ? 153.641 112.175 219.216 1.00 37.14 37 VAL D N 1
ATOM 8313 C CA . VAL D 1 38 ? 153.355 112.996 218.041 1.00 37.52 37 VAL D CA 1
ATOM 8314 C C . VAL D 1 38 ? 153.765 112.259 216.763 1.00 42.32 37 VAL D C 1
ATOM 8315 O O . VAL D 1 38 ? 152.961 112.088 215.844 1.00 31.12 37 VAL D O 1
ATOM 8319 N N . ALA D 1 39 ? 155.020 111.821 216.722 1.00 30.35 38 ALA D N 1
ATOM 8320 C CA . ALA D 1 39 ? 155.519 111.001 215.627 1.00 33.36 38 ALA D CA 1
ATOM 8321 C C . ALA D 1 39 ? 154.589 109.826 215.358 1.00 39.43 38 ALA D C 1
ATOM 8322 O O . ALA D 1 39 ? 154.294 109.506 214.206 1.00 45.35 38 ALA D O 1
ATOM 8324 N N . ASN D 1 40 ? 154.122 109.190 216.428 1.00 35.99 39 ASN D N 1
ATOM 8325 C CA . ASN D 1 40 ? 153.243 108.033 216.302 1.00 35.97 39 ASN D CA 1
ATOM 8326 C C . ASN D 1 40 ? 151.884 108.363 215.688 1.00 35.60 39 ASN D C 1
ATOM 8327 O O . ASN D 1 40 ? 151.263 107.509 215.051 1.00 29.41 39 ASN D O 1
ATOM 8332 N N . SER D 1 41 ? 151.426 109.598 215.879 1.00 32.34 40 SER D N 1
ATOM 8333 C CA . SER D 1 41 ? 150.116 110.005 215.376 1.00 35.34 40 SER D CA 1
ATOM 8334 C C . SER D 1 41 ? 150.138 110.200 213.867 1.00 38.34 40 SER D C 1
ATOM 8335 O O . SER D 1 41 ? 149.209 109.798 213.169 1.00 40.86 40 SER D O 1
ATOM 8338 N N . VAL D 1 42 ? 151.200 110.823 213.366 1.00 39.55 41 VAL D N 1
ATOM 8339 C CA . VAL D 1 42 ? 151.369 110.973 211.928 1.00 38.48 41 VAL D CA 1
ATOM 8340 C C . VAL D 1 42 ? 151.565 109.605 211.265 1.00 33.54 41 VAL D C 1
ATOM 8341 O O . VAL D 1 42 ? 150.995 109.344 210.207 1.00 28.24 41 VAL D O 1
ATOM 8345 N N . TYR D 1 43 ? 152.344 108.733 211.905 1.00 27.65 42 TYR D N 1
ATOM 8346 C CA . TYR D 1 43 ? 152.512 107.355 211.441 1.00 26.76 42 TYR D CA 1
ATOM 8347 C C . TYR D 1 43 ? 151.164 106.656 211.320 1.00 27.29 42 TYR D C 1
ATOM 8348 O O . TYR D 1 43 ? 150.833 106.109 210.272 1.00 41.55 42 TYR D O 1
ATOM 8357 N N . LYS D 1 44 ? 150.401 106.669 212.407 1.00 33.73 43 LYS D N 1
ATOM 8358 C CA . LYS D 1 44 ? 149.086 106.038 212.441 1.00 40.54 43 LYS D CA 1
ATOM 8359 C C . LYS D 1 44 ? 148.137 106.670 211.418 1.00 47.67 43 LYS D C 1
ATOM 8360 O O . LYS D 1 44 ? 147.219 106.017 210.927 1.00 53.65 43 LYS D O 1
ATOM 8366 N N . HIS D 1 45 ? 148.363 107.941 211.096 1.00 42.89 44 HIS D N 1
ATOM 8367 C CA . HIS D 1 45 ? 147.549 108.617 210.094 1.00 38.13 44 HIS D CA 1
ATOM 8368 C C . HIS D 1 45 ? 147.836 108.040 208.714 1.00 38.44 44 HIS D C 1
ATOM 8369 O O . HIS D 1 45 ? 146.925 107.790 207.928 1.00 29.87 44 HIS D O 1
ATOM 8376 N N . ASN D 1 46 ? 149.116 107.828 208.436 1.00 36.26 45 ASN D N 1
ATOM 8377 C CA . ASN D 1 46 ? 149.553 107.323 207.147 1.00 31.30 45 ASN D CA 1
ATOM 8378 C C . ASN D 1 46 ? 149.489 105.805 207.035 1.00 35.74 45 ASN D C 1
ATOM 8379 O O . ASN D 1 46 ? 149.243 105.266 205.958 1.00 38.77 45 ASN D O 1
ATOM 8384 N N . PHE D 1 47 ? 149.710 105.115 208.147 1.00 44.91 46 PHE D N 1
ATOM 8385 C CA . PHE D 1 47 ? 149.634 103.659 208.153 1.00 46.01 46 PHE D CA 1
ATOM 8386 C C . PHE D 1 47 ? 148.705 103.163 209.259 1.00 49.91 46 PHE D C 1
ATOM 8387 O O . PHE D 1 47 ? 149.159 102.601 210.257 1.00 52.92 46 PHE D O 1
ATOM 8395 N N . PRO D 1 48 ? 147.393 103.355 209.072 1.00 40.26 47 PRO D N 1
ATOM 8396 C CA . PRO D 1 48 ? 146.384 103.064 210.098 1.00 39.26 47 PRO D CA 1
ATOM 8397 C C . PRO D 1 48 ? 146.248 101.575 210.387 1.00 40.17 47 PRO D C 1
ATOM 8398 O O . PRO D 1 48 ? 145.806 101.193 211.468 1.00 50.10 47 PRO D O 1
ATOM 8402 N N . GLU D 1 49 ? 146.631 100.748 209.424 1.00 33.63 48 GLU D N 1
ATOM 8403 C CA . GLU D 1 49 ? 146.424 99.311 209.513 1.00 37.97 48 GLU D CA 1
ATOM 8404 C C . GLU D 1 49 ? 147.625 98.623 210.153 1.00 33.08 48 GLU D C 1
ATOM 8405 O O . GLU D 1 49 ? 147.590 97.424 210.442 1.00 31.31 48 GLU D O 1
ATOM 8411 N N . THR D 1 50 ? 148.689 99.388 210.370 1.00 33.77 49 THR D N 1
ATOM 8412 C CA . THR D 1 50 ? 149.939 98.824 210.866 1.00 36.99 49 THR D CA 1
ATOM 8413 C C . THR D 1 50 ? 150.057 98.894 212.386 1.00 33.71 49 THR D C 1
ATOM 8414 O O . THR D 1 50 ? 149.965 99.971 212.975 1.00 29.08 49 THR D O 1
ATOM 8418 N N . ASN D 1 51 ? 150.260 97.731 213.003 1.00 36.36 50 ASN D N 1
ATOM 8419 C CA . ASN D 1 51 ? 150.463 97.611 214.446 1.00 37.20 50 ASN D CA 1
ATOM 8420 C C . ASN D 1 51 ? 151.669 98.424 214.942 1.00 30.66 50 ASN D C 1
ATOM 8421 O O . ASN D 1 51 ? 152.822 98.059 214.716 1.00 30.07 50 ASN D O 1
ATOM 8426 N N . LEU D 1 52 ? 151.377 99.529 215.626 1.00 28.38 51 LEU D N 1
ATOM 8427 C CA . LEU D 1 52 ? 152.393 100.474 216.086 1.00 27.67 51 LEU D CA 1
ATOM 8428 C C . LEU D 1 52 ? 152.437 100.530 217.611 1.00 28.63 51 LEU D C 1
ATOM 8429 O O . LEU D 1 52 ? 151.412 100.736 218.259 1.00 29.90 51 LEU D O 1
ATOM 8434 N N . LEU D 1 53 ? 153.623 100.349 218.185 1.00 35.61 52 LEU D N 1
ATOM 8435 C CA . LEU D 1 53 ? 153.760 100.317 219.641 1.00 36.47 52 LEU D CA 1
ATOM 8436 C C . LEU D 1 53 ? 154.370 101.597 220.208 1.00 43.98 52 LEU D C 1
ATOM 8437 O O . LEU D 1 53 ? 155.426 102.046 219.757 1.00 45.29 52 LEU D O 1
ATOM 8442 N N . ASN D 1 54 ? 153.701 102.183 221.197 1.00 48.49 53 ASN D N 1
ATOM 8443 C CA . ASN D 1 54 ? 154.298 103.254 221.982 1.00 49.84 53 ASN D CA 1
ATOM 8444 C C . ASN D 1 54 ? 155.048 102.611 223.138 1.00 47.55 53 ASN D C 1
ATOM 8445 O O . ASN D 1 54 ? 154.496 102.433 224.221 1.00 56.44 53 ASN D O 1
ATOM 8450 N N . ARG D 1 55 ? 156.305 102.254 222.906 1.00 30.61 54 ARG D N 1
ATOM 8451 C CA . ARG D 1 55 ? 157.052 101.480 223.884 1.00 30.71 54 ARG D CA 1
ATOM 8452 C C . ARG D 1 55 ? 158.551 101.688 223.743 1.00 29.72 54 ARG D C 1
ATOM 8453 O O . ARG D 1 55 ? 159.073 101.770 222.628 1.00 28.44 54 ARG D O 1
ATOM 8461 N N . ASN D 1 56 ? 159.242 101.782 224.874 1.00 30.47 55 ASN D N 1
ATOM 8462 C CA . ASN D 1 56 ? 160.688 101.912 224.843 1.00 29.76 55 ASN D CA 1
ATOM 8463 C C . ASN D 1 56 ? 161.298 100.659 224.229 1.00 28.76 55 ASN D C 1
ATOM 8464 O O . ASN D 1 56 ? 160.839 99.547 224.498 1.00 29.18 55 ASN D O 1
ATOM 8469 N N . ILE D 1 57 ? 162.320 100.849 223.397 1.00 31.94 56 ILE D N 1
ATOM 8470 C CA . ILE D 1 57 ? 163.011 99.745 222.738 1.00 31.71 56 ILE D CA 1
ATOM 8471 C C . ILE D 1 57 ? 163.503 98.706 223.749 1.00 39.92 56 ILE D C 1
ATOM 8472 O O . ILE D 1 57 ? 163.581 97.513 223.443 1.00 40.46 56 ILE D O 1
ATOM 8477 N N . GLN D 1 58 ? 163.792 99.161 224.964 1.00 41.97 57 GLN D N 1
ATOM 8478 C CA . GLN D 1 58 ? 164.362 98.296 225.991 1.00 45.39 57 GLN D CA 1
ATOM 8479 C C . GLN D 1 58 ? 163.335 97.350 226.615 1.00 42.23 57 GLN D C 1
ATOM 8480 O O . GLN D 1 58 ? 163.693 96.417 227.331 1.00 38.37 57 GLN D O 1
ATOM 8486 N N . GLN D 1 59 ? 162.061 97.581 226.312 1.00 37.17 58 GLN D N 1
ATOM 8487 C CA . GLN D 1 59 ? 160.990 96.690 226.745 1.00 35.42 58 GLN D CA 1
ATOM 8488 C C . GLN D 1 59 ? 160.635 95.690 225.644 1.00 31.48 58 GLN D C 1
ATOM 8489 O O . GLN D 1 59 ? 159.653 94.957 225.749 1.00 34.35 58 GLN D O 1
ATOM 8495 N N . LEU D 1 60 ? 161.423 95.670 224.576 1.00 42.40 59 LEU D N 1
ATOM 8496 C CA . LEU D 1 60 ? 161.188 94.713 223.500 1.00 42.09 59 LEU D CA 1
ATOM 8497 C C . LEU D 1 60 ? 161.994 93.439 223.706 1.00 39.54 59 LEU D C 1
ATOM 8498 O O . LEU D 1 60 ? 163.177 93.380 223.376 1.00 41.39 59 LEU D O 1
ATOM 8503 N N . THR D 1 61 ? 161.340 92.421 224.253 1.00 39.69 60 THR D N 1
ATOM 8504 C CA . THR D 1 61 ? 161.995 91.155 224.555 1.00 41.16 60 THR D CA 1
ATOM 8505 C C . THR D 1 61 ? 162.246 90.348 223.287 1.00 44.08 60 THR D C 1
ATOM 8506 O O . THR D 1 61 ? 161.543 90.514 222.293 1.00 38.76 60 THR D O 1
ATOM 8510 N N . PRO D 1 62 ? 163.264 89.475 223.310 1.00 49.56 61 PRO D N 1
ATOM 8511 C CA . PRO D 1 62 ? 163.452 88.540 222.198 1.00 43.69 61 PRO D CA 1
ATOM 8512 C C . PRO D 1 62 ? 162.227 87.650 222.005 1.00 42.08 61 PRO D C 1
ATOM 8513 O O . PRO D 1 62 ? 161.889 87.320 220.872 1.00 47.57 61 PRO D O 1
ATOM 8517 N N . GLN D 1 63 ? 161.568 87.283 223.101 1.00 36.00 62 GLN D N 1
ATOM 8518 C CA . GLN D 1 63 ? 160.398 86.413 223.042 1.00 41.85 62 GLN D CA 1
ATOM 8519 C C . GLN D 1 63 ? 159.248 87.018 222.231 1.00 49.56 62 GLN D C 1
ATOM 8520 O O . GLN D 1 63 ? 158.677 86.352 221.367 1.00 49.91 62 GLN D O 1
ATOM 8526 N N . VAL D 1 64 ? 158.910 88.275 222.506 1.00 70.36 63 VAL D N 1
ATOM 8527 C CA . VAL D 1 64 ? 157.833 88.945 221.780 1.00 70.34 63 VAL D CA 1
ATOM 8528 C C . VAL D 1 64 ? 158.183 89.077 220.298 1.00 65.55 63 VAL D C 1
ATOM 8529 O O . VAL D 1 64 ? 157.331 88.896 219.426 1.00 64.12 63 VAL D O 1
ATOM 8533 N N . ILE D 1 65 ? 159.451 89.368 220.025 1.00 51.52 64 ILE D N 1
ATOM 8534 C CA . ILE D 1 65 ? 159.936 89.517 218.664 1.00 37.18 64 ILE D CA 1
ATOM 8535 C C . ILE D 1 65 ? 159.840 88.188 217.929 1.00 40.94 64 ILE D C 1
ATOM 8536 O O . ILE D 1 65 ? 159.354 88.132 216.803 1.00 50.22 64 ILE D O 1
ATOM 8541 N N . LYS D 1 66 ? 160.289 87.118 218.578 1.00 41.58 65 LYS D N 1
ATOM 8542 C CA . LYS D 1 66 ? 160.217 85.781 217.998 1.00 43.16 65 LYS D CA 1
ATOM 8543 C C . LYS D 1 66 ? 158.779 85.349 217.696 1.00 43.78 65 LYS D C 1
ATOM 8544 O O . LYS D 1 66 ? 158.542 84.583 216.762 1.00 44.96 65 LYS D O 1
ATOM 8550 N N . LYS D 1 67 ? 157.827 85.840 218.487 1.00 32.02 66 LYS D N 1
ATOM 8551 C CA . LYS D 1 67 ? 156.416 85.507 218.290 1.00 45.95 66 LYS D CA 1
ATOM 8552 C C . LYS D 1 67 ? 155.820 86.182 217.050 1.00 43.96 66 LYS D C 1
ATOM 8553 O O . LYS D 1 67 ? 154.793 85.743 216.524 1.00 36.97 66 LYS D O 1
ATOM 8559 N N . TRP D 1 68 ? 156.465 87.253 216.593 1.00 55.62 67 TRP D N 1
ATOM 8560 C CA . TRP D 1 68 ? 156.013 87.984 215.412 1.00 51.19 67 TRP D CA 1
ATOM 8561 C C . TRP D 1 68 ? 156.649 87.412 214.151 1.00 49.28 67 TRP D C 1
ATOM 8562 O O . TRP D 1 68 ? 156.330 87.825 213.035 1.00 46.35 67 TRP D O 1
ATOM 8573 N N . ASN D 1 69 ? 157.555 86.460 214.352 1.00 60.75 68 ASN D N 1
ATOM 8574 C CA . ASN D 1 69 ? 158.301 85.815 213.276 1.00 64.03 68 ASN D CA 1
ATOM 8575 C C . ASN D 1 69 ? 159.054 86.798 212.394 1.00 65.44 68 ASN D C 1
ATOM 8576 O O . ASN D 1 69 ? 159.150 86.590 211.187 1.00 74.68 68 ASN D O 1
ATOM 8581 N N . VAL D 1 70 ? 159.588 87.865 212.981 1.00 47.37 69 VAL D N 1
ATOM 8582 C CA . VAL D 1 70 ? 160.324 88.831 212.174 1.00 53.44 69 VAL D CA 1
ATOM 8583 C C . VAL D 1 70 ? 161.655 88.247 211.716 1.00 50.42 69 VAL D C 1
ATOM 8584 O O . VAL D 1 70 ? 162.307 87.505 212.455 1.00 47.61 69 VAL D O 1
ATOM 8588 N N . ASP D 1 71 ? 162.026 88.549 210.475 1.00 42.93 70 ASP D N 1
ATOM 8589 C CA . ASP D 1 71 ? 163.311 88.122 209.944 1.00 41.70 70 ASP D CA 1
ATOM 8590 C C . ASP D 1 71 ? 164.126 89.338 209.536 1.00 36.97 70 ASP D C 1
ATOM 8591 O O . ASP D 1 71 ? 165.274 89.208 209.112 1.00 37.90 70 ASP D O 1
ATOM 8596 N N . THR D 1 72 ? 163.526 90.517 209.693 1.00 33.24 71 THR D N 1
ATOM 8597 C CA . THR D 1 72 ? 164.105 91.768 209.211 1.00 21.61 71 THR D CA 1
ATOM 8598 C C . THR D 1 72 ? 164.000 92.884 210.240 1.00 23.66 71 THR D C 1
ATOM 8599 O O . THR D 1 72 ? 162.937 93.101 210.823 1.00 25.26 71 THR D O 1
ATOM 8603 N N . ILE D 1 73 ? 165.097 93.604 210.452 1.00 23.64 72 ILE D N 1
ATOM 8604 C CA . ILE D 1 73 ? 165.062 94.787 211.300 1.00 27.21 72 ILE D CA 1
ATOM 8605 C C . ILE D 1 73 ? 165.504 96.042 210.539 1.00 29.26 72 ILE D C 1
ATOM 8606 O O . ILE D 1 73 ? 166.571 96.063 209.923 1.00 25.48 72 ILE D O 1
ATOM 8611 N N . LEU D 1 74 ? 164.672 97.080 210.582 1.00 21.86 73 LEU D N 1
ATOM 8612 C CA . LEU D 1 74 ? 165.003 98.373 209.984 1.00 24.27 73 LEU D CA 1
ATOM 8613 C C . LEU D 1 74 ? 165.031 99.409 211.091 1.00 21.21 73 LEU D C 1
ATOM 8614 O O . LEU D 1 74 ? 164.054 99.569 211.827 1.00 23.63 73 LEU D O 1
ATOM 8619 N N . MET D 1 75 ? 166.138 100.126 211.217 1.00 23.00 74 MET D N 1
ATOM 8620 C CA . MET D 1 75 ? 166.280 101.026 212.352 1.00 28.97 74 MET D CA 1
ATOM 8621 C C . MET D 1 75 ? 167.000 102.350 212.053 1.00 30.35 74 MET D C 1
ATOM 8622 O O . MET D 1 75 ? 167.800 102.459 211.124 1.00 23.12 74 MET D O 1
ATOM 8627 N N . SER D 1 76 ? 166.697 103.356 212.862 1.00 31.43 75 SER D N 1
ATOM 8628 C CA . SER D 1 76 ? 167.394 104.632 212.799 1.00 37.29 75 SER D CA 1
ATOM 8629 C C . SER D 1 76 ? 167.548 105.210 214.206 1.00 34.29 75 SER D C 1
ATOM 8630 O O . SER D 1 76 ? 166.757 106.055 214.626 1.00 30.67 75 SER D O 1
ATOM 8633 N N . PRO D 1 77 ? 168.572 104.743 214.940 1.00 31.18 76 PRO D N 1
ATOM 8634 C CA . PRO D 1 77 ? 168.858 105.150 216.321 1.00 38.82 76 PRO D CA 1
ATOM 8635 C C . PRO D 1 77 ? 169.355 106.588 216.414 1.00 37.83 76 PRO D C 1
ATOM 8636 O O . PRO D 1 77 ? 170.372 106.920 215.807 1.00 39.48 76 PRO D O 1
ATOM 8640 N N . PRO D 1 78 ? 168.657 107.432 217.186 1.00 41.38 77 PRO D N 1
ATOM 8641 C CA . PRO D 1 78 ? 169.066 108.830 217.378 1.00 36.55 77 PRO D CA 1
ATOM 8642 C C . PRO D 1 78 ? 170.365 108.925 218.171 1.00 30.65 77 PRO D C 1
ATOM 8643 O O . PRO D 1 78 ? 170.573 108.137 219.090 1.00 34.34 77 PRO D O 1
ATOM 8647 N N . CYS D 1 79 ? 171.236 109.865 217.821 1.00 29.27 78 CYS D N 1
ATOM 8648 C CA . CYS D 1 79 ? 172.472 110.032 218.578 1.00 43.19 78 CYS D CA 1
ATOM 8649 C C . CYS D 1 79 ? 172.206 110.756 219.903 1.00 53.56 78 CYS D C 1
ATOM 8650 O O . CYS D 1 79 ? 172.333 111.978 219.996 1.00 59.98 78 CYS D O 1
ATOM 8653 N N . GLN D 1 80 ? 171.833 109.993 220.924 1.00 48.80 79 GLN D N 1
ATOM 8654 C CA . GLN D 1 80 ? 171.507 110.560 222.228 1.00 43.82 79 GLN D CA 1
ATOM 8655 C C . GLN D 1 80 ? 172.570 110.195 223.261 1.00 41.26 79 GLN D C 1
ATOM 8656 O O . GLN D 1 80 ? 173.222 109.162 223.140 1.00 56.69 79 GLN D O 1
ATOM 8662 N N . PRO D 1 81 ? 172.748 111.045 224.282 1.00 32.86 80 PRO D N 1
ATOM 8663 C CA . PRO D 1 81 ? 173.792 110.840 225.293 1.00 36.00 80 PRO D CA 1
ATOM 8664 C C . PRO D 1 81 ? 173.589 109.590 226.147 1.00 36.46 80 PRO D C 1
ATOM 8665 O O . PRO D 1 81 ? 172.475 109.084 226.287 1.00 32.84 80 PRO D O 1
ATOM 8669 N N . PHE D 1 82 ? 174.687 109.095 226.704 1.00 33.75 81 PHE D N 1
ATOM 8670 C CA . PHE D 1 82 ? 174.631 108.074 227.732 1.00 42.59 81 PHE D CA 1
ATOM 8671 C C . PHE D 1 82 ? 174.906 108.768 229.054 1.00 43.40 81 PHE D C 1
ATOM 8672 O O . PHE D 1 82 ? 174.425 108.357 230.108 1.00 39.62 81 PHE D O 1
ATOM 8680 N N . THR D 1 83 ? 175.706 109.826 228.986 1.00 57.53 82 THR D N 1
ATOM 8681 C CA . THR D 1 83 ? 176.179 110.496 230.185 1.00 63.10 82 THR D CA 1
ATOM 8682 C C . THR D 1 83 ? 176.043 112.018 230.105 1.00 67.31 82 THR D C 1
ATOM 8683 O O . THR D 1 83 ? 176.386 112.633 229.096 1.00 67.47 82 THR D O 1
ATOM 8687 N N . ARG D 1 84 ? 175.523 112.615 231.171 1.00 62.10 83 ARG D N 1
ATOM 8688 C CA . ARG D 1 84 ? 175.617 114.057 231.360 1.00 71.70 83 ARG D CA 1
ATOM 8689 C C . ARG D 1 84 ? 176.514 114.284 232.555 1.00 72.62 83 ARG D C 1
ATOM 8690 O O . ARG D 1 84 ? 176.212 113.821 233.659 1.00 74.92 83 ARG D O 1
ATOM 8698 N N . ASN D 1 85 ? 177.619 114.985 232.328 1.00 90.78 84 ASN D N 1
ATOM 8699 C CA . ASN D 1 85 ? 178.662 115.116 233.336 1.00 89.51 84 ASN D CA 1
ATOM 8700 C C . ASN D 1 85 ? 179.162 113.767 233.830 1.00 89.67 84 ASN D C 1
ATOM 8701 O O . ASN D 1 85 ? 179.136 112.778 233.099 1.00 95.94 84 ASN D O 1
ATOM 8706 N N . GLY D 1 86 ? 179.606 113.729 235.079 1.00 66.39 85 GLY D N 1
ATOM 8707 C CA . GLY D 1 86 ? 180.196 112.523 235.628 1.00 62.64 85 GLY D CA 1
ATOM 8708 C C . GLY D 1 86 ? 179.218 111.421 236.003 1.00 56.48 85 GLY D C 1
ATOM 8709 O O . GLY D 1 86 ? 179.584 110.495 236.724 1.00 51.19 85 GLY D O 1
ATOM 8710 N N . LYS D 1 87 ? 177.982 111.506 235.520 1.00 62.02 86 LYS D N 1
ATOM 8711 C CA . LYS D 1 87 ? 176.969 110.504 235.846 1.00 56.63 86 LYS D CA 1
ATOM 8712 C C . LYS D 1 87 ? 176.481 109.757 234.618 1.00 56.58 86 LYS D C 1
ATOM 8713 O O . LYS D 1 87 ? 176.491 110.297 233.515 1.00 60.09 86 LYS D O 1
ATOM 8719 N N . TYR D 1 88 ? 176.049 108.515 234.819 1.00 42.55 87 TYR D N 1
ATOM 8720 C CA . TYR D 1 88 ? 175.376 107.752 233.772 1.00 40.50 87 TYR D CA 1
ATOM 8721 C C . TYR D 1 88 ? 173.888 108.046 233.807 1.00 41.12 87 TYR D C 1
ATOM 8722 O O . TYR D 1 88 ? 173.275 108.055 234.874 1.00 47.65 87 TYR D O 1
ATOM 8731 N N . LEU D 1 89 ? 173.305 108.286 232.640 1.00 39.10 88 LEU D N 1
ATOM 8732 C CA . LEU D 1 89 ? 171.882 108.582 232.567 1.00 43.62 88 LEU D CA 1
ATOM 8733 C C . LEU D 1 89 ? 171.047 107.321 232.779 1.00 42.65 88 LEU D C 1
ATOM 8734 O O . LEU D 1 89 ? 171.428 106.228 232.356 1.00 38.25 88 LEU D O 1
ATOM 8739 N N . ASP D 1 90 ? 169.914 107.495 233.450 1.00 39.47 89 ASP D N 1
ATOM 8740 C CA . ASP D 1 90 ? 168.997 106.410 233.781 1.00 42.31 89 ASP D CA 1
ATOM 8741 C C . ASP D 1 90 ? 168.410 105.778 232.522 1.00 39.71 89 ASP D C 1
ATOM 8742 O O . ASP D 1 90 ? 168.072 106.484 231.572 1.00 36.65 89 ASP D O 1
ATOM 8747 N N . ASP D 1 91 ? 168.280 104.452 232.517 1.00 63.51 90 ASP D N 1
ATOM 8748 C CA . ASP D 1 91 ? 167.733 103.744 231.355 1.00 66.05 90 ASP D CA 1
ATOM 8749 C C . ASP D 1 91 ? 166.251 104.053 231.128 1.00 62.90 90 ASP D C 1
ATOM 8750 O O . ASP D 1 91 ? 165.770 104.043 229.996 1.00 58.20 90 ASP D O 1
ATOM 8755 N N . ASN D 1 92 ? 165.536 104.325 232.214 1.00 60.13 91 ASN D N 1
ATOM 8756 C CA . ASN D 1 92 ? 164.117 104.644 232.136 1.00 63.29 91 ASN D CA 1
ATOM 8757 C C . ASN D 1 92 ? 163.886 105.978 231.453 1.00 62.66 91 ASN D C 1
ATOM 8758 O O . ASN D 1 92 ? 162.850 106.196 230.827 1.00 62.27 91 ASN D O 1
ATOM 8763 N N . ASP D 1 93 ? 164.860 106.869 231.592 1.00 67.37 92 ASP D N 1
ATOM 8764 C CA . ASP D 1 93 ? 164.795 108.191 230.990 1.00 70.17 92 ASP D CA 1
ATOM 8765 C C . ASP D 1 93 ? 164.734 108.085 229.471 1.00 69.27 92 ASP D C 1
ATOM 8766 O O . ASP D 1 93 ? 165.679 107.606 228.844 1.00 60.63 92 ASP D O 1
ATOM 8771 N N . PRO D 1 94 ? 163.610 108.510 228.869 1.00 78.35 93 PRO D N 1
ATOM 8772 C CA . PRO D 1 94 ? 163.693 108.725 227.424 1.00 66.28 93 PRO D CA 1
ATOM 8773 C C . PRO D 1 94 ? 164.561 109.960 227.274 1.00 60.84 93 PRO D C 1
ATOM 8774 O O . PRO D 1 94 ? 164.554 110.753 228.215 1.00 61.35 93 PRO D O 1
ATOM 8778 N N . ARG D 1 95 ? 165.266 110.099 226.151 1.00 42.99 94 ARG D N 1
ATOM 8779 C CA . ARG D 1 95 ? 166.348 111.078 225.931 1.00 50.29 94 ARG D CA 1
ATOM 8780 C C . ARG D 1 95 ? 167.688 110.410 226.183 1.00 49.66 94 ARG D C 1
ATOM 8781 O O . ARG D 1 95 ? 168.743 110.996 225.945 1.00 48.48 94 ARG D O 1
ATOM 8789 N N . THR D 1 96 ? 167.639 109.179 226.677 1.00 51.21 95 THR D N 1
ATOM 8790 C CA . THR D 1 96 ? 168.847 108.393 226.860 1.00 47.79 95 THR D CA 1
ATOM 8791 C C . THR D 1 96 ? 168.987 107.451 225.675 1.00 41.60 95 THR D C 1
ATOM 8792 O O . THR D 1 96 ? 167.987 107.017 225.095 1.00 39.40 95 THR D O 1
ATOM 8796 N N . ASN D 1 97 ? 170.224 107.154 225.296 1.00 30.36 96 ASN D N 1
ATOM 8797 C CA . ASN D 1 97 ? 170.438 106.210 224.212 1.00 31.11 96 ASN D CA 1
ATOM 8798 C C . ASN D 1 97 ? 170.002 104.798 224.598 1.00 28.51 96 ASN D C 1
ATOM 8799 O O . ASN D 1 97 ? 170.258 104.338 225.711 1.00 29.70 96 ASN D O 1
ATOM 8804 N N . SER D 1 98 ? 169.338 104.117 223.671 1.00 35.00 97 SER D N 1
ATOM 8805 C CA . SER D 1 98 ? 168.763 102.811 223.952 1.00 37.12 97 SER D CA 1
ATOM 8806 C C . SER D 1 98 ? 169.293 101.755 222.996 1.00 38.37 97 SER D C 1
ATOM 8807 O O . SER D 1 98 ? 168.841 100.611 223.005 1.00 49.63 97 SER D O 1
ATOM 8810 N N . PHE D 1 99 ? 170.257 102.146 222.174 1.00 31.10 98 PHE D N 1
ATOM 8811 C CA . PHE D 1 99 ? 170.742 101.292 221.099 1.00 31.67 98 PHE D CA 1
ATOM 8812 C C . PHE D 1 99 ? 171.519 100.083 221.606 1.00 32.20 98 PHE D C 1
ATOM 8813 O O . PHE D 1 99 ? 171.474 99.020 220.999 1.00 27.69 98 PHE D O 1
ATOM 8821 N N . LEU D 1 100 ? 172.228 100.246 222.718 1.00 41.36 99 LEU D N 1
ATOM 8822 C CA . LEU D 1 100 ? 173.020 99.155 223.273 1.00 32.47 99 LEU D CA 1
ATOM 8823 C C . LEU D 1 100 ? 172.142 97.963 223.624 1.00 43.19 99 LEU D C 1
ATOM 8824 O O . LEU D 1 100 ? 172.597 96.822 223.577 1.00 53.67 99 LEU D O 1
ATOM 8829 N N . TYR D 1 101 ? 170.882 98.226 223.964 1.00 26.34 100 TYR D N 1
ATOM 8830 C CA . TYR D 1 101 ? 169.952 97.148 224.268 1.00 33.34 100 TYR D CA 1
ATOM 8831 C C . TYR D 1 101 ? 169.735 96.302 223.036 1.00 35.07 100 TYR D C 1
ATOM 8832 O O . TYR D 1 101 ? 169.648 95.078 223.112 1.00 35.67 100 TYR D O 1
ATOM 8841 N N . LEU D 1 102 ? 169.622 96.973 221.899 1.00 50.09 101 LEU D N 1
ATOM 8842 C CA . LEU D 1 102 ? 169.387 96.290 220.646 1.00 45.74 101 LEU D CA 1
ATOM 8843 C C . LEU D 1 102 ? 170.587 95.413 220.348 1.00 42.42 101 LEU D C 1
ATOM 8844 O O . LEU D 1 102 ? 170.441 94.243 219.982 1.00 45.45 101 LEU D O 1
ATOM 8849 N N . ILE D 1 103 ? 171.771 95.996 220.503 1.00 23.96 102 ILE D N 1
ATOM 8850 C CA . ILE D 1 103 ? 173.013 95.275 220.306 1.00 24.01 102 ILE D CA 1
ATOM 8851 C C . ILE D 1 103 ? 172.988 94.035 221.174 1.00 34.76 102 ILE D C 1
ATOM 8852 O O . ILE D 1 103 ? 173.213 92.930 220.689 1.00 35.97 102 ILE D O 1
ATOM 8857 N N . GLY D 1 104 ? 172.659 94.224 222.446 1.00 45.69 103 GLY D N 1
ATOM 8858 C CA . GLY D 1 104 ? 172.590 93.133 223.402 1.00 49.25 103 GLY D CA 1
ATOM 8859 C C . GLY D 1 104 ? 171.753 91.935 222.985 1.00 48.83 103 GLY D C 1
ATOM 8860 O O . GLY D 1 104 ? 172.233 90.809 223.029 1.00 52.04 103 GLY D O 1
ATOM 8861 N N . ILE D 1 105 ? 170.509 92.171 222.576 1.00 44.28 104 ILE D N 1
ATOM 8862 C CA . ILE D 1 105 ? 169.575 91.078 222.305 1.00 40.08 104 ILE D CA 1
ATOM 8863 C C . ILE D 1 105 ? 169.806 90.396 220.964 1.00 37.93 104 ILE D C 1
ATOM 8864 O O . ILE D 1 105 ? 169.068 89.486 220.591 1.00 43.19 104 ILE D O 1
ATOM 8869 N N . LEU D 1 106 ? 170.824 90.837 220.238 1.00 31.84 105 LEU D N 1
ATOM 8870 C CA . LEU D 1 106 ? 171.131 90.256 218.941 1.00 28.20 105 LEU D CA 1
ATOM 8871 C C . LEU D 1 106 ? 171.619 88.812 219.062 1.00 39.33 105 LEU D C 1
ATOM 8872 O O . LEU D 1 106 ? 171.514 88.057 218.100 1.00 37.80 105 LEU D O 1
ATOM 8877 N N . ASP D 1 107 ? 172.145 88.446 220.237 1.00 58.87 106 ASP D N 1
ATOM 8878 C CA . ASP D 1 107 ? 172.821 87.162 220.442 1.00 59.49 106 ASP D CA 1
ATOM 8879 C C . ASP D 1 107 ? 172.029 86.037 219.834 1.00 54.62 106 ASP D C 1
ATOM 8880 O O . ASP D 1 107 ? 172.521 85.299 218.976 1.00 69.83 106 ASP D O 1
ATOM 8885 N N . GLN D 1 108 ? 170.830 85.887 220.339 1.00 33.18 107 GLN D N 1
ATOM 8886 C CA . GLN D 1 108 ? 169.911 85.018 219.707 1.00 51.13 107 GLN D CA 1
ATOM 8887 C C . GLN D 1 108 ? 168.512 85.610 219.661 1.00 50.70 107 GLN D C 1
ATOM 8888 O O . GLN D 1 108 ? 167.848 85.770 220.649 1.00 41.40 107 GLN D O 1
ATOM 8894 N N . LEU D 1 109 ? 168.146 86.004 218.457 1.00 85.89 108 LEU D N 1
ATOM 8895 C CA . LEU D 1 109 ? 166.825 86.076 217.902 1.00 85.00 108 LEU D CA 1
ATOM 8896 C C . LEU D 1 109 ? 167.143 85.564 216.526 1.00 80.72 108 LEU D C 1
ATOM 8897 O O . LEU D 1 109 ? 167.332 86.323 215.600 1.00 75.53 108 LEU D O 1
ATOM 8902 N N . ASP D 1 110 ? 167.293 84.262 216.419 1.00 66.58 109 ASP D N 1
ATOM 8903 C CA . ASP D 1 110 ? 167.983 83.656 215.304 1.00 66.34 109 ASP D CA 1
ATOM 8904 C C . ASP D 1 110 ? 167.249 83.648 213.980 1.00 55.25 109 ASP D C 1
ATOM 8905 O O . ASP D 1 110 ? 167.825 83.316 212.972 1.00 56.40 109 ASP D O 1
ATOM 8910 N N . ASN D 1 111 ? 165.982 84.006 213.978 1.00 42.73 110 ASN D N 1
ATOM 8911 C CA . ASN D 1 111 ? 165.244 84.011 212.738 1.00 44.99 110 ASN D CA 1
ATOM 8912 C C . ASN D 1 111 ? 165.425 85.274 211.941 1.00 43.16 110 ASN D C 1
ATOM 8913 O O . ASN D 1 111 ? 164.843 85.416 210.898 1.00 49.72 110 ASN D O 1
ATOM 8918 N N . VAL D 1 112 ? 166.210 86.205 212.444 1.00 35.69 111 VAL D N 1
ATOM 8919 C CA . VAL D 1 112 ? 166.407 87.462 211.766 1.00 30.64 111 VAL D CA 1
ATOM 8920 C C . VAL D 1 112 ? 167.620 87.403 210.872 1.00 33.19 111 VAL D C 1
ATOM 8921 O O . VAL D 1 112 ? 168.730 87.209 211.319 1.00 25.84 111 VAL D O 1
ATOM 8925 N N . ASP D 1 113 ? 167.386 87.578 209.581 1.00 42.57 112 ASP D N 1
ATOM 8926 C CA . ASP D 1 113 ? 168.440 87.372 208.595 1.00 41.83 112 ASP D CA 1
ATOM 8927 C C . ASP D 1 113 ? 168.845 88.647 207.856 1.00 35.07 112 ASP D C 1
ATOM 8928 O O . ASP D 1 113 ? 169.898 88.688 207.218 1.00 38.87 112 ASP D O 1
ATOM 8933 N N . TYR D 1 114 ? 168.016 89.684 207.964 1.00 30.44 113 TYR D N 1
ATOM 8934 C CA . TYR D 1 114 ? 168.265 90.965 207.305 1.00 31.66 113 TYR D CA 1
ATOM 8935 C C . TYR D 1 114 ? 168.200 92.116 208.296 1.00 37.05 113 TYR D C 1
ATOM 8936 O O . TYR D 1 114 ? 167.253 92.225 209.078 1.00 36.11 113 TYR D O 1
ATOM 8945 N N . ILE D 1 115 ? 169.209 92.977 208.262 1.00 23.92 114 ILE D N 1
ATOM 8946 C CA . ILE D 1 115 ? 169.203 94.177 209.078 1.00 20.55 114 ILE D CA 1
ATOM 8947 C C . ILE D 1 115 ? 169.683 95.342 208.233 1.00 20.46 114 ILE D C 1
ATOM 8948 O O . ILE D 1 115 ? 170.680 95.227 207.518 1.00 20.67 114 ILE D O 1
ATOM 8953 N N . LEU D 1 116 ? 168.958 96.454 208.304 1.00 25.87 115 LEU D N 1
ATOM 8954 C CA . LEU D 1 116 ? 169.386 97.700 207.683 1.00 20.39 115 LEU D CA 1
ATOM 8955 C C . LEU D 1 116 ? 169.350 98.798 208.728 1.00 26.42 115 LEU D C 1
ATOM 8956 O O . LEU D 1 116 ? 168.335 99.006 209.396 1.00 29.03 115 LEU D O 1
ATOM 8961 N N . MET D 1 117 ? 170.459 99.510 208.862 1.00 20.69 116 MET D N 1
ATOM 8962 C CA . MET D 1 117 ? 170.559 100.552 209.866 1.00 20.91 116 MET D CA 1
ATOM 8963 C C . MET D 1 117 ? 170.946 101.883 209.248 1.00 21.38 116 MET D C 1
ATOM 8964 O O . MET D 1 117 ? 171.867 101.956 208.440 1.00 26.13 116 MET D O 1
ATOM 8969 N N . GLU D 1 118 ? 170.228 102.933 209.626 1.00 32.79 117 GLU D N 1
ATOM 8970 C CA . GLU D 1 118 ? 170.619 104.283 209.266 1.00 31.62 117 GLU D CA 1
ATOM 8971 C C . GLU D 1 118 ? 171.191 104.951 210.504 1.00 29.65 117 GLU D C 1
ATOM 8972 O O . GLU D 1 118 ? 170.702 104.746 211.615 1.00 33.01 117 GLU D O 1
ATOM 8978 N N . ASN D 1 119 ? 172.234 105.745 210.320 1.00 23.51 118 ASN D N 1
ATOM 8979 C CA . ASN D 1 119 ? 172.829 106.441 211.445 1.00 24.18 118 ASN D CA 1
ATOM 8980 C C . ASN D 1 119 ? 173.414 107.770 210.996 1.00 34.30 118 ASN D C 1
ATOM 8981 O O . ASN D 1 119 ? 173.354 108.113 209.815 1.00 38.78 118 ASN D O 1
ATOM 8986 N N . VAL D 1 120 ? 173.971 108.517 211.940 1.00 30.69 119 VAL D N 1
ATOM 8987 C CA . VAL D 1 120 ? 174.519 109.829 211.642 1.00 33.39 119 VAL D CA 1
ATOM 8988 C C . VAL D 1 120 ? 175.938 109.733 211.077 1.00 37.00 119 VAL D C 1
ATOM 8989 O O . VAL D 1 120 ? 176.654 108.759 211.322 1.00 27.73 119 VAL D O 1
ATOM 8993 N N . LYS D 1 121 ? 176.331 110.743 210.305 1.00 37.16 120 LYS D N 1
ATOM 8994 C CA . LYS D 1 121 ? 177.694 110.827 209.802 1.00 38.60 120 LYS D CA 1
ATOM 8995 C C . LYS D 1 121 ? 178.661 110.965 210.973 1.00 38.12 120 LYS D C 1
ATOM 8996 O O . LYS D 1 121 ? 178.481 111.825 211.833 1.00 33.63 120 LYS D O 1
ATOM 9002 N N . GLY D 1 122 ? 179.678 110.110 211.007 1.00 45.84 121 GLY D N 1
ATOM 9003 C CA . GLY D 1 122 ? 180.638 110.107 212.097 1.00 46.55 121 GLY D CA 1
ATOM 9004 C C . GLY D 1 122 ? 180.481 108.879 212.975 1.00 46.22 121 GLY D C 1
ATOM 9005 O O . GLY D 1 122 ? 181.393 108.510 213.716 1.00 51.14 121 GLY D O 1
ATOM 9006 N N . PHE D 1 123 ? 179.313 108.251 212.893 1.00 29.04 122 PHE D N 1
ATOM 9007 C CA . PHE D 1 123 ? 179.043 107.016 213.614 1.00 27.93 122 PHE D CA 1
ATOM 9008 C C . PHE D 1 123 ? 180.058 105.940 213.257 1.00 27.81 122 PHE D C 1
ATOM 9009 O O . PHE D 1 123 ? 180.447 105.142 214.102 1.00 27.61 122 PHE D O 1
ATOM 9017 N N . GLU D 1 124 ? 180.498 105.930 212.003 1.00 28.09 123 GLU D N 1
ATOM 9018 C CA . GLU D 1 124 ? 181.458 104.933 211.551 1.00 28.16 123 GLU D CA 1
ATOM 9019 C C . GLU D 1 124 ? 182.821 105.134 212.206 1.00 29.35 123 GLU D C 1
ATOM 9020 O O . GLU D 1 124 ? 183.728 104.331 212.022 1.00 62.61 123 GLU D O 1
ATOM 9026 N N . ASN D 1 125 ? 182.964 106.206 212.973 1.00 30.22 124 ASN D N 1
ATOM 9027 C CA . ASN D 1 125 ? 184.196 106.446 213.712 1.00 36.79 124 ASN D CA 1
ATOM 9028 C C . ASN D 1 125 ? 184.017 106.294 215.218 1.00 36.08 124 ASN D C 1
ATOM 9029 O O . ASN D 1 125 ? 184.820 106.810 215.987 1.00 39.51 124 ASN D O 1
ATOM 9034 N N . SER D 1 126 ? 182.968 105.595 215.640 1.00 37.43 125 SER D N 1
ATOM 9035 C CA . SER D 1 126 ? 182.597 105.582 217.054 1.00 41.92 125 SER D CA 1
ATOM 9036 C C . SER D 1 126 ? 182.752 104.221 217.726 1.00 48.28 125 SER D C 1
ATOM 9037 O O . SER D 1 126 ? 182.691 103.178 217.070 1.00 49.78 125 SER D O 1
ATOM 9040 N N . THR D 1 127 ? 182.939 104.251 219.045 1.00 45.53 126 THR D N 1
ATOM 9041 C CA . THR D 1 127 ? 183.076 103.037 219.845 1.00 48.27 126 THR D CA 1
ATOM 9042 C C . THR D 1 127 ? 181.790 102.213 219.826 1.00 39.67 126 THR D C 1
ATOM 9043 O O . THR D 1 127 ? 181.826 100.987 219.925 1.00 39.93 126 THR D O 1
ATOM 9047 N N . VAL D 1 128 ? 180.657 102.895 219.703 1.00 31.89 127 VAL D N 1
ATOM 9048 C CA . VAL D 1 128 ? 179.368 102.219 219.624 1.00 36.53 127 VAL D CA 1
ATOM 9049 C C . VAL D 1 128 ? 179.273 101.386 218.346 1.00 33.28 127 VAL D C 1
ATOM 9050 O O . VAL D 1 128 ? 178.768 100.264 218.360 1.00 37.00 127 VAL D O 1
ATOM 9054 N N . ARG D 1 129 ? 179.767 101.937 217.244 1.00 29.65 128 ARG D N 1
ATOM 9055 C CA . ARG D 1 129 ? 179.774 101.219 215.976 1.00 36.14 128 ARG D CA 1
ATOM 9056 C C . ARG D 1 129 ? 180.680 99.988 216.042 1.00 42.04 128 ARG D C 1
ATOM 9057 O O . ARG D 1 129 ? 180.289 98.890 215.635 1.00 24.97 128 ARG D O 1
ATOM 9065 N N . ASN D 1 130 ? 181.894 100.196 216.542 1.00 26.55 129 ASN D N 1
ATOM 9066 C CA . ASN D 1 130 ? 182.839 99.116 216.775 1.00 26.89 129 ASN D CA 1
ATOM 9067 C C . ASN D 1 130 ? 182.205 97.949 217.521 1.00 26.38 129 ASN D C 1
ATOM 9068 O O . ASN D 1 130 ? 182.351 96.794 217.118 1.00 28.02 129 ASN D O 1
ATOM 9073 N N . LEU D 1 131 ? 181.496 98.260 218.602 1.00 28.21 130 LEU D N 1
ATOM 9074 C CA . LEU D 1 131 ? 180.763 97.252 219.357 1.00 29.95 130 LEU D CA 1
ATOM 9075 C C . LEU D 1 131 ? 179.655 96.622 218.507 1.00 33.58 130 LEU D C 1
ATOM 9076 O O . LEU D 1 131 ? 179.409 95.415 218.579 1.00 36.27 130 LEU D O 1
ATOM 9081 N N . PHE D 1 132 ? 178.989 97.440 217.701 1.00 27.22 131 PHE D N 1
ATOM 9082 C CA . PHE D 1 132 ? 177.922 96.945 216.845 1.00 26.26 131 PHE D CA 1
ATOM 9083 C C . PHE D 1 132 ? 178.455 95.988 215.782 1.00 29.55 131 PHE D C 1
ATOM 9084 O O . PHE D 1 132 ? 177.876 94.929 215.557 1.00 34.03 131 PHE D O 1
ATOM 9092 N N . ILE D 1 133 ? 179.555 96.356 215.130 1.00 24.07 132 ILE D N 1
ATOM 9093 C CA . ILE D 1 133 ? 180.128 95.493 214.100 1.00 27.25 132 ILE D CA 1
ATOM 9094 C C . ILE D 1 133 ? 180.642 94.182 214.693 1.00 27.99 132 ILE D C 1
ATOM 9095 O O . ILE D 1 133 ? 180.440 93.114 214.119 1.00 29.61 132 ILE D O 1
ATOM 9100 N N . ASP D 1 134 ? 181.277 94.268 215.858 1.00 40.74 133 ASP D N 1
ATOM 9101 C CA . ASP D 1 134 ? 181.791 93.087 216.541 1.00 45.68 133 ASP D CA 1
ATOM 9102 C C . ASP D 1 134 ? 180.652 92.158 216.936 1.00 44.27 133 ASP D C 1
ATOM 9103 O O . ASP D 1 134 ? 180.818 90.938 217.026 1.00 42.48 133 ASP D O 1
ATOM 9108 N N . LYS D 1 135 ? 179.492 92.753 217.173 1.00 37.78 134 LYS D N 1
ATOM 9109 C CA . LYS D 1 135 ? 178.308 91.996 217.519 1.00 35.07 134 LYS D CA 1
ATOM 9110 C C . LYS D 1 135 ? 177.774 91.237 216.312 1.00 38.86 134 LYS D C 1
ATOM 9111 O O . LYS D 1 135 ? 177.339 90.091 216.438 1.00 45.09 134 LYS D O 1
ATOM 9117 N N . LEU D 1 136 ? 177.800 91.883 215.148 1.00 26.51 135 LEU D N 1
ATOM 9118 C CA . LEU D 1 136 ? 177.339 91.252 213.919 1.00 30.52 135 LEU D CA 1
ATOM 9119 C C . LEU D 1 136 ? 178.131 89.977 213.636 1.00 37.21 135 LEU D C 1
ATOM 9120 O O . LEU D 1 136 ? 177.579 88.984 213.160 1.00 41.11 135 LEU D O 1
ATOM 9125 N N . LYS D 1 137 ? 179.425 90.002 213.947 1.00 35.25 136 LYS D N 1
ATOM 9126 C CA . LYS D 1 137 ? 180.279 88.842 213.714 1.00 37.95 136 LYS D CA 1
ATOM 9127 C C . LYS D 1 137 ? 180.033 87.732 214.729 1.00 39.84 136 LYS D C 1
ATOM 9128 O O . LYS D 1 137 ? 180.042 86.556 214.377 1.00 41.62 136 LYS D O 1
ATOM 9134 N N . GLU D 1 138 ? 179.826 88.106 215.989 1.00 54.37 137 GLU D N 1
ATOM 9135 C CA . GLU D 1 138 ? 179.523 87.129 217.030 1.00 47.97 137 GLU D CA 1
ATOM 9136 C C . GLU D 1 138 ? 178.231 86.406 216.675 1.00 46.96 137 GLU D C 1
ATOM 9137 O O . GLU D 1 138 ? 178.083 85.211 216.926 1.00 60.20 137 GLU D O 1
ATOM 9143 N N . CYS D 1 139 ? 177.307 87.139 216.066 1.00 31.54 138 CYS D N 1
ATOM 9144 C CA . CYS D 1 139 ? 176.004 86.593 215.703 1.00 30.93 138 CYS D CA 1
ATOM 9145 C C . CYS D 1 139 ? 175.998 85.955 214.309 1.00 31.80 138 CYS D C 1
ATOM 9146 O O . CYS D 1 139 ? 174.973 85.431 213.864 1.00 29.69 138 CYS D O 1
ATOM 9149 N N . ASN D 1 140 ? 177.151 86.009 213.642 1.00 40.90 139 ASN D N 1
ATOM 9150 C CA . ASN D 1 140 ? 177.357 85.456 212.299 1.00 35.30 139 ASN D CA 1
ATOM 9151 C C . ASN D 1 140 ? 176.652 86.232 211.191 1.00 34.11 139 ASN D C 1
ATOM 9152 O O . ASN D 1 140 ? 175.937 85.657 210.370 1.00 31.60 139 ASN D O 1
ATOM 9157 N N . PHE D 1 141 ? 176.863 87.544 211.178 1.00 39.06 140 PHE D N 1
ATOM 9158 C CA . PHE D 1 141 ? 176.345 88.399 210.116 1.00 38.14 140 PHE D CA 1
ATOM 9159 C C . PHE D 1 141 ? 177.492 88.901 209.261 1.00 36.58 140 PHE D C 1
ATOM 9160 O O . PHE D 1 141 ? 178.575 89.181 209.776 1.00 39.24 140 PHE D O 1
ATOM 9168 N N . ILE D 1 142 ? 177.261 88.996 207.955 1.00 29.56 141 ILE D N 1
ATOM 9169 C CA . ILE D 1 142 ? 178.161 89.738 207.085 1.00 26.10 141 ILE D CA 1
ATOM 9170 C C . ILE D 1 142 ? 177.486 91.057 206.739 1.00 31.41 141 ILE D C 1
ATOM 9171 O O . ILE D 1 142 ? 176.258 91.164 206.773 1.00 29.38 141 ILE D O 1
ATOM 9176 N N . TYR D 1 143 ? 178.282 92.065 206.410 1.00 25.25 142 TYR D N 1
ATOM 9177 C CA . TYR D 1 143 ? 177.751 93.416 206.301 1.00 24.53 142 TYR D CA 1
ATOM 9178 C C . TYR D 1 143 ? 178.507 94.283 205.312 1.00 24.54 142 TYR D C 1
ATOM 9179 O O . TYR D 1 143 ? 179.647 93.994 204.935 1.00 25.32 142 TYR D O 1
ATOM 9188 N N . GLN D 1 144 ? 177.850 95.372 204.927 1.00 24.69 143 GLN D N 1
ATOM 9189 C CA . GLN D 1 144 ? 178.465 96.425 204.142 1.00 24.79 143 GLN D CA 1
ATOM 9190 C C . GLN D 1 144 ? 178.077 97.770 204.752 1.00 27.81 143 GLN D C 1
ATOM 9191 O O . GLN D 1 144 ? 176.936 97.967 205.169 1.00 22.80 143 GLN D O 1
ATOM 9197 N N . GLU D 1 145 ? 179.035 98.686 204.821 1.00 23.90 144 GLU D N 1
ATOM 9198 C CA . GLU D 1 145 ? 178.801 99.994 205.403 1.00 23.70 144 GLU D CA 1
ATOM 9199 C C . GLU D 1 145 ? 178.850 101.053 204.322 1.00 24.48 144 GLU D C 1
ATOM 9200 O O . GLU D 1 145 ? 179.704 101.001 203.435 1.00 24.78 144 GLU D O 1
ATOM 9206 N N . PHE D 1 146 ? 177.938 102.019 204.406 1.00 28.99 145 PHE D N 1
ATOM 9207 C CA . PHE D 1 146 ? 177.829 103.070 203.402 1.00 32.47 145 PHE D CA 1
ATOM 9208 C C . PHE D 1 146 ? 177.820 104.459 204.040 1.00 36.86 145 PHE D C 1
ATOM 9209 O O . PHE D 1 146 ? 177.292 104.649 205.136 1.00 37.89 145 PHE D O 1
ATOM 9217 N N . LEU D 1 147 ? 178.410 105.424 203.346 1.00 22.68 146 LEU D N 1
ATOM 9218 C CA . LEU D 1 147 ? 178.179 106.833 203.639 1.00 24.29 146 LEU D CA 1
ATOM 9219 C C . LEU D 1 147 ? 177.574 107.433 202.375 1.00 24.75 146 LEU D C 1
ATOM 9220 O O . LEU D 1 147 ? 178.266 107.619 201.372 1.00 30.19 146 LEU D O 1
ATOM 9225 N N . LEU D 1 148 ? 176.274 107.704 202.410 1.00 21.17 147 LEU D N 1
ATOM 9226 C CA . LEU D 1 148 ? 175.564 108.102 201.202 1.00 20.67 147 LEU D CA 1
ATOM 9227 C C . LEU D 1 148 ? 174.767 109.388 201.353 1.00 20.31 147 LEU D C 1
ATOM 9228 O O . LEU D 1 148 ? 174.019 109.569 202.308 1.00 20.10 147 LEU D O 1
ATOM 9233 N N . CYS D 1 149 ? 174.935 110.272 200.379 1.00 31.90 148 CYS D N 1
ATOM 9234 C CA . CYS D 1 149 ? 174.120 111.466 200.250 1.00 23.84 148 CYS D CA 1
ATOM 9235 C C . CYS D 1 149 ? 173.142 111.236 199.094 1.00 23.01 148 CYS D C 1
ATOM 9236 O O . CYS D 1 149 ? 173.530 110.716 198.050 1.00 27.36 148 CYS D O 1
ATOM 9239 N N . PRO D 1 150 ? 171.866 111.600 199.283 1.00 21.48 149 PRO D N 1
ATOM 9240 C CA . PRO D 1 150 ? 170.850 111.419 198.238 1.00 23.56 149 PRO D CA 1
ATOM 9241 C C . PRO D 1 150 ? 171.234 112.098 196.924 1.00 27.64 149 PRO D C 1
ATOM 9242 O O . PRO D 1 150 ? 170.716 111.733 195.871 1.00 21.19 149 PRO D O 1
ATOM 9246 N N . SER D 1 151 ? 172.127 113.081 196.995 1.00 33.71 150 SER D N 1
ATOM 9247 C CA . SER D 1 151 ? 172.499 113.879 195.833 1.00 28.36 150 SER D CA 1
ATOM 9248 C C . SER D 1 151 ? 173.296 113.080 194.808 1.00 32.04 150 SER D C 1
ATOM 9249 O O . SER D 1 151 ? 173.349 113.445 193.637 1.00 35.62 150 SER D O 1
ATOM 9252 N N . THR D 1 152 ? 173.919 111.991 195.245 1.00 39.45 151 THR D N 1
ATOM 9253 C CA . THR D 1 152 ? 174.589 111.094 194.312 1.00 40.09 151 THR D CA 1
ATOM 9254 C C . THR D 1 152 ? 173.570 110.115 193.743 1.00 37.30 151 THR D C 1
ATOM 9255 O O . THR D 1 152 ? 173.895 109.281 192.903 1.00 36.77 151 THR D O 1
ATOM 9259 N N . VAL D 1 153 ? 172.327 110.245 194.198 1.00 34.33 152 VAL D N 1
ATOM 9260 C CA . VAL D 1 153 ? 171.283 109.282 193.876 1.00 30.78 152 VAL D CA 1
ATOM 9261 C C . VAL D 1 153 ? 170.088 109.933 193.135 1.00 39.44 152 VAL D C 1
ATOM 9262 O O . VAL D 1 153 ? 169.046 109.309 192.909 1.00 45.29 152 VAL D O 1
ATOM 9266 N N . GLY D 1 154 ? 170.280 111.180 192.705 1.00 34.37 153 GLY D N 1
ATOM 9267 C CA . GLY D 1 154 ? 169.336 111.849 191.821 1.00 27.63 153 GLY D CA 1
ATOM 9268 C C . GLY D 1 154 ? 168.443 112.886 192.482 1.00 30.08 153 GLY D C 1
ATOM 9269 O O . GLY D 1 154 ? 167.576 113.478 191.837 1.00 35.73 153 GLY D O 1
ATOM 9270 N N . VAL D 1 155 ? 168.660 113.111 193.772 1.00 26.93 154 VAL D N 1
ATOM 9271 C CA . VAL D 1 155 ? 167.819 114.012 194.547 1.00 28.51 154 VAL D CA 1
ATOM 9272 C C . VAL D 1 155 ? 168.523 115.340 194.831 1.00 26.26 154 VAL D C 1
ATOM 9273 O O . VAL D 1 155 ? 169.666 115.358 195.289 1.00 23.27 154 VAL D O 1
ATOM 9277 N N . PRO D 1 156 ? 167.841 116.460 194.548 1.00 19.93 155 PRO D N 1
ATOM 9278 C CA . PRO D 1 156 ? 168.415 117.782 194.809 1.00 23.40 155 PRO D CA 1
ATOM 9279 C C . PRO D 1 156 ? 168.417 118.080 196.295 1.00 27.94 155 PRO D C 1
ATOM 9280 O O . PRO D 1 156 ? 167.708 118.983 196.739 1.00 33.53 155 PRO D O 1
ATOM 9284 N N . ASN D 1 157 ? 169.206 117.332 197.056 1.00 37.52 156 ASN D N 1
ATOM 9285 C CA . ASN D 1 157 ? 169.235 117.503 198.499 1.00 37.27 156 ASN D CA 1
ATOM 9286 C C . ASN D 1 157 ? 170.446 116.845 199.143 1.00 34.19 156 ASN D C 1
ATOM 9287 O O . ASN D 1 157 ? 170.801 115.716 198.814 1.00 38.66 156 ASN D O 1
ATOM 9292 N N . SER D 1 158 ? 171.075 117.560 200.066 1.00 26.83 157 SER D N 1
ATOM 9293 C CA . SER D 1 158 ? 172.175 117.001 200.832 1.00 25.40 157 SER D CA 1
ATOM 9294 C C . SER D 1 158 ? 171.647 116.416 202.132 1.00 29.87 157 SER D C 1
ATOM 9295 O O . SER D 1 158 ? 170.811 117.023 202.799 1.00 32.04 157 SER D O 1
ATOM 9298 N N . ARG D 1 159 ? 172.129 115.228 202.476 1.00 34.51 158 ARG D N 1
ATOM 9299 C CA . ARG D 1 159 ? 171.701 114.536 203.686 1.00 37.38 158 ARG D CA 1
ATOM 9300 C C . ARG D 1 159 ? 172.629 113.348 203.926 1.00 39.12 158 ARG D C 1
ATOM 9301 O O . ARG D 1 159 ? 172.197 112.194 203.919 1.00 40.42 158 ARG D O 1
ATOM 9309 N N . LEU D 1 160 ? 173.911 113.641 204.118 1.00 32.22 159 LEU D N 1
ATOM 9310 C CA . LEU D 1 160 ? 174.918 112.601 204.263 1.00 29.07 159 LEU D CA 1
ATOM 9311 C C . LEU D 1 160 ? 174.639 111.766 205.508 1.00 29.05 159 LEU D C 1
ATOM 9312 O O . LEU D 1 160 ? 174.420 112.300 206.594 1.00 25.75 159 LEU D O 1
ATOM 9317 N N . ARG D 1 161 ? 174.624 110.449 205.338 1.00 28.98 160 ARG D N 1
ATOM 9318 C CA . ARG D 1 161 ? 174.277 109.548 206.425 1.00 21.47 160 ARG D CA 1
ATOM 9319 C C . ARG D 1 161 ? 175.093 108.263 206.368 1.00 21.69 160 ARG D C 1
ATOM 9320 O O . ARG D 1 161 ? 175.440 107.786 205.284 1.00 21.41 160 ARG D O 1
ATOM 9328 N N . TYR D 1 162 ? 175.395 107.710 207.542 1.00 25.51 161 TYR D N 1
ATOM 9329 C CA . TYR D 1 162 ? 175.999 106.385 207.644 1.00 22.78 161 TYR D CA 1
ATOM 9330 C C . TYR D 1 162 ? 174.937 105.334 207.390 1.00 24.47 161 TYR D C 1
ATOM 9331 O O . TYR D 1 162 ? 173.766 105.514 207.738 1.00 24.52 161 TYR D O 1
ATOM 9340 N N . TYR D 1 163 ? 175.353 104.226 206.791 1.00 21.88 162 TYR D N 1
ATOM 9341 C CA . TYR D 1 163 ? 174.456 103.102 206.598 1.00 21.48 162 TYR D CA 1
ATOM 9342 C C . TYR D 1 163 ? 175.160 101.788 206.824 1.00 21.94 162 TYR D C 1
ATOM 9343 O O . TYR D 1 163 ? 176.380 101.687 206.716 1.00 23.90 162 TYR D O 1
ATOM 9352 N N . CYS D 1 164 ? 174.370 100.774 207.126 1.00 21.86 163 CYS D N 1
ATOM 9353 C CA . CYS D 1 164 ? 174.889 99.434 207.250 1.00 22.26 163 CYS D CA 1
ATOM 9354 C C . CYS D 1 164 ? 173.813 98.436 206.858 1.00 21.94 163 CYS D C 1
ATOM 9355 O O . CYS D 1 164 ? 172.690 98.467 207.365 1.00 21.87 163 CYS D O 1
ATOM 9358 N N . THR D 1 165 ? 174.161 97.572 205.918 1.00 26.06 164 THR D N 1
ATOM 9359 C CA . THR D 1 165 ? 173.300 96.471 205.541 1.00 31.08 164 THR D CA 1
ATOM 9360 C C . THR D 1 165 ? 173.985 95.194 205.993 1.00 32.50 164 THR D C 1
ATOM 9361 O O . THR D 1 165 ? 175.122 94.927 205.604 1.00 26.39 164 THR D O 1
ATOM 9365 N N . ALA D 1 166 ? 173.304 94.419 206.832 1.00 22.77 165 ALA D N 1
ATOM 9366 C CA . ALA D 1 166 ? 173.874 93.175 207.332 1.00 23.41 165 ALA D CA 1
ATOM 9367 C C . ALA D 1 166 ? 172.970 91.988 207.044 1.00 23.57 165 ALA D C 1
ATOM 9368 O O . ALA D 1 166 ? 171.744 92.091 207.133 1.00 23.47 165 ALA D O 1
ATOM 9370 N N . ARG D 1 167 ? 173.586 90.862 206.697 1.00 23.99 166 ARG D N 1
ATOM 9371 C CA . ARG D 1 167 ? 172.845 89.639 206.414 1.00 24.33 166 ARG D CA 1
ATOM 9372 C C . ARG D 1 167 ? 173.443 88.415 207.083 1.00 25.47 166 ARG D C 1
ATOM 9373 O O . ARG D 1 167 ? 174.657 88.338 207.288 1.00 25.36 166 ARG D O 1
ATOM 9381 N N . ARG D 1 168 ? 172.576 87.464 207.420 1.00 32.84 167 ARG D N 1
ATOM 9382 C CA . ARG D 1 168 ? 173.004 86.183 207.974 1.00 38.04 167 ARG D CA 1
ATOM 9383 C C . ARG D 1 168 ? 174.034 85.534 207.056 1.00 39.80 167 ARG D C 1
ATOM 9384 O O . ARG D 1 168 ? 173.817 85.408 205.851 1.00 41.82 167 ARG D O 1
ATOM 9392 N N . ASN D 1 169 ? 175.158 85.132 207.637 1.00 32.94 168 ASN D N 1
ATOM 9393 C CA . ASN D 1 169 ? 176.278 84.582 206.883 1.00 31.39 168 ASN D CA 1
ATOM 9394 C C . ASN D 1 169 ? 176.037 83.142 206.433 1.00 33.04 168 ASN D C 1
ATOM 9395 O O . ASN D 1 169 ? 176.758 82.231 206.829 1.00 46.59 168 ASN D O 1
ATOM 9400 N N . ASN D 1 170 ? 175.021 82.936 205.603 1.00 34.32 169 ASN D N 1
ATOM 9401 C CA . ASN D 1 170 ? 174.674 81.591 205.141 1.00 35.77 169 ASN D CA 1
ATOM 9402 C C . ASN D 1 170 ? 174.948 81.379 203.656 1.00 39.47 169 ASN D C 1
ATOM 9403 O O . ASN D 1 170 ? 174.354 80.498 203.030 1.00 34.42 169 ASN D O 1
ATOM 9408 N N . LEU D 1 171 ? 175.845 82.196 203.106 1.00 56.12 170 LEU D N 1
ATOM 9409 C CA . LEU D 1 171 ? 176.239 82.113 201.696 1.00 64.46 170 LEU D CA 1
ATOM 9410 C C . LEU D 1 171 ? 175.074 82.270 200.719 1.00 62.67 170 LEU D C 1
ATOM 9411 O O . LEU D 1 171 ? 175.008 81.575 199.704 1.00 67.50 170 LEU D O 1
ATOM 9416 N N . THR D 1 172 ? 174.164 83.188 201.028 1.00 49.22 171 THR D N 1
ATOM 9417 C CA . THR D 1 172 ? 173.013 83.435 200.171 1.00 43.77 171 THR D CA 1
ATOM 9418 C C . THR D 1 172 ? 172.949 84.889 199.705 1.00 43.89 171 THR D C 1
ATOM 9419 O O . THR D 1 172 ? 172.002 85.282 199.025 1.00 53.95 171 THR D O 1
ATOM 9423 N N . TRP D 1 173 ? 173.953 85.684 200.070 1.00 33.68 172 TRP D N 1
ATOM 9424 C CA . TRP D 1 173 ? 173.985 87.095 199.687 1.00 33.99 172 TRP D CA 1
ATOM 9425 C C . TRP D 1 173 ? 175.040 87.373 198.619 1.00 32.95 172 TRP D C 1
ATOM 9426 O O . TRP D 1 173 ? 176.232 87.446 198.918 1.00 27.06 172 TRP D O 1
ATOM 9437 N N . PRO D 1 174 ? 174.593 87.555 197.369 1.00 40.05 173 PRO D N 1
ATOM 9438 C CA . PRO D 1 174 ? 175.471 87.666 196.199 1.00 38.59 173 PRO D CA 1
ATOM 9439 C C . PRO D 1 174 ? 176.326 88.937 196.189 1.00 49.44 173 PRO D C 1
ATOM 9440 O O . PRO D 1 174 ? 177.320 88.985 195.464 1.00 55.34 173 PRO D O 1
ATOM 9444 N N . PHE D 1 175 ? 175.951 89.940 196.980 1.00 47.22 174 PHE D N 1
ATOM 9445 C CA . PHE D 1 175 ? 176.611 91.247 196.938 1.00 39.83 174 PHE D CA 1
ATOM 9446 C C . PHE D 1 175 ? 178.092 91.196 197.313 1.00 35.17 174 PHE D C 1
ATOM 9447 O O . PHE D 1 17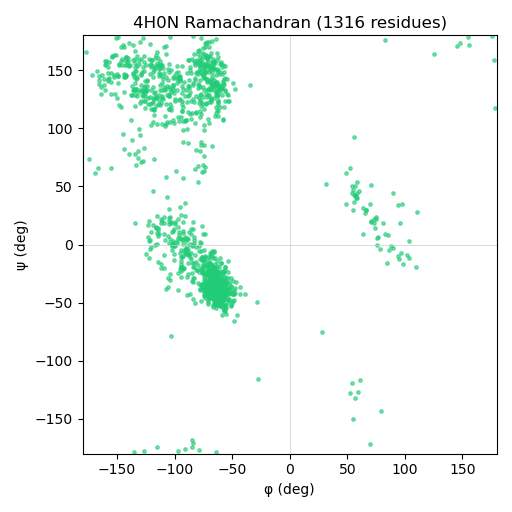5 ? 178.448 90.756 198.404 1.00 38.15 174 PHE D O 1
ATOM 9455 N N . LYS D 1 176 ? 178.941 91.664 196.399 1.00 39.29 175 LYS D N 1
ATOM 9456 C CA . LYS D 1 176 ? 180.387 91.746 196.620 1.00 49.68 175 LYS D CA 1
ATOM 9457 C C . LYS D 1 176 ? 180.754 92.788 197.688 1.00 40.87 175 LYS D C 1
ATOM 9458 O O . LYS D 1 176 ? 181.076 93.936 197.369 1.00 34.75 175 LYS D O 1
ATOM 9464 N N . ARG D 1 177 ? 180.707 92.388 198.956 1.00 32.16 176 ARG D N 1
ATOM 9465 C CA . ARG D 1 177 ? 180.994 93.326 200.041 1.00 26.84 176 ARG D CA 1
ATOM 9466 C C . ARG D 1 177 ? 182.489 93.470 200.347 1.00 33.06 176 ARG D C 1
ATOM 9467 O O . ARG D 1 177 ? 183.301 92.599 200.009 1.00 38.38 176 ARG D O 1
ATOM 9475 N N . ARG D 1 178 ? 182.829 94.579 200.999 1.00 29.22 177 ARG D N 1
ATOM 9476 C CA . ARG D 1 178 ? 184.212 94.964 201.244 1.00 29.26 177 ARG D CA 1
ATOM 9477 C C . ARG D 1 178 ? 184.276 95.728 202.563 1.00 30.18 177 ARG D C 1
ATOM 9478 O O . ARG D 1 178 ? 183.279 96.314 202.983 1.00 31.44 177 ARG D O 1
ATOM 9486 N N . ASP D 1 179 ? 185.432 95.732 203.220 1.00 38.73 178 ASP D N 1
ATOM 9487 C CA . ASP D 1 179 ? 185.561 96.471 204.474 1.00 41.07 178 ASP D CA 1
ATOM 9488 C C . ASP D 1 179 ? 185.551 97.975 204.238 1.00 46.38 178 ASP D C 1
ATOM 9489 O O . ASP D 1 179 ? 185.206 98.750 205.130 1.00 55.41 178 ASP D O 1
ATOM 9494 N N . GLU D 1 180 ? 185.924 98.374 203.026 1.00 42.43 179 GLU D N 1
ATOM 9495 C CA . GLU D 1 180 ? 185.928 99.776 202.620 1.00 44.33 179 GLU D CA 1
ATOM 9496 C C . GLU D 1 180 ? 184.521 100.360 202.626 1.00 37.20 179 GLU D C 1
ATOM 9497 O O . GLU D 1 180 ? 183.604 99.784 202.044 1.00 40.21 179 GLU D O 1
ATOM 9503 N N . ILE D 1 181 ? 184.351 101.502 203.284 1.00 42.78 180 ILE D N 1
ATOM 9504 C CA . ILE D 1 181 ? 183.075 102.211 203.257 1.00 44.53 180 ILE D CA 1
ATOM 9505 C C . ILE D 1 181 ? 182.707 102.566 201.820 1.00 35.92 180 ILE D C 1
ATOM 9506 O O . ILE D 1 181 ? 183.518 103.139 201.094 1.00 33.48 180 ILE D O 1
ATOM 9511 N N . ILE D 1 182 ? 181.492 102.224 201.406 1.00 25.28 181 ILE D N 1
ATOM 9512 C CA . ILE D 1 182 ? 181.020 102.593 200.075 1.00 27.03 181 ILE D CA 1
ATOM 9513 C C . ILE D 1 182 ? 180.416 103.995 200.039 1.00 28.44 181 ILE D C 1
ATOM 9514 O O . ILE D 1 182 ? 179.462 104.296 200.761 1.00 26.15 181 ILE D O 1
ATOM 9519 N N . THR D 1 183 ? 180.955 104.841 199.171 1.00 46.89 182 THR D N 1
ATOM 9520 C CA . THR D 1 183 ? 180.507 106.222 199.103 1.00 46.17 182 THR D CA 1
ATOM 9521 C C . THR D 1 183 ? 179.418 106.448 198.046 1.00 47.00 182 THR D C 1
ATOM 9522 O O . THR D 1 183 ? 178.657 107.410 198.144 1.00 49.74 182 THR D O 1
ATOM 9526 N N . ARG D 1 184 ? 179.337 105.563 197.051 1.00 36.53 183 ARG D N 1
ATOM 9527 C CA . ARG D 1 184 ? 178.322 105.669 195.997 1.00 40.51 183 ARG D CA 1
ATOM 9528 C C . ARG D 1 184 ? 177.801 104.300 195.517 1.00 37.66 183 ARG D C 1
ATOM 9529 O O . ARG D 1 184 ? 178.550 103.328 195.459 1.00 43.86 183 ARG D O 1
ATOM 9537 N N . LEU D 1 185 ? 176.515 104.228 195.181 1.00 32.46 184 LEU D N 1
ATOM 9538 C CA . LEU D 1 185 ? 175.913 102.987 194.681 1.00 34.46 184 LEU D CA 1
ATOM 9539 C C . LEU D 1 185 ? 176.333 102.674 193.243 1.00 45.21 184 LEU D C 1
ATOM 9540 O O . LEU D 1 185 ? 176.551 103.588 192.444 1.00 48.63 184 LEU D O 1
ATOM 9545 N N . PRO D 1 186 ? 176.440 101.376 192.909 1.00 49.94 185 PRO D N 1
ATOM 9546 C CA . PRO D 1 186 ? 176.840 100.913 191.571 1.00 51.45 185 PRO D CA 1
ATOM 9547 C C . PRO D 1 186 ? 175.798 101.181 190.483 1.00 53.06 185 PRO D C 1
ATOM 9548 O O . PRO D 1 186 ? 176.119 101.099 189.296 1.00 64.17 185 PRO D O 1
ATOM 9552 N N . LYS D 1 187 ? 174.566 101.482 190.880 1.00 36.25 186 LYS D N 1
ATOM 9553 C CA . LYS D 1 187 ? 173.541 101.893 189.927 1.00 40.37 186 LYS D CA 1
ATOM 9554 C C . LYS D 1 187 ? 173.752 103.353 189.550 1.00 47.17 186 LYS D C 1
ATOM 9555 O O . LYS D 1 187 ? 174.342 104.120 190.314 1.00 45.60 186 LYS D O 1
ATOM 9561 N N . ASP D 1 188 ? 173.266 103.743 188.379 1.00 69.00 187 ASP D N 1
ATOM 9562 C CA . ASP D 1 188 ? 173.318 105.145 188.003 1.00 74.89 187 ASP D CA 1
ATOM 9563 C C . ASP D 1 188 ? 171.939 105.783 188.072 1.00 76.07 187 ASP D C 1
ATOM 9564 O O . ASP D 1 188 ? 170.944 105.203 187.637 1.00 74.10 187 ASP D O 1
ATOM 9569 N N . PHE D 1 189 ? 171.900 106.985 188.632 1.00 81.73 188 PHE D N 1
ATOM 9570 C CA . PHE D 1 189 ? 170.661 107.716 188.827 1.00 77.08 188 PHE D CA 1
ATOM 9571 C C . PHE D 1 189 ? 170.807 109.037 188.107 1.00 87.50 188 PHE D C 1
ATOM 9572 O O . PHE D 1 189 ? 170.094 110.006 188.375 1.00 89.17 188 PHE D O 1
ATOM 9580 N N . GLY D 1 190 ? 171.755 109.048 187.179 1.00 94.50 189 GLY D N 1
ATOM 9581 C CA . GLY D 1 190 ? 172.044 110.211 186.372 1.00 99.97 189 GLY D CA 1
ATOM 9582 C C . GLY D 1 190 ? 172.442 111.420 187.187 1.00 96.69 189 GLY D C 1
ATOM 9583 O O . GLY D 1 190 ? 173.337 111.366 188.029 1.00 94.19 189 GLY D O 1
ATOM 9584 N N . VAL D 1 191 ? 171.744 112.516 186.926 1.00 73.03 190 VAL D N 1
ATOM 9585 C CA . VAL D 1 191 ? 172.037 113.815 187.502 1.00 57.39 190 VAL D CA 1
ATOM 9586 C C . VAL D 1 191 ? 170.749 114.282 188.157 1.00 47.62 190 VAL D C 1
ATOM 9587 O O . VAL D 1 191 ? 169.672 114.044 187.610 1.00 39.39 190 VAL D O 1
ATOM 9591 N N . PRO D 1 192 ? 170.845 114.916 189.342 1.00 63.36 191 PRO D N 1
ATOM 9592 C CA . PRO D 1 192 ? 169.629 115.245 190.099 1.00 61.97 191 PRO D CA 1
ATOM 9593 C C . PRO D 1 192 ? 168.617 116.041 189.288 1.00 50.42 191 PRO D C 1
ATOM 9594 O O . PRO D 1 192 ? 169.002 116.886 188.481 1.00 49.45 191 PRO D O 1
ATOM 9598 N N . HIS D 1 193 ? 167.337 115.747 189.488 1.00 37.08 192 HIS D N 1
ATOM 9599 C CA . HIS D 1 193 ? 166.278 116.569 188.935 1.00 40.51 192 HIS D CA 1
ATOM 9600 C C . HIS D 1 193 ? 166.291 117.905 189.658 1.00 40.89 192 HIS D C 1
ATOM 9601 O O . HIS D 1 193 ? 166.912 118.034 190.712 1.00 39.59 192 HIS D O 1
ATOM 9608 N N . SER D 1 194 ? 165.621 118.903 189.098 1.00 23.04 193 SER D N 1
ATOM 9609 C CA . SER D 1 194 ? 165.496 120.169 189.798 1.00 28.55 193 SER D CA 1
ATOM 9610 C C . SER D 1 194 ? 164.322 120.084 190.768 1.00 30.46 193 SER D C 1
ATOM 9611 O O . SER D 1 194 ? 163.648 119.053 190.846 1.00 22.47 193 SER D O 1
ATOM 9614 N N . LEU D 1 195 ? 164.086 121.167 191.505 1.00 31.95 194 LEU D N 1
ATOM 9615 C CA . LEU D 1 195 ? 162.978 121.232 192.447 1.00 30.00 194 LEU D CA 1
ATOM 9616 C C . LEU D 1 195 ? 161.686 121.603 191.729 1.00 36.46 194 LEU D C 1
ATOM 9617 O O . LEU D 1 195 ? 160.632 121.733 192.352 1.00 39.41 194 LEU D O 1
ATOM 9622 N N . GLU D 1 196 ? 161.782 121.771 190.415 1.00 23.59 195 GLU D N 1
ATOM 9623 C CA . GLU D 1 196 ? 160.690 122.303 189.610 1.00 28.24 195 GLU D CA 1
ATOM 9624 C C . GLU D 1 196 ? 159.382 121.542 189.809 1.00 27.16 195 GLU D C 1
ATOM 9625 O O . GLU D 1 196 ? 158.317 122.148 189.945 1.00 26.59 195 GLU D O 1
ATOM 9631 N N . SER D 1 197 ? 159.480 120.218 189.852 1.00 25.22 196 SER D N 1
ATOM 9632 C CA . SER D 1 197 ? 158.316 119.347 189.974 1.00 26.03 196 SER D CA 1
ATOM 9633 C C . SER D 1 197 ? 157.748 119.320 191.394 1.00 36.26 196 SER D C 1
ATOM 9634 O O . SER D 1 197 ? 156.642 118.828 191.621 1.00 26.59 196 SER D O 1
ATOM 9637 N N . ILE D 1 198 ? 158.510 119.856 192.341 1.00 28.30 197 ILE D N 1
ATOM 9638 C CA . ILE D 1 198 ? 158.169 119.765 193.754 1.00 33.28 197 ILE D CA 1
ATOM 9639 C C . ILE D 1 198 ? 157.459 121.017 194.258 1.00 34.14 197 ILE D C 1
ATOM 9640 O O . ILE D 1 198 ? 156.517 120.931 195.052 1.00 35.30 197 ILE D O 1
ATOM 9645 N N . ILE D 1 199 ? 157.914 122.177 193.788 1.00 28.00 198 ILE D N 1
ATOM 9646 C CA . ILE D 1 199 ? 157.424 123.465 194.280 1.00 28.84 198 ILE D CA 1
ATOM 9647 C C . ILE D 1 199 ? 155.921 123.661 194.086 1.00 29.94 198 ILE D C 1
ATOM 9648 O O . ILE D 1 199 ? 155.376 123.378 193.015 1.00 31.41 198 ILE D O 1
ATOM 9653 N N . GLU D 1 200 ? 155.259 124.143 195.133 1.00 35.04 199 GLU D N 1
ATOM 9654 C CA . GLU D 1 200 ? 153.822 124.394 195.091 1.00 48.79 199 GLU D CA 1
ATOM 9655 C C . GLU D 1 200 ? 153.508 125.740 194.439 1.00 52.61 199 GLU D C 1
ATOM 9656 O O . GLU D 1 200 ? 154.238 126.713 194.632 1.00 46.96 199 GLU D O 1
ATOM 9662 N N . GLU D 1 201 ? 152.419 125.790 193.674 1.00 64.60 200 GLU D N 1
ATOM 9663 C CA . GLU D 1 201 ? 152.069 126.979 192.892 1.00 74.54 200 GLU D CA 1
ATOM 9664 C C . GLU D 1 201 ? 151.743 128.204 193.749 1.00 75.46 200 GLU D C 1
ATOM 9665 O O . GLU D 1 201 ? 152.263 129.296 193.507 1.00 76.31 200 GLU D O 1
ATOM 9671 N N . ASP D 1 202 ? 150.875 128.023 194.739 1.00 71.81 201 ASP D N 1
ATOM 9672 C CA . ASP D 1 202 ? 150.546 129.102 195.665 1.00 72.24 201 ASP D CA 1
ATOM 9673 C C . ASP D 1 202 ? 150.706 128.643 197.103 1.00 70.68 201 ASP D C 1
ATOM 9674 O O . ASP D 1 202 ? 150.155 127.616 197.502 1.00 78.89 201 ASP D O 1
ATOM 9679 N N . VAL D 1 203 ? 151.454 129.416 197.881 1.00 51.17 202 VAL D N 1
ATOM 9680 C CA . VAL D 1 203 ? 151.790 129.033 199.244 1.00 37.95 202 VAL D CA 1
ATOM 9681 C C . VAL D 1 203 ? 151.482 130.157 200.226 1.00 39.09 202 VAL D C 1
ATOM 9682 O O . VAL D 1 203 ? 151.763 131.326 199.956 1.00 46.49 202 VAL D O 1
ATOM 9686 N N . ASP D 1 204 ? 150.898 129.790 201.363 1.00 40.48 203 ASP D N 1
ATOM 9687 C CA . ASP D 1 204 ? 150.486 130.743 202.388 1.00 41.64 203 ASP D CA 1
ATOM 9688 C C . ASP D 1 204 ? 151.632 131.611 202.911 1.00 42.10 203 ASP D C 1
ATOM 9689 O O . ASP D 1 204 ? 152.795 131.212 202.883 1.00 32.75 203 ASP D O 1
ATOM 9694 N N . GLU D 1 205 ? 151.286 132.796 203.404 1.00 61.59 204 GLU D N 1
ATOM 9695 C CA . GLU D 1 205 ? 152.269 133.743 203.924 1.00 68.19 204 GLU D CA 1
ATOM 9696 C C . GLU D 1 205 ? 152.870 133.234 205.230 1.00 57.64 204 GLU D C 1
ATOM 9697 O O . GLU D 1 205 ? 153.882 133.746 205.708 1.00 52.28 204 GLU D O 1
ATOM 9703 N N . LYS D 1 206 ? 152.222 132.217 205.786 1.00 52.61 205 LYS D N 1
ATOM 9704 C CA . LYS D 1 206 ? 152.678 131.481 206.959 1.00 46.98 205 LYS D CA 1
ATOM 9705 C C . LYS D 1 206 ? 154.173 131.159 206.904 1.00 42.24 205 LYS D C 1
ATOM 9706 O O . LYS D 1 206 ? 154.866 131.177 207.925 1.00 38.42 205 LYS D O 1
ATOM 9712 N N . PHE D 1 207 ? 154.658 130.872 205.699 1.00 40.57 206 PHE D N 1
ATOM 9713 C CA . PHE D 1 207 ? 155.990 130.319 205.509 1.00 36.62 206 PHE D CA 1
ATOM 9714 C C . PHE D 1 207 ? 157.049 131.347 205.152 1.00 39.99 206 PHE D C 1
ATOM 9715 O O . PHE D 1 207 ? 158.202 130.989 204.924 1.00 48.26 206 PHE D O 1
ATOM 9723 N N . LEU D 1 208 ? 156.669 132.615 205.082 1.00 35.39 207 LEU D N 1
ATOM 9724 C CA . LEU D 1 208 ? 157.643 133.659 204.782 1.00 36.15 207 LEU D CA 1
ATOM 9725 C C . LEU D 1 208 ? 158.690 133.744 205.889 1.00 37.19 207 LEU D C 1
ATOM 9726 O O . LEU D 1 208 ? 158.367 133.640 207.072 1.00 36.22 207 LEU D O 1
ATOM 9731 N N . VAL D 1 209 ? 159.948 133.913 205.498 1.00 36.12 208 VAL D N 1
ATOM 9732 C CA . VAL D 1 209 ? 161.009 134.170 206.458 1.00 38.04 208 VAL D CA 1
ATOM 9733 C C . VAL D 1 209 ? 160.701 135.491 207.154 1.00 46.19 208 VAL D C 1
ATOM 9734 O O . VAL D 1 209 ? 160.544 136.519 206.491 1.00 49.36 208 VAL D O 1
ATOM 9738 N N . PRO D 1 210 ? 160.597 135.463 208.494 1.00 50.30 209 PRO D N 1
ATOM 9739 C CA . PRO D 1 210 ? 160.210 136.619 209.315 1.00 47.86 209 PRO D CA 1
ATOM 9740 C C . PRO D 1 210 ? 161.253 137.738 209.329 1.00 45.36 209 PRO D C 1
ATOM 9741 O O . PRO D 1 210 ? 162.442 137.470 209.153 1.00 39.76 209 PRO D O 1
ATOM 9745 N N . GLU D 1 211 ? 160.801 138.972 209.543 1.00 49.75 210 GLU D N 1
ATOM 9746 C CA . GLU D 1 211 ? 161.684 140.138 209.565 1.00 57.78 210 GLU D CA 1
ATOM 9747 C C . GLU D 1 211 ? 162.918 139.919 210.432 1.00 53.23 210 GLU D C 1
ATOM 9748 O O . GLU D 1 211 ? 164.028 140.292 210.055 1.00 49.67 210 GLU D O 1
ATOM 9754 N N . LYS D 1 212 ? 162.704 139.304 211.591 1.00 57.73 211 LYS D N 1
ATOM 9755 C CA . LYS D 1 212 ? 163.765 139.054 212.561 1.00 61.46 211 LYS D CA 1
ATOM 9756 C C . LYS D 1 212 ? 164.892 138.208 211.977 1.00 60.17 211 LYS D C 1
ATOM 9757 O O . LYS D 1 212 ? 166.062 138.387 212.323 1.00 61.18 211 LYS D O 1
ATOM 9763 N N . MET D 1 213 ? 164.532 137.293 211.085 1.00 53.72 212 MET D N 1
ATOM 9764 C CA . MET D 1 213 ? 165.494 136.354 210.531 1.00 49.97 212 MET D CA 1
ATOM 9765 C C . MET D 1 213 ? 166.162 136.939 209.295 1.00 47.27 212 MET D C 1
ATOM 9766 O O . MET D 1 213 ? 167.285 136.575 208.953 1.00 51.63 212 MET D O 1
ATOM 9771 N N . LEU D 1 214 ? 165.470 137.855 208.631 1.00 35.27 213 LEU D N 1
ATOM 9772 C CA . LEU D 1 214 ? 165.998 138.476 207.425 1.00 35.88 213 LEU D CA 1
ATOM 9773 C C . LEU D 1 214 ? 167.244 139.319 207.723 1.00 42.29 213 LEU D C 1
ATOM 9774 O O . LEU D 1 214 ? 168.004 139.653 206.812 1.00 46.52 213 LEU D O 1
ATOM 9779 N N . ARG D 1 215 ? 167.447 139.652 208.999 1.00 47.29 214 ARG D N 1
ATOM 9780 C CA . ARG D 1 215 ? 168.645 140.367 209.437 1.00 50.55 214 ARG D CA 1
ATOM 9781 C C . ARG D 1 215 ? 169.894 139.516 209.226 1.00 52.18 214 ARG D C 1
ATOM 9782 O O . ARG D 1 215 ? 171.009 140.035 209.179 1.00 47.89 214 ARG D O 1
ATOM 9790 N N . CYS D 1 216 ? 169.701 138.207 209.103 1.00 67.37 215 CYS D N 1
ATOM 9791 C CA . CYS D 1 216 ? 170.814 137.281 208.943 1.00 61.20 215 CYS D CA 1
ATOM 9792 C C . CYS D 1 216 ? 170.920 136.784 207.511 1.00 58.52 215 CYS D C 1
ATOM 9793 O O . CYS D 1 216 ? 171.367 135.665 207.267 1.00 58.42 215 CYS D O 1
ATOM 9796 N N . ALA D 1 217 ? 170.521 137.629 206.566 1.00 35.18 216 ALA D N 1
ATOM 9797 C CA . ALA D 1 217 ? 170.497 137.258 205.155 1.00 32.30 216 ALA D CA 1
ATOM 9798 C C . ALA D 1 217 ? 171.866 136.851 204.608 1.00 31.36 216 ALA D C 1
ATOM 9799 O O . ALA D 1 217 ? 171.955 136.237 203.544 1.00 34.39 216 ALA D O 1
ATOM 9801 N N . LYS D 1 218 ? 172.922 137.191 205.342 1.00 32.29 217 LYS D N 1
ATOM 9802 C CA . LYS D 1 218 ? 174.292 136.889 204.933 1.00 43.88 217 LYS D CA 1
ATOM 9803 C C . LYS D 1 218 ? 174.550 135.389 204.818 1.00 37.18 217 LYS D C 1
ATOM 9804 O O . LYS D 1 218 ? 175.248 134.938 203.911 1.00 35.22 217 LYS D O 1
ATOM 9810 N N . VAL D 1 219 ? 173.978 134.622 205.740 1.00 41.23 218 VAL D N 1
ATOM 9811 C CA . VAL D 1 219 ? 174.190 133.179 205.780 1.00 36.59 218 VAL D CA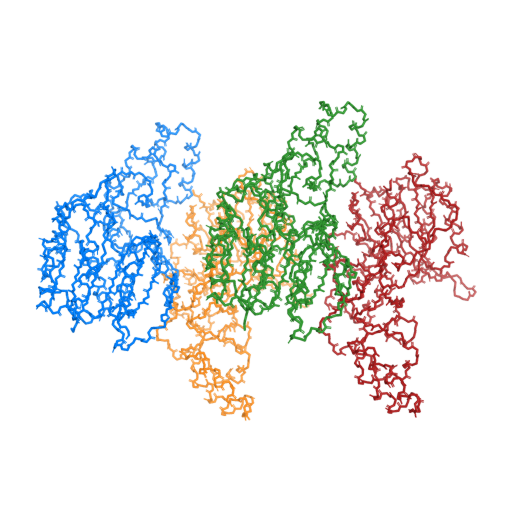 1
ATOM 9812 C C . VAL D 1 219 ? 173.048 132.390 205.149 1.00 30.33 218 VAL D C 1
ATOM 9813 O O . VAL D 1 219 ? 172.910 131.194 205.387 1.00 28.10 218 VAL D O 1
ATOM 9817 N N . PHE D 1 220 ? 172.232 133.060 204.343 1.00 39.07 219 PHE D N 1
ATOM 9818 C CA . PHE D 1 220 ? 171.128 132.396 203.659 1.00 39.43 219 PHE D CA 1
ATOM 9819 C C . PHE D 1 220 ? 171.617 131.505 202.524 1.00 39.96 219 PHE D C 1
ATOM 9820 O O . PHE D 1 220 ? 172.281 131.983 201.604 1.00 40.36 219 PHE D O 1
ATOM 9828 N N . ASP D 1 221 ? 171.294 130.213 202.588 1.00 44.53 220 ASP D N 1
ATOM 9829 C CA . ASP D 1 221 ? 171.392 129.365 201.405 1.00 43.27 220 ASP D CA 1
ATOM 9830 C C . ASP D 1 221 ? 170.035 129.336 200.711 1.00 44.85 220 ASP D C 1
ATOM 9831 O O . ASP D 1 221 ? 169.053 128.832 201.268 1.00 39.37 220 ASP D O 1
ATOM 9836 N N . ILE D 1 222 ? 169.991 129.877 199.496 1.00 29.49 221 ILE D N 1
ATOM 9837 C CA . ILE D 1 222 ? 168.733 130.123 198.800 1.00 29.62 221 ILE D CA 1
ATOM 9838 C C . ILE D 1 222 ? 168.562 129.236 197.570 1.00 34.45 221 ILE D C 1
ATOM 9839 O O . ILE D 1 222 ? 169.468 129.106 196.746 1.00 38.91 221 ILE D O 1
ATOM 9844 N N . CYS D 1 223 ? 167.390 128.630 197.447 1.00 22.23 222 CYS D N 1
ATOM 9845 C CA . CYS D 1 223 ? 167.090 127.798 196.295 1.00 41.64 222 CYS D CA 1
ATOM 9846 C C . CYS D 1 223 ? 166.004 128.422 195.436 1.00 22.19 222 CYS D C 1
ATOM 9847 O O . CYS D 1 223 ? 165.224 129.242 195.911 1.00 22.52 222 CYS D O 1
ATOM 9850 N N . TYR D 1 224 ? 165.960 128.019 194.171 1.00 27.86 223 TYR D N 1
ATOM 9851 C CA . TYR D 1 224 ? 164.925 128.464 193.250 1.00 26.24 223 TYR D CA 1
ATOM 9852 C C . TYR D 1 224 ? 164.281 127.234 192.615 1.00 25.09 223 TYR D C 1
ATOM 9853 O O . TYR D 1 224 ? 164.698 126.114 192.898 1.00 25.64 223 TYR D O 1
ATOM 9862 N N . LYS D 1 225 ? 163.273 127.438 191.766 1.00 23.26 224 LYS D N 1
ATOM 9863 C CA . LYS D 1 225 ? 162.619 126.339 191.042 1.00 25.78 224 LYS D CA 1
ATOM 9864 C C . LYS D 1 225 ? 163.595 125.425 190.328 1.00 29.29 224 LYS D C 1
ATOM 9865 O O . LYS D 1 225 ? 163.376 124.217 190.228 1.00 27.68 224 LYS D O 1
ATOM 9871 N N . THR D 1 226 ? 164.654 126.021 189.796 1.00 24.89 225 THR D N 1
ATOM 9872 C CA . THR D 1 226 ? 165.537 125.323 188.879 1.00 27.00 225 THR D CA 1
ATOM 9873 C C . THR D 1 226 ? 166.752 124.763 189.595 1.00 30.58 225 THR D C 1
ATOM 9874 O O . THR D 1 226 ? 167.656 124.226 188.961 1.00 33.12 225 THR D O 1
ATOM 9878 N N . SER D 1 227 ? 166.769 124.892 190.918 1.00 37.07 226 SER D N 1
ATOM 9879 C CA . SER D 1 227 ? 167.878 124.390 191.721 1.00 29.41 226 SER D CA 1
ATOM 9880 C C . SER D 1 227 ? 167.964 122.869 191.666 1.00 30.79 226 SER D C 1
ATOM 9881 O O . SER D 1 227 ? 166.950 122.174 191.766 1.00 21.61 226 SER D O 1
ATOM 9884 N N . LYS D 1 228 ? 169.181 122.358 191.511 1.00 31.53 227 LYS D N 1
ATOM 9885 C CA . LYS D 1 228 ? 169.416 120.920 191.517 1.00 34.54 227 LYS D CA 1
ATOM 9886 C C . LYS D 1 228 ? 170.142 120.508 192.796 1.00 27.81 227 LYS D C 1
ATOM 9887 O O . LYS D 1 228 ? 170.814 119.484 192.842 1.00 29.02 227 LYS D O 1
ATOM 9893 N N . ARG D 1 229 ? 169.995 121.318 193.837 1.00 20.92 228 ARG D N 1
ATOM 9894 C CA . ARG D 1 229 ? 170.699 121.091 195.090 1.00 26.68 228 ARG D CA 1
ATOM 9895 C C . ARG D 1 229 ? 169.990 121.838 196.204 1.00 25.98 228 ARG D C 1
ATOM 9896 O O . ARG D 1 229 ? 169.266 122.797 195.939 1.00 23.04 228 ARG D O 1
ATOM 9904 N N . SER D 1 230 ? 170.205 121.397 197.442 1.00 24.45 229 SER D N 1
ATOM 9905 C CA . SER D 1 230 ? 169.650 122.066 198.621 1.00 22.71 229 SER D CA 1
ATOM 9906 C C . SER D 1 230 ? 170.326 121.583 199.908 1.00 20.51 229 SER D C 1
ATOM 9907 O O . SER D 1 230 ? 170.685 120.410 200.025 1.00 20.30 229 SER D O 1
ATOM 9910 N N . CYS D 1 231 ? 170.490 122.489 200.871 1.00 27.55 230 CYS D N 1
ATOM 9911 C CA . CYS D 1 231 ? 171.112 122.161 202.161 1.00 28.12 230 CYS D CA 1
ATOM 9912 C C . CYS D 1 231 ? 170.335 121.114 202.957 1.00 27.95 230 CYS D C 1
ATOM 9913 O O . CYS D 1 231 ? 169.151 120.879 202.722 1.00 25.92 230 CYS D O 1
ATOM 9916 N N . CYS D 1 232 ? 171.007 120.493 203.913 1.00 32.10 231 CYS D N 1
ATOM 9917 C CA . CYS D 1 232 ? 170.371 119.471 204.732 1.00 38.22 231 CYS D CA 1
ATOM 9918 C C . CYS D 1 232 ? 169.334 120.068 205.691 1.00 32.52 231 CYS D C 1
ATOM 9919 O O . CYS D 1 232 ? 169.631 121.022 206.412 1.00 27.42 231 CYS D O 1
ATOM 9922 N N . PHE D 1 233 ? 168.123 119.507 205.688 1.00 21.66 232 PHE D N 1
ATOM 9923 C CA . PHE D 1 233 ? 167.078 119.903 206.631 1.00 22.35 232 PHE D CA 1
ATOM 9924 C C . PHE D 1 233 ? 167.338 119.301 208.012 1.00 23.09 232 PHE D C 1
ATOM 9925 O O . PHE D 1 233 ? 167.430 118.083 208.156 1.00 22.87 232 PHE D O 1
ATOM 9933 N N . THR D 1 234 ? 167.441 120.149 209.029 1.00 28.41 233 THR D N 1
ATOM 9934 C CA . THR D 1 234 ? 167.642 119.674 210.394 1.00 28.66 233 THR D CA 1
ATOM 9935 C C . THR D 1 234 ? 166.372 119.850 211.219 1.00 30.26 233 THR D C 1
ATOM 9936 O O . THR D 1 234 ? 165.420 120.487 210.773 1.00 31.50 233 THR D O 1
ATOM 9940 N N . LYS D 1 235 ? 166.362 119.292 212.426 1.00 35.99 234 LYS D N 1
ATOM 9941 C CA . LYS D 1 235 ? 165.196 119.400 213.297 1.00 42.64 234 LYS D CA 1
ATOM 9942 C C . LYS D 1 235 ? 164.971 120.820 213.811 1.00 44.96 234 LYS D C 1
ATOM 9943 O O . LYS D 1 235 ? 163.934 121.110 214.406 1.00 51.46 234 LYS D O 1
ATOM 9949 N N . ALA D 1 236 ? 165.939 121.703 213.580 1.00 35.45 235 ALA D N 1
ATOM 9950 C CA . ALA D 1 236 ? 165.831 123.081 214.045 1.00 42.37 235 ALA D CA 1
ATOM 9951 C C . ALA D 1 236 ? 165.522 124.037 212.903 1.00 38.49 235 ALA D C 1
ATOM 9952 O O . ALA D 1 236 ? 165.716 125.252 213.031 1.00 32.21 235 ALA D O 1
ATOM 9954 N N . TYR D 1 237 ? 165.048 123.479 211.791 1.00 35.71 236 TYR D N 1
ATOM 9955 C CA . TYR D 1 237 ? 164.677 124.267 210.617 1.00 27.52 236 TYR D CA 1
ATOM 9956 C C . TYR D 1 237 ? 163.639 125.335 210.972 1.00 28.63 236 TYR D C 1
ATOM 9957 O O . TYR D 1 237 ? 162.643 125.043 211.639 1.00 29.56 236 TYR D O 1
ATOM 9966 N N . THR D 1 238 ? 163.902 126.563 210.522 1.00 28.67 237 THR D N 1
ATOM 9967 C CA . THR D 1 238 ? 163.095 127.767 210.798 1.00 45.76 237 THR D CA 1
ATOM 9968 C C . THR D 1 238 ? 163.313 128.398 212.183 1.00 42.33 237 THR D C 1
ATOM 9969 O O . THR D 1 238 ? 162.751 129.452 212.480 1.00 41.89 237 THR D O 1
ATOM 9973 N N . HIS D 1 239 ? 164.128 127.766 213.020 1.00 46.50 238 HIS D N 1
ATOM 9974 C CA . HIS D 1 239 ? 164.433 128.321 214.335 1.00 50.88 238 HIS D CA 1
ATOM 9975 C C . HIS D 1 239 ? 165.747 129.082 214.280 1.00 42.86 238 HIS D C 1
ATOM 9976 O O . HIS D 1 239 ? 166.002 129.972 215.087 1.00 48.09 238 HIS D O 1
ATOM 9983 N N . TYR D 1 240 ? 166.580 128.709 213.319 1.00 46.42 239 TYR D N 1
ATOM 9984 C CA . TYR D 1 240 ? 167.875 129.337 213.123 1.00 49.93 239 TYR D CA 1
ATOM 9985 C C . TYR D 1 240 ? 167.993 129.792 211.677 1.00 53.86 239 TYR D C 1
ATOM 9986 O O . TYR D 1 240 ? 167.416 129.180 210.776 1.00 52.63 239 TYR D O 1
ATOM 9995 N N . ALA D 1 241 ? 168.745 130.864 211.459 1.00 59.12 240 ALA D N 1
ATOM 9996 C CA . ALA D 1 241 ? 168.926 131.405 210.123 1.00 66.51 240 ALA D CA 1
ATOM 9997 C C . ALA D 1 241 ? 169.902 130.565 209.302 1.00 71.79 240 ALA D C 1
ATOM 9998 O O . ALA D 1 241 ? 169.875 130.594 208.070 1.00 75.61 240 ALA D O 1
ATOM 10000 N N . ASP D 1 242 ? 170.759 129.811 209.983 1.00 62.15 241 ASP D N 1
ATOM 10001 C CA . ASP D 1 242 ? 171.862 129.138 209.308 1.00 65.08 241 ASP D CA 1
ATOM 10002 C C . ASP D 1 242 ? 172.059 127.680 209.729 1.00 54.95 241 ASP D C 1
ATOM 10003 O O . ASP D 1 242 ? 171.871 127.322 210.893 1.00 52.24 241 ASP D O 1
ATOM 10008 N N . GLY D 1 243 ? 172.441 126.848 208.764 1.00 44.96 242 GLY D N 1
ATOM 10009 C CA . GLY D 1 243 ? 172.780 125.462 209.025 1.00 40.06 242 GLY D CA 1
ATOM 10010 C C . GLY D 1 243 ? 171.593 124.560 209.304 1.00 41.90 242 GLY D C 1
ATOM 10011 O O . GLY D 1 243 ? 171.764 123.446 209.794 1.00 39.72 242 GLY D O 1
ATOM 10012 N N . THR D 1 244 ? 170.389 125.031 208.995 1.00 50.20 243 THR D N 1
ATOM 10013 C CA . THR D 1 244 ? 169.191 124.235 209.235 1.00 48.58 243 THR D CA 1
ATOM 10014 C C . THR D 1 244 ? 168.490 123.862 207.937 1.00 52.44 243 THR D C 1
ATOM 10015 O O . THR D 1 244 ? 167.455 123.200 207.954 1.00 62.08 243 THR D O 1
ATOM 10019 N N . GLY D 1 245 ? 169.054 124.287 206.812 1.00 39.18 244 GLY D N 1
ATOM 10020 C CA . GLY D 1 245 ? 168.493 123.945 205.519 1.00 35.05 244 GLY D CA 1
ATOM 10021 C C . GLY D 1 245 ? 168.209 125.158 204.659 1.00 32.84 244 GLY D C 1
ATOM 10022 O O . GLY D 1 245 ? 168.150 126.283 205.154 1.00 31.64 244 GLY D O 1
ATOM 10023 N N . SER D 1 246 ? 168.018 124.925 203.365 1.00 27.01 245 SER D N 1
ATOM 10024 C CA . SER D 1 246 ? 167.837 126.015 202.419 1.00 26.57 245 SER D CA 1
ATOM 10025 C C . SER D 1 246 ? 166.490 126.710 202.535 1.00 31.50 245 SER D C 1
ATOM 10026 O O . SER D 1 246 ? 165.549 126.193 203.139 1.00 33.27 245 SER D O 1
ATOM 10029 N N . ILE D 1 247 ? 166.422 127.903 201.955 1.00 30.85 246 ILE D N 1
ATOM 10030 C CA . ILE D 1 247 ? 165.169 128.623 201.808 1.00 28.62 246 ILE D CA 1
ATOM 10031 C C . ILE D 1 247 ? 164.927 128.899 200.340 1.00 22.93 246 ILE D C 1
ATOM 10032 O O . ILE D 1 247 ? 165.800 128.678 199.503 1.00 22.54 246 ILE D O 1
ATOM 10037 N N . PHE D 1 248 ? 163.742 129.411 200.042 1.00 23.30 247 PHE D N 1
ATOM 10038 C CA . PHE D 1 248 ? 163.239 129.392 198.686 1.00 23.13 247 PHE D CA 1
ATOM 10039 C C . PHE D 1 248 ? 162.633 130.727 198.258 1.00 23.78 247 PHE D C 1
ATOM 10040 O O . PHE D 1 248 ? 162.154 131.500 199.091 1.00 24.42 247 PHE D O 1
ATOM 10048 N N . THR D 1 249 ? 162.662 130.995 196.955 1.00 23.74 248 THR D N 1
ATOM 10049 C CA . THR D 1 249 ? 162.001 132.173 196.409 1.00 24.42 248 THR D CA 1
ATOM 10050 C C . THR D 1 249 ? 161.482 131.981 194.985 1.00 27.07 248 THR D C 1
ATOM 10051 O O . THR D 1 249 ? 162.093 131.287 194.176 1.00 24.17 248 THR D O 1
ATOM 10055 N N . ASP D 1 250 ? 160.346 132.606 194.689 1.00 33.95 249 ASP D N 1
ATOM 10056 C CA . ASP D 1 250 ? 159.785 132.609 193.340 1.00 31.43 249 ASP D CA 1
ATOM 10057 C C . ASP D 1 250 ? 160.582 133.536 192.444 1.00 27.90 249 ASP D C 1
ATOM 10058 O O . ASP D 1 250 ? 160.708 133.300 191.243 1.00 33.09 249 ASP D O 1
ATOM 10063 N N . LYS D 1 251 ? 161.095 134.606 193.044 1.00 30.02 250 LYS D N 1
ATOM 10064 C CA . LYS D 1 251 ? 161.816 135.649 192.326 1.00 32.55 250 LYS D CA 1
ATOM 10065 C C . LYS D 1 251 ? 163.015 135.100 191.553 1.00 33.00 250 LYS D C 1
ATOM 10066 O O . LYS D 1 251 ? 163.629 134.116 191.965 1.00 33.73 250 LYS D O 1
ATOM 10072 N N . PRO D 1 252 ? 163.343 135.737 190.419 1.00 35.25 251 PRO D N 1
ATOM 10073 C CA . PRO D 1 252 ? 164.492 135.372 189.583 1.00 35.65 251 PRO D CA 1
ATOM 10074 C C . PRO D 1 252 ? 165.809 135.536 190.328 1.00 45.72 251 PRO D C 1
ATOM 10075 O O . PRO D 1 252 ? 165.910 136.406 191.193 1.00 55.44 251 PRO D O 1
ATOM 10079 N N . ARG D 1 253 ? 166.800 134.719 189.981 1.00 41.66 252 ARG D N 1
ATOM 10080 C CA . ARG D 1 253 ? 168.125 134.801 190.588 1.00 34.99 252 ARG D CA 1
ATOM 10081 C C . ARG D 1 253 ? 168.719 136.213 190.504 1.00 36.60 252 ARG D C 1
ATOM 10082 O O . ARG D 1 253 ? 169.229 136.735 191.497 1.00 34.85 252 ARG D O 1
ATOM 10090 N N . GLU D 1 254 ? 168.632 136.824 189.323 1.00 39.34 253 GLU D N 1
ATOM 10091 C CA . GLU D 1 254 ? 169.160 138.173 189.080 1.00 38.35 253 GLU D CA 1
ATOM 10092 C C . GLU D 1 254 ? 168.576 139.228 190.020 1.00 38.46 253 GLU D C 1
ATOM 10093 O O . GLU D 1 254 ? 169.245 140.208 190.367 1.00 34.16 253 GLU D O 1
ATOM 10099 N N . VAL D 1 255 ? 167.322 139.027 190.415 1.00 39.81 254 VAL D N 1
ATOM 10100 C CA . VAL D 1 255 ? 166.639 139.935 191.327 1.00 39.81 254 VAL D CA 1
ATOM 10101 C C . VAL D 1 255 ? 167.186 139.778 192.744 1.00 45.72 254 VAL D C 1
ATOM 10102 O O . VAL D 1 255 ? 167.416 140.766 193.448 1.00 44.54 254 VAL D O 1
ATOM 10106 N N . VAL D 1 256 ? 167.398 138.530 193.151 1.00 42.63 255 VAL D N 1
ATOM 10107 C CA . VAL D 1 256 ? 167.989 138.245 194.449 1.00 40.35 255 VAL D CA 1
ATOM 10108 C C . VAL D 1 256 ? 169.360 138.894 194.559 1.00 38.76 255 VAL D C 1
ATOM 10109 O O . VAL D 1 256 ? 169.663 139.534 195.562 1.00 43.16 255 VAL D O 1
ATOM 10113 N N . GLN D 1 257 ? 170.187 138.745 193.527 1.00 34.74 256 GLN D N 1
ATOM 10114 C CA . GLN D 1 257 ? 171.562 139.221 193.628 1.00 34.09 256 GLN D CA 1
ATOM 10115 C C . GLN D 1 257 ? 171.663 140.746 193.674 1.00 34.06 256 GLN D C 1
ATOM 10116 O O . GLN D 1 257 ? 172.533 141.285 194.361 1.00 31.07 256 GLN D O 1
ATOM 10122 N N . LYS D 1 258 ? 170.763 141.435 192.977 1.00 30.28 257 LYS D N 1
ATOM 10123 C CA . LYS D 1 258 ? 170.745 142.893 193.022 1.00 45.77 257 LYS D CA 1
ATOM 10124 C C . LYS D 1 258 ? 170.439 143.373 194.436 1.00 42.79 257 LYS D C 1
ATOM 10125 O O . LYS D 1 258 ? 171.013 144.353 194.914 1.00 36.86 257 LYS D O 1
ATOM 10131 N N . CYS D 1 259 ? 169.536 142.663 195.100 1.00 30.58 258 CYS D N 1
ATOM 10132 C CA . CYS D 1 259 ? 169.151 142.999 196.458 1.00 30.85 258 CYS D CA 1
ATOM 10133 C C . CYS D 1 259 ? 170.334 142.847 197.419 1.00 42.21 258 CYS D C 1
ATOM 10134 O O . CYS D 1 259 ? 170.566 143.716 198.267 1.00 32.46 258 CYS D O 1
ATOM 10137 N N . TYR D 1 260 ? 171.084 141.753 197.280 1.00 30.89 259 TYR D N 1
ATOM 10138 C CA . TYR D 1 260 ? 172.309 141.578 198.054 1.00 31.63 259 TYR D CA 1
ATOM 10139 C C . TYR D 1 260 ? 173.279 142.720 197.759 1.00 33.11 259 TYR D C 1
ATOM 10140 O O . TYR D 1 260 ? 173.779 143.376 198.671 1.00 34.30 259 TYR D O 1
ATOM 10149 N N . ALA D 1 261 ? 173.522 142.969 196.477 1.00 33.98 260 ALA D N 1
ATOM 10150 C CA . ALA D 1 261 ? 174.429 144.032 196.069 1.00 40.80 260 ALA D CA 1
ATOM 10151 C C . ALA D 1 261 ? 174.005 145.387 196.631 1.00 50.26 260 ALA D C 1
ATOM 10152 O O . ALA D 1 261 ? 174.844 146.178 197.062 1.00 54.29 260 ALA D O 1
ATOM 10154 N N . ALA D 1 262 ? 172.702 145.646 196.636 1.00 56.60 261 ALA D N 1
ATOM 10155 C CA . ALA D 1 262 ? 172.177 146.911 197.149 1.00 54.74 261 ALA D CA 1
ATOM 10156 C C . ALA D 1 262 ? 172.275 146.986 198.671 1.00 45.10 261 ALA D C 1
ATOM 10157 O O . ALA D 1 262 ? 172.523 148.047 199.232 1.00 43.17 261 ALA D O 1
ATOM 10159 N N . ALA D 1 263 ? 172.080 145.853 199.335 1.00 37.49 262 ALA D N 1
ATOM 10160 C CA . ALA D 1 263 ? 172.097 145.814 200.791 1.00 43.37 262 ALA D CA 1
ATOM 10161 C C . ALA D 1 263 ? 173.511 145.963 201.332 1.00 37.66 262 ALA D C 1
ATOM 10162 O O . ALA D 1 263 ? 173.709 146.418 202.458 1.00 38.95 262 ALA D O 1
ATOM 10164 N N . ALA D 1 264 ? 174.491 145.586 200.516 1.00 37.64 263 ALA D N 1
ATOM 10165 C CA . ALA D 1 264 ? 175.892 145.620 200.918 1.00 39.13 263 ALA D CA 1
ATOM 10166 C C . ALA D 1 264 ? 176.366 147.048 201.126 1.00 47.56 263 ALA D C 1
ATOM 10167 O O . ALA D 1 264 ? 177.444 147.281 201.668 1.00 55.22 263 ALA D O 1
ATOM 10169 N N . GLN D 1 265 ? 175.551 148.000 200.694 1.00 41.05 264 GLN D N 1
ATOM 10170 C CA . GLN D 1 265 ? 175.846 149.409 200.891 1.00 51.18 264 GLN D CA 1
ATOM 10171 C C . GLN D 1 265 ? 175.023 149.984 202.040 1.00 47.83 264 GLN D C 1
ATOM 10172 O O . GLN D 1 265 ? 175.157 151.161 202.376 1.00 48.82 264 GLN D O 1
ATOM 10178 N N . ASN D 1 266 ? 174.196 149.145 202.660 1.00 61.32 265 ASN D N 1
ATOM 10179 C CA . ASN D 1 266 ? 173.128 149.636 203.531 1.00 70.88 265 ASN D CA 1
ATOM 10180 C C . ASN D 1 266 ? 173.152 149.227 205.008 1.00 79.85 265 ASN D C 1
ATOM 10181 O O . ASN D 1 266 ? 172.111 148.847 205.549 1.00 89.11 265 ASN D O 1
ATOM 10186 N N . GLU D 1 267 ? 174.312 149.322 205.656 1.00 73.92 266 GLU D N 1
ATOM 10187 C CA . GLU D 1 267 ? 174.414 149.155 207.114 1.00 77.47 266 GLU D CA 1
ATOM 10188 C C . GLU D 1 267 ? 173.779 147.856 207.621 1.00 68.34 266 GLU D C 1
ATOM 10189 O O . GLU D 1 267 ? 172.800 147.875 208.362 1.00 60.14 266 GLU D O 1
ATOM 10195 N N . ILE D 1 268 ? 174.384 146.747 207.214 1.00 84.29 267 ILE D N 1
ATOM 10196 C CA . ILE D 1 268 ? 173.914 145.373 207.419 1.00 86.99 267 ILE D CA 1
ATOM 10197 C C . ILE D 1 268 ? 173.169 145.059 208.721 1.00 94.22 267 ILE D C 1
ATOM 10198 O O . ILE D 1 268 ? 173.575 145.488 209.804 1.00 99.21 267 ILE D O 1
ATOM 10203 N N . GLY D 1 269 ? 172.082 144.293 208.594 1.00 82.10 268 GLY D N 1
ATOM 10204 C CA . GLY D 1 269 ? 171.178 144.021 209.698 1.00 81.57 268 GLY D CA 1
ATOM 10205 C C . GLY D 1 269 ? 170.318 145.247 209.926 1.00 85.51 268 GLY D C 1
ATOM 10206 O O . GLY D 1 269 ? 169.540 145.322 210.878 1.00 88.55 268 GLY D O 1
ATOM 10207 N N . GLY D 1 270 ? 170.470 146.210 209.023 1.00 81.07 269 GLY D N 1
ATOM 10208 C CA . GLY D 1 270 ? 169.850 147.511 209.151 1.00 77.72 269 GLY D CA 1
ATOM 10209 C C . GLY D 1 270 ? 168.380 147.512 208.825 1.00 73.79 269 GLY D C 1
ATOM 10210 O O . GLY D 1 270 ? 167.854 146.574 208.228 1.00 74.21 269 GLY D O 1
ATOM 10211 N N . GLU D 1 271 ? 167.720 148.587 209.229 1.00 76.90 270 GLU D N 1
ATOM 10212 C CA . GLU D 1 271 ? 166.291 148.742 209.040 1.00 78.92 270 GLU D CA 1
ATOM 10213 C C . GLU D 1 271 ? 165.919 148.707 207.558 1.00 71.18 270 GLU D C 1
ATOM 10214 O O . GLU D 1 271 ? 164.932 148.077 207.176 1.00 66.07 270 GLU D O 1
ATOM 10220 N N . LYS D 1 272 ? 166.723 149.362 206.723 1.00 73.45 271 LYS D N 1
ATOM 10221 C CA . LYS D 1 272 ? 166.453 149.389 205.288 1.00 70.96 271 LYS D CA 1
ATOM 10222 C C . LYS D 1 272 ? 167.105 148.205 204.568 1.00 65.42 271 LYS D C 1
ATOM 10223 O O . LYS D 1 272 ? 166.767 147.889 203.428 1.00 62.26 271 LYS D O 1
ATOM 10229 N N . PHE D 1 273 ? 168.044 147.562 205.252 1.00 58.22 272 PHE D N 1
ATOM 10230 C CA . PHE D 1 273 ? 168.629 146.304 204.810 1.00 47.52 272 PHE D CA 1
ATOM 10231 C C . PHE D 1 273 ? 167.539 145.235 204.822 1.00 47.03 272 PHE D C 1
ATOM 10232 O O . PHE D 1 273 ? 167.408 144.449 203.882 1.00 43.74 272 PHE D O 1
ATOM 10240 N N . VAL D 1 274 ? 166.752 145.223 205.894 1.00 46.91 273 VAL D N 1
ATOM 10241 C CA . VAL D 1 274 ? 165.655 144.276 206.050 1.00 41.56 273 VAL D CA 1
ATOM 10242 C C . VAL D 1 274 ? 164.543 144.518 205.029 1.00 41.86 273 VAL D C 1
ATOM 10243 O O . VAL D 1 274 ? 163.973 143.577 204.483 1.00 46.63 273 VAL D O 1
ATOM 10247 N N . GLU D 1 275 ? 164.245 145.783 204.759 1.00 41.77 274 GLU D N 1
ATOM 10248 C CA . GLU D 1 275 ? 163.189 146.118 203.812 1.00 47.59 274 GLU D CA 1
ATOM 10249 C C . GLU D 1 275 ? 163.526 145.640 202.402 1.00 40.67 274 GLU D C 1
ATOM 10250 O O . GLU D 1 275 ? 162.651 145.188 201.670 1.00 37.10 274 GLU D O 1
ATOM 10256 N N . LEU D 1 276 ? 164.796 145.734 202.029 1.00 34.51 275 LEU D N 1
ATOM 10257 C CA . LEU D 1 276 ? 165.237 145.263 200.725 1.00 35.67 275 LEU D CA 1
ATOM 10258 C C . LEU D 1 276 ? 164.978 143.771 200.564 1.00 39.07 275 LEU D C 1
ATOM 10259 O O . LEU D 1 276 ? 164.551 143.323 199.500 1.00 46.96 275 LEU D O 1
ATOM 10264 N N . PHE D 1 277 ? 165.245 143.009 201.624 1.00 35.76 276 PHE D N 1
ATOM 10265 C CA . PHE D 1 277 ? 165.099 141.554 201.591 1.00 38.39 276 PHE D CA 1
ATOM 10266 C C . PHE D 1 277 ? 163.646 141.106 201.791 1.00 41.11 276 PHE D C 1
ATOM 10267 O O . PHE D 1 277 ? 163.273 139.991 201.412 1.00 42.92 276 PHE D O 1
ATOM 10275 N N . LYS D 1 278 ? 162.838 141.973 202.397 1.00 32.17 277 LYS D N 1
ATOM 10276 C CA . LYS D 1 278 ? 161.408 141.724 202.548 1.00 32.12 277 LYS D CA 1
ATOM 10277 C C . LYS D 1 278 ? 160.756 141.607 201.171 1.00 31.47 277 LYS D C 1
ATOM 10278 O O . LYS D 1 278 ? 159.811 140.839 200.982 1.00 31.24 277 LYS D O 1
ATOM 10284 N N . GLU D 1 279 ? 161.278 142.375 200.214 1.00 31.77 278 GLU D N 1
ATOM 10285 C CA . GLU D 1 279 ? 160.748 142.417 198.851 1.00 31.41 278 GLU D CA 1
ATOM 10286 C C . GLU D 1 279 ? 160.930 141.106 198.088 1.00 32.03 278 GLU D C 1
ATOM 10287 O O . GLU D 1 279 ? 160.233 140.857 197.107 1.00 33.58 278 GLU D O 1
ATOM 10293 N N . LEU D 1 280 ? 161.868 140.279 198.535 1.00 29.13 279 LEU D N 1
ATOM 10294 C CA . LEU D 1 280 ? 162.197 139.036 197.839 1.00 28.07 279 LEU D CA 1
ATOM 10295 C C . LEU D 1 280 ? 161.198 137.895 198.080 1.00 27.76 279 LEU D C 1
ATOM 10296 O O . LEU D 1 280 ? 161.230 136.883 197.379 1.00 27.04 279 LEU D O 1
ATOM 10301 N N . LYS D 1 281 ? 160.316 138.065 199.060 1.00 36.95 280 LYS D N 1
ATOM 10302 C CA . LYS D 1 281 ? 159.314 137.049 199.381 1.00 35.92 280 LYS D CA 1
ATOM 10303 C C . LYS D 1 281 ? 159.970 135.692 199.627 1.00 33.78 280 LYS D C 1
ATOM 10304 O O . LYS D 1 281 ? 159.514 134.664 199.124 1.00 37.26 280 LYS D O 1
ATOM 10310 N N . LEU D 1 282 ? 161.059 135.706 200.388 1.00 27.30 281 LEU D N 1
ATOM 10311 C CA . LEU D 1 282 ? 161.756 134.484 200.749 1.00 26.51 281 LEU D CA 1
ATOM 10312 C C . LEU D 1 282 ? 160.876 133.691 201.688 1.00 27.12 281 LEU D C 1
ATOM 10313 O O . LEU D 1 282 ? 160.314 134.240 202.633 1.00 31.75 281 LEU D O 1
ATOM 10318 N N . ARG D 1 283 ? 160.746 132.398 201.426 1.00 26.15 282 ARG D N 1
ATOM 10319 C CA . ARG D 1 283 ? 159.964 131.551 202.306 1.00 26.54 282 ARG D CA 1
ATOM 10320 C C . ARG D 1 283 ? 160.673 130.245 202.573 1.00 25.72 282 ARG D C 1
ATOM 10321 O O . ARG D 1 283 ? 161.551 129.834 201.821 1.00 24.80 282 ARG D O 1
ATOM 10329 N N . TYR D 1 284 ? 160.286 129.604 203.667 1.00 26.19 283 TYR D N 1
ATOM 10330 C CA . TYR D 1 284 ? 160.776 128.286 203.988 1.00 25.56 283 TYR D CA 1
ATOM 10331 C C . TYR D 1 284 ? 160.053 127.291 203.095 1.00 25.12 283 TYR D C 1
ATOM 10332 O O . TYR D 1 284 ? 158.962 127.572 202.599 1.00 25.68 283 TYR D O 1
ATOM 10341 N N . PHE D 1 285 ? 160.654 126.129 202.883 1.00 24.29 284 PHE D N 1
ATOM 10342 C CA . PHE D 1 285 ? 159.941 125.058 202.207 1.00 26.80 284 PHE D CA 1
ATOM 10343 C C . PHE D 1 285 ? 158.799 124.584 203.097 1.00 26.28 284 PHE D C 1
ATOM 10344 O O . PHE D 1 285 ? 158.972 124.417 204.305 1.00 27.07 284 PHE D O 1
ATOM 10352 N N . THR D 1 286 ? 157.627 124.390 202.503 1.00 26.96 285 THR D N 1
ATOM 10353 C CA . THR D 1 286 ? 156.479 123.865 203.235 1.00 30.49 285 THR D CA 1
ATOM 10354 C C . THR D 1 286 ? 156.763 122.423 203.648 1.00 28.39 285 THR D C 1
ATOM 10355 O O . THR D 1 286 ? 157.589 121.750 203.031 1.00 25.34 285 THR D O 1
ATOM 10359 N N . PRO D 1 287 ? 156.090 121.944 204.701 1.00 34.15 286 PRO D N 1
ATOM 10360 C CA . PRO D 1 287 ? 156.299 120.550 205.098 1.00 36.69 286 PRO D CA 1
ATOM 10361 C C . PRO D 1 287 ? 155.987 119.594 203.953 1.00 34.91 286 PRO D C 1
ATOM 10362 O O . PRO D 1 287 ? 156.657 118.573 203.798 1.00 37.67 286 PRO D O 1
ATOM 10366 N N . LYS D 1 288 ? 154.986 119.942 203.151 1.00 34.50 287 LYS D N 1
ATOM 10367 C CA . LYS D 1 288 ? 154.607 119.144 201.992 1.00 39.43 287 LYS D CA 1
ATOM 10368 C C . LYS D 1 288 ? 155.769 119.023 201.001 1.00 36.72 287 LYS D C 1
ATOM 10369 O O . LYS D 1 288 ? 156.093 117.932 200.527 1.00 30.53 287 LYS D O 1
ATOM 10375 N N . GLU D 1 289 ? 156.398 120.155 200.706 1.00 26.92 288 GLU D N 1
ATOM 10376 C CA . GLU D 1 289 ? 157.532 120.193 199.798 1.00 25.97 288 GLU D CA 1
ATOM 10377 C C . GLU D 1 289 ? 158.733 119.403 200.325 1.00 28.32 288 GLU D C 1
ATOM 10378 O O . GLU D 1 289 ? 159.368 118.660 199.576 1.00 28.57 288 GLU D O 1
ATOM 10384 N N . VAL D 1 290 ? 159.047 119.573 201.607 1.00 23.36 289 VAL D N 1
ATOM 10385 C CA . VAL D 1 290 ? 160.151 118.848 202.223 1.00 22.66 289 VAL D CA 1
ATOM 10386 C C . VAL D 1 290 ? 159.932 117.346 202.089 1.00 22.61 289 VAL D C 1
ATOM 10387 O O . VAL D 1 290 ? 160.867 116.600 201.804 1.00 21.86 289 VAL D O 1
ATOM 10391 N N . LEU D 1 291 ? 158.690 116.911 202.279 1.00 29.00 290 LEU D N 1
ATOM 10392 C CA . LEU D 1 291 ? 158.345 115.506 202.104 1.00 29.77 290 LEU D CA 1
ATOM 10393 C C . LEU D 1 291 ? 158.714 115.023 200.705 1.00 28.68 290 LEU D C 1
ATOM 10394 O O . LEU D 1 291 ? 159.284 113.947 200.557 1.00 35.10 290 LEU D O 1
ATOM 10399 N N . MET D 1 292 ? 158.407 115.825 199.687 1.00 27.02 291 MET D N 1
ATOM 10400 C CA . MET D 1 292 ? 158.774 115.481 198.312 1.00 26.14 291 MET D CA 1
ATOM 10401 C C . MET D 1 292 ? 160.281 115.415 198.146 1.00 21.90 291 MET D C 1
ATOM 10402 O O . MET D 1 292 ? 160.804 114.509 197.500 1.00 28.16 291 MET D O 1
ATOM 10407 N N . ILE D 1 293 ? 160.974 116.382 198.729 1.00 21.44 292 ILE D N 1
ATOM 10408 C CA . ILE D 1 293 ? 162.428 116.396 198.710 1.00 20.64 292 ILE D CA 1
ATOM 10409 C C . ILE D 1 293 ? 163.000 115.173 199.443 1.00 29.46 292 ILE D C 1
ATOM 10410 O O . ILE D 1 293 ? 164.054 114.656 199.072 1.00 25.73 292 ILE D O 1
ATOM 10415 N N . MET D 1 294 ? 162.293 114.701 200.469 1.00 20.72 293 MET D N 1
ATOM 10416 C CA . MET D 1 294 ? 162.709 113.499 201.190 1.00 30.28 293 MET D CA 1
ATOM 10417 C C . MET D 1 294 ? 162.237 112.229 200.465 1.00 29.08 293 MET D C 1
ATOM 10418 O O . MET D 1 294 ? 162.427 111.110 200.956 1.00 28.03 293 MET D O 1
ATOM 10423 N N . CYS D 1 295 ? 161.618 112.425 199.302 1.00 23.79 294 CYS D N 1
ATOM 10424 C CA . CYS D 1 295 ? 161.168 111.338 198.429 1.00 24.06 294 CYS D CA 1
ATOM 10425 C C . CYS D 1 295 ? 160.054 110.475 199.020 1.00 24.50 294 CYS D C 1
ATOM 10426 O O . CYS D 1 295 ? 159.947 109.288 198.709 1.00 31.95 294 CYS D O 1
ATOM 10429 N N . PHE D 1 296 ? 159.224 111.077 199.864 1.00 22.91 295 PHE D N 1
ATOM 10430 C CA . PHE D 1 296 ? 158.025 110.410 200.352 1.00 24.05 295 PHE D CA 1
ATOM 10431 C C . PHE D 1 296 ? 156.999 110.333 199.220 1.00 32.16 295 PHE D C 1
ATOM 10432 O O . PHE D 1 296 ? 157.022 111.153 198.303 1.00 38.40 295 PHE D O 1
ATOM 10440 N N . PRO D 1 297 ? 156.099 109.340 199.272 1.00 38.06 296 PRO D N 1
ATOM 10441 C CA . PRO D 1 297 ? 155.034 109.252 198.267 1.00 39.46 296 PRO D CA 1
ATOM 10442 C C . PRO D 1 297 ? 154.105 110.459 198.329 1.00 36.68 296 PRO D C 1
ATOM 10443 O O . PRO D 1 297 ? 153.933 111.031 199.400 1.00 42.60 296 PRO D O 1
ATOM 10447 N N . LYS D 1 298 ? 153.509 110.832 197.200 1.00 38.46 297 LYS D N 1
ATOM 10448 C CA . LYS D 1 298 ? 152.576 111.955 197.166 1.00 45.06 297 LYS D CA 1
ATOM 10449 C C . LYS D 1 298 ? 151.319 111.689 197.990 1.00 48.39 297 LYS D C 1
ATOM 10450 O O . LYS D 1 298 ? 150.667 112.622 198.465 1.00 50.63 297 LYS D O 1
ATOM 10456 N N . SER D 1 299 ? 150.984 110.414 198.157 1.00 34.25 298 SER D N 1
ATOM 10457 C CA . SER D 1 299 ? 149.827 110.035 198.952 1.00 34.58 298 SER D CA 1
ATOM 10458 C C . SER D 1 299 ? 150.130 110.171 200.443 1.00 38.32 298 SER D C 1
ATOM 10459 O O . SER D 1 299 ? 149.232 110.088 201.281 1.00 48.21 298 SER D O 1
ATOM 10462 N N . TYR D 1 300 ? 151.400 110.380 200.771 1.00 32.76 299 TYR D N 1
ATOM 10463 C CA . TYR D 1 300 ? 151.797 110.582 202.157 1.00 38.53 299 TYR D CA 1
ATOM 10464 C C . TYR D 1 300 ? 151.604 112.048 202.549 1.00 38.80 299 TYR D C 1
ATOM 10465 O O . TYR D 1 300 ? 152.126 112.950 201.896 1.00 41.34 299 TYR D O 1
ATOM 10474 N N . ASN D 1 301 ? 150.852 112.278 203.619 1.00 34.43 300 ASN D N 1
ATOM 10475 C CA . ASN D 1 301 ? 150.614 113.629 204.112 1.00 33.57 300 ASN D CA 1
ATOM 10476 C C . ASN D 1 301 ? 150.647 113.682 205.636 1.00 45.87 300 ASN D C 1
ATOM 10477 O O . ASN D 1 301 ? 150.367 112.690 206.312 1.00 39.66 300 ASN D O 1
ATOM 10482 N N . LEU D 1 302 ? 150.988 114.840 206.182 1.00 33.90 301 LEU D N 1
ATOM 10483 C CA . LEU D 1 302 ? 150.864 115.041 207.616 1.00 45.07 301 LEU D CA 1
ATOM 10484 C C . LEU D 1 302 ? 149.398 115.245 207.968 1.00 48.37 301 LEU D C 1
ATOM 10485 O O . LEU D 1 302 ? 148.636 115.799 207.175 1.00 51.47 301 LEU D O 1
ATOM 10490 N N . PRO D 1 303 ? 148.986 114.786 209.157 1.00 49.97 302 PRO D N 1
ATOM 10491 C CA . PRO D 1 303 ? 147.605 115.043 209.562 1.00 51.49 302 PRO D CA 1
ATOM 10492 C C . PRO D 1 303 ? 147.379 116.534 209.782 1.00 55.01 302 PRO D C 1
ATOM 10493 O O . PRO D 1 303 ? 148.326 117.286 210.031 1.00 40.91 302 PRO D O 1
ATOM 10497 N N . THR D 1 304 ? 146.122 116.944 209.682 1.00 83.23 303 THR D N 1
ATOM 10498 C CA . THR D 1 304 ? 145.756 118.350 209.727 1.00 85.81 303 THR D CA 1
ATOM 10499 C C . THR D 1 304 ? 146.121 118.998 211.059 1.00 81.58 303 THR D C 1
ATOM 10500 O O . THR D 1 304 ? 146.473 120.175 211.107 1.00 77.28 303 THR D O 1
ATOM 10504 N N . ASN D 1 305 ? 146.051 118.223 212.136 1.00 64.95 304 ASN D N 1
ATOM 10505 C CA . ASN D 1 305 ? 146.168 118.791 213.476 1.00 62.18 304 ASN D CA 1
ATOM 10506 C C . ASN D 1 305 ? 147.590 118.954 214.010 1.00 57.55 304 ASN D C 1
ATOM 10507 O O . ASN D 1 305 ? 147.776 119.248 215.188 1.00 55.10 304 ASN D O 1
ATOM 10512 N N . ILE D 1 306 ? 148.588 118.748 213.159 1.00 64.11 305 ILE D N 1
ATOM 10513 C CA . ILE D 1 306 ? 149.975 118.869 213.597 1.00 61.76 305 ILE D CA 1
ATOM 10514 C C . ILE D 1 306 ? 150.496 120.272 213.331 1.00 66.45 305 ILE D C 1
ATOM 10515 O O . ILE D 1 306 ? 150.350 120.800 212.228 1.00 71.08 305 ILE D O 1
ATOM 10520 N N . SER D 1 307 ? 151.097 120.875 214.351 1.00 58.03 306 SER D N 1
ATOM 10521 C CA . SER D 1 307 ? 151.574 122.249 214.247 1.00 50.74 306 SER D CA 1
ATOM 10522 C C . SER D 1 307 ? 152.776 122.365 213.318 1.00 44.42 306 SER D C 1
ATOM 10523 O O . SER D 1 307 ? 153.369 121.368 212.904 1.00 46.88 306 SER D O 1
ATOM 10526 N N . MET D 1 308 ? 153.133 123.601 213.005 1.00 40.30 307 MET D N 1
ATOM 10527 C CA . MET D 1 308 ? 154.214 123.886 212.081 1.00 45.67 307 MET D CA 1
ATOM 10528 C C . MET D 1 308 ? 155.573 123.633 212.735 1.00 49.00 307 MET D C 1
ATOM 10529 O O . MET D 1 308 ? 156.543 123.304 212.058 1.00 49.97 307 MET D O 1
ATOM 10534 N N . LYS D 1 309 ? 155.631 123.777 214.056 1.00 58.55 308 LYS D N 1
ATOM 10535 C CA . LYS D 1 309 ? 156.879 123.606 214.796 1.00 61.81 308 LYS D CA 1
ATOM 10536 C C . LYS D 1 309 ? 157.231 122.127 214.938 1.00 54.02 308 LYS D C 1
ATOM 10537 O O . LYS D 1 309 ? 158.405 121.752 214.907 1.00 53.48 308 LYS D O 1
ATOM 10543 N N . GLN D 1 310 ? 156.204 121.297 215.100 1.00 45.32 309 GLN D N 1
ATOM 10544 C CA . GLN D 1 310 ? 156.382 119.856 215.214 1.00 50.55 309 GLN D CA 1
ATOM 10545 C C . GLN D 1 310 ? 156.659 119.231 213.853 1.00 48.59 309 GLN D C 1
ATOM 10546 O O . GLN D 1 310 ? 157.403 118.255 213.752 1.00 45.75 309 GLN D O 1
ATOM 10552 N N . CYS D 1 311 ? 156.060 119.797 212.809 1.00 48.17 310 CYS D N 1
ATOM 10553 C CA . CYS D 1 311 ? 156.253 119.286 211.458 1.00 38.16 310 CYS D CA 1
ATOM 10554 C C . CYS D 1 311 ? 157.718 119.270 211.068 1.00 34.17 310 CYS D C 1
ATOM 10555 O O . CYS D 1 311 ? 158.263 118.224 210.727 1.00 34.75 310 CYS D O 1
ATOM 10558 N N . TYR D 1 312 ? 158.356 120.431 211.133 1.00 43.14 311 TYR D N 1
ATOM 10559 C CA . TYR D 1 312 ? 159.751 120.547 210.728 1.00 44.57 311 TYR D CA 1
ATOM 10560 C C . TYR D 1 312 ? 160.659 119.715 211.621 1.00 39.54 311 TYR D C 1
ATOM 10561 O O . TYR D 1 312 ? 161.709 119.241 211.192 1.00 42.49 311 TYR D O 1
ATOM 10570 N N . ARG D 1 313 ? 160.240 119.529 212.864 1.00 30.31 312 ARG D N 1
ATOM 10571 C CA . ARG D 1 313 ? 161.017 118.749 213.807 1.00 31.65 312 ARG D CA 1
ATOM 10572 C C . ARG D 1 313 ? 160.989 117.270 213.438 1.00 32.41 312 ARG D C 1
ATOM 10573 O O . ARG D 1 313 ? 162.019 116.598 213.474 1.00 31.37 312 ARG D O 1
ATOM 10581 N N . LEU D 1 314 ? 159.808 116.771 213.078 1.00 54.24 313 LEU D N 1
ATOM 10582 C CA . LEU D 1 314 ? 159.644 115.368 212.691 1.00 50.19 313 LEU D CA 1
ATOM 10583 C C . LEU D 1 314 ? 160.254 115.092 211.323 1.00 47.92 313 LEU D C 1
ATOM 10584 O O . LEU D 1 314 ? 160.804 114.015 211.086 1.00 50.75 313 LEU D O 1
ATOM 10589 N N . LEU D 1 315 ? 160.150 116.070 210.427 1.00 30.06 314 LEU D N 1
ATOM 10590 C CA . LEU D 1 315 ? 160.746 115.973 209.102 1.00 25.49 314 LEU D CA 1
ATOM 10591 C C . LEU D 1 315 ? 162.257 115.938 209.197 1.00 24.66 314 LEU D C 1
ATOM 10592 O O . LEU D 1 315 ? 162.905 115.113 208.558 1.00 34.35 314 LEU D O 1
ATOM 10597 N N . GLY D 1 316 ? 162.812 116.841 209.997 1.00 27.19 315 GLY D N 1
ATOM 10598 C CA . GLY D 1 316 ? 164.249 116.900 210.207 1.00 34.32 315 GLY D CA 1
ATOM 10599 C C . GLY D 1 316 ? 164.835 115.626 210.792 1.00 35.56 315 GLY D C 1
ATOM 10600 O O . GLY D 1 316 ? 165.990 115.294 210.536 1.00 35.69 315 GLY D O 1
ATOM 10601 N N . ASN D 1 317 ? 164.036 114.914 211.582 1.00 29.94 316 ASN D N 1
ATOM 10602 C CA . ASN D 1 317 ? 164.465 113.656 212.184 1.00 38.12 316 ASN D CA 1
ATOM 10603 C C . ASN D 1 317 ? 164.475 112.507 211.186 1.00 35.92 316 ASN D C 1
ATOM 10604 O O . ASN D 1 317 ? 165.143 111.491 211.400 1.00 30.87 316 ASN D O 1
ATOM 10609 N N . SER D 1 318 ? 163.735 112.686 210.095 1.00 27.89 317 SER D N 1
ATOM 10610 C CA . SER D 1 318 ? 163.376 111.587 209.203 1.00 28.78 317 SER D CA 1
ATOM 10611 C C . SER D 1 318 ? 164.478 111.157 208.239 1.00 28.99 317 SER D C 1
ATOM 10612 O O . SER D 1 318 ? 165.595 111.677 208.272 1.00 28.16 317 SER D O 1
ATOM 10615 N N . VAL D 1 319 ? 164.138 110.203 207.376 1.00 35.31 318 VAL D N 1
ATOM 10616 C CA . VAL D 1 319 ? 165.081 109.632 206.423 1.00 31.39 318 VAL D CA 1
ATOM 10617 C C . VAL D 1 319 ? 164.666 109.940 204.987 1.00 27.89 318 VAL D C 1
ATOM 10618 O O . VAL D 1 319 ? 163.494 110.202 204.716 1.00 32.16 318 VAL D O 1
ATOM 10622 N N . ASN D 1 320 ? 165.637 109.920 204.073 1.00 30.29 319 ASN D N 1
ATOM 10623 C CA . ASN D 1 320 ? 165.364 110.022 202.639 1.00 27.50 319 ASN D CA 1
ATOM 10624 C C . ASN D 1 320 ? 164.868 108.678 202.144 1.00 32.51 319 ASN D C 1
ATOM 10625 O O . ASN D 1 320 ? 165.641 107.725 202.071 1.00 36.44 319 ASN D O 1
ATOM 10630 N N . VAL D 1 321 ? 163.584 108.601 201.808 1.00 20.45 320 VAL D N 1
ATOM 10631 C CA . VAL D 1 321 ? 162.952 107.330 201.452 1.00 20.90 320 VAL D CA 1
ATOM 10632 C C . VAL D 1 321 ? 163.674 106.625 200.308 1.00 32.55 320 VAL D C 1
ATOM 10633 O O . VAL D 1 321 ? 163.821 105.400 200.309 1.00 29.00 320 VAL D O 1
ATOM 10637 N N . LYS D 1 322 ? 164.152 107.421 199.355 1.00 41.93 321 LYS D N 1
ATOM 10638 C CA . LYS D 1 322 ? 164.740 106.915 198.120 1.00 37.64 321 LYS D CA 1
ATOM 10639 C C . LYS D 1 322 ? 166.019 106.100 198.335 1.00 36.61 321 LYS D C 1
ATOM 10640 O O . LYS D 1 322 ? 166.149 104.990 197.816 1.00 40.67 321 LYS D O 1
ATOM 10646 N N . VAL D 1 323 ? 166.961 106.663 199.089 1.00 30.82 322 VAL D N 1
ATOM 10647 C CA . VAL D 1 323 ? 168.214 105.987 199.415 1.00 19.38 322 VAL D CA 1
ATOM 10648 C C . VAL D 1 323 ? 167.947 104.663 200.113 1.00 24.02 322 VAL D C 1
ATOM 10649 O O . VAL D 1 323 ? 168.616 103.664 199.845 1.00 29.17 322 VAL D O 1
ATOM 10653 N N . ILE D 1 324 ? 166.970 104.663 201.015 1.00 22.23 323 ILE D N 1
ATOM 10654 C CA . ILE D 1 324 ? 166.632 103.462 201.763 1.00 25.65 323 ILE D CA 1
ATOM 10655 C C . ILE D 1 324 ? 166.068 102.382 200.840 1.00 32.49 323 ILE D C 1
ATOM 10656 O O . ILE D 1 324 ? 166.370 101.203 201.011 1.00 40.03 323 ILE D O 1
ATOM 10661 N N . SER D 1 325 ? 165.266 102.788 199.860 1.00 20.75 324 SER D N 1
ATOM 10662 C CA . SER D 1 325 ? 164.700 101.848 198.893 1.00 21.40 324 SER D CA 1
ATOM 10663 C C . SER D 1 325 ? 165.803 101.147 198.110 1.00 21.34 324 SER D C 1
ATOM 10664 O O . SER D 1 325 ? 165.754 99.934 197.897 1.00 21.83 324 SER D O 1
ATOM 10667 N N . GLU D 1 326 ? 166.804 101.920 197.703 1.00 20.90 325 GLU D N 1
ATOM 10668 C CA . GLU D 1 326 ? 167.950 101.389 196.975 1.00 21.02 325 GLU D CA 1
ATOM 10669 C C . GLU D 1 326 ? 168.807 100.443 197.808 1.00 20.91 325 GLU D C 1
ATOM 1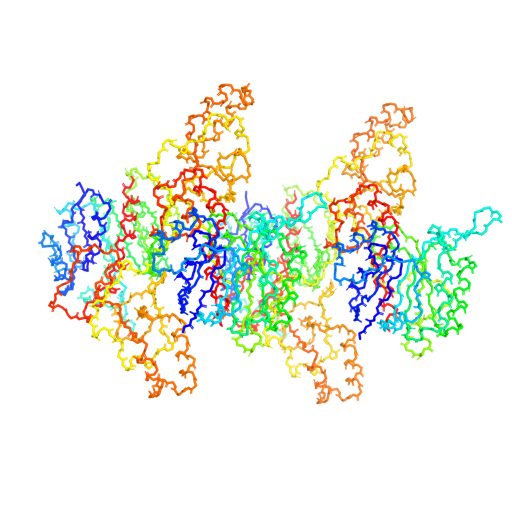0670 O O . GLU D 1 326 ? 169.281 99.429 197.305 1.00 32.32 325 GLU D O 1
ATOM 10676 N N . LEU D 1 327 ? 169.020 100.776 199.074 1.00 20.47 326 LEU D N 1
ATOM 10677 C CA . LEU D 1 327 ? 169.765 99.891 199.964 1.00 20.50 326 LEU D CA 1
ATOM 10678 C C . LEU D 1 327 ? 168.965 98.617 200.254 1.00 25.04 326 LEU D C 1
ATOM 10679 O O . LEU D 1 327 ? 169.533 97.526 200.338 1.00 21.20 326 LEU D O 1
ATOM 10684 N N . LEU D 1 328 ? 167.648 98.757 200.383 1.00 24.65 327 LEU D N 1
ATOM 10685 C CA . LEU D 1 328 ? 166.780 97.603 200.588 1.00 21.72 327 LEU D CA 1
ATOM 10686 C C . LEU D 1 328 ? 166.930 96.601 199.456 1.00 22.26 327 LEU D C 1
ATOM 10687 O O . LEU D 1 328 ? 167.034 95.400 199.694 1.00 28.79 327 LEU D O 1
ATOM 10692 N N . LYS D 1 329 ? 166.941 97.098 198.224 1.00 22.39 328 LYS D N 1
ATOM 10693 C CA . LYS D 1 329 ? 167.112 96.233 197.067 1.00 23.12 328 LYS D CA 1
ATOM 10694 C C . LYS D 1 329 ? 168.458 95.521 197.133 1.00 32.04 328 LYS D C 1
ATOM 10695 O O . LYS D 1 329 ? 168.538 94.310 196.910 1.00 37.60 328 LYS D O 1
ATOM 10701 N N . ILE D 1 330 ? 169.504 96.271 197.470 1.00 24.44 329 ILE D N 1
ATOM 10702 C CA . ILE D 1 330 ? 170.832 95.696 197.677 1.00 22.53 329 ILE D CA 1
ATOM 10703 C C . ILE D 1 330 ? 170.854 94.702 198.843 1.00 30.28 329 ILE D C 1
ATOM 10704 O O . ILE D 1 330 ? 171.503 93.664 198.765 1.00 27.84 329 ILE D O 1
ATOM 10709 N N . LEU D 1 331 ? 170.153 95.019 199.928 1.00 44.32 330 LEU D N 1
ATOM 10710 C CA . LEU D 1 331 ? 170.163 94.145 201.097 1.00 37.75 330 LEU D CA 1
ATOM 10711 C C . LEU D 1 331 ? 169.544 92.808 200.726 1.00 38.45 330 LEU D C 1
ATOM 10712 O O . LEU D 1 331 ? 170.142 91.757 200.938 1.00 46.04 330 LEU D O 1
ATOM 10717 N N . PHE D 1 332 ? 168.357 92.854 200.136 1.00 23.35 331 PHE D N 1
ATOM 10718 C CA . PHE D 1 332 ? 167.648 91.630 199.772 1.00 24.25 331 PHE D CA 1
ATOM 10719 C C . PHE D 1 332 ? 168.092 91.063 198.424 1.00 24.86 331 PHE D C 1
ATOM 10720 O O . PHE D 1 332 ? 167.379 90.261 197.823 1.00 25.88 331 PHE D O 1
ATOM 10728 N N . GLU D 1 333 ? 169.275 91.476 197.970 1.00 41.00 332 GLU D N 1
ATOM 10729 C CA . GLU D 1 333 ? 169.844 91.047 196.690 1.00 43.47 332 GLU D CA 1
ATOM 10730 C C . GLU D 1 333 ? 169.823 89.526 196.492 1.00 55.11 332 GLU D C 1
ATOM 10731 O O . GLU D 1 333 ? 169.839 88.751 197.454 1.00 56.81 332 GLU D O 1
#

Organism: Spodoptera frugiperda (NCBI:txid7108)

Secondary structure (DSSP, 8-state):
-EEEEEET-TTTHHHHHHHHHT-SEEEEEEE---HHHHHHHHHH-TTS-EE---GGG--HHHHHHTT--EEEE------SEETTEEPPTT-TTS--HHHHHHHGGG-TT--EEEEEE-TTGGGSHHHHHHHHHHHHTTEEEEEEEE-TTTTT-S----EEEEEEEETTS---S---SSPBSS-SS---SPP-SSTT--SS--GGGBPPHHHHTTGGGPPEE-TT-S--PPP-TTBTTBSSSS--EE-SS-HHHHHHHHHHGGGS-TT-HHHHHHHHTTT-BPPPHHHHHHHTT--TT----TTS-HHHHHHHHHTS--HHHHHHHHHHHH-/-EEEEEET-TTTHHHHHHHHHT-SEEEEEEE---HHHHHHHHHH-TTS-EE---GGG--HHHHHHTT--EEEE------SBSSSSBPPSSSTTS--HHHHHHGGGG-TT--EEEEEE-TTGGG-HHHHHHHHHHHHTTEEEEEEEE-GGGTT-S----EEEEEEEESSS-------SSPB-S-SS---S---STTT--SS--GGGBPPHHHHTTGGG--EE-TT-S------TTTTTSSSSS--EE-SS-HHHHHHHHHHHTTT-TT-HHHHHHHHTTT-BPPPHHHHHHHTT--TT----TTS-HHHHHHHHHTS--HHHHHHHHHHHT-/-EEEEEET-TTSHHHHHHHHHT--EEEEEEE---HHHHHHHHHH-TTS-EE---GGG--HHHHHHTT--EEEE------SEETTEEPPTT-TTS--HHHHHHHGGG-TT--EEEEEEETTGGGSHHHHHHHHHHHHTTEEEEEEEE-GGGGT-S----EEEEEEEETTS---S---SS-BSS-SS---SPP-STTTPPSS--GGGBPPHHHHTTGGG--EE-TT-S--PPP-TTTTT-SSSS--EE-SS-HHHHHHHHHHHTTS-TT-HHHHHHHHTTT-EEPPHHHHHHHTT--TT----TTS-HHHHHHHHHH---HHHHHHHHHHHT-/-EEEEEET-TTTHHHHHHHHHT-SEEEEEEE---HHHHHHHHHH-TTS-EE---GGG--HHHHHHTT--EEEE------SEETTEEPPSSSBTB--HHHHHHHTTT-TT--EEEEEEETTGGGSHHHHHHHHHHHHTTEEEEEEEE-GGGTT-S----EEEEEEEESSS-------SSPB-S-SS---S---STTTS-SS--GGGBPPHHHHTTGGG--EE-TT-S--PPP-TTBTTBSSSS--EE-SS-HHHHHHHHHHHTTS-SS-HHHHHHHHTTT-BPPPHHHHHHHTT--TT----TT--HHHHHHHHHHS--HHHHHHHHHHHT-